Protein AF-A0A7J7LXU6-F1 (afdb_monomer)

Nearest PDB structures (foldseek):
  4f01-assembly3_B  TM=9.410E-01  e=3.277E-19  Escherichia coli K-12
  3dpo-assembly2_A  TM=9.099E-01  e=1.771E-19  Escherichia coli K-12
  1dkx-assembly1_A  TM=9.278E-01  e=4.940E-19  Escherichia coli
  1dky-assembly1_A  TM=9.044E-01  e=1.436E-18  Escherichia coli
  5orm-assembly1_A  TM=6.193E-01  e=2.597E-22  synthetic construct

Radius of gyration: 54.22 Å; Cα contacts (8 Å, |Δi|>4): 1155; chains: 1; bounding box: 132×90×161 Å

Structure (mmCIF, N/CA/C/O backbone):
data_AF-A0A7J7LXU6-F1
#
_entry.id   AF-A0A7J7LXU6-F1
#
loop_
_atom_site.group_PDB
_atom_site.id
_atom_site.type_symbol
_atom_site.label_atom_id
_atom_site.label_alt_id
_atom_site.label_comp_id
_atom_site.label_asym_id
_atom_site.label_entity_id
_atom_site.label_seq_id
_atom_site.pdbx_PDB_ins_code
_atom_site.Cartn_x
_atom_site.Cartn_y
_atom_site.Cartn_z
_atom_site.occupancy
_atom_site.B_iso_or_equiv
_atom_site.auth_seq_id
_atom_site.auth_comp_id
_atom_site.auth_asym_id
_atom_site.auth_atom_id
_atom_site.pdbx_PDB_model_num
ATOM 1 N N . MET A 1 1 ? 2.970 -46.968 -8.555 1.00 32.09 1 MET A N 1
ATOM 2 C CA . MET A 1 1 ? 1.859 -46.379 -9.339 1.00 32.09 1 MET A CA 1
ATOM 3 C C . MET A 1 1 ? 0.738 -47.391 -9.575 1.00 32.09 1 MET A C 1
ATOM 5 O O . MET A 1 1 ? -0.360 -47.138 -9.106 1.00 32.09 1 MET A O 1
ATOM 9 N N . TYR A 1 2 ? 1.026 -48.572 -10.141 1.00 28.30 2 TYR A N 1
ATOM 10 C CA . TYR A 1 2 ? 0.051 -49.660 -10.376 1.00 28.30 2 TYR A CA 1
ATOM 11 C C . TYR A 1 2 ? -0.747 -50.097 -9.125 1.00 28.30 2 TYR A C 1
ATOM 13 O O . TYR A 1 2 ? -1.950 -50.302 -9.187 1.00 28.30 2 TYR A O 1
ATOM 21 N N . ILE A 1 3 ? -0.111 -50.136 -7.947 1.00 34.22 3 ILE A N 1
ATOM 22 C CA . ILE A 1 3 ? -0.777 -50.470 -6.668 1.00 34.22 3 ILE A CA 1
ATOM 23 C C . ILE A 1 3 ? -1.703 -49.338 -6.174 1.00 34.22 3 ILE A C 1
ATOM 25 O O . ILE A 1 3 ? -2.716 -49.593 -5.526 1.00 34.22 3 ILE A O 1
ATOM 29 N N . ARG A 1 4 ? -1.379 -48.075 -6.489 1.00 34.53 4 ARG A N 1
ATOM 30 C CA . ARG A 1 4 ? -2.215 -46.906 -6.153 1.00 34.53 4 ARG A CA 1
ATOM 31 C C . ARG A 1 4 ? -3.429 -46.832 -7.088 1.00 34.53 4 ARG A C 1
ATOM 33 O O . ARG A 1 4 ? -4.524 -46.546 -6.623 1.00 34.53 4 ARG A O 1
ATOM 40 N N . PHE A 1 5 ? -3.223 -47.186 -8.359 1.00 37.28 5 PHE A N 1
ATOM 41 C CA . PHE A 1 5 ? -4.259 -47.365 -9.376 1.00 37.28 5 PHE A CA 1
ATOM 42 C C . PHE A 1 5 ? -5.233 -48.488 -8.989 1.00 37.28 5 PHE A C 1
ATOM 44 O O . PHE A 1 5 ? -6.421 -48.218 -8.863 1.00 37.28 5 PHE A O 1
ATOM 51 N N . ALA A 1 6 ? -4.726 -49.678 -8.636 1.00 37.06 6 ALA A N 1
ATOM 52 C CA . ALA A 1 6 ? -5.546 -50.816 -8.209 1.00 37.06 6 ALA A CA 1
ATOM 53 C C . ALA A 1 6 ? -6.444 -50.494 -6.999 1.00 37.06 6 ALA A C 1
ATOM 55 O O . ALA A 1 6 ? -7.610 -50.876 -6.983 1.00 37.06 6 ALA A O 1
ATOM 56 N N . LYS A 1 7 ? -5.944 -49.734 -6.011 1.00 39.19 7 LYS A N 1
ATOM 57 C CA . LYS A 1 7 ? -6.740 -49.304 -4.846 1.00 39.19 7 LYS A CA 1
ATOM 58 C C . LYS A 1 7 ? -7.819 -48.274 -5.201 1.00 39.19 7 LYS A C 1
ATOM 60 O O . LYS A 1 7 ? -8.897 -48.306 -4.614 1.00 39.19 7 LYS A O 1
ATOM 65 N N . SER A 1 8 ? -7.552 -47.388 -6.162 1.00 36.56 8 SER A N 1
ATOM 66 C CA . SER A 1 8 ? -8.514 -46.370 -6.602 1.00 36.56 8 SER A CA 1
ATOM 67 C C . SER A 1 8 ? -9.639 -46.972 -7.451 1.00 36.56 8 SER A C 1
ATOM 69 O O . SER A 1 8 ? -10.804 -46.642 -7.245 1.00 36.56 8 SER A O 1
ATOM 71 N N . THR A 1 9 ? -9.324 -47.921 -8.338 1.00 38.28 9 THR A N 1
ATOM 72 C CA . THR A 1 9 ? -10.324 -48.668 -9.120 1.00 38.28 9 THR A CA 1
ATOM 73 C C . THR A 1 9 ? -11.173 -49.592 -8.249 1.00 38.28 9 THR A C 1
ATOM 75 O O . THR A 1 9 ? -12.376 -49.693 -8.464 1.00 38.28 9 THR A O 1
ATOM 78 N N . GLN A 1 10 ? -10.595 -50.208 -7.212 1.00 39.53 10 GLN A N 1
ATOM 79 C CA . GLN A 1 10 ? -11.343 -51.052 -6.271 1.00 39.53 10 GLN A CA 1
ATOM 80 C C . GLN A 1 10 ? -12.296 -50.232 -5.380 1.00 39.53 10 GLN A C 1
ATOM 82 O O . GLN A 1 10 ? -13.368 -50.711 -5.019 1.00 39.53 10 GLN A O 1
ATOM 87 N N . SER A 1 11 ? -11.936 -48.980 -5.068 1.00 40.53 11 SER A N 1
ATOM 88 C CA . SER A 1 11 ? -12.820 -48.020 -4.390 1.00 40.53 11 SER A CA 1
ATOM 89 C C . SER A 1 11 ? -13.983 -47.568 -5.276 1.00 40.53 11 SER A C 1
ATOM 91 O O . SER A 1 11 ? -15.083 -47.376 -4.770 1.00 40.53 11 SER A O 1
ATOM 93 N N . LEU A 1 12 ? -13.746 -47.382 -6.577 1.00 40.09 12 LEU A N 1
ATOM 94 C CA . LEU A 1 12 ? -14.776 -46.965 -7.532 1.00 40.09 12 LEU A CA 1
ATOM 95 C C . LEU A 1 12 ? -15.762 -48.098 -7.849 1.00 40.09 12 LEU A C 1
ATOM 97 O O . LEU A 1 12 ? -16.959 -47.843 -7.914 1.00 40.09 12 LEU A O 1
ATOM 101 N N . LEU A 1 13 ? -15.278 -49.340 -7.963 1.00 39.75 13 LEU A N 1
ATOM 102 C CA . LEU A 1 13 ? -16.121 -50.531 -8.137 1.00 39.75 13 LEU A CA 1
ATOM 103 C C . LEU A 1 13 ? -16.996 -50.811 -6.906 1.00 39.75 13 LEU A C 1
ATOM 105 O O . LEU A 1 13 ? -18.181 -51.078 -7.061 1.00 39.75 13 LEU A O 1
ATOM 109 N N . ARG A 1 14 ? -16.467 -50.637 -5.685 1.00 41.03 14 ARG A N 1
ATOM 110 C CA . ARG A 1 14 ? -17.272 -50.746 -4.450 1.00 41.03 14 ARG A CA 1
ATOM 111 C C . ARG A 1 14 ? -18.436 -49.756 -4.403 1.00 41.03 14 ARG A C 1
ATOM 113 O O . ARG A 1 14 ? -19.531 -50.128 -4.007 1.00 41.03 14 ARG A O 1
ATOM 120 N N . ASN A 1 15 ? -18.207 -48.519 -4.840 1.00 42.84 15 ASN A N 1
ATOM 121 C CA . ASN A 1 15 ? -19.256 -47.498 -4.879 1.00 42.84 15 ASN A CA 1
ATOM 122 C C . ASN A 1 15 ? -20.318 -47.779 -5.959 1.00 42.84 15 ASN A C 1
ATOM 124 O O . ASN A 1 15 ? -21.425 -47.256 -5.862 1.00 42.84 15 ASN A O 1
ATOM 128 N N . TYR A 1 16 ? -19.983 -48.574 -6.980 1.00 40.91 16 TYR A N 1
ATOM 129 C CA . TYR A 1 16 ? -20.907 -48.998 -8.032 1.00 40.91 16 TYR A CA 1
ATOM 130 C C . TYR A 1 16 ? -21.788 -50.172 -7.563 1.00 40.91 16 TYR A C 1
ATOM 132 O O . TYR A 1 16 ? -23.004 -50.127 -7.734 1.00 40.91 16 TYR A O 1
ATOM 140 N N . ASP A 1 17 ? -21.208 -51.156 -6.869 1.00 40.38 17 ASP A N 1
ATOM 141 C CA . ASP A 1 17 ? -21.950 -52.289 -6.284 1.00 40.38 17 ASP A CA 1
ATOM 142 C C . ASP A 1 17 ? -22.902 -51.851 -5.144 1.00 40.38 17 ASP A C 1
ATOM 144 O O . ASP A 1 17 ? -23.981 -52.424 -4.963 1.00 40.38 17 ASP A O 1
ATOM 148 N N . ASP A 1 18 ? -22.550 -50.792 -4.401 1.00 46.44 18 ASP A N 1
ATOM 149 C CA . ASP A 1 18 ? -23.425 -50.166 -3.392 1.00 46.44 18 ASP A CA 1
ATOM 150 C C . ASP A 1 18 ? -24.612 -49.398 -4.018 1.00 46.44 18 ASP A C 1
ATOM 152 O O . ASP A 1 18 ? -25.612 -49.134 -3.340 1.00 46.44 18 ASP A O 1
ATOM 156 N N . PHE A 1 19 ? -24.524 -49.040 -5.305 1.00 44.34 19 PHE A N 1
ATOM 157 C CA . PHE A 1 19 ? -25.573 -48.334 -6.046 1.00 44.34 19 PHE A CA 1
ATOM 158 C C . PHE A 1 19 ? -26.629 -49.297 -6.617 1.00 44.34 19 PHE A C 1
ATOM 160 O O . PHE A 1 19 ? -27.815 -48.972 -6.597 1.00 44.34 19 PHE A O 1
ATOM 167 N N . GLU A 1 20 ? -26.240 -50.505 -7.047 1.00 40.72 20 GLU A N 1
ATOM 168 C CA . GLU A 1 20 ? -27.173 -51.523 -7.570 1.00 40.72 20 GLU A CA 1
ATOM 169 C C . GLU A 1 20 ? -28.088 -52.142 -6.494 1.00 40.72 20 GLU A C 1
ATOM 171 O O . GLU A 1 20 ? -29.169 -52.634 -6.811 1.00 40.72 20 GLU A O 1
ATOM 176 N N . ASN A 1 21 ? -27.704 -52.076 -5.213 1.00 43.06 21 ASN A N 1
ATOM 177 C CA . ASN A 1 21 ? -28.402 -52.760 -4.116 1.00 43.06 21 ASN A CA 1
ATOM 178 C C . ASN A 1 21 ? -29.402 -51.893 -3.317 1.00 43.06 21 ASN A C 1
ATOM 180 O O . ASN A 1 21 ? -29.882 -52.327 -2.265 1.00 43.06 21 ASN A O 1
ATOM 184 N N . ARG A 1 22 ? -29.749 -50.674 -3.764 1.00 41.72 22 ARG A N 1
ATOM 185 C CA . ARG A 1 22 ? -30.684 -49.794 -3.027 1.00 41.72 22 ARG A CA 1
ATOM 186 C C . ARG A 1 22 ? -32.163 -49.993 -3.423 1.00 41.72 22 ARG A C 1
ATOM 188 O O . ARG A 1 22 ? -32.466 -50.060 -4.613 1.00 41.72 22 ARG A O 1
ATOM 195 N N . PRO A 1 23 ? -33.114 -50.039 -2.460 1.00 36.91 23 PRO A N 1
ATOM 196 C CA . PRO A 1 23 ? -34.535 -50.248 -2.747 1.00 36.91 23 PRO A CA 1
ATOM 197 C C . PRO A 1 23 ? -35.193 -49.092 -3.516 1.00 36.91 23 PRO A C 1
ATOM 199 O O . PRO A 1 23 ? -34.908 -47.913 -3.312 1.00 36.91 23 PRO A O 1
ATOM 202 N N . SER A 1 24 ? -36.140 -49.458 -4.376 1.00 39.94 24 SER A N 1
ATOM 203 C CA . SER A 1 24 ? -36.791 -48.653 -5.413 1.00 39.94 24 SER A CA 1
ATOM 204 C C . SER A 1 24 ? -37.850 -47.649 -4.918 1.00 39.94 24 SER A C 1
ATOM 206 O O . SER A 1 24 ? -38.994 -47.707 -5.373 1.00 39.94 24 SER A O 1
ATOM 208 N N . THR A 1 25 ? -37.508 -46.727 -4.011 1.00 40.31 25 THR A N 1
ATOM 209 C CA . THR A 1 25 ? -38.456 -45.688 -3.535 1.00 40.31 25 THR A CA 1
ATOM 210 C C . THR A 1 25 ? -37.989 -44.236 -3.665 1.00 40.31 25 THR A C 1
ATOM 212 O O . THR A 1 25 ? -38.790 -43.338 -3.437 1.00 40.31 25 THR A O 1
ATOM 215 N N . GLU A 1 26 ? -36.773 -43.964 -4.141 1.00 42.38 26 GLU A N 1
ATOM 216 C CA . GLU A 1 26 ? -36.318 -42.598 -4.459 1.00 42.38 26 GLU A CA 1
ATOM 217 C C . GLU A 1 26 ? -35.992 -42.471 -5.955 1.00 42.38 26 GLU A C 1
ATOM 219 O O . GLU A 1 26 ? -34.843 -42.483 -6.376 1.00 42.38 26 GLU A O 1
ATOM 224 N N . LYS A 1 27 ? -37.032 -42.373 -6.792 1.00 38.94 27 LYS A N 1
ATOM 225 C CA . LYS A 1 27 ? -36.914 -42.065 -8.230 1.00 38.94 27 LYS A CA 1
ATOM 226 C C . LYS A 1 27 ? -37.441 -40.661 -8.535 1.00 38.94 27 LYS A C 1
ATOM 228 O O . LYS A 1 27 ? -38.442 -40.523 -9.227 1.00 38.94 27 LYS A O 1
ATOM 233 N N . ILE A 1 28 ? -36.773 -39.616 -8.037 1.00 41.66 28 ILE A N 1
ATOM 234 C CA . ILE A 1 28 ? -36.951 -38.231 -8.525 1.00 41.66 28 ILE A CA 1
ATOM 235 C C . ILE A 1 28 ? -35.600 -37.488 -8.500 1.00 41.66 28 ILE A C 1
ATOM 237 O O . ILE A 1 28 ? -35.352 -36.670 -7.626 1.00 41.66 28 ILE A O 1
ATOM 241 N N . SER A 1 29 ? -34.707 -37.783 -9.456 1.00 43.03 29 SER A N 1
ATOM 242 C CA . SER A 1 29 ? -33.740 -36.816 -10.036 1.00 43.03 29 SER A CA 1
ATOM 243 C C . SER A 1 29 ? -33.007 -37.396 -11.263 1.00 43.03 29 SER A C 1
ATOM 245 O O . SER A 1 29 ? -31.790 -37.297 -11.407 1.00 43.03 29 SER A O 1
ATOM 247 N N . HIS A 1 30 ? -33.764 -37.999 -12.185 1.00 43.47 30 HIS A N 1
ATOM 248 C CA . HIS A 1 30 ? -33.212 -38.782 -13.299 1.00 43.47 30 HIS A CA 1
ATOM 249 C C . HIS A 1 30 ? -32.289 -37.995 -14.257 1.00 43.47 30 HIS A C 1
ATOM 251 O O . HIS A 1 30 ? -31.482 -38.618 -14.930 1.00 43.47 30 HIS A O 1
ATOM 257 N N . GLU A 1 31 ? -32.338 -36.656 -14.311 1.00 43.75 31 GLU A N 1
ATOM 258 C CA . GLU A 1 31 ? -31.464 -35.859 -15.197 1.00 43.75 31 GLU A CA 1
ATOM 259 C C . GLU A 1 31 ? -30.107 -35.496 -14.571 1.00 43.75 31 GLU A C 1
ATOM 261 O O . GLU A 1 31 ? -29.076 -35.581 -15.239 1.00 43.75 31 GLU A O 1
ATOM 266 N N . ARG A 1 32 ? -30.063 -35.157 -13.273 1.00 44.88 32 ARG A N 1
ATOM 267 C CA . ARG A 1 32 ? -28.808 -34.784 -12.583 1.00 44.88 32 ARG A CA 1
ATOM 268 C C . ARG A 1 32 ? -27.909 -35.987 -12.296 1.00 44.88 32 ARG A C 1
ATOM 270 O O . ARG A 1 32 ? -26.689 -35.835 -12.235 1.00 44.88 32 ARG A O 1
ATOM 277 N N . GLU A 1 33 ? -28.485 -37.174 -12.121 1.00 42.97 33 GLU A N 1
ATOM 278 C CA . GLU A 1 33 ? -27.716 -38.408 -11.924 1.00 42.97 33 GLU A CA 1
ATOM 279 C C . GLU A 1 33 ? -27.211 -38.994 -13.248 1.00 42.97 33 GLU A C 1
ATOM 281 O O . GLU A 1 33 ? -26.066 -39.445 -13.308 1.00 42.97 33 GLU A O 1
ATOM 286 N N . GLN A 1 34 ? -27.980 -38.871 -14.338 1.00 44.94 34 GLN A N 1
ATOM 287 C CA . GLN A 1 34 ? -27.534 -39.259 -15.681 1.00 44.94 34 GLN A CA 1
ATOM 288 C C . GLN A 1 34 ? -26.340 -38.416 -16.150 1.00 44.94 34 GLN A C 1
ATOM 290 O O . GLN A 1 34 ? -25.417 -38.934 -16.774 1.00 44.94 34 GLN A O 1
ATOM 295 N N . GLU A 1 35 ? -26.308 -37.126 -15.802 1.00 46.16 35 GLU A N 1
ATOM 296 C CA . GLU A 1 35 ? -25.183 -36.244 -16.122 1.00 46.16 35 GLU A CA 1
ATOM 297 C C . GLU A 1 35 ? -23.899 -36.632 -15.364 1.00 46.16 35 GLU A C 1
ATOM 299 O O . GLU A 1 35 ? -22.798 -36.567 -15.917 1.00 46.16 35 GLU A O 1
ATOM 304 N N . LYS A 1 36 ? -24.025 -37.102 -14.113 1.00 44.75 36 LYS A N 1
ATOM 305 C CA . LYS A 1 36 ? -22.896 -37.650 -13.342 1.00 44.75 36 LYS A CA 1
ATOM 306 C C . LYS A 1 36 ? -22.411 -38.976 -13.925 1.00 44.75 36 LYS A C 1
ATOM 308 O O . LYS A 1 36 ? -21.202 -39.167 -14.041 1.00 44.75 36 LYS A O 1
ATOM 313 N N . LEU A 1 37 ? -23.328 -39.853 -14.337 1.00 41.94 37 LEU A N 1
ATOM 314 C CA . LEU A 1 37 ? -22.991 -41.128 -14.971 1.00 41.94 37 LEU A CA 1
ATOM 315 C C . LEU A 1 37 ? -22.278 -40.910 -16.315 1.00 41.94 37 LEU A C 1
ATOM 317 O O . LEU A 1 37 ? -21.259 -41.542 -16.572 1.00 41.94 37 LEU A O 1
ATOM 321 N N . ASN A 1 38 ? -22.743 -39.952 -17.124 1.00 47.19 38 ASN A N 1
ATOM 322 C CA . ASN A 1 38 ? -22.107 -39.580 -18.390 1.00 47.19 38 ASN A CA 1
ATOM 323 C C . ASN A 1 38 ? -20.706 -38.988 -18.176 1.00 47.19 38 ASN A C 1
ATOM 325 O O . ASN A 1 38 ? -19.774 -39.378 -18.872 1.00 47.19 38 ASN A O 1
ATOM 329 N N . LYS A 1 39 ? -20.514 -38.135 -17.158 1.00 47.81 39 LYS A N 1
ATOM 330 C CA . LYS A 1 39 ? -19.184 -37.606 -16.795 1.00 47.81 39 LYS A CA 1
ATOM 331 C C . LYS A 1 39 ? -18.216 -38.705 -16.354 1.00 47.81 39 LYS A C 1
ATOM 333 O O . LYS A 1 39 ? -17.051 -38.682 -16.744 1.00 47.81 39 LYS A O 1
ATOM 338 N N . ILE A 1 40 ? -18.688 -39.688 -15.587 1.00 44.41 40 ILE A N 1
ATOM 339 C CA . ILE A 1 40 ? -17.879 -40.853 -15.197 1.00 44.41 40 ILE A CA 1
ATOM 340 C C . ILE A 1 40 ? -17.564 -41.720 -16.425 1.00 44.41 40 ILE A C 1
ATOM 342 O O . ILE A 1 40 ? -16.433 -42.178 -16.579 1.00 44.41 40 ILE A O 1
ATOM 346 N N . HIS A 1 41 ? -18.525 -41.901 -17.331 1.00 44.38 41 HIS A N 1
ATOM 347 C CA . HIS A 1 41 ? -18.345 -42.684 -18.550 1.00 44.38 41 HIS A CA 1
ATOM 348 C C . HIS A 1 41 ? -17.371 -42.022 -19.542 1.00 44.38 41 HIS A C 1
ATOM 350 O O . HIS A 1 41 ? -16.598 -42.730 -20.191 1.00 44.38 41 HIS A O 1
ATOM 356 N N . ASP A 1 42 ? -17.364 -40.690 -19.630 1.00 47.19 42 ASP A N 1
ATOM 357 C CA . ASP A 1 42 ? -16.409 -39.915 -20.431 1.00 47.19 42 ASP A CA 1
ATOM 358 C C . ASP A 1 42 ? -15.009 -39.920 -19.807 1.00 47.19 42 ASP A C 1
ATOM 360 O O . ASP A 1 42 ? -14.014 -40.076 -20.517 1.00 47.19 42 ASP A O 1
ATOM 364 N N . MET A 1 43 ? -14.913 -39.844 -18.476 1.00 42.50 43 MET A N 1
ATOM 365 C CA . MET A 1 43 ? -13.645 -40.018 -17.763 1.00 42.50 43 MET A CA 1
ATOM 366 C C . MET A 1 43 ? -13.055 -41.415 -17.989 1.00 42.50 43 MET A C 1
ATOM 368 O O . MET A 1 43 ? -11.876 -41.531 -18.313 1.00 42.50 43 MET A O 1
ATOM 372 N N . LEU A 1 44 ? -13.873 -42.469 -17.897 1.00 40.66 44 LEU A N 1
ATOM 373 C CA . LEU A 1 44 ? -13.444 -43.845 -18.167 1.00 40.66 44 LEU A CA 1
ATOM 374 C C . LEU A 1 44 ? -13.045 -44.048 -19.633 1.00 40.66 44 LEU A C 1
ATOM 376 O O . LEU A 1 44 ? -12.087 -44.767 -19.906 1.00 40.66 44 LEU A O 1
ATOM 380 N N . ARG A 1 45 ? -13.735 -43.397 -20.578 1.00 43.59 45 ARG A N 1
ATOM 381 C CA . ARG A 1 45 ? -13.407 -43.463 -22.009 1.00 43.59 45 ARG A CA 1
ATOM 382 C C . ARG A 1 45 ? -12.075 -42.774 -22.316 1.00 43.59 45 ARG A C 1
ATOM 384 O O . ARG A 1 45 ? -11.264 -43.343 -23.038 1.00 43.59 45 ARG A O 1
ATOM 391 N N . ASN A 1 46 ? -11.822 -41.608 -21.722 1.00 44.47 46 ASN A N 1
ATOM 392 C CA . ASN A 1 46 ? -10.548 -40.895 -21.858 1.00 44.47 46 ASN A CA 1
ATOM 393 C C . ASN A 1 46 ? -9.380 -41.664 -21.221 1.00 44.47 46 ASN A C 1
ATOM 395 O O . ASN A 1 46 ? -8.276 -41.681 -21.767 1.00 44.47 46 ASN A O 1
ATOM 399 N N . GLU A 1 47 ? -9.618 -42.341 -20.097 1.00 41.09 47 GLU A N 1
ATOM 400 C CA . GLU A 1 47 ? -8.625 -43.211 -19.456 1.00 41.09 47 GLU A CA 1
ATOM 401 C C . GLU A 1 47 ? -8.344 -44.474 -20.295 1.00 41.09 47 GLU A C 1
ATOM 403 O O . GLU A 1 47 ? -7.182 -44.838 -20.475 1.00 41.09 47 GLU A O 1
ATOM 408 N N . LEU A 1 48 ? -9.370 -45.099 -20.889 1.00 42.72 48 LEU A N 1
ATOM 409 C CA . LEU A 1 48 ? -9.225 -46.218 -21.835 1.00 42.72 48 LEU A CA 1
ATOM 410 C C . LEU A 1 48 ? -8.431 -45.823 -23.087 1.00 42.72 48 LEU A C 1
ATOM 412 O O . LEU A 1 48 ? -7.564 -46.579 -23.521 1.00 42.72 48 LEU A O 1
ATOM 416 N N . ASP A 1 49 ? -8.661 -44.624 -23.620 1.00 43.91 49 ASP A N 1
ATOM 417 C CA . ASP A 1 49 ? -7.920 -44.077 -24.763 1.00 43.91 49 ASP A CA 1
ATOM 418 C C . ASP A 1 49 ? -6.439 -43.812 -24.407 1.00 43.91 49 ASP A C 1
ATOM 420 O O . ASP A 1 49 ? -5.526 -43.993 -25.220 1.00 43.91 49 ASP A O 1
ATOM 424 N N . CYS A 1 50 ? -6.173 -43.459 -23.144 1.00 41.16 50 CYS A N 1
ATOM 425 C CA . CYS A 1 50 ? -4.826 -43.318 -22.593 1.00 41.16 50 CYS A CA 1
ATOM 426 C C . CYS A 1 50 ? -4.122 -44.681 -22.430 1.00 41.16 50 CYS A C 1
ATOM 428 O O . CYS A 1 50 ? -2.945 -44.814 -22.776 1.00 41.16 50 CYS A O 1
ATOM 430 N N . ILE A 1 51 ? -4.849 -45.717 -21.993 1.00 40.94 51 ILE A N 1
ATOM 431 C CA . ILE A 1 51 ? -4.359 -47.105 -21.913 1.00 40.94 51 ILE A CA 1
ATOM 432 C C . ILE A 1 51 ? -4.065 -47.658 -23.312 1.00 40.94 51 ILE A C 1
ATOM 434 O O . ILE A 1 51 ? -3.041 -48.309 -23.516 1.00 40.94 51 ILE A O 1
ATOM 438 N N . GLU A 1 52 ? -4.905 -47.367 -24.305 1.00 42.47 52 GLU A N 1
ATOM 439 C CA . GLU A 1 52 ? -4.690 -47.814 -25.683 1.00 42.47 52 GLU A CA 1
ATOM 440 C C . GLU A 1 52 ? -3.450 -47.150 -26.312 1.00 42.47 52 GLU A C 1
ATOM 442 O O . GLU A 1 52 ? -2.652 -47.812 -26.984 1.00 42.47 52 GLU A O 1
ATOM 447 N N . LYS A 1 53 ? -3.213 -45.863 -26.014 1.00 44.06 53 LYS A N 1
ATOM 448 C CA . LYS A 1 53 ? -1.976 -45.149 -26.381 1.00 44.06 53 LYS A CA 1
ATOM 449 C C . LYS A 1 53 ? -0.747 -45.702 -25.657 1.00 44.06 53 LYS A C 1
ATOM 451 O O . LYS A 1 53 ? 0.296 -45.864 -26.289 1.00 44.06 53 LYS A O 1
ATOM 456 N N . GLN A 1 54 ? -0.857 -46.054 -24.374 1.00 41.28 54 GLN A N 1
ATOM 457 C CA . GLN A 1 54 ? 0.237 -46.690 -23.629 1.00 41.28 54 GLN A CA 1
ATOM 458 C C . GLN A 1 54 ? 0.543 -48.108 -24.126 1.00 41.28 54 GLN A C 1
ATOM 460 O O . GLN A 1 54 ? 1.713 -48.468 -24.220 1.00 41.28 54 GLN A O 1
ATOM 465 N N . ASN A 1 55 ? -0.466 -48.884 -24.524 1.00 41.97 55 ASN A N 1
ATOM 466 C CA . ASN A 1 55 ? -0.279 -50.211 -25.113 1.00 41.97 55 ASN A CA 1
ATOM 467 C C . ASN A 1 55 ? 0.358 -50.133 -26.510 1.00 41.97 55 ASN A C 1
ATOM 469 O O . ASN A 1 55 ? 1.241 -50.932 -26.817 1.00 41.97 55 ASN A O 1
ATOM 473 N N . LYS A 1 56 ? -0.001 -49.129 -27.325 1.00 43.38 56 LYS A N 1
ATOM 474 C CA . LYS A 1 56 ? 0.685 -48.827 -28.598 1.00 43.38 56 LYS A CA 1
ATOM 475 C C . LYS A 1 56 ? 2.142 -48.399 -28.372 1.00 43.38 56 LYS A C 1
ATOM 477 O O . LYS A 1 56 ? 3.022 -48.822 -29.117 1.00 43.38 56 LYS A O 1
ATOM 482 N N . MET A 1 57 ? 2.417 -47.629 -27.316 1.00 35.66 57 MET A N 1
ATOM 483 C CA . MET A 1 57 ? 3.778 -47.226 -26.941 1.00 35.66 57 MET A CA 1
ATOM 484 C C . MET A 1 57 ? 4.608 -48.402 -26.407 1.00 35.66 57 MET A C 1
ATOM 486 O O . MET A 1 57 ? 5.768 -48.542 -26.781 1.00 35.66 57 MET A O 1
ATOM 490 N N . MET A 1 58 ? 4.016 -49.290 -25.601 1.00 40.72 58 MET A N 1
ATOM 491 C CA . MET A 1 58 ? 4.671 -50.524 -25.162 1.00 40.72 58 MET A CA 1
ATOM 492 C C . MET A 1 58 ? 4.961 -51.444 -26.346 1.00 40.72 58 MET A C 1
ATOM 494 O O . MET A 1 58 ? 6.092 -51.891 -26.450 1.00 40.72 58 MET A O 1
ATOM 498 N N . ALA A 1 59 ? 4.024 -51.640 -27.282 1.00 43.31 59 ALA A N 1
ATOM 499 C CA . ALA A 1 59 ? 4.256 -52.416 -28.506 1.00 43.31 59 ALA A CA 1
ATOM 500 C C . ALA A 1 59 ? 5.384 -51.830 -29.381 1.00 43.31 59 ALA A C 1
ATOM 502 O O . ALA A 1 59 ? 6.185 -52.575 -29.944 1.00 43.31 59 ALA A O 1
ATOM 503 N N . PHE A 1 60 ? 5.496 -50.499 -29.446 1.00 38.25 60 PHE A N 1
ATOM 504 C CA . PHE A 1 60 ? 6.598 -49.813 -30.125 1.00 38.25 60 PHE A CA 1
ATOM 505 C C . PHE A 1 60 ? 7.944 -50.032 -29.413 1.00 38.25 60 PHE A C 1
ATOM 507 O O . PHE A 1 60 ? 8.964 -50.251 -30.064 1.00 38.25 60 PHE A O 1
ATOM 514 N N . ILE A 1 61 ? 7.952 -50.047 -28.076 1.00 41.00 61 ILE A N 1
ATOM 515 C CA . ILE A 1 61 ? 9.143 -50.338 -27.264 1.00 41.00 61 ILE A CA 1
ATOM 516 C C . ILE A 1 61 ? 9.555 -51.815 -27.390 1.00 41.00 61 ILE A C 1
ATOM 518 O O . ILE A 1 61 ? 10.750 -52.094 -27.497 1.00 41.00 61 ILE A O 1
ATOM 522 N N . THR A 1 62 ? 8.611 -52.763 -27.447 1.00 45.44 62 THR A N 1
ATOM 523 C CA . THR A 1 62 ? 8.925 -54.180 -27.705 1.00 45.44 62 THR A CA 1
ATOM 524 C C . THR A 1 62 ? 9.497 -54.374 -29.108 1.00 45.44 62 THR A C 1
ATOM 526 O O . THR A 1 62 ? 10.508 -55.057 -29.251 1.00 45.44 62 THR A O 1
ATOM 529 N N . GLY A 1 63 ? 8.940 -53.694 -30.119 1.00 42.31 63 GLY A N 1
ATOM 530 C CA . GLY A 1 63 ? 9.482 -53.698 -31.481 1.00 42.31 63 GLY A CA 1
ATOM 531 C C . GLY A 1 63 ? 10.891 -53.101 -31.563 1.00 42.31 63 GLY A C 1
ATOM 532 O O . GLY A 1 63 ? 11.771 -53.663 -32.210 1.00 42.31 63 GLY A O 1
ATOM 533 N N . LEU A 1 64 ? 11.163 -52.010 -30.838 1.00 36.47 64 LEU A N 1
ATOM 534 C CA . LEU A 1 64 ? 12.511 -51.439 -30.741 1.00 36.47 64 LEU A CA 1
ATOM 535 C C . LEU A 1 64 ? 13.491 -52.362 -30.008 1.00 36.47 64 LEU A C 1
ATOM 537 O O . LEU A 1 64 ? 14.655 -52.425 -30.392 1.00 36.47 64 LEU A O 1
ATOM 541 N N . SER A 1 65 ? 13.034 -53.097 -28.991 1.00 36.88 65 SER A N 1
ATOM 542 C CA . SER A 1 65 ? 13.829 -54.108 -28.283 1.00 36.88 65 SER A CA 1
ATOM 543 C C . SER A 1 65 ? 14.193 -55.290 -29.190 1.00 36.88 65 SER A C 1
ATOM 545 O O . SER A 1 65 ? 15.337 -55.745 -29.161 1.00 36.88 65 SER A O 1
ATOM 547 N N . GLU A 1 66 ? 13.267 -55.763 -30.028 1.00 48.47 66 GLU A N 1
ATOM 548 C CA . GLU A 1 66 ? 13.529 -56.818 -31.018 1.00 48.47 66 GLU A CA 1
ATOM 549 C C . GLU A 1 66 ? 14.513 -56.351 -32.100 1.00 48.47 66 GLU A C 1
ATOM 551 O O . GLU A 1 66 ? 15.489 -57.049 -32.376 1.00 48.47 66 GLU A O 1
ATOM 556 N N . ILE A 1 67 ? 14.362 -55.121 -32.608 1.00 42.62 67 ILE A N 1
ATOM 557 C CA . ILE A 1 67 ? 15.318 -54.500 -33.545 1.00 42.62 67 ILE A CA 1
ATOM 558 C C . ILE A 1 67 ? 16.700 -54.334 -32.892 1.00 42.62 67 ILE A C 1
ATOM 560 O O . ILE A 1 67 ? 17.732 -54.559 -33.533 1.00 42.62 67 ILE A O 1
ATOM 564 N N . LEU A 1 68 ? 16.754 -53.984 -31.602 1.00 38.25 68 LEU A N 1
ATOM 565 C CA . LEU A 1 68 ? 18.000 -53.891 -30.836 1.00 38.25 68 LEU A CA 1
ATOM 566 C C . LEU A 1 68 ? 18.658 -55.256 -30.630 1.00 38.25 68 LEU A C 1
ATOM 568 O O . LEU A 1 68 ? 19.880 -55.349 -30.706 1.00 38.25 68 LEU A O 1
ATOM 572 N N . GLN A 1 69 ? 17.893 -56.325 -30.403 1.00 42.72 69 GLN A N 1
ATOM 573 C CA . GLN A 1 69 ? 18.453 -57.675 -30.317 1.00 42.72 69 GLN A CA 1
ATOM 574 C C . GLN A 1 69 ? 18.932 -58.189 -31.676 1.00 42.72 69 GLN A C 1
ATOM 576 O O . GLN A 1 69 ? 20.009 -58.786 -31.752 1.00 42.72 69 GLN A O 1
ATOM 581 N N . GLU A 1 70 ? 18.204 -57.897 -32.754 1.00 42.72 70 GLU A N 1
ATOM 582 C CA . GLU A 1 70 ? 18.580 -58.294 -34.110 1.00 42.72 70 GLU A CA 1
ATOM 583 C C . GLU A 1 70 ? 19.827 -57.536 -34.600 1.00 42.72 70 GLU A C 1
ATOM 585 O O . GLU A 1 70 ? 20.740 -58.134 -35.173 1.00 42.72 70 GLU A O 1
ATOM 590 N N . THR A 1 71 ? 19.951 -56.243 -34.284 1.00 41.91 71 THR A N 1
ATOM 591 C CA . THR A 1 71 ? 21.174 -55.462 -34.549 1.00 41.91 71 THR A CA 1
ATOM 592 C C . THR A 1 71 ? 22.356 -55.934 -33.699 1.00 41.91 71 THR A C 1
ATOM 594 O O . THR A 1 71 ? 23.466 -56.045 -34.223 1.00 41.91 71 THR A O 1
ATOM 597 N N . LYS A 1 72 ? 22.144 -56.324 -32.433 1.00 40.41 72 LYS A N 1
ATOM 598 C CA . LYS A 1 72 ? 23.189 -56.928 -31.579 1.00 40.41 72 LYS A CA 1
ATOM 599 C C . LYS A 1 72 ? 23.646 -58.300 -32.090 1.00 40.41 72 LYS A C 1
ATOM 601 O O . LYS A 1 72 ? 24.829 -58.626 -31.986 1.00 40.41 72 LYS A O 1
ATOM 606 N N . ALA A 1 73 ? 22.737 -59.093 -32.663 1.00 43.41 73 ALA A N 1
ATOM 607 C CA . ALA A 1 73 ? 23.047 -60.376 -33.295 1.00 43.41 73 ALA A CA 1
ATOM 608 C C . ALA A 1 73 ? 23.802 -60.194 -34.627 1.00 43.41 73 ALA A C 1
ATOM 610 O O . ALA A 1 73 ? 24.776 -60.906 -34.881 1.00 43.41 73 ALA A O 1
ATOM 611 N N . ARG A 1 74 ? 23.435 -59.187 -35.434 1.00 41.47 74 ARG A N 1
ATOM 612 C CA . ARG A 1 74 ? 24.155 -58.813 -36.668 1.00 41.47 74 ARG A CA 1
ATOM 613 C C . ARG A 1 74 ? 25.556 -58.249 -36.388 1.00 41.47 74 ARG A C 1
ATOM 615 O O . ARG A 1 74 ? 26.489 -58.588 -37.110 1.00 41.47 74 ARG A O 1
ATOM 622 N N . LEU A 1 75 ? 25.733 -57.487 -35.304 1.00 42.69 75 LEU A N 1
ATOM 623 C CA . LEU A 1 75 ? 27.039 -56.991 -34.837 1.00 42.69 75 LEU A CA 1
ATOM 624 C C . LEU A 1 75 ? 27.950 -58.096 -34.274 1.00 42.69 75 LEU A C 1
ATOM 626 O O . LEU A 1 75 ? 29.167 -57.976 -34.356 1.00 42.69 75 LEU A O 1
ATOM 630 N N . LYS A 1 76 ? 27.392 -59.191 -33.737 1.00 45.31 76 LYS A N 1
ATOM 631 C CA . LYS A 1 76 ? 28.177 -60.362 -33.296 1.00 45.31 76 LYS A CA 1
ATOM 632 C C . LYS A 1 76 ? 28.639 -61.266 -34.445 1.00 45.31 76 LYS A C 1
ATOM 634 O O . LYS A 1 76 ? 29.637 -61.963 -34.282 1.00 45.31 76 LYS A O 1
ATOM 639 N N . ASN A 1 77 ? 27.947 -61.249 -35.588 1.00 41.59 77 ASN A N 1
ATOM 640 C CA . ASN A 1 77 ? 28.242 -62.112 -36.738 1.00 41.59 77 ASN A CA 1
ATOM 641 C C . ASN A 1 77 ? 29.047 -61.433 -37.863 1.00 41.59 77 ASN A C 1
ATOM 643 O O . ASN A 1 77 ? 29.429 -62.111 -38.820 1.00 41.59 77 ASN A O 1
ATOM 647 N N . SER A 1 78 ? 29.377 -60.140 -37.765 1.00 35.22 78 SER A N 1
ATOM 648 C CA . SER A 1 78 ? 30.279 -59.498 -38.727 1.00 35.22 78 SER A CA 1
ATOM 649 C C . SER A 1 78 ? 31.751 -59.781 -38.384 1.00 35.22 78 SER A C 1
ATOM 651 O O . SER A 1 78 ? 32.410 -59.113 -37.587 1.00 35.22 78 SER A O 1
ATOM 653 N N . ARG A 1 79 ? 32.311 -60.803 -39.040 1.00 41.78 79 ARG A N 1
ATOM 654 C CA . ARG A 1 79 ? 33.763 -61.007 -39.164 1.00 41.78 79 ARG A CA 1
ATOM 655 C C . ARG A 1 79 ? 34.370 -59.871 -40.001 1.00 41.78 79 ARG A C 1
ATOM 657 O O . ARG A 1 79 ? 34.593 -60.052 -41.189 1.00 41.78 79 ARG A O 1
ATOM 664 N N . SER A 1 80 ? 34.616 -58.708 -39.400 1.00 35.47 80 SER A N 1
ATOM 665 C CA . SER A 1 80 ? 35.516 -57.692 -39.978 1.00 35.47 80 SER A CA 1
ATOM 666 C C . SER A 1 80 ? 36.043 -56.674 -38.956 1.00 35.47 80 SER A C 1
ATOM 668 O O . SER A 1 80 ? 36.237 -55.503 -39.258 1.00 35.47 80 SER A O 1
ATOM 670 N N . ILE A 1 81 ? 36.313 -57.117 -37.724 1.00 37.09 81 ILE A N 1
ATOM 671 C CA . ILE A 1 81 ? 37.051 -56.321 -36.730 1.00 37.09 81 ILE A CA 1
ATOM 672 C C . ILE A 1 81 ? 38.416 -56.981 -36.521 1.00 37.09 81 ILE A C 1
ATOM 674 O O . ILE A 1 81 ? 38.660 -57.676 -35.538 1.00 37.09 81 ILE A O 1
ATOM 678 N N . LYS A 1 82 ? 39.296 -56.815 -37.513 1.00 31.55 82 LYS A N 1
ATOM 679 C CA . LYS A 1 82 ? 40.744 -57.069 -37.392 1.00 31.55 82 LYS A CA 1
ATOM 680 C C . LYS A 1 82 ? 41.623 -56.035 -38.119 1.00 31.55 82 LYS A C 1
ATOM 682 O O . LYS A 1 82 ? 42.827 -56.235 -38.180 1.00 31.55 82 LYS A O 1
ATOM 687 N N . SER A 1 83 ? 41.071 -54.914 -38.595 1.00 34.06 83 SER A N 1
ATOM 688 C CA . SER A 1 83 ? 41.848 -53.856 -39.273 1.00 34.06 83 SER A CA 1
ATOM 689 C C . SER A 1 83 ? 41.796 -52.472 -38.607 1.00 34.06 83 SER A C 1
ATOM 691 O O . SER A 1 83 ? 42.230 -51.506 -39.213 1.00 34.06 83 SER A O 1
ATOM 693 N N . PHE A 1 84 ? 41.301 -52.354 -37.370 1.00 30.19 84 PHE A N 1
ATOM 694 C CA . PHE A 1 84 ? 41.219 -51.070 -36.643 1.00 30.19 84 PHE A CA 1
ATOM 695 C C . PHE A 1 84 ? 41.877 -51.131 -35.251 1.00 30.19 84 PHE A C 1
ATOM 697 O O . PHE A 1 84 ? 41.411 -50.543 -34.281 1.00 30.19 84 PHE A O 1
ATOM 704 N N . ARG A 1 85 ? 42.970 -51.895 -35.142 1.00 27.81 85 ARG A N 1
ATOM 705 C CA . ARG A 1 85 ? 43.863 -51.918 -33.972 1.00 27.81 85 ARG A CA 1
ATOM 706 C C . ARG A 1 85 ? 45.293 -51.697 -34.463 1.00 27.81 85 ARG A C 1
ATOM 708 O O . ARG A 1 85 ? 46.075 -52.625 -34.616 1.00 27.81 85 ARG A O 1
ATOM 715 N N . GLY A 1 86 ? 45.549 -50.457 -34.831 1.00 30.98 86 GLY A N 1
ATOM 716 C CA . GLY A 1 86 ? 46.787 -49.936 -35.393 1.00 30.98 86 GLY A CA 1
ATOM 717 C C . GLY A 1 86 ? 46.436 -48.541 -35.884 1.00 30.98 86 GLY A C 1
ATOM 718 O O . GLY A 1 86 ? 45.490 -48.433 -36.657 1.00 30.98 86 GLY A O 1
ATOM 719 N N . LEU A 1 87 ? 47.134 -47.519 -35.385 1.00 27.59 87 LEU A N 1
ATOM 720 C CA . LEU A 1 87 ? 46.784 -46.082 -35.390 1.00 27.59 87 LEU A CA 1
ATOM 721 C C . LEU A 1 87 ? 46.042 -45.586 -34.132 1.00 27.59 87 LEU A C 1
ATOM 723 O O . LEU A 1 87 ? 45.055 -44.864 -34.214 1.00 27.59 87 LEU A O 1
ATOM 727 N N . ALA A 1 88 ? 46.535 -45.972 -32.955 1.00 29.25 88 ALA A N 1
ATOM 728 C CA . ALA A 1 88 ? 46.312 -45.234 -31.711 1.00 29.25 88 ALA A CA 1
ATOM 729 C C . ALA A 1 88 ? 47.540 -45.415 -30.807 1.00 29.25 88 ALA A C 1
ATOM 731 O O . ALA A 1 88 ? 47.461 -46.062 -29.772 1.00 29.25 88 ALA A O 1
ATOM 732 N N . GLU A 1 89 ? 48.678 -44.925 -31.288 1.00 29.73 89 GLU A N 1
ATOM 733 C CA . GLU A 1 89 ? 49.922 -44.659 -30.555 1.00 29.73 89 GLU A CA 1
ATOM 734 C C . GLU A 1 89 ? 50.764 -43.803 -31.511 1.00 29.73 89 GLU A C 1
ATOM 736 O O . GLU A 1 89 ? 51.473 -44.343 -32.349 1.00 29.73 89 GLU A O 1
ATOM 741 N N . ASP A 1 90 ? 50.478 -42.496 -31.519 1.00 26.58 90 ASP A N 1
ATOM 742 C CA . ASP A 1 90 ? 51.352 -41.374 -31.913 1.00 26.58 90 ASP A CA 1
ATOM 743 C C . ASP A 1 90 ? 50.475 -40.137 -32.162 1.00 26.58 90 ASP A C 1
ATOM 745 O O . ASP A 1 90 ? 49.911 -39.980 -33.237 1.00 26.58 90 ASP A O 1
ATOM 749 N N . GLU A 1 91 ? 50.309 -39.302 -31.130 1.00 26.62 91 GLU A N 1
ATOM 750 C CA . GLU A 1 91 ? 50.172 -37.835 -31.224 1.00 26.62 91 GLU A CA 1
ATOM 751 C C . GLU A 1 91 ? 50.014 -37.253 -29.805 1.00 26.62 91 GLU A C 1
ATOM 753 O O . GLU A 1 91 ? 48.922 -37.041 -29.282 1.00 26.62 91 GLU A O 1
ATOM 758 N N . ILE A 1 92 ? 51.152 -37.011 -29.146 1.00 26.56 92 ILE A N 1
ATOM 759 C CA . ILE A 1 92 ? 51.275 -36.042 -28.051 1.00 26.56 92 ILE A CA 1
ATOM 760 C C . ILE A 1 92 ? 52.409 -35.103 -28.447 1.00 26.56 92 ILE A C 1
ATOM 762 O O . ILE A 1 92 ? 53.573 -35.447 -28.268 1.00 26.56 92 ILE A O 1
ATOM 766 N N . SER A 1 93 ? 52.063 -33.942 -29.009 1.00 21.72 93 SER A N 1
ATOM 767 C CA . SER A 1 93 ? 52.838 -32.691 -28.981 1.00 21.72 93 SER A CA 1
ATOM 768 C C . SER A 1 93 ? 52.329 -31.741 -30.065 1.00 21.72 93 SER A C 1
ATOM 770 O O . SER A 1 93 ? 52.370 -32.102 -31.234 1.00 21.72 93 SER A O 1
ATOM 772 N N . LEU A 1 94 ? 52.015 -30.510 -29.644 1.00 25.38 94 LEU A N 1
ATOM 773 C CA . LEU A 1 94 ? 51.801 -29.263 -30.401 1.00 25.38 94 LEU A CA 1
ATOM 774 C C . LEU A 1 94 ? 50.350 -28.787 -30.462 1.00 25.38 94 LEU A C 1
ATOM 776 O O . LEU A 1 94 ? 49.667 -28.966 -31.455 1.00 25.38 94 LEU A O 1
ATOM 780 N N . ASP A 1 95 ? 49.951 -28.047 -29.423 1.00 23.91 95 ASP A N 1
ATOM 781 C CA . ASP A 1 95 ? 49.123 -26.862 -29.644 1.00 23.91 95 ASP A CA 1
ATOM 782 C C . ASP A 1 95 ? 49.450 -25.753 -28.629 1.00 23.91 95 ASP A C 1
ATOM 784 O O . ASP A 1 95 ? 49.046 -25.748 -27.465 1.00 23.91 95 ASP A O 1
ATOM 788 N N . LYS A 1 96 ? 50.248 -24.797 -29.105 1.00 22.69 96 LYS A N 1
ATOM 789 C CA . LYS A 1 96 ? 50.262 -23.400 -28.669 1.00 22.69 96 LYS A CA 1
ATOM 790 C C . LYS A 1 96 ? 50.376 -22.575 -29.941 1.00 22.69 96 LYS A C 1
ATOM 792 O O . LYS A 1 96 ? 51.443 -22.573 -30.545 1.00 22.69 96 LYS A O 1
ATOM 797 N N . THR A 1 97 ? 49.323 -21.850 -30.310 1.00 23.09 97 THR A N 1
ATOM 798 C CA . THR A 1 97 ? 49.366 -20.398 -30.576 1.00 23.09 97 THR A CA 1
ATOM 799 C C . THR A 1 97 ? 47.991 -19.857 -31.014 1.00 23.09 97 THR A C 1
ATOM 801 O O . THR A 1 97 ? 47.444 -20.320 -32.000 1.00 23.09 97 THR A O 1
ATOM 804 N N . PHE A 1 98 ? 47.510 -18.841 -30.266 1.00 22.94 98 PHE A N 1
ATOM 805 C CA . PHE A 1 98 ? 46.793 -17.614 -30.695 1.00 22.94 98 PHE A CA 1
ATOM 806 C C . PHE A 1 98 ? 45.472 -17.762 -31.507 1.00 22.94 98 PHE A C 1
ATOM 808 O O . PHE A 1 98 ? 45.422 -18.456 -32.504 1.00 22.94 98 PHE A O 1
ATOM 815 N N . ILE A 1 99 ? 44.333 -17.107 -31.217 1.00 25.70 99 ILE A N 1
ATOM 816 C CA . ILE A 1 99 ? 44.048 -15.744 -30.720 1.00 25.70 99 ILE A CA 1
ATOM 817 C C . ILE A 1 99 ? 42.656 -15.731 -30.042 1.00 25.70 99 ILE A C 1
ATOM 819 O O . ILE A 1 99 ? 41.673 -16.151 -30.648 1.00 25.70 99 ILE A O 1
ATOM 823 N N . SER A 1 100 ? 42.542 -15.141 -28.847 1.00 23.42 100 SER A N 1
ATOM 824 C CA . SER A 1 100 ? 41.299 -14.538 -28.338 1.00 23.42 100 SER A CA 1
ATOM 825 C C . SER A 1 100 ? 41.495 -13.027 -28.216 1.00 23.42 100 SER A C 1
ATOM 827 O O . SER A 1 100 ? 42.564 -12.575 -27.806 1.00 23.42 100 SER A O 1
ATOM 829 N N . GLY A 1 101 ? 40.474 -12.277 -28.629 1.00 24.08 101 GLY A N 1
ATOM 830 C CA . GLY A 1 101 ? 40.494 -10.831 -28.829 1.00 24.08 101 GLY A CA 1
ATOM 831 C C . GLY A 1 101 ? 40.653 -9.954 -27.577 1.00 24.08 101 GLY A C 1
ATOM 832 O O . GLY A 1 101 ? 40.788 -10.449 -26.457 1.00 24.08 101 GLY A O 1
ATOM 833 N N . PRO A 1 102 ? 40.650 -8.626 -27.785 1.00 29.55 102 PRO A N 1
ATOM 834 C CA . PRO A 1 102 ? 40.943 -7.645 -26.759 1.00 29.55 102 PRO A CA 1
ATOM 835 C C . PRO A 1 102 ? 39.677 -7.252 -25.993 1.00 29.55 102 PRO A C 1
ATOM 837 O O . PRO A 1 102 ? 38.606 -7.099 -26.571 1.00 29.55 102 PRO A O 1
ATOM 840 N N . ASN A 1 103 ? 39.834 -6.974 -24.705 1.00 24.83 103 ASN A N 1
ATOM 841 C CA . ASN A 1 103 ? 39.061 -5.940 -24.034 1.00 24.83 103 ASN A CA 1
ATOM 842 C C . ASN A 1 103 ? 40.019 -5.186 -23.120 1.00 24.83 103 ASN A C 1
ATOM 844 O O . ASN A 1 103 ? 40.593 -5.754 -22.193 1.00 24.83 103 ASN A O 1
ATOM 848 N N . GLY A 1 104 ? 40.212 -3.908 -23.432 1.00 23.55 104 GLY A N 1
ATOM 849 C CA . GLY A 1 104 ? 40.893 -2.982 -22.549 1.00 23.55 104 GLY A CA 1
ATOM 850 C C . GLY A 1 104 ? 40.027 -2.660 -21.338 1.00 23.55 104 GLY A C 1
ATOM 851 O O . GLY A 1 104 ? 38.803 -2.600 -21.438 1.00 23.55 104 GLY A O 1
ATOM 852 N N . LYS A 1 105 ? 40.689 -2.394 -20.217 1.00 24.66 105 LYS A N 1
ATOM 853 C CA . LYS A 1 105 ? 40.358 -1.277 -19.340 1.00 24.66 105 LYS A CA 1
ATOM 854 C C . LYS A 1 105 ? 41.641 -0.763 -18.703 1.00 24.66 105 LYS A C 1
ATOM 856 O O . LYS A 1 105 ? 42.551 -1.525 -18.392 1.00 24.66 105 LYS A O 1
ATOM 861 N N . GLU A 1 106 ? 41.669 0.555 -18.630 1.00 22.88 106 GLU A N 1
ATOM 862 C CA . GLU A 1 106 ? 42.662 1.429 -18.028 1.00 22.88 106 GLU A CA 1
ATOM 863 C C . GLU A 1 106 ? 42.977 1.035 -16.581 1.00 22.88 106 GLU A C 1
ATOM 865 O O . GLU A 1 106 ? 42.074 0.629 -15.854 1.00 22.88 106 GLU A O 1
ATOM 870 N N . SER A 1 107 ? 44.228 1.230 -16.160 1.00 23.59 107 SER A N 1
ATOM 871 C CA . SER A 1 107 ? 44.575 2.237 -15.143 1.00 23.59 107 SER A CA 1
ATOM 872 C C . SER A 1 107 ? 46.046 2.117 -14.731 1.00 23.59 107 SER A C 1
ATOM 874 O O . SER A 1 107 ? 46.503 1.047 -14.340 1.00 23.59 107 SER A O 1
ATOM 876 N N . ASP A 1 108 ? 46.719 3.262 -14.791 1.00 24.83 108 ASP A N 1
ATOM 877 C CA . ASP A 1 108 ? 47.734 3.770 -13.869 1.00 24.83 108 ASP A CA 1
ATOM 878 C C . ASP A 1 108 ? 49.089 3.063 -13.699 1.00 24.83 108 ASP A C 1
ATOM 880 O O . ASP A 1 108 ? 49.268 1.998 -13.113 1.00 24.83 108 ASP A O 1
ATOM 884 N N . VAL A 1 109 ? 50.085 3.813 -14.170 1.00 25.34 109 VAL A N 1
ATOM 885 C CA . VAL A 1 109 ? 51.521 3.695 -13.949 1.00 25.34 109 VAL A CA 1
ATOM 886 C C . VAL A 1 109 ? 51.874 4.320 -12.601 1.00 25.34 109 VAL A C 1
ATOM 888 O O . VAL A 1 109 ? 51.525 5.472 -12.359 1.00 25.34 109 VAL A O 1
ATOM 891 N N . CYS A 1 110 ? 52.696 3.633 -11.804 1.00 23.08 110 CYS A N 1
ATOM 892 C CA . CYS A 1 110 ? 53.856 4.271 -11.180 1.00 23.08 110 CYS A CA 1
ATOM 893 C C . CYS A 1 110 ? 54.876 3.246 -10.660 1.00 23.08 110 CYS A C 1
ATOM 895 O O . CYS A 1 110 ? 54.566 2.469 -9.764 1.00 23.08 110 CYS A O 1
ATOM 897 N N . SER A 1 111 ? 56.123 3.389 -11.142 1.00 25.09 111 SER A N 1
ATOM 898 C CA . SER A 1 111 ? 57.400 3.061 -10.468 1.00 25.09 111 SER A CA 1
ATOM 899 C C . SER A 1 111 ? 57.696 1.564 -10.211 1.00 25.09 111 SER A C 1
ATOM 901 O O . SER A 1 111 ? 56.814 0.792 -9.889 1.00 25.09 111 SER A O 1
ATOM 903 N N . SER A 1 112 ? 58.911 1.025 -10.296 1.00 26.23 112 SER A N 1
ATOM 904 C CA . SER A 1 112 ? 60.266 1.571 -10.237 1.00 26.23 112 SER A CA 1
ATOM 905 C C . SER A 1 112 ? 61.273 0.484 -10.675 1.00 26.23 112 SER A C 1
ATOM 907 O O . SER A 1 112 ? 61.022 -0.705 -10.517 1.00 26.23 112 SER A O 1
ATOM 909 N N . SER A 1 113 ? 62.398 0.946 -11.233 1.00 25.88 113 SER A N 1
ATOM 910 C CA . SER A 1 113 ? 63.785 0.445 -11.135 1.00 25.88 113 SER A CA 1
ATOM 911 C C . SER A 1 113 ? 64.123 -1.048 -10.973 1.00 25.88 113 SER A C 1
ATOM 913 O O . SER A 1 113 ? 63.709 -1.694 -10.016 1.00 25.88 113 SER A O 1
ATOM 915 N N . GLY A 1 114 ? 65.138 -1.478 -11.734 1.00 26.33 114 GLY A N 1
ATOM 916 C CA . GLY A 1 114 ? 66.135 -2.427 -11.222 1.00 26.33 114 GLY A CA 1
ATOM 917 C C . GLY A 1 114 ? 66.839 -3.264 -12.287 1.00 26.33 114 GLY A C 1
ATOM 918 O O . GLY A 1 114 ? 66.447 -4.397 -12.528 1.00 26.33 114 GLY A O 1
ATOM 919 N N . SER A 1 115 ? 67.900 -2.723 -12.889 1.00 27.91 115 SER A N 1
ATOM 920 C CA . SER A 1 115 ? 68.841 -3.467 -13.738 1.00 27.91 115 SER A CA 1
ATOM 921 C C . SER A 1 115 ? 69.979 -4.076 -12.912 1.00 27.91 115 SER A C 1
ATOM 923 O O . SER A 1 115 ? 70.481 -3.444 -11.986 1.00 27.91 115 SER A O 1
ATOM 925 N N . GLY A 1 116 ? 70.466 -5.239 -13.344 1.00 25.39 116 GLY A N 1
ATOM 926 C CA . GLY A 1 116 ? 71.764 -5.829 -12.988 1.00 25.39 116 GLY A CA 1
ATOM 927 C C . GLY A 1 116 ? 71.757 -7.320 -13.341 1.00 25.39 116 GLY A C 1
ATOM 928 O O . GLY A 1 116 ? 70.786 -7.996 -13.043 1.00 25.39 116 GLY A O 1
ATOM 929 N N . GLY A 1 117 ? 72.739 -7.927 -14.001 1.00 25.80 117 GLY A N 1
ATOM 930 C CA . GLY A 1 117 ? 74.026 -7.498 -14.539 1.00 25.80 117 GLY A CA 1
ATOM 931 C C . GLY A 1 117 ? 74.815 -8.752 -14.966 1.00 25.80 117 GLY A C 1
ATOM 932 O O . GLY A 1 117 ? 74.539 -9.831 -14.452 1.00 25.80 117 GLY A O 1
ATOM 933 N N . GLY A 1 118 ? 75.798 -8.575 -15.863 1.00 25.52 118 GLY A N 1
ATOM 934 C CA . GLY A 1 118 ? 76.949 -9.473 -16.118 1.00 25.52 118 GLY A CA 1
ATOM 935 C C . GLY A 1 118 ? 76.669 -10.804 -16.844 1.00 25.52 118 GLY A C 1
ATOM 936 O O . GLY A 1 118 ? 75.688 -11.470 -16.565 1.00 25.52 118 GLY A O 1
ATOM 937 N N . GLY A 1 119 ? 77.492 -11.303 -17.770 1.00 25.80 119 GLY A N 1
ATOM 938 C CA . GLY A 1 119 ? 78.804 -10.889 -18.274 1.00 25.80 119 GLY A CA 1
ATOM 939 C C . GLY A 1 119 ? 79.486 -12.060 -19.016 1.00 25.80 119 GLY A C 1
ATOM 940 O O . GLY A 1 119 ? 79.228 -13.208 -18.674 1.00 25.80 119 GLY A O 1
ATOM 941 N N . GLY A 1 120 ? 80.364 -11.736 -19.985 1.00 26.09 120 GLY A N 1
ATOM 942 C CA . GLY A 1 120 ? 81.385 -12.602 -20.631 1.00 26.09 120 GLY A CA 1
ATOM 943 C C . GLY A 1 120 ? 80.856 -13.616 -21.663 1.00 26.09 120 GLY A C 1
ATOM 944 O O . GLY A 1 120 ? 79.944 -14.365 -21.360 1.00 26.09 120 GLY A O 1
ATOM 945 N N . GLY A 1 121 ? 81.314 -13.727 -22.915 1.00 26.94 121 GLY A N 1
ATOM 946 C CA . GLY A 1 121 ? 82.600 -13.403 -23.547 1.00 26.94 121 GLY A CA 1
ATOM 947 C C . GLY A 1 121 ? 83.353 -14.708 -23.855 1.00 26.94 121 GLY A C 1
ATOM 948 O O . GLY A 1 121 ? 83.814 -15.326 -22.908 1.00 26.94 121 GLY A O 1
ATOM 949 N N . ASP A 1 122 ? 83.425 -15.172 -25.116 1.00 27.67 122 ASP A N 1
ATOM 950 C CA . ASP A 1 122 ? 84.667 -15.118 -25.915 1.00 27.67 122 ASP A CA 1
ATOM 951 C C . ASP A 1 122 ? 84.581 -15.719 -27.347 1.00 27.67 122 ASP A C 1
ATOM 953 O O . ASP A 1 122 ? 83.893 -16.698 -27.623 1.00 27.67 122 ASP A O 1
ATOM 957 N N . LEU A 1 123 ? 85.339 -15.040 -28.210 1.00 27.84 123 LEU A N 1
ATOM 958 C CA . LEU A 1 123 ? 85.868 -15.201 -29.578 1.00 27.84 123 LEU A CA 1
ATOM 959 C C . LEU A 1 123 ? 85.851 -16.547 -30.354 1.00 27.84 123 LEU A C 1
ATOM 961 O O . LEU A 1 123 ? 86.284 -17.593 -29.881 1.00 27.84 123 LEU A O 1
ATOM 965 N N . GLY A 1 124 ? 85.583 -16.429 -31.669 1.00 27.64 124 GLY A N 1
ATOM 966 C CA . GLY A 1 124 ? 85.975 -17.381 -32.725 1.00 27.64 124 GLY A CA 1
ATOM 967 C C . GLY A 1 124 ? 85.542 -16.930 -34.134 1.00 27.64 124 GLY A C 1
ATOM 968 O O . GLY A 1 124 ? 84.384 -17.063 -34.501 1.00 27.64 124 GLY A O 1
ATOM 969 N N . ASN A 1 125 ? 86.470 -16.358 -34.907 1.00 27.03 125 ASN A N 1
ATOM 970 C CA . ASN A 1 125 ? 86.274 -15.611 -36.162 1.00 27.03 125 ASN A CA 1
ATOM 971 C C . ASN A 1 125 ? 86.373 -16.506 -37.426 1.00 27.03 125 ASN A C 1
ATOM 973 O O . ASN A 1 125 ? 87.218 -17.398 -37.461 1.00 27.03 125 ASN A O 1
ATOM 977 N N . GLY A 1 126 ? 85.605 -16.221 -38.493 1.00 26.62 126 GLY A N 1
ATOM 978 C CA . GLY A 1 126 ? 85.740 -16.894 -39.803 1.00 26.62 126 GLY A CA 1
ATOM 979 C C . GLY A 1 126 ? 84.589 -16.661 -40.800 1.00 26.62 126 GLY A C 1
ATOM 980 O O . GLY A 1 126 ? 83.684 -17.478 -40.907 1.00 26.62 126 GLY A O 1
ATOM 981 N N . ARG A 1 127 ? 84.640 -15.535 -41.526 1.00 27.81 127 ARG A N 1
ATOM 982 C CA . ARG A 1 127 ? 83.677 -15.009 -42.526 1.00 27.81 127 ARG A CA 1
ATOM 983 C C . ARG A 1 127 ? 83.317 -15.962 -43.688 1.00 27.81 127 ARG A C 1
ATOM 985 O O . ARG A 1 127 ? 84.221 -16.532 -44.288 1.00 27.81 127 ARG A O 1
ATOM 992 N N . LEU A 1 128 ? 82.044 -15.953 -44.123 1.00 26.00 128 LEU A N 1
ATOM 993 C CA . LEU A 1 128 ? 81.564 -15.320 -45.381 1.00 26.00 128 LEU A CA 1
ATOM 994 C C . LEU A 1 128 ? 80.111 -15.735 -45.729 1.00 26.00 128 LEU A C 1
ATOM 996 O O . LEU A 1 128 ? 79.882 -16.768 -46.352 1.00 26.00 128 LEU A O 1
ATOM 1000 N N . ARG A 1 129 ? 79.139 -14.867 -45.428 1.00 25.27 129 ARG A N 1
ATOM 1001 C CA . ARG A 1 129 ? 78.211 -14.299 -46.425 1.00 25.27 129 ARG A CA 1
ATOM 1002 C C . ARG A 1 129 ? 77.520 -13.085 -45.812 1.00 25.27 129 ARG A C 1
ATOM 1004 O O . ARG A 1 129 ? 76.998 -13.152 -44.708 1.00 25.27 129 ARG A O 1
ATOM 1011 N N . GLU A 1 130 ? 77.653 -11.979 -46.523 1.00 29.70 130 GLU A N 1
ATOM 1012 C CA . GLU A 1 130 ? 77.242 -10.632 -46.154 1.00 29.70 130 GLU A CA 1
ATOM 1013 C C . GLU A 1 130 ? 75.721 -10.554 -45.961 1.00 29.70 130 GLU A C 1
ATOM 1015 O O . GLU A 1 130 ? 74.949 -10.954 -46.833 1.00 29.70 130 GLU A O 1
ATOM 1020 N N . GLU A 1 131 ? 75.307 -10.048 -44.799 1.00 29.56 131 GLU A N 1
ATOM 1021 C CA . GLU A 1 131 ? 73.964 -9.525 -44.558 1.00 29.56 131 GLU A CA 1
ATOM 1022 C C . GLU A 1 131 ? 73.742 -8.327 -45.489 1.00 29.56 131 GLU A C 1
ATOM 1024 O O . GLU A 1 131 ? 74.511 -7.363 -45.473 1.00 29.56 131 GLU A O 1
ATOM 1029 N N . ASN A 1 132 ? 72.702 -8.397 -46.321 1.00 28.70 132 ASN A N 1
ATOM 1030 C CA . ASN A 1 132 ? 72.325 -7.298 -47.200 1.00 28.70 132 ASN A CA 1
ATOM 1031 C C . ASN A 1 132 ? 71.858 -6.092 -46.372 1.00 28.70 132 ASN A C 1
ATOM 1033 O O . ASN A 1 132 ? 70.984 -6.194 -45.515 1.00 28.70 132 ASN A O 1
ATOM 1037 N N . GLU A 1 133 ? 72.422 -4.940 -46.717 1.00 34.88 133 GLU A N 1
ATOM 1038 C CA . GLU A 1 133 ? 72.373 -3.622 -46.075 1.00 34.88 133 GLU A CA 1
ATOM 1039 C C . GLU A 1 133 ? 70.989 -3.001 -45.778 1.00 34.88 133 GLU A C 1
ATOM 1041 O O . GLU A 1 133 ? 70.918 -1.892 -45.249 1.00 34.88 133 GLU A O 1
ATOM 1046 N N . TRP A 1 134 ? 69.875 -3.683 -46.047 1.00 38.16 134 TRP A N 1
ATOM 1047 C CA . TRP A 1 134 ? 68.531 -3.159 -45.776 1.00 38.16 134 TRP A CA 1
ATOM 1048 C C . TRP A 1 134 ? 68.207 -3.093 -44.278 1.00 38.16 134 TRP A C 1
ATOM 1050 O O . TRP A 1 134 ? 67.509 -2.184 -43.832 1.00 38.16 134 TRP A O 1
ATOM 1060 N N . GLU A 1 135 ? 68.776 -3.997 -43.478 1.00 37.44 135 GLU A N 1
ATOM 1061 C CA . GLU A 1 135 ? 68.481 -4.115 -42.042 1.00 37.44 135 GLU A CA 1
ATOM 1062 C C . GLU A 1 135 ? 69.222 -3.090 -41.159 1.00 37.44 135 GLU A C 1
ATOM 1064 O O . GLU A 1 135 ? 68.923 -2.962 -39.970 1.00 37.44 135 GLU A O 1
ATOM 1069 N N . LYS A 1 136 ? 70.129 -2.279 -41.729 1.00 37.47 136 LYS A N 1
ATOM 1070 C CA . LYS A 1 136 ? 70.748 -1.128 -41.037 1.00 37.47 136 LYS A CA 1
ATOM 1071 C C . LYS A 1 136 ? 70.093 0.221 -41.346 1.00 37.47 136 LYS A C 1
ATOM 1073 O O . LYS A 1 136 ? 70.249 1.145 -40.555 1.00 37.47 136 LYS A O 1
ATOM 1078 N N . LEU A 1 137 ? 69.337 0.344 -42.438 1.00 37.00 137 LEU A N 1
ATOM 1079 C CA . LEU A 1 137 ? 68.844 1.633 -42.949 1.00 37.00 137 LEU A CA 1
ATOM 1080 C C . LEU A 1 137 ? 67.597 2.201 -42.241 1.00 37.00 137 LEU A C 1
ATOM 1082 O O . LEU A 1 137 ? 67.151 3.290 -42.592 1.00 37.00 137 LEU A O 1
ATOM 1086 N N . LEU A 1 138 ? 67.032 1.523 -41.234 1.00 41.22 138 LEU A N 1
ATOM 1087 C CA . LEU A 1 138 ? 65.803 1.972 -40.549 1.00 41.22 138 LEU A CA 1
ATOM 1088 C C . LEU A 1 138 ? 65.968 2.278 -39.051 1.00 41.22 138 LEU A C 1
ATOM 1090 O O . LEU A 1 138 ? 64.991 2.321 -38.303 1.00 41.22 138 LEU A O 1
ATOM 1094 N N . LYS A 1 139 ? 67.192 2.570 -38.603 1.00 35.22 139 LYS A N 1
ATOM 1095 C CA . LYS A 1 139 ? 67.451 3.196 -37.296 1.00 35.22 139 LYS A CA 1
ATOM 1096 C C . LYS A 1 139 ? 68.361 4.415 -37.483 1.00 35.22 139 LYS A C 1
ATOM 1098 O O . LYS A 1 139 ? 69.491 4.210 -37.906 1.00 35.22 139 LYS A O 1
ATOM 1103 N N . PRO A 1 140 ? 68.026 5.625 -37.013 1.00 42.94 140 PRO A N 1
ATOM 1104 C CA . PRO A 1 140 ? 66.759 6.354 -36.953 1.00 42.94 140 PRO A CA 1
ATOM 1105 C C . PRO A 1 140 ? 66.833 7.625 -37.847 1.00 42.94 140 PRO A C 1
ATOM 1107 O O . PRO A 1 140 ? 67.804 8.365 -37.790 1.00 42.94 140 PRO A O 1
ATOM 1110 N N . PHE A 1 141 ? 65.819 7.863 -38.682 1.00 47.56 141 PHE A N 1
ATOM 1111 C CA . PHE A 1 141 ? 65.617 9.009 -39.594 1.00 47.56 141 PHE A CA 1
ATOM 1112 C C . PHE A 1 141 ? 66.600 10.200 -39.532 1.00 47.56 141 PHE A C 1
ATOM 1114 O O . PHE A 1 141 ? 66.343 11.186 -38.842 1.00 47.56 141 PHE A O 1
ATOM 1121 N N . ASP A 1 142 ? 67.631 10.173 -40.382 1.00 44.59 142 ASP A N 1
ATOM 1122 C CA . ASP A 1 142 ? 68.322 11.388 -40.820 1.00 44.59 142 ASP A CA 1
ATOM 1123 C C . ASP A 1 142 ? 67.692 11.875 -42.140 1.00 44.59 142 ASP A C 1
ATOM 1125 O O . ASP A 1 142 ? 67.966 11.383 -43.241 1.00 44.59 142 ASP A O 1
ATOM 1129 N N . LEU A 1 143 ? 66.743 12.810 -42.019 1.00 46.41 143 LEU A N 1
ATOM 1130 C CA . LEU A 1 143 ? 65.943 13.353 -43.126 1.00 46.41 143 LEU A CA 1
ATOM 1131 C C . LEU A 1 143 ? 66.794 14.059 -44.202 1.00 46.41 143 LEU A C 1
ATOM 1133 O O . LEU A 1 143 ? 66.283 14.322 -45.293 1.00 46.41 143 LEU A O 1
ATOM 1137 N N . GLU A 1 144 ? 68.067 14.373 -43.934 1.00 46.00 144 GLU A N 1
ATOM 1138 C CA . GLU A 1 144 ? 68.966 15.033 -44.888 1.00 46.00 144 GLU A CA 1
ATOM 1139 C C . GLU A 1 144 ? 69.613 14.086 -45.913 1.00 46.00 144 GLU A C 1
ATOM 1141 O O . GLU A 1 144 ? 69.793 14.483 -47.069 1.00 46.00 144 GLU A O 1
ATOM 1146 N N . GLU A 1 145 ? 69.909 12.834 -45.549 1.00 43.41 145 GLU A N 1
ATOM 1147 C CA . GLU A 1 145 ? 70.499 11.849 -46.473 1.00 43.41 145 GLU A CA 1
ATOM 1148 C C . GLU A 1 145 ? 69.445 11.257 -47.420 1.00 43.41 145 GLU A C 1
ATOM 1150 O O . GLU A 1 145 ? 69.668 11.163 -48.631 1.00 43.41 145 GLU A O 1
ATOM 1155 N N . LEU A 1 146 ? 68.237 10.992 -46.906 1.00 49.03 146 LEU A N 1
ATOM 1156 C CA . LEU A 1 146 ? 67.076 10.592 -47.712 1.00 49.03 146 LEU A CA 1
ATOM 1157 C C . LEU A 1 146 ? 66.666 11.701 -48.707 1.00 49.03 146 LEU A C 1
ATOM 1159 O O . LEU A 1 146 ? 66.244 11.433 -49.832 1.00 49.03 146 LEU A O 1
ATOM 1163 N N . ARG A 1 147 ? 66.848 12.975 -48.315 1.00 46.38 147 ARG A N 1
ATOM 1164 C CA . ARG A 1 147 ? 66.625 14.159 -49.167 1.00 46.38 147 ARG A CA 1
ATOM 1165 C C . ARG A 1 147 ? 67.597 14.261 -50.346 1.00 46.38 147 ARG A C 1
ATOM 1167 O O . ARG A 1 147 ? 67.232 14.902 -51.331 1.00 46.38 147 ARG A O 1
ATOM 1174 N N . LYS A 1 148 ? 68.799 13.678 -50.254 1.00 46.44 148 LYS A N 1
ATOM 1175 C CA . LYS A 1 148 ? 69.829 13.704 -51.312 1.00 46.44 148 LYS A CA 1
ATOM 1176 C C . LYS A 1 148 ? 69.761 12.498 -52.258 1.00 46.44 148 LYS A C 1
ATOM 1178 O O . LYS A 1 148 ? 70.155 12.635 -53.414 1.00 46.44 148 LYS A O 1
ATOM 1183 N N . SER A 1 149 ? 69.262 11.345 -51.802 1.00 47.81 149 SER A N 1
ATOM 1184 C CA . SER A 1 149 ? 69.262 10.085 -52.568 1.00 47.81 149 SER A CA 1
ATOM 1185 C C . SER A 1 149 ? 68.001 9.836 -53.414 1.00 47.81 149 SER A C 1
ATOM 1187 O O . SER A 1 149 ? 68.051 9.083 -54.386 1.00 47.81 149 SER A O 1
ATOM 1189 N N . LEU A 1 150 ? 66.878 10.499 -53.119 1.00 47.72 150 LEU A N 1
ATOM 1190 C CA . LEU A 1 150 ? 65.571 10.240 -53.743 1.00 47.72 150 LEU A CA 1
ATOM 1191 C C . LEU A 1 150 ? 65.226 11.189 -54.909 1.00 47.72 150 LEU A C 1
ATOM 1193 O O . LEU A 1 150 ? 64.163 11.810 -54.935 1.00 47.72 150 LEU A O 1
ATOM 1197 N N . ASN A 1 151 ? 66.102 11.309 -55.910 1.00 53.31 151 ASN A N 1
ATOM 1198 C CA . ASN A 1 151 ? 65.816 12.160 -57.079 1.00 53.31 151 ASN A CA 1
ATOM 1199 C C . ASN A 1 151 ? 64.785 11.554 -58.056 1.00 53.31 151 ASN A C 1
ATOM 1201 O O . ASN A 1 151 ? 64.196 12.290 -58.847 1.00 53.31 151 ASN A O 1
ATOM 1205 N N . ARG A 1 152 ? 64.530 10.237 -58.001 1.00 53.81 152 ARG A N 1
ATOM 1206 C CA . ARG A 1 152 ? 63.438 9.553 -58.721 1.00 53.81 152 ARG A CA 1
ATOM 1207 C C . ARG A 1 152 ? 62.906 8.407 -57.865 1.00 53.81 152 ARG A C 1
ATOM 1209 O O . ARG A 1 152 ? 63.632 7.444 -57.645 1.00 53.81 152 ARG A O 1
ATOM 1216 N N . ILE A 1 153 ? 61.668 8.512 -57.384 1.00 64.44 153 ILE A N 1
ATOM 1217 C CA . ILE A 1 153 ? 61.024 7.452 -56.591 1.00 64.44 153 ILE A CA 1
ATOM 1218 C C . ILE A 1 153 ? 59.995 6.763 -57.480 1.00 64.44 153 ILE A C 1
ATOM 1220 O O . ILE A 1 153 ? 59.176 7.427 -58.109 1.00 64.44 153 ILE A O 1
ATOM 1224 N N . THR A 1 154 ? 60.021 5.434 -57.546 1.00 63.59 154 THR A N 1
ATOM 1225 C CA . THR A 1 154 ? 58.954 4.686 -58.230 1.00 63.59 154 THR A CA 1
ATOM 1226 C C . THR A 1 154 ? 57.714 4.568 -57.329 1.00 63.59 154 THR A C 1
ATOM 1228 O O . THR A 1 154 ? 57.862 4.518 -56.107 1.00 63.59 154 THR A O 1
ATOM 1231 N N . PRO A 1 155 ? 56.483 4.481 -57.874 1.00 60.47 155 PRO A N 1
ATOM 1232 C CA . PRO A 1 155 ? 55.272 4.351 -57.054 1.00 60.47 155 PRO A CA 1
ATOM 1233 C C . PRO A 1 155 ? 55.330 3.185 -56.051 1.00 60.47 155 PRO A C 1
ATOM 1235 O O . PRO A 1 155 ? 54.890 3.330 -54.918 1.00 60.47 155 PRO A O 1
ATOM 1238 N N . HIS A 1 156 ? 55.965 2.068 -56.424 1.00 59.75 156 HIS A N 1
ATOM 1239 C CA . HIS A 1 156 ? 56.138 0.900 -55.554 1.00 59.75 156 HIS A CA 1
ATOM 1240 C C . HIS A 1 156 ? 57.053 1.171 -54.347 1.00 59.75 156 HIS A C 1
ATOM 1242 O O . HIS A 1 156 ? 56.727 0.792 -53.225 1.00 59.75 156 HIS A O 1
ATOM 1248 N N . GLN A 1 157 ? 58.168 1.880 -54.556 1.00 63.91 157 GLN A N 1
ATOM 1249 C CA . GLN A 1 157 ? 59.075 2.279 -53.474 1.00 63.91 157 GLN A CA 1
ATOM 1250 C C . GLN A 1 157 ? 58.419 3.294 -52.531 1.00 63.91 157 GLN A C 1
ATOM 1252 O O . GLN A 1 157 ? 58.660 3.262 -51.329 1.00 63.91 157 GLN A O 1
ATOM 1257 N N . LEU A 1 158 ? 57.557 4.174 -53.055 1.00 69.50 158 LEU A N 1
ATOM 1258 C CA . LEU A 1 158 ? 56.808 5.117 -52.228 1.00 69.50 158 LEU A CA 1
ATOM 1259 C C . LEU A 1 158 ? 55.759 4.413 -51.355 1.00 69.50 158 LEU A C 1
ATOM 1261 O O . LEU A 1 158 ? 55.641 4.768 -50.187 1.00 69.50 158 LEU A O 1
ATOM 1265 N N . CYS A 1 159 ? 55.050 3.399 -51.869 1.00 67.75 159 CYS A N 1
ATOM 1266 C CA . CYS A 1 159 ? 54.143 2.579 -51.052 1.00 67.75 159 CYS A CA 1
ATOM 1267 C C . CYS A 1 159 ? 54.871 1.928 -49.870 1.00 67.75 159 CYS A C 1
ATOM 1269 O O . CYS A 1 159 ? 54.426 2.071 -48.737 1.00 67.75 159 CYS A O 1
ATOM 1271 N N . GLN A 1 160 ? 56.024 1.294 -50.113 1.00 63.88 160 GLN A N 1
ATOM 1272 C CA . GLN A 1 160 ? 56.818 0.642 -49.060 1.00 63.88 160 GLN A CA 1
ATOM 1273 C C . GLN A 1 160 ? 57.294 1.631 -47.986 1.00 63.88 160 GLN A C 1
ATOM 1275 O O . GLN A 1 160 ? 57.290 1.321 -46.798 1.00 63.88 160 GLN A O 1
ATOM 1280 N N . VAL A 1 161 ? 57.667 2.852 -48.383 1.00 68.12 161 VAL A N 1
ATOM 1281 C CA . VAL A 1 161 ? 58.029 3.916 -47.434 1.00 68.12 161 VAL A CA 1
ATOM 1282 C C . VAL A 1 161 ? 56.800 4.408 -46.661 1.00 68.12 161 VAL A C 1
ATOM 1284 O O . VAL A 1 161 ? 56.894 4.691 -45.468 1.00 68.12 161 VAL A O 1
ATOM 1287 N N . LEU A 1 162 ? 55.633 4.483 -47.303 1.00 68.62 162 LEU A N 1
ATOM 1288 C CA . LEU A 1 162 ? 54.376 4.858 -46.658 1.00 68.62 162 LEU A CA 1
ATOM 1289 C C . LEU A 1 162 ? 53.804 3.765 -45.743 1.00 68.62 162 LEU A C 1
ATOM 1291 O O . LEU A 1 162 ? 52.975 4.104 -44.910 1.00 68.62 162 LEU A O 1
ATOM 1295 N N . GLU A 1 163 ? 54.257 2.516 -45.803 1.00 64.62 163 GLU A N 1
ATOM 1296 C CA . GLU A 1 163 ? 53.890 1.471 -44.829 1.00 64.62 163 GLU A CA 1
ATOM 1297 C C . GLU A 1 163 ? 54.652 1.600 -43.492 1.00 64.62 163 GLU A C 1
ATOM 1299 O O . GLU A 1 163 ? 54.220 1.066 -42.471 1.00 64.62 163 GLU A O 1
ATOM 1304 N N . LEU A 1 164 ? 55.757 2.356 -43.453 1.00 69.69 164 LEU A N 1
ATOM 1305 C CA . LEU A 1 164 ? 56.522 2.618 -42.226 1.00 69.69 164 LEU A CA 1
ATOM 1306 C C . LEU A 1 164 ? 55.767 3.577 -41.278 1.00 69.69 164 LEU A C 1
ATOM 1308 O O . LEU A 1 164 ? 55.018 4.436 -41.759 1.00 69.69 164 LEU A O 1
ATOM 1312 N N . PRO A 1 165 ? 55.983 3.514 -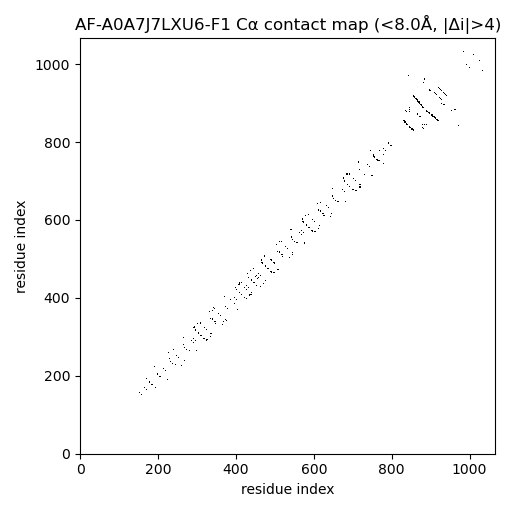39.945 1.00 61.34 165 PRO A N 1
ATOM 1313 C CA . PRO A 1 165 ? 55.337 4.385 -38.953 1.00 61.34 165 PRO A CA 1
ATOM 1314 C C . PRO A 1 165 ? 55.906 5.818 -38.989 1.00 61.34 165 PRO A C 1
ATOM 1316 O O . PRO A 1 165 ? 56.584 6.269 -38.072 1.00 61.34 165 PRO A O 1
ATOM 1319 N N . LEU A 1 166 ? 55.667 6.519 -40.096 1.00 67.88 166 LEU A N 1
ATOM 1320 C CA . LEU A 1 166 ? 56.029 7.916 -40.328 1.00 67.88 166 LEU A CA 1
ATOM 1321 C C . LEU A 1 166 ? 54.919 8.848 -39.843 1.00 67.88 166 LEU A C 1
ATOM 1323 O O . LEU A 1 166 ? 53.737 8.562 -40.054 1.00 67.88 166 LEU A O 1
ATOM 1327 N N . ASP A 1 167 ? 55.304 10.010 -39.316 1.00 70.44 167 ASP A N 1
ATOM 1328 C CA . ASP A 1 167 ? 54.364 11.070 -38.955 1.00 70.44 167 ASP A CA 1
ATOM 1329 C C . ASP A 1 167 ? 53.553 11.547 -40.176 1.00 70.44 167 ASP A C 1
ATOM 1331 O O . ASP A 1 167 ? 54.035 11.568 -41.318 1.00 70.44 167 ASP A O 1
ATOM 1335 N N . VAL A 1 168 ? 52.309 11.966 -39.932 1.00 73.94 168 VAL A N 1
ATOM 1336 C CA . VAL A 1 168 ? 51.357 12.419 -40.963 1.00 73.94 168 VAL A CA 1
ATOM 1337 C C . VAL A 1 168 ? 51.892 13.593 -41.804 1.00 73.94 168 VAL A C 1
ATOM 1339 O O . VAL A 1 168 ? 51.830 13.498 -43.033 1.00 73.94 168 VAL A O 1
ATOM 1342 N N . PRO A 1 169 ? 52.502 14.652 -41.226 1.00 72.56 169 PRO A N 1
ATOM 1343 C CA . PRO A 1 169 ? 53.033 15.773 -42.009 1.00 72.56 169 PRO A CA 1
ATOM 1344 C C . PRO A 1 169 ? 54.209 15.359 -42.899 1.00 72.56 169 PRO A C 1
ATOM 1346 O O . PRO A 1 169 ? 54.312 15.785 -44.048 1.00 72.56 169 PRO A O 1
ATOM 1349 N N . THR A 1 170 ? 55.074 14.479 -42.388 1.00 72.19 170 THR A N 1
ATOM 1350 C CA . THR A 1 170 ? 56.231 13.940 -43.114 1.00 72.19 170 THR A CA 1
ATOM 1351 C C . THR A 1 170 ? 55.780 13.063 -44.283 1.00 72.19 170 THR A C 1
ATOM 1353 O O . THR A 1 170 ? 56.330 13.156 -45.380 1.00 72.19 170 THR A O 1
ATOM 1356 N N . SER A 1 171 ? 54.730 12.262 -44.081 1.00 72.88 171 SER A N 1
ATOM 1357 C CA . SER A 1 171 ? 54.124 11.426 -45.124 1.00 72.88 171 SER A CA 1
ATOM 1358 C C . SER A 1 171 ? 53.460 12.267 -46.229 1.00 72.88 171 SER A C 1
ATOM 1360 O O . SER A 1 171 ? 53.632 11.966 -47.410 1.00 72.88 171 SER A O 1
ATOM 1362 N N . LEU A 1 172 ? 52.767 13.358 -45.872 1.00 75.56 172 LEU A N 1
ATOM 1363 C CA . LEU A 1 172 ? 52.161 14.301 -46.826 1.00 75.56 172 LEU A CA 1
ATOM 1364 C C . LEU A 1 172 ? 53.202 15.098 -47.627 1.00 75.56 172 LEU A C 1
ATOM 1366 O O . LEU A 1 172 ? 53.025 15.318 -48.825 1.00 75.56 172 LEU A O 1
ATOM 1370 N N . GLU A 1 173 ? 54.302 15.513 -46.998 1.00 72.75 173 GLU A N 1
ATOM 1371 C CA . GLU A 1 173 ? 55.392 16.216 -47.686 1.00 72.75 173 GLU A CA 1
ATOM 1372 C C . GLU A 1 173 ? 56.102 15.298 -48.695 1.00 72.75 173 GLU A C 1
ATOM 1374 O O . GLU A 1 173 ? 56.393 15.709 -49.820 1.00 72.75 173 GLU A O 1
ATOM 1379 N N . LEU A 1 174 ? 56.330 14.029 -48.337 1.00 71.75 174 LEU A N 1
ATOM 1380 C CA . LEU A 1 174 ? 56.876 13.020 -49.252 1.00 71.75 174 LEU A CA 1
ATOM 1381 C C . LEU A 1 174 ? 55.928 12.742 -50.429 1.00 71.75 174 LEU A C 1
ATOM 1383 O O . LEU A 1 174 ? 56.376 12.654 -51.576 1.00 71.75 174 LEU A O 1
ATOM 1387 N N . PHE A 1 175 ? 54.623 12.674 -50.166 1.00 77.19 175 PHE A N 1
ATOM 1388 C CA . PHE A 1 175 ? 53.594 12.537 -51.194 1.00 77.19 175 PHE A CA 1
ATOM 1389 C C . PHE A 1 175 ? 53.595 13.735 -52.166 1.00 77.19 175 PHE A C 1
ATOM 1391 O O . PHE A 1 175 ? 53.753 13.565 -53.372 1.00 77.19 175 PHE A O 1
ATOM 1398 N N . ASN A 1 176 ? 53.558 14.970 -51.660 1.00 76.69 176 ASN A N 1
ATOM 1399 C CA . ASN A 1 176 ? 53.536 16.174 -52.500 1.00 76.69 176 ASN A CA 1
ATOM 1400 C C . ASN A 1 176 ? 54.829 16.384 -53.304 1.00 76.69 176 ASN A C 1
ATOM 1402 O O . ASN A 1 176 ? 54.797 16.896 -54.425 1.00 76.69 176 ASN A O 1
ATOM 1406 N N . ARG A 1 177 ? 55.988 16.009 -52.750 1.00 69.00 177 ARG A N 1
ATOM 1407 C CA . ARG A 1 177 ? 57.278 16.123 -53.448 1.00 69.00 177 ARG A CA 1
ATOM 1408 C C . ARG A 1 177 ? 57.439 15.100 -54.565 1.00 69.00 177 ARG A C 1
ATOM 1410 O O . ARG A 1 177 ? 58.042 15.430 -55.585 1.00 69.00 177 ARG A O 1
ATOM 1417 N N . THR A 1 178 ? 56.918 13.889 -54.386 1.00 68.25 178 THR A N 1
ATOM 1418 C CA . THR A 1 178 ? 56.959 12.848 -55.424 1.00 68.25 178 THR A CA 1
ATOM 1419 C C . THR A 1 178 ? 56.017 13.167 -56.578 1.00 68.25 178 THR A C 1
ATOM 1421 O O . THR A 1 178 ? 56.428 13.034 -57.727 1.00 68.25 178 THR A O 1
ATOM 1424 N N . GLY A 1 179 ? 54.840 13.738 -56.303 1.00 68.19 179 GLY A N 1
ATOM 1425 C CA . GLY A 1 179 ? 53.913 14.218 -57.337 1.00 68.19 179 GLY A CA 1
ATOM 1426 C C . GLY A 1 179 ? 54.456 15.351 -58.222 1.00 68.19 179 GLY A C 1
ATOM 1427 O O . GLY A 1 179 ? 53.990 15.546 -59.338 1.00 68.19 179 GLY A O 1
ATOM 1428 N N . ARG A 1 180 ? 55.487 16.087 -57.776 1.00 72.75 180 ARG A N 1
ATOM 1429 C CA . ARG A 1 180 ? 56.152 17.144 -58.572 1.00 72.75 180 ARG A CA 1
ATOM 1430 C C . ARG A 1 180 ? 57.218 16.615 -59.542 1.00 72.75 180 ARG A C 1
ATOM 1432 O O . ARG A 1 180 ? 57.827 17.411 -60.259 1.00 72.75 180 ARG A O 1
ATOM 1439 N N . GLN A 1 181 ? 57.491 15.308 -59.557 1.00 71.56 181 GLN A N 1
ATOM 1440 C CA . GLN A 1 181 ? 58.479 14.719 -60.462 1.00 71.56 181 GLN A CA 1
ATOM 1441 C C . GLN A 1 181 ? 57.938 14.667 -61.901 1.00 71.56 181 GLN A C 1
ATOM 1443 O O . GLN A 1 181 ? 56.846 14.170 -62.164 1.00 71.56 181 GLN A O 1
ATOM 1448 N N . VAL A 1 182 ? 58.717 15.175 -62.861 1.00 59.59 182 VAL A N 1
ATOM 1449 C CA . VAL A 1 182 ? 58.320 15.210 -64.279 1.00 59.59 182 VAL A CA 1
ATOM 1450 C C . VAL A 1 182 ? 58.203 13.782 -64.827 1.00 59.59 182 VAL A C 1
ATOM 1452 O O . VAL A 1 182 ? 59.196 13.055 -64.867 1.00 59.59 182 VAL A O 1
ATOM 1455 N N . GLY A 1 183 ? 56.999 13.398 -65.268 1.00 60.94 183 GLY A N 1
ATOM 1456 C CA . GLY A 1 183 ? 56.696 12.065 -65.812 1.00 60.94 183 GLY A CA 1
ATOM 1457 C C . GLY A 1 183 ? 56.250 11.025 -64.776 1.00 60.94 183 GLY A C 1
ATOM 1458 O O . GLY A 1 183 ? 56.153 9.848 -65.116 1.00 60.94 183 GLY A O 1
ATOM 1459 N N . TYR A 1 184 ? 55.993 11.439 -63.533 1.00 67.38 184 TYR A N 1
ATOM 1460 C CA . TYR A 1 184 ? 55.478 10.589 -62.461 1.00 67.38 184 TYR A CA 1
ATOM 1461 C C . TYR A 1 184 ? 53.989 10.873 -62.212 1.00 67.38 184 TYR A C 1
ATOM 1463 O O . TYR A 1 184 ? 53.584 12.028 -62.128 1.00 67.38 184 TYR A O 1
ATOM 1471 N N . SER A 1 185 ? 53.192 9.817 -62.056 1.00 65.12 185 SER A N 1
ATOM 1472 C CA . SER A 1 185 ? 51.807 9.875 -61.575 1.00 65.12 185 SER A CA 1
ATOM 1473 C C . SER A 1 185 ? 51.656 8.911 -60.404 1.00 65.12 185 SER A C 1
ATOM 1475 O O . SER A 1 185 ? 52.192 7.796 -60.447 1.00 65.12 185 SER A O 1
ATOM 1477 N N . HIS A 1 186 ? 50.930 9.313 -59.365 1.00 77.69 186 HIS A N 1
ATOM 1478 C CA . HIS A 1 186 ? 50.686 8.443 -58.220 1.00 77.69 186 HIS A CA 1
ATOM 1479 C C . HIS A 1 186 ? 49.888 7.200 -58.650 1.00 77.69 186 HIS A C 1
ATOM 1481 O O . HIS A 1 186 ? 48.988 7.274 -59.486 1.00 77.69 186 HIS A O 1
ATOM 1487 N N . SER A 1 187 ? 50.224 6.030 -58.096 1.00 79.56 187 SER A N 1
ATOM 1488 C CA . SER A 1 187 ? 49.415 4.823 -58.286 1.00 79.56 187 SER A CA 1
ATOM 1489 C C . SER A 1 187 ? 48.276 4.766 -57.264 1.00 79.56 187 SER A C 1
ATOM 1491 O O . SER A 1 187 ? 48.324 5.419 -56.219 1.00 79.56 187 SER A O 1
ATOM 1493 N N . PHE A 1 188 ? 47.265 3.938 -57.542 1.00 80.06 188 PHE A N 1
ATOM 1494 C CA . PHE A 1 188 ? 46.169 3.661 -56.608 1.00 80.06 188 PHE A CA 1
ATOM 1495 C C . PHE A 1 188 ? 46.681 3.245 -55.218 1.00 80.06 188 PHE A C 1
ATOM 1497 O O . PHE A 1 188 ? 46.184 3.742 -54.213 1.00 80.06 188 PHE A O 1
ATOM 1504 N N . ASP A 1 189 ? 47.705 2.391 -55.158 1.00 76.88 189 ASP A N 1
ATOM 1505 C CA . ASP A 1 189 ? 48.238 1.864 -53.896 1.00 76.88 189 ASP A CA 1
ATOM 1506 C C . ASP A 1 189 ? 48.913 2.957 -53.044 1.00 76.88 189 ASP A C 1
ATOM 1508 O O . ASP A 1 189 ? 48.810 2.937 -51.819 1.00 76.88 189 ASP A O 1
ATOM 1512 N N . VAL A 1 190 ? 49.540 3.960 -53.682 1.00 79.19 190 VAL A N 1
ATOM 1513 C CA . VAL A 1 190 ? 50.122 5.121 -52.981 1.00 79.19 190 VAL A CA 1
ATOM 1514 C C . VAL A 1 190 ? 49.011 5.965 -52.352 1.00 79.19 190 VAL A C 1
ATOM 1516 O O . VAL A 1 190 ? 49.116 6.354 -51.187 1.00 79.19 190 VAL A O 1
ATOM 1519 N N . TYR A 1 191 ? 47.934 6.223 -53.102 1.00 82.25 191 TYR A N 1
ATOM 1520 C CA . TYR A 1 191 ? 46.750 6.918 -52.587 1.00 82.25 191 TYR A CA 1
ATOM 1521 C C . TYR A 1 191 ? 46.072 6.134 -51.459 1.00 82.25 191 TYR A C 1
ATOM 1523 O O . TYR A 1 191 ? 45.692 6.717 -50.447 1.00 82.25 191 TYR A O 1
ATOM 1531 N N . TYR A 1 192 ? 45.955 4.815 -51.597 1.00 83.69 192 TYR A N 1
ATOM 1532 C CA . TYR A 1 192 ? 45.393 3.946 -50.569 1.00 83.69 192 TYR A CA 1
ATOM 1533 C C . TYR A 1 192 ? 46.210 4.024 -49.266 1.00 83.69 192 TYR A C 1
ATOM 1535 O O . TYR A 1 192 ? 45.646 4.293 -48.207 1.00 83.69 192 TYR A O 1
ATOM 1543 N N . GLY A 1 193 ? 47.540 3.903 -49.342 1.00 79.44 193 GLY A N 1
ATOM 1544 C CA . GLY A 1 193 ? 48.419 3.968 -48.168 1.00 79.44 193 GLY A CA 1
ATOM 1545 C C . GLY A 1 193 ? 48.412 5.323 -47.447 1.00 79.44 193 GLY A C 1
ATOM 1546 O O . GLY A 1 193 ? 48.379 5.370 -46.216 1.00 79.44 193 GLY A O 1
ATOM 1547 N N . ILE A 1 194 ? 48.396 6.445 -48.182 1.00 82.38 194 ILE A N 1
ATOM 1548 C CA . ILE A 1 194 ? 48.338 7.776 -47.550 1.00 82.38 194 ILE A CA 1
ATOM 1549 C C . ILE A 1 194 ? 46.954 8.066 -46.949 1.00 82.38 194 ILE A C 1
ATOM 1551 O O . ILE A 1 194 ? 46.867 8.640 -45.863 1.00 82.38 194 ILE A O 1
ATOM 1555 N N . ILE A 1 195 ? 45.871 7.638 -47.609 1.00 84.50 195 ILE A N 1
ATOM 1556 C CA . ILE A 1 195 ? 44.503 7.814 -47.104 1.00 84.50 195 ILE A CA 1
ATOM 1557 C C . ILE A 1 195 ? 44.274 6.970 -45.845 1.00 84.50 195 ILE A C 1
ATOM 1559 O O . ILE A 1 195 ? 43.630 7.458 -44.918 1.00 84.50 195 ILE A O 1
ATOM 1563 N N . ASP A 1 196 ? 44.836 5.762 -45.750 1.00 82.62 196 ASP A N 1
ATOM 1564 C CA . ASP A 1 196 ? 44.750 4.937 -44.535 1.00 82.62 196 ASP A CA 1
ATOM 1565 C C . ASP A 1 196 ? 45.417 5.612 -43.322 1.00 82.62 196 ASP A C 1
ATOM 1567 O O . ASP A 1 196 ? 44.850 5.695 -42.224 1.00 82.62 196 ASP A O 1
ATOM 1571 N N . LYS A 1 197 ? 46.600 6.201 -43.542 1.00 80.62 197 LYS A N 1
ATOM 1572 C CA . LYS A 1 197 ? 47.318 6.984 -42.526 1.00 80.62 197 LYS A CA 1
ATOM 1573 C C . LYS A 1 197 ? 46.549 8.228 -42.090 1.00 80.62 197 LYS A C 1
ATOM 1575 O O . LYS A 1 197 ? 46.439 8.499 -40.894 1.00 80.62 197 LYS A O 1
ATOM 1580 N N . LEU A 1 198 ? 45.987 8.974 -43.038 1.00 81.62 198 LEU A N 1
ATOM 1581 C CA . LEU A 1 198 ? 45.176 10.158 -42.738 1.00 81.62 198 LEU A CA 1
ATOM 1582 C C . LEU A 1 198 ? 43.859 9.795 -42.044 1.00 81.62 198 LEU A C 1
ATOM 1584 O O . LEU A 1 198 ? 43.408 10.528 -41.163 1.00 81.62 198 LEU A O 1
ATOM 1588 N N . GLY A 1 199 ? 43.263 8.655 -42.402 1.00 80.81 199 GLY A N 1
ATOM 1589 C CA . GLY A 1 199 ? 42.075 8.103 -41.753 1.00 80.81 199 GLY A CA 1
ATOM 1590 C C . GLY A 1 199 ? 42.344 7.754 -40.291 1.00 80.81 199 GLY A C 1
ATOM 1591 O O . GLY A 1 199 ? 41.572 8.145 -39.413 1.00 80.81 199 GLY A O 1
ATOM 1592 N N . SER A 1 200 ? 43.495 7.130 -40.016 1.00 81.81 200 SER A N 1
ATOM 1593 C CA . SER A 1 200 ? 43.987 6.872 -38.654 1.00 81.81 200 SER A CA 1
ATOM 1594 C C . SER A 1 200 ? 44.158 8.158 -37.840 1.00 81.81 200 SER A C 1
ATOM 1596 O O . SER A 1 200 ? 43.794 8.204 -36.664 1.00 81.81 200 SER A O 1
ATOM 1598 N N . ALA A 1 201 ? 44.658 9.220 -38.477 1.00 79.56 201 ALA A N 1
ATOM 1599 C CA . ALA A 1 201 ? 44.866 10.535 -37.872 1.00 79.56 201 ALA A CA 1
ATOM 1600 C C . ALA A 1 201 ? 43.605 11.422 -37.814 1.00 79.56 201 ALA A C 1
ATOM 1602 O O . ALA A 1 201 ? 43.649 12.512 -37.247 1.00 79.56 201 ALA A O 1
ATOM 1603 N N . ARG A 1 202 ? 42.471 10.954 -38.358 1.00 80.06 202 ARG A N 1
ATOM 1604 C CA . ARG A 1 202 ? 41.175 11.659 -38.412 1.00 80.06 202 ARG A CA 1
ATOM 1605 C C . ARG A 1 202 ? 41.190 12.973 -39.216 1.00 80.06 202 ARG A C 1
ATOM 1607 O O . ARG A 1 202 ? 40.351 13.848 -38.992 1.00 80.06 202 ARG A O 1
ATOM 1614 N N . GLU A 1 203 ? 42.078 13.107 -40.202 1.00 83.12 203 GLU A N 1
ATOM 1615 C CA . GLU A 1 203 ? 42.177 14.294 -41.072 1.00 83.12 203 GLU A CA 1
ATOM 1616 C C . GLU A 1 203 ? 41.272 14.212 -42.320 1.00 83.12 203 GLU A C 1
ATOM 1618 O O . GLU A 1 203 ? 41.712 14.295 -43.467 1.00 83.12 203 GLU A O 1
ATOM 1623 N N . PHE A 1 204 ? 39.959 14.084 -42.113 1.00 81.00 204 PHE A N 1
ATOM 1624 C CA . PHE A 1 204 ? 38.995 13.806 -43.192 1.00 81.00 204 PHE A CA 1
ATOM 1625 C C . PHE A 1 204 ? 38.912 14.880 -44.295 1.00 81.00 204 PHE A C 1
ATOM 1627 O O . PHE A 1 204 ? 38.657 14.555 -45.450 1.00 81.00 204 PHE A O 1
ATOM 1634 N N . LYS A 1 205 ? 39.197 16.153 -43.986 1.00 79.69 205 LYS A N 1
ATOM 1635 C CA . LYS A 1 205 ? 39.202 17.241 -44.989 1.00 79.69 205 LYS A CA 1
ATOM 1636 C C . LYS A 1 205 ? 40.331 17.101 -46.013 1.00 79.69 205 LYS A C 1
ATOM 1638 O O . LYS A 1 205 ? 40.169 17.495 -47.165 1.00 79.69 205 LYS A O 1
ATOM 1643 N N . VAL A 1 206 ? 41.480 16.583 -45.577 1.00 81.19 206 VAL A N 1
ATOM 1644 C CA . VAL A 1 206 ? 42.636 16.348 -46.453 1.00 81.19 206 VAL A CA 1
ATOM 1645 C C . VAL A 1 206 ? 42.353 15.141 -47.344 1.00 81.19 206 VAL A C 1
ATOM 1647 O O . VAL A 1 206 ? 42.645 15.186 -48.535 1.00 81.19 206 VAL A O 1
ATOM 1650 N N . ILE A 1 207 ? 41.686 14.117 -46.798 1.00 83.25 207 ILE A N 1
ATOM 1651 C CA . ILE A 1 207 ? 41.214 12.948 -47.553 1.00 83.25 207 ILE A CA 1
ATOM 1652 C C . ILE A 1 207 ? 40.270 13.370 -48.690 1.00 83.25 207 ILE A C 1
ATOM 1654 O O . ILE A 1 207 ? 40.498 12.973 -49.830 1.00 83.25 207 ILE A O 1
ATOM 1658 N N . ASP A 1 208 ? 39.282 14.234 -48.432 1.00 79.88 208 ASP A N 1
ATOM 1659 C CA . ASP A 1 208 ? 38.377 14.747 -49.478 1.00 79.88 208 ASP A CA 1
ATOM 1660 C C . ASP A 1 208 ? 39.138 15.478 -50.604 1.00 79.88 208 ASP A C 1
ATOM 1662 O O . ASP A 1 208 ? 38.809 15.351 -51.788 1.00 79.88 208 ASP A O 1
ATOM 1666 N N . GLY A 1 209 ? 40.189 16.227 -50.245 1.00 80.69 209 GLY A N 1
ATOM 1667 C CA . GLY A 1 209 ? 41.080 16.892 -51.198 1.00 80.69 209 GLY A CA 1
ATOM 1668 C C . GLY A 1 209 ? 41.877 15.909 -52.060 1.00 80.69 209 GLY A C 1
ATOM 1669 O O . GLY A 1 209 ? 41.954 16.091 -53.275 1.00 80.69 209 GLY A O 1
ATOM 1670 N N . LEU A 1 210 ? 42.409 14.844 -51.453 1.00 82.38 210 LEU A N 1
ATOM 1671 C CA . LEU A 1 210 ? 43.167 13.799 -52.148 1.00 82.38 210 LEU A CA 1
ATOM 1672 C C . LEU A 1 210 ? 42.286 12.951 -53.072 1.00 82.38 210 LEU A C 1
ATOM 1674 O O . LEU A 1 210 ? 42.714 12.621 -54.173 1.00 82.38 210 LEU A O 1
ATOM 1678 N N . ILE A 1 211 ? 41.043 12.651 -52.682 1.00 82.06 211 ILE A N 1
ATOM 1679 C CA . ILE A 1 211 ? 40.077 11.953 -53.547 1.00 82.06 211 ILE A CA 1
ATOM 1680 C C . ILE A 1 211 ? 39.747 12.808 -54.780 1.00 82.06 211 ILE A C 1
ATOM 1682 O O . ILE A 1 211 ? 39.635 12.284 -55.890 1.00 82.06 211 ILE A O 1
ATOM 1686 N N . ARG A 1 212 ? 39.631 14.134 -54.619 1.00 80.69 212 ARG A N 1
ATOM 1687 C CA . ARG A 1 212 ? 39.437 15.047 -55.756 1.00 80.69 212 ARG A CA 1
ATOM 1688 C C . ARG A 1 212 ? 40.662 15.080 -56.672 1.00 80.69 212 ARG A C 1
ATOM 1690 O O . ARG A 1 212 ? 40.491 14.990 -57.883 1.00 80.69 212 ARG A O 1
ATOM 1697 N N . GLN A 1 213 ? 41.869 15.135 -56.106 1.00 81.00 213 GLN A N 1
ATOM 1698 C CA . GLN A 1 213 ? 43.116 15.073 -56.875 1.00 81.00 213 GLN A CA 1
ATOM 1699 C C . GLN A 1 213 ? 43.229 13.755 -57.662 1.00 81.00 213 GLN A C 1
ATOM 1701 O O . GLN A 1 213 ? 43.502 13.772 -58.857 1.00 81.00 213 GLN A O 1
ATOM 1706 N N . MET A 1 214 ? 42.908 12.622 -57.034 1.00 83.19 214 MET A N 1
ATOM 1707 C CA . MET A 1 214 ? 42.897 11.302 -57.675 1.00 83.19 214 MET A CA 1
ATOM 1708 C C . MET A 1 214 ? 41.934 11.239 -58.879 1.00 83.19 214 MET A C 1
ATOM 1710 O O . MET A 1 214 ? 42.214 10.567 -59.873 1.00 83.19 214 MET A O 1
ATOM 1714 N N . ARG A 1 215 ? 40.816 11.980 -58.819 1.00 78.75 215 ARG A N 1
ATOM 1715 C CA . ARG A 1 215 ? 39.858 12.127 -59.928 1.00 78.75 215 ARG A CA 1
ATOM 1716 C C . ARG A 1 215 ? 40.410 12.986 -61.065 1.00 78.75 215 ARG A C 1
ATOM 1718 O O . ARG A 1 215 ? 40.221 12.636 -62.225 1.00 78.75 215 ARG A O 1
ATOM 1725 N N . GLU A 1 216 ? 41.057 14.105 -60.741 1.00 78.19 216 GLU A N 1
ATOM 1726 C CA . GLU A 1 216 ? 41.685 15.010 -61.717 1.00 78.19 216 GLU A CA 1
ATOM 1727 C C . GLU A 1 216 ? 42.842 14.323 -62.464 1.00 78.19 216 GLU A C 1
ATOM 1729 O O . GLU A 1 216 ? 43.014 14.538 -63.661 1.00 78.19 216 GLU A O 1
ATOM 1734 N N . GLU A 1 217 ? 43.568 13.428 -61.786 1.00 77.56 217 GLU A N 1
ATOM 1735 C CA . GLU A 1 217 ? 44.628 12.588 -62.364 1.00 77.56 217 GLU A CA 1
ATOM 1736 C C . GLU A 1 217 ? 44.093 11.376 -63.161 1.00 77.56 217 GLU A C 1
ATOM 1738 O O . GLU A 1 217 ? 44.865 10.667 -63.805 1.00 77.56 217 GLU A O 1
ATOM 1743 N N . GLY A 1 218 ? 42.773 11.141 -63.165 1.00 70.75 218 GLY A N 1
ATOM 1744 C CA . GLY A 1 218 ? 42.126 10.095 -63.965 1.00 70.75 218 GLY A CA 1
ATOM 1745 C C . GLY A 1 218 ? 42.339 8.663 -63.458 1.00 70.75 218 GLY A C 1
ATOM 1746 O O . GLY A 1 218 ? 42.214 7.714 -64.235 1.00 70.75 218 GLY A O 1
ATOM 1747 N N . ILE A 1 219 ? 42.662 8.477 -62.175 1.00 78.88 219 ILE A N 1
ATOM 1748 C CA . ILE A 1 219 ? 42.907 7.152 -61.592 1.00 78.88 219 ILE A CA 1
ATOM 1749 C C . ILE A 1 219 ? 41.571 6.442 -61.336 1.00 78.88 219 ILE A C 1
ATOM 1751 O O . ILE A 1 219 ? 40.649 7.004 -60.746 1.00 78.88 219 ILE A O 1
ATOM 1755 N N . VAL A 1 220 ? 41.468 5.176 -61.752 1.00 75.56 220 VAL A N 1
ATOM 1756 C CA . VAL A 1 220 ? 40.265 4.360 -61.534 1.00 75.56 220 VAL A CA 1
ATOM 1757 C C . VAL A 1 220 ? 40.103 4.055 -60.045 1.00 75.56 220 VAL A C 1
ATOM 1759 O O . VAL A 1 220 ? 40.955 3.410 -59.428 1.00 75.56 220 VAL A O 1
ATOM 1762 N N . PHE A 1 221 ? 38.985 4.493 -59.476 1.00 81.31 221 PHE A N 1
ATOM 1763 C CA . PHE A 1 221 ? 38.618 4.186 -58.102 1.00 81.31 221 PHE A CA 1
ATOM 1764 C C . PHE A 1 221 ? 38.232 2.706 -57.945 1.00 81.31 221 PHE A C 1
ATOM 1766 O O . PHE A 1 221 ? 37.555 2.125 -58.795 1.00 81.31 221 PHE A O 1
ATOM 1773 N N . ARG A 1 222 ? 38.643 2.096 -56.827 1.00 82.62 222 ARG A N 1
ATOM 1774 C CA . ARG A 1 222 ? 38.245 0.738 -56.424 1.00 82.62 222 ARG A CA 1
ATOM 1775 C C . ARG A 1 222 ? 37.386 0.802 -55.167 1.00 82.62 222 ARG A C 1
ATOM 1777 O O . ARG A 1 222 ? 37.615 1.646 -54.304 1.00 82.62 222 ARG A O 1
ATOM 1784 N N . GLU A 1 223 ? 36.445 -0.131 -55.041 1.00 83.31 223 GLU A N 1
ATOM 1785 C CA . GLU A 1 223 ? 35.525 -0.224 -53.895 1.00 83.31 223 GLU A CA 1
ATOM 1786 C C . GLU A 1 223 ? 36.260 -0.278 -52.539 1.00 83.31 223 GLU A C 1
ATOM 1788 O O . GLU A 1 223 ? 35.818 0.316 -51.557 1.00 83.31 223 GLU A O 1
ATOM 1793 N N . GLU A 1 224 ? 37.422 -0.935 -52.495 1.00 82.19 224 GLU A N 1
ATOM 1794 C CA . GLU A 1 224 ? 38.248 -1.117 -51.293 1.00 82.19 224 GLU A CA 1
ATOM 1795 C C . GLU A 1 224 ? 38.651 0.207 -50.630 1.00 82.19 224 GLU A C 1
ATOM 1797 O O . GLU A 1 224 ? 38.651 0.304 -49.401 1.00 82.19 224 GLU A O 1
ATOM 1802 N N . LEU A 1 225 ? 38.924 1.243 -51.431 1.00 84.69 225 LEU A N 1
ATOM 1803 C CA . LEU A 1 225 ? 39.272 2.574 -50.934 1.00 84.69 225 LEU A CA 1
ATOM 1804 C C . LEU A 1 225 ? 38.113 3.186 -50.136 1.00 84.69 225 LEU A C 1
ATOM 1806 O O . LEU A 1 225 ? 38.309 3.703 -49.037 1.00 84.69 225 LEU A O 1
ATOM 1810 N N . PHE A 1 226 ? 36.891 3.092 -50.665 1.00 84.81 226 PHE A N 1
ATOM 1811 C CA . PHE A 1 226 ? 35.701 3.634 -50.011 1.00 84.81 226 PHE A CA 1
ATOM 1812 C C . PHE A 1 226 ? 35.330 2.841 -48.758 1.00 84.81 226 PHE A C 1
ATOM 1814 O O . PHE A 1 226 ? 35.007 3.446 -47.738 1.00 84.81 226 PHE A O 1
ATOM 1821 N N . ILE A 1 227 ? 35.455 1.509 -48.788 1.00 85.50 227 ILE A N 1
ATOM 1822 C CA . ILE A 1 227 ? 35.252 0.658 -47.604 1.00 85.50 227 ILE A CA 1
ATOM 1823 C C . ILE A 1 227 ? 36.217 1.053 -46.478 1.00 85.50 227 ILE A C 1
ATOM 1825 O O . ILE A 1 227 ? 35.807 1.151 -45.320 1.00 85.50 227 ILE A O 1
ATOM 1829 N N . MET A 1 228 ? 37.489 1.296 -46.801 1.00 85.88 228 MET A N 1
ATOM 1830 C CA . MET A 1 228 ? 38.488 1.735 -45.827 1.00 85.88 228 MET A CA 1
ATOM 1831 C C . MET A 1 228 ? 38.119 3.089 -45.206 1.00 85.88 228 MET A C 1
ATOM 1833 O O . MET A 1 228 ? 38.108 3.218 -43.983 1.00 85.88 228 MET A O 1
ATOM 1837 N N . ILE A 1 229 ? 37.742 4.076 -46.025 1.00 84.75 229 ILE A N 1
ATOM 1838 C CA . ILE A 1 229 ? 37.313 5.396 -45.537 1.00 84.75 229 ILE A CA 1
ATOM 1839 C C . ILE A 1 229 ? 36.065 5.274 -44.645 1.00 84.75 229 ILE A C 1
ATOM 1841 O O . ILE A 1 229 ? 36.014 5.869 -43.569 1.00 84.75 229 ILE A O 1
ATOM 1845 N N . MET A 1 230 ? 35.080 4.458 -45.036 1.00 86.00 230 MET A N 1
ATOM 1846 C CA . MET A 1 230 ? 33.870 4.215 -44.239 1.00 86.00 230 MET A CA 1
ATOM 1847 C C . MET A 1 230 ? 34.180 3.586 -42.873 1.00 86.00 230 MET A C 1
ATOM 1849 O O . MET A 1 230 ? 33.595 4.003 -41.875 1.00 86.00 230 MET A O 1
ATOM 1853 N N . LYS A 1 231 ? 35.139 2.653 -42.790 1.00 84.62 231 LYS A N 1
ATOM 1854 C CA . LYS A 1 231 ? 35.609 2.089 -41.508 1.00 84.62 231 LYS A CA 1
ATOM 1855 C C . LYS A 1 231 ? 36.305 3.127 -40.626 1.00 84.62 231 LYS A C 1
ATOM 1857 O O . LYS A 1 231 ? 36.183 3.091 -39.403 1.00 84.62 231 LYS A O 1
ATOM 1862 N N . TRP A 1 232 ? 37.030 4.077 -41.215 1.00 84.12 232 TRP A N 1
ATOM 1863 C CA . TRP A 1 232 ? 37.599 5.191 -40.452 1.00 84.12 232 TRP A CA 1
ATOM 1864 C C . TRP A 1 232 ? 36.519 6.163 -39.957 1.00 84.12 232 TRP A C 1
ATOM 1866 O O . TRP A 1 232 ? 36.607 6.629 -38.820 1.00 84.12 232 TRP A O 1
ATOM 1876 N N . TYR A 1 233 ? 35.453 6.393 -40.734 1.00 83.50 233 TYR A N 1
ATOM 1877 C CA . TYR A 1 233 ? 34.270 7.119 -40.254 1.00 83.50 233 TYR A CA 1
ATOM 1878 C C . TYR A 1 233 ? 33.532 6.388 -39.127 1.00 83.50 233 TYR A C 1
ATOM 1880 O O . TYR A 1 233 ? 33.035 7.053 -38.217 1.00 83.50 233 TYR A O 1
ATOM 1888 N N . GLU A 1 234 ? 33.500 5.051 -39.144 1.00 78.56 234 GLU A N 1
ATOM 1889 C CA . GLU A 1 234 ? 32.990 4.223 -38.042 1.00 78.56 234 GLU A CA 1
ATOM 1890 C C . GLU A 1 234 ? 33.740 4.516 -36.738 1.00 78.56 234 GLU A C 1
ATOM 1892 O O . GLU A 1 234 ? 33.143 4.923 -35.744 1.00 78.56 234 GLU A O 1
ATOM 1897 N N . LYS A 1 235 ? 35.076 4.399 -36.766 1.00 81.38 235 LYS A N 1
ATOM 1898 C CA . LYS A 1 235 ? 35.955 4.638 -35.608 1.00 81.38 235 LYS A CA 1
ATOM 1899 C C . LYS A 1 235 ? 35.944 6.090 -35.123 1.00 81.38 235 LYS A C 1
ATOM 1901 O O . LYS A 1 235 ? 36.351 6.367 -33.993 1.00 81.38 235 LYS A O 1
ATOM 1906 N N . ALA A 1 236 ? 35.541 7.024 -35.982 1.00 81.56 236 ALA A N 1
ATOM 1907 C CA . ALA A 1 236 ? 35.357 8.432 -35.648 1.00 81.56 236 ALA A CA 1
ATOM 1908 C C . ALA A 1 236 ? 33.915 8.779 -35.232 1.00 81.56 236 ALA A C 1
ATOM 1910 O O . ALA A 1 236 ? 33.653 9.936 -34.910 1.00 81.56 236 ALA A O 1
ATOM 1911 N N . SER A 1 237 ? 32.994 7.807 -35.220 1.00 79.56 237 SER A N 1
ATOM 1912 C CA . SER A 1 237 ? 31.574 7.980 -34.885 1.00 79.56 237 SER A CA 1
ATOM 1913 C C . SER A 1 237 ? 30.854 9.031 -35.747 1.00 79.56 237 SER A C 1
ATOM 1915 O O . SER A 1 237 ? 30.045 9.810 -35.242 1.00 79.56 237 SER A O 1
ATOM 1917 N N . LEU A 1 238 ? 31.126 9.060 -37.061 1.00 81.62 238 LEU A N 1
ATOM 1918 C CA . LEU A 1 238 ? 30.535 10.005 -38.027 1.00 81.62 238 LEU A CA 1
ATOM 1919 C C . LEU A 1 238 ? 29.606 9.309 -39.052 1.00 81.62 238 LEU A C 1
ATOM 1921 O O . LEU A 1 238 ? 29.901 9.287 -40.252 1.00 81.62 238 LEU A O 1
ATOM 1925 N N . PRO A 1 239 ? 28.436 8.788 -38.634 1.00 78.69 239 PRO A N 1
ATOM 1926 C CA . PRO A 1 239 ? 27.576 7.956 -39.484 1.00 78.69 239 PRO A CA 1
ATOM 1927 C C . PRO A 1 239 ? 26.996 8.684 -40.708 1.00 78.69 239 PRO A C 1
ATOM 1929 O O . PRO A 1 239 ? 26.860 8.104 -41.785 1.00 78.69 239 PRO A O 1
ATOM 1932 N N . GLY A 1 240 ? 26.702 9.982 -40.585 1.00 79.50 240 GLY A N 1
ATOM 1933 C CA . GLY A 1 240 ? 26.162 10.783 -41.689 1.00 79.50 240 GLY A CA 1
ATOM 1934 C C . GLY A 1 240 ? 27.170 11.103 -42.800 1.00 79.50 240 GLY A C 1
ATOM 1935 O O . GLY A 1 240 ? 26.762 11.508 -43.887 1.00 79.50 240 GLY A O 1
ATOM 1936 N N . GLN A 1 241 ? 28.480 10.965 -42.555 1.00 80.12 241 GLN A N 1
ATOM 1937 C CA . GLN A 1 241 ? 29.498 11.101 -43.608 1.00 80.12 241 GLN A CA 1
ATOM 1938 C C . GLN A 1 241 ? 29.656 9.795 -44.391 1.00 80.12 241 GLN A C 1
ATOM 1940 O O . GLN A 1 241 ? 29.717 9.834 -45.616 1.00 80.12 241 GLN A O 1
ATOM 1945 N N . ALA A 1 242 ? 29.594 8.647 -43.709 1.00 82.75 242 ALA A N 1
ATOM 1946 C CA . ALA A 1 242 ? 29.624 7.333 -44.350 1.00 82.75 242 ALA A CA 1
ATOM 1947 C C . ALA A 1 242 ? 28.431 7.108 -45.300 1.00 82.75 242 ALA A C 1
ATOM 1949 O O . ALA A 1 242 ? 28.625 6.650 -46.423 1.00 82.75 242 ALA A O 1
ATOM 1950 N N . HIS A 1 243 ? 27.213 7.497 -44.898 1.00 81.75 243 HIS A N 1
ATOM 1951 C CA . HIS A 1 243 ? 26.037 7.407 -45.774 1.00 81.75 243 HIS A CA 1
ATOM 1952 C C . HIS A 1 243 ? 26.152 8.316 -47.008 1.00 81.75 243 HIS A C 1
ATOM 1954 O O . HIS A 1 243 ? 25.912 7.861 -48.121 1.00 81.75 243 HIS A O 1
ATOM 1960 N N . ARG A 1 244 ? 26.601 9.568 -46.837 1.00 82.31 244 ARG A N 1
ATOM 1961 C CA . ARG A 1 244 ? 26.824 10.489 -47.967 1.00 82.31 244 ARG A CA 1
ATOM 1962 C C . ARG A 1 244 ? 27.891 9.986 -48.932 1.00 82.31 244 ARG A C 1
ATOM 1964 O O . ARG A 1 244 ? 27.756 10.179 -50.136 1.00 82.31 244 ARG A O 1
ATOM 1971 N N . LEU A 1 245 ? 28.943 9.352 -48.412 1.00 82.69 245 LEU A N 1
ATOM 1972 C CA . LEU A 1 245 ? 29.975 8.750 -49.246 1.00 82.69 245 LEU A CA 1
ATOM 1973 C C . LEU A 1 245 ? 29.396 7.610 -50.095 1.00 82.69 245 LEU A C 1
ATOM 1975 O O . LEU A 1 245 ? 29.722 7.530 -51.272 1.00 82.69 245 LEU A O 1
ATOM 1979 N N . LEU A 1 246 ? 28.498 6.789 -49.539 1.00 83.12 246 LEU A N 1
ATOM 1980 C CA . LEU A 1 246 ? 27.818 5.714 -50.270 1.00 83.12 246 LEU A CA 1
ATOM 1981 C C . LEU A 1 246 ? 26.952 6.238 -51.427 1.00 83.12 246 LEU A C 1
ATOM 1983 O O . LEU A 1 246 ? 27.010 5.681 -52.522 1.00 83.12 246 LEU A O 1
ATOM 1987 N N . ASP A 1 247 ? 26.205 7.323 -51.215 1.00 81.19 247 ASP A N 1
ATOM 1988 C CA . ASP A 1 247 ? 25.408 7.953 -52.279 1.00 81.19 247 ASP A CA 1
ATOM 1989 C C . ASP A 1 247 ? 26.322 8.535 -53.369 1.00 81.19 247 ASP A C 1
ATOM 1991 O O . ASP A 1 247 ? 26.124 8.318 -54.568 1.00 81.19 247 ASP A O 1
ATOM 1995 N N . ALA A 1 248 ? 27.406 9.197 -52.950 1.00 80.25 248 ALA A N 1
ATOM 1996 C CA . ALA A 1 248 ? 28.383 9.794 -53.851 1.00 80.25 248 ALA A CA 1
ATOM 1997 C C . ALA A 1 248 ? 29.200 8.761 -54.653 1.00 80.25 248 ALA A C 1
ATOM 1999 O O . ALA A 1 248 ? 29.680 9.094 -55.738 1.00 80.25 248 ALA A O 1
ATOM 2000 N N . MET A 1 249 ? 29.356 7.516 -54.179 1.00 81.81 249 MET A N 1
ATOM 2001 C CA . MET A 1 249 ? 30.119 6.470 -54.886 1.00 81.81 249 MET A CA 1
ATOM 2002 C C . MET A 1 249 ? 29.621 6.254 -56.317 1.00 81.81 249 MET A C 1
ATOM 2004 O O . MET A 1 249 ? 30.434 6.201 -57.239 1.00 81.81 249 MET A O 1
ATOM 2008 N N . LYS A 1 250 ? 28.298 6.203 -56.514 1.00 73.94 250 LYS A N 1
ATOM 2009 C CA . LYS A 1 250 ? 27.701 6.027 -57.843 1.00 73.94 250 LYS A CA 1
ATOM 2010 C C . LYS A 1 250 ? 27.605 7.350 -58.600 1.00 73.94 250 LYS A C 1
ATOM 2012 O O . LYS A 1 250 ? 28.063 7.432 -59.737 1.00 73.94 250 LYS A O 1
ATOM 2017 N N . ASP A 1 251 ? 27.038 8.373 -57.962 1.00 72.56 251 ASP A N 1
ATOM 2018 C CA . ASP A 1 251 ? 26.649 9.614 -58.643 1.00 72.56 251 ASP A CA 1
ATOM 2019 C C . ASP A 1 251 ? 27.847 10.527 -58.949 1.00 72.56 251 ASP A C 1
ATOM 2021 O O . ASP A 1 251 ? 27.852 11.246 -59.948 1.00 72.56 251 ASP A O 1
ATOM 2025 N N . VAL A 1 252 ? 28.883 10.492 -58.104 1.00 70.25 252 VAL A N 1
ATOM 2026 C CA . VAL A 1 252 ? 30.056 11.376 -58.195 1.00 70.25 252 VAL A CA 1
ATOM 2027 C C . VAL A 1 252 ? 31.306 10.613 -58.638 1.00 70.25 252 VAL A C 1
ATOM 2029 O O . VAL A 1 252 ? 32.068 11.122 -59.466 1.00 70.25 252 VAL A O 1
ATOM 2032 N N . PHE A 1 253 ? 31.528 9.400 -58.127 1.00 72.75 253 PHE A N 1
ATOM 2033 C CA . PHE A 1 253 ? 32.772 8.649 -58.357 1.00 72.75 253 PHE A CA 1
ATOM 2034 C C . PHE A 1 253 ? 32.666 7.534 -59.409 1.00 72.75 253 PHE A C 1
ATOM 2036 O O . PHE A 1 253 ? 33.698 7.012 -59.825 1.00 72.75 253 PHE A O 1
ATOM 2043 N N . GLY A 1 254 ? 31.460 7.204 -59.891 1.00 66.88 254 GLY A N 1
ATOM 2044 C CA . GLY A 1 254 ? 31.244 6.203 -60.944 1.00 66.88 254 GLY A CA 1
ATOM 2045 C C . GLY A 1 254 ? 31.569 4.759 -60.535 1.00 66.88 254 GLY A C 1
ATOM 2046 O O . GLY A 1 254 ? 31.682 3.896 -61.402 1.00 66.88 254 GLY A O 1
ATOM 2047 N N . CYS A 1 255 ? 31.723 4.486 -59.236 1.00 76.69 255 CYS A N 1
ATOM 2048 C CA . CYS A 1 255 ? 31.927 3.144 -58.697 1.00 76.69 255 CYS A CA 1
ATOM 2049 C C . CYS A 1 255 ? 30.594 2.544 -58.262 1.00 76.69 255 CYS A C 1
ATOM 2051 O O . CYS A 1 255 ? 29.893 3.123 -57.431 1.00 76.69 255 CYS A O 1
ATOM 2053 N N . GLU A 1 256 ? 30.260 1.359 -58.771 1.00 74.81 256 GLU A N 1
ATOM 2054 C CA . GLU A 1 256 ? 29.061 0.657 -58.320 1.00 74.81 256 GLU A CA 1
ATOM 2055 C C . GLU A 1 256 ? 29.270 0.087 -56.906 1.00 74.81 256 GLU A C 1
ATOM 2057 O O . GLU A 1 256 ? 30.179 -0.723 -56.702 1.00 74.81 256 GLU A O 1
ATOM 2062 N N . PRO A 1 257 ? 28.463 0.498 -55.908 1.00 82.81 257 PRO A N 1
ATOM 2063 C CA . PRO A 1 257 ? 28.562 -0.053 -54.563 1.00 82.81 257 PRO A CA 1
ATOM 2064 C C . PRO A 1 257 ? 28.091 -1.511 -54.550 1.00 82.81 257 PRO A C 1
ATOM 2066 O O . PRO A 1 257 ? 26.998 -1.824 -55.025 1.00 82.81 257 PRO A O 1
ATOM 2069 N N . SER A 1 258 ? 28.893 -2.404 -53.963 1.00 83.69 258 SER A N 1
ATOM 2070 C CA . SER A 1 258 ? 28.511 -3.803 -53.755 1.00 83.69 258 SER A CA 1
ATOM 2071 C C . SER A 1 258 ? 27.862 -4.009 -52.380 1.00 83.69 258 SER A C 1
ATOM 2073 O O . SER A 1 258 ? 27.831 -3.107 -51.536 1.00 83.69 258 SER A O 1
ATOM 2075 N N . PHE A 1 259 ? 27.402 -5.234 -52.101 1.00 78.06 259 PHE A N 1
ATOM 2076 C CA . PHE A 1 259 ? 26.903 -5.624 -50.776 1.00 78.06 259 PHE A CA 1
ATOM 2077 C C . PHE A 1 259 ? 27.913 -5.351 -49.642 1.00 78.06 259 PHE A C 1
ATOM 2079 O O . PHE A 1 259 ? 27.509 -5.180 -48.492 1.00 78.06 259 PHE A O 1
ATOM 2086 N N . ARG A 1 260 ? 29.224 -5.293 -49.936 1.00 82.38 260 ARG A N 1
ATOM 2087 C CA . ARG A 1 260 ? 30.271 -4.998 -48.943 1.00 82.38 260 ARG A CA 1
ATOM 2088 C C . ARG A 1 260 ? 30.220 -3.547 -48.475 1.00 82.38 260 ARG A C 1
ATOM 2090 O O . ARG A 1 260 ? 30.235 -3.320 -47.269 1.00 82.38 260 ARG A O 1
ATOM 2097 N N . SER A 1 261 ? 30.094 -2.591 -49.396 1.00 84.81 261 SER A N 1
ATOM 2098 C CA . SER A 1 261 ? 29.965 -1.167 -49.055 1.00 84.81 261 SER A CA 1
ATOM 2099 C C . SER A 1 261 ? 28.688 -0.894 -48.258 1.00 84.81 261 SER A C 1
ATOM 2101 O O . SER A 1 261 ? 28.734 -0.248 -47.212 1.00 84.81 261 SER A O 1
ATOM 2103 N N . TYR A 1 262 ? 27.560 -1.471 -48.690 1.00 86.12 262 TYR A N 1
ATOM 2104 C CA . TYR A 1 262 ? 26.288 -1.344 -47.971 1.00 86.12 262 TYR A CA 1
ATOM 2105 C C . TYR A 1 262 ? 26.356 -1.919 -46.551 1.00 86.12 262 TYR A C 1
ATOM 2107 O O . TYR A 1 262 ? 25.912 -1.266 -45.612 1.00 86.12 262 TYR A O 1
ATOM 2115 N N . ASN A 1 263 ? 26.943 -3.105 -46.362 1.00 86.38 263 ASN A N 1
ATOM 2116 C CA . ASN A 1 263 ? 27.036 -3.731 -45.040 1.00 86.38 263 ASN A CA 1
ATOM 2117 C C . ASN A 1 263 ? 27.880 -2.925 -44.047 1.00 86.38 263 ASN A C 1
ATOM 2119 O O . ASN A 1 263 ? 27.505 -2.838 -42.882 1.00 86.38 263 ASN A O 1
ATOM 2123 N N . VAL A 1 264 ? 28.979 -2.315 -44.501 1.00 86.88 264 VAL A N 1
ATOM 2124 C CA . VAL A 1 264 ? 29.810 -1.446 -43.652 1.00 86.88 264 VAL A CA 1
ATOM 2125 C C . VAL A 1 264 ? 29.019 -0.213 -43.222 1.00 86.88 264 VAL A C 1
ATOM 2127 O O . VAL A 1 264 ? 29.010 0.130 -42.046 1.00 86.88 264 VAL A O 1
ATOM 2130 N N . VAL A 1 265 ? 28.287 0.421 -44.142 1.00 86.06 265 VAL A N 1
ATOM 2131 C CA . VAL A 1 265 ? 27.460 1.593 -43.813 1.00 86.06 265 VAL A CA 1
ATOM 2132 C C . VAL A 1 265 ? 26.305 1.230 -42.882 1.00 86.06 265 VAL A C 1
ATOM 2134 O O . VAL A 1 265 ? 26.024 1.979 -41.950 1.00 86.06 265 VAL A O 1
ATOM 2137 N N . LEU A 1 266 ? 25.652 0.083 -43.087 1.00 85.81 266 LEU A N 1
ATOM 2138 C CA . LEU A 1 266 ? 24.608 -0.401 -42.182 1.00 85.81 266 LEU A CA 1
ATOM 2139 C C . LEU A 1 266 ? 25.148 -0.599 -40.759 1.00 85.81 266 LEU A C 1
ATOM 2141 O O . LEU A 1 266 ? 24.496 -0.167 -39.810 1.00 85.81 266 LEU A O 1
ATOM 2145 N N . ASP A 1 267 ? 26.336 -1.186 -40.606 1.00 84.62 267 ASP A N 1
ATOM 2146 C CA . ASP A 1 267 ? 26.960 -1.389 -39.294 1.00 84.62 267 ASP A CA 1
ATOM 2147 C C . ASP A 1 267 ? 27.354 -0.054 -38.639 1.00 84.62 267 ASP A C 1
ATOM 2149 O O . ASP A 1 267 ? 26.975 0.213 -37.497 1.00 84.62 267 ASP A O 1
ATOM 2153 N N . VAL A 1 268 ? 27.972 0.859 -39.404 1.00 85.25 268 VAL A N 1
ATOM 2154 C CA . VAL A 1 268 ? 28.292 2.235 -38.973 1.00 85.25 268 VAL A CA 1
ATOM 2155 C C . VAL A 1 268 ? 27.044 2.980 -38.489 1.00 85.25 268 VAL A C 1
ATOM 2157 O O . VAL A 1 268 ? 27.082 3.669 -37.469 1.00 85.25 268 VAL A O 1
ATOM 2160 N N . LEU A 1 269 ? 25.923 2.866 -39.207 1.00 83.06 269 LEU A N 1
ATOM 2161 C CA . LEU A 1 269 ? 24.669 3.536 -38.855 1.00 83.06 269 LEU A CA 1
ATOM 2162 C C . LEU A 1 269 ? 24.045 2.956 -37.582 1.00 83.06 269 LEU A C 1
ATOM 2164 O O . LEU A 1 269 ? 23.501 3.713 -36.774 1.00 83.06 269 LEU A O 1
ATOM 2168 N N . VAL A 1 270 ? 24.128 1.639 -37.380 1.00 82.19 270 VAL A N 1
ATOM 2169 C CA . VAL A 1 270 ? 23.634 0.986 -36.160 1.00 82.19 270 VAL A CA 1
ATOM 2170 C C . VAL A 1 270 ? 24.526 1.312 -34.961 1.00 82.19 270 VAL A C 1
ATOM 2172 O O . VAL A 1 270 ? 24.000 1.663 -33.905 1.00 82.19 270 VAL A O 1
ATOM 2175 N N . ALA A 1 271 ? 25.851 1.281 -35.124 1.00 80.00 271 ALA A N 1
ATOM 2176 C CA . ALA A 1 271 ? 26.811 1.694 -34.098 1.00 80.00 271 ALA A CA 1
ATOM 2177 C C . ALA A 1 271 ? 26.670 3.187 -33.742 1.00 80.00 271 ALA A C 1
ATOM 2179 O O . ALA A 1 271 ? 26.729 3.560 -32.572 1.00 80.00 271 ALA A O 1
ATOM 2180 N N . GLY A 1 272 ? 26.391 4.034 -34.737 1.00 76.06 272 GLY A N 1
ATOM 2181 C CA . GLY A 1 272 ? 26.114 5.465 -34.588 1.00 76.06 272 GLY A CA 1
ATOM 2182 C C . GLY A 1 272 ? 24.702 5.812 -34.092 1.00 76.06 272 GLY A C 1
ATOM 2183 O O . GLY A 1 272 ? 24.301 6.971 -34.193 1.00 76.06 272 GLY A O 1
ATOM 2184 N N . ASN A 1 273 ? 23.931 4.834 -33.597 1.00 78.31 273 ASN A N 1
ATOM 2185 C CA . ASN A 1 273 ? 22.567 4.990 -33.072 1.00 78.31 273 ASN A CA 1
ATOM 2186 C C . ASN A 1 273 ? 21.582 5.690 -34.040 1.00 78.31 273 ASN A C 1
ATOM 2188 O O . ASN A 1 273 ? 20.715 6.459 -33.626 1.00 78.31 273 ASN A O 1
ATOM 2192 N N . CYS A 1 274 ? 21.697 5.411 -35.345 1.00 79.81 274 CYS A N 1
ATOM 2193 C CA . CYS A 1 274 ? 20.840 5.946 -36.412 1.00 79.81 274 CYS A CA 1
ATOM 2194 C C . CYS A 1 274 ? 20.005 4.844 -37.117 1.00 79.81 274 CYS A C 1
ATOM 2196 O O . CYS A 1 274 ? 20.081 4.685 -38.340 1.00 79.81 274 CYS A O 1
ATOM 2198 N N . PRO A 1 275 ? 19.164 4.079 -36.393 1.00 76.56 275 PRO A N 1
ATOM 2199 C CA . PRO A 1 275 ? 18.501 2.879 -36.921 1.00 76.56 275 PRO A CA 1
ATOM 2200 C C . PRO A 1 275 ? 17.460 3.151 -38.024 1.00 76.56 275 PRO A C 1
ATOM 2202 O O . PRO A 1 275 ? 17.281 2.322 -38.914 1.00 76.56 275 PRO A O 1
ATOM 2205 N N . LYS A 1 276 ? 16.805 4.322 -38.027 1.00 79.38 276 LYS A N 1
ATOM 2206 C CA . LYS A 1 276 ? 15.846 4.703 -39.087 1.00 79.38 276 LYS A CA 1
ATOM 2207 C C . LYS A 1 276 ? 16.521 4.879 -40.449 1.00 79.38 276 LYS A C 1
ATOM 2209 O O . LYS A 1 276 ? 15.968 4.493 -41.471 1.00 79.38 276 LYS A O 1
ATOM 2214 N N . ILE A 1 277 ? 17.727 5.446 -40.454 1.00 81.50 277 ILE A N 1
ATOM 2215 C CA . ILE A 1 277 ? 18.503 5.658 -41.681 1.00 81.50 277 ILE A CA 1
ATOM 2216 C C . ILE A 1 277 ? 19.030 4.312 -42.189 1.00 81.50 277 ILE A C 1
ATOM 2218 O O . ILE A 1 277 ? 18.954 4.047 -43.384 1.00 81.50 277 ILE A O 1
ATOM 2222 N N . ALA A 1 278 ? 19.460 3.419 -41.289 1.00 83.12 278 ALA A N 1
ATOM 2223 C CA . ALA A 1 278 ? 19.879 2.064 -41.655 1.00 83.12 278 ALA A CA 1
ATOM 2224 C C . ALA A 1 278 ? 18.771 1.283 -42.392 1.00 83.12 278 ALA A C 1
ATOM 2226 O O . ALA A 1 278 ? 19.042 0.604 -43.379 1.00 83.12 278 ALA A O 1
ATOM 2227 N N . LEU A 1 279 ? 17.509 1.425 -41.971 1.00 82.94 279 LEU A N 1
ATOM 2228 C CA . LEU A 1 279 ? 16.370 0.812 -42.664 1.00 82.94 279 LEU A CA 1
ATOM 2229 C C . LEU A 1 279 ? 16.173 1.353 -44.081 1.00 82.94 279 LEU A C 1
ATOM 2231 O O . LEU A 1 279 ? 15.952 0.571 -45.006 1.00 82.94 279 LEU A O 1
ATOM 2235 N N . ASN A 1 280 ? 16.286 2.669 -44.263 1.00 84.62 280 ASN A N 1
ATOM 2236 C CA . ASN A 1 280 ? 16.170 3.291 -45.581 1.00 84.62 280 ASN A CA 1
ATOM 2237 C C . ASN A 1 280 ? 17.274 2.800 -46.524 1.00 84.62 280 ASN A C 1
ATOM 2239 O O . ASN A 1 280 ? 16.975 2.388 -47.642 1.00 84.62 280 ASN A O 1
ATOM 2243 N N . VAL A 1 281 ? 18.520 2.756 -46.042 1.00 84.81 281 VAL A N 1
ATOM 2244 C CA . VAL A 1 281 ? 19.679 2.258 -46.802 1.00 84.81 281 VAL A CA 1
ATOM 2245 C C . VAL A 1 281 ? 19.509 0.781 -47.180 1.00 84.81 281 VAL A C 1
ATOM 2247 O O . VAL A 1 281 ? 19.867 0.371 -48.283 1.00 84.81 281 VAL A O 1
ATOM 2250 N N . PHE A 1 282 ? 18.907 -0.033 -46.309 1.00 85.38 282 PHE A N 1
ATOM 2251 C CA . PHE A 1 282 ? 18.613 -1.432 -46.621 1.00 85.38 282 PHE A CA 1
ATOM 2252 C C . PHE A 1 282 ? 17.549 -1.589 -47.719 1.00 85.38 282 PHE A C 1
ATOM 2254 O O . PHE A 1 282 ? 17.727 -2.383 -48.644 1.00 85.38 282 PHE A O 1
ATOM 2261 N N . TYR A 1 283 ? 16.453 -0.827 -47.663 1.00 84.12 283 TYR A N 1
ATOM 2262 C CA . TYR A 1 283 ? 15.453 -0.848 -48.736 1.00 84.12 283 TYR A CA 1
ATOM 2263 C C . TYR A 1 283 ? 15.993 -0.267 -50.043 1.00 84.12 283 TYR A C 1
ATOM 2265 O O . TYR A 1 283 ? 15.637 -0.745 -51.117 1.00 84.12 283 TYR A O 1
ATOM 2273 N N . GLU A 1 284 ? 16.891 0.711 -49.970 1.00 82.25 284 GLU A N 1
ATOM 2274 C CA . GLU A 1 284 ? 17.600 1.222 -51.135 1.00 82.25 284 GLU A CA 1
ATOM 2275 C C . GLU A 1 284 ? 18.476 0.144 -51.790 1.00 82.25 284 GLU A C 1
ATOM 2277 O O . GLU A 1 284 ? 18.428 -0.024 -53.010 1.00 82.25 284 GLU A O 1
ATOM 2282 N N . MET A 1 285 ? 19.209 -0.638 -50.992 1.00 85.19 285 MET A N 1
ATOM 2283 C CA . MET A 1 285 ? 19.984 -1.786 -51.474 1.00 85.19 285 MET A CA 1
ATOM 2284 C C . MET A 1 285 ? 19.092 -2.792 -52.226 1.00 85.19 285 MET A C 1
ATOM 2286 O O . MET A 1 285 ? 19.452 -3.245 -53.314 1.00 85.19 285 MET A O 1
ATOM 2290 N N . LEU A 1 286 ? 17.899 -3.086 -51.690 1.00 84.00 286 LEU A N 1
ATOM 2291 C CA . LEU A 1 286 ? 16.916 -3.970 -52.328 1.00 84.00 286 LEU A CA 1
ATOM 2292 C C . LEU A 1 286 ? 16.346 -3.385 -53.628 1.00 84.00 286 LEU A C 1
ATOM 2294 O O . LEU A 1 286 ? 16.256 -4.098 -54.626 1.00 84.00 286 LEU A O 1
ATOM 2298 N N . ASN A 1 287 ? 15.996 -2.095 -53.642 1.00 83.12 287 ASN A N 1
ATOM 2299 C CA . ASN A 1 287 ? 15.466 -1.409 -54.827 1.00 83.12 287 ASN A CA 1
ATOM 2300 C C . ASN A 1 287 ? 16.486 -1.351 -55.972 1.00 83.12 287 ASN A C 1
ATOM 2302 O O . ASN A 1 287 ? 16.105 -1.348 -57.141 1.00 83.12 287 ASN A O 1
ATOM 2306 N N . ARG A 1 288 ? 17.781 -1.333 -55.641 1.00 80.25 288 ARG A N 1
ATOM 2307 C CA . ARG A 1 288 ? 18.887 -1.391 -56.606 1.00 80.25 288 ARG A CA 1
ATOM 2308 C C . ARG A 1 288 ? 19.209 -2.816 -57.082 1.00 80.25 288 ARG A C 1
ATOM 2310 O O . ARG A 1 288 ? 20.091 -2.978 -57.918 1.00 80.25 288 ARG A O 1
ATOM 2317 N N . GLY A 1 289 ? 18.507 -3.840 -56.586 1.00 76.44 289 GLY A N 1
ATOM 2318 C CA . GLY A 1 289 ? 18.681 -5.234 -57.006 1.00 76.44 289 GLY A CA 1
ATOM 2319 C C . GLY A 1 289 ? 19.911 -5.936 -56.417 1.00 76.44 289 GLY A C 1
ATOM 2320 O O . GLY A 1 289 ? 20.276 -7.011 -56.887 1.00 76.44 289 GLY A O 1
ATOM 2321 N N . ILE A 1 290 ? 20.550 -5.362 -55.393 1.00 81.12 290 ILE A N 1
ATOM 2322 C CA . ILE A 1 290 ? 21.700 -5.973 -54.715 1.00 81.12 290 ILE A CA 1
ATOM 2323 C C . ILE A 1 290 ? 21.174 -7.010 -53.716 1.00 81.12 290 ILE A C 1
ATOM 2325 O O . ILE A 1 290 ? 20.388 -6.687 -52.823 1.00 81.12 290 ILE A O 1
ATOM 2329 N N . SER A 1 291 ? 21.599 -8.270 -53.856 1.00 75.69 291 SER A N 1
ATOM 2330 C CA . SER A 1 291 ? 21.137 -9.351 -52.983 1.00 75.69 291 SER A CA 1
ATOM 2331 C C . SER A 1 291 ? 21.697 -9.189 -51.558 1.00 75.69 291 SER A C 1
ATOM 2333 O O . SER A 1 291 ? 22.922 -9.218 -51.394 1.00 75.69 291 SER A O 1
ATOM 2335 N N . PRO A 1 292 ? 20.844 -9.052 -50.525 1.00 83.00 292 PRO A N 1
ATOM 2336 C CA . PRO A 1 292 ? 21.286 -9.038 -49.133 1.00 83.00 292 PRO A CA 1
ATOM 2337 C C . PRO A 1 292 ? 21.907 -10.380 -48.743 1.00 83.00 292 PRO A C 1
ATOM 2339 O O . PRO A 1 292 ? 21.568 -11.418 -49.308 1.00 83.00 292 PRO A O 1
ATOM 2342 N N . ASN A 1 293 ? 22.768 -10.367 -47.727 1.00 84.00 293 ASN A N 1
ATOM 2343 C CA . ASN A 1 293 ? 23.258 -11.583 -47.083 1.00 84.00 293 ASN A CA 1
ATOM 2344 C C . ASN A 1 293 ? 22.733 -11.689 -45.639 1.00 84.00 293 ASN A C 1
ATOM 2346 O O . ASN A 1 293 ? 22.079 -10.779 -45.123 1.00 84.00 293 ASN A O 1
ATOM 2350 N N . VAL A 1 294 ? 23.026 -12.806 -44.966 1.00 83.38 294 VAL A N 1
ATOM 2351 C CA . VAL A 1 294 ? 22.607 -13.049 -43.571 1.00 83.38 294 VAL A CA 1
ATOM 2352 C C . VAL A 1 294 ? 23.071 -11.926 -42.630 1.00 83.38 294 VAL A C 1
ATOM 2354 O O . VAL A 1 294 ? 22.329 -11.531 -41.733 1.00 83.38 294 VAL A O 1
ATOM 2357 N N . PHE A 1 295 ? 24.260 -11.361 -42.870 1.00 82.44 295 PHE A N 1
ATOM 2358 C CA . PHE A 1 295 ? 24.795 -10.240 -42.094 1.00 82.44 295 PHE A CA 1
ATOM 2359 C C . PHE A 1 295 ? 23.970 -8.957 -42.288 1.00 82.44 295 PHE A C 1
ATOM 2361 O O . PHE A 1 295 ? 23.591 -8.337 -41.296 1.00 82.44 295 PHE A O 1
ATOM 2368 N N . SER A 1 296 ? 23.601 -8.605 -43.529 1.00 82.31 296 SER A N 1
ATOM 2369 C CA . SER A 1 296 ? 22.727 -7.460 -43.832 1.00 82.31 296 SER A CA 1
ATOM 2370 C C . SER A 1 296 ? 21.411 -7.544 -43.053 1.00 82.31 296 SER A C 1
ATOM 2372 O O . SER A 1 296 ? 20.992 -6.576 -42.420 1.00 82.31 296 SER A O 1
ATOM 2374 N N . PHE A 1 297 ? 20.778 -8.723 -43.054 1.00 84.50 297 PHE A N 1
ATOM 2375 C CA . PHE A 1 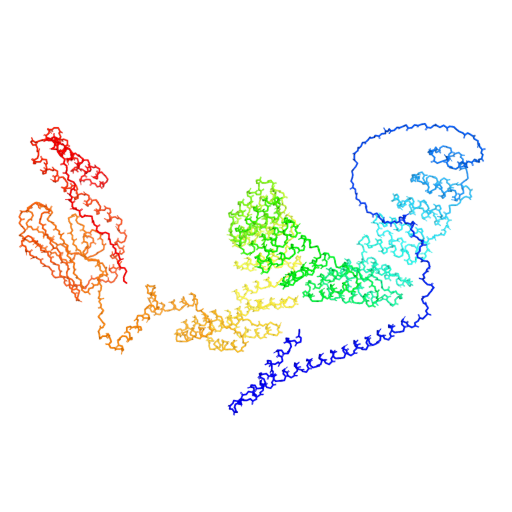297 ? 19.545 -8.962 -42.304 1.00 84.50 297 PHE A CA 1
ATOM 2376 C C . PHE A 1 297 ? 19.759 -8.864 -40.789 1.00 84.50 297 PHE A C 1
ATOM 2378 O O . PHE A 1 297 ? 18.966 -8.212 -40.114 1.00 84.50 297 PHE A O 1
ATOM 2385 N N . SER A 1 298 ? 20.838 -9.444 -40.254 1.00 83.81 298 SER A N 1
ATOM 2386 C CA . SER A 1 298 ? 21.148 -9.404 -38.818 1.00 83.81 298 SER A CA 1
ATOM 2387 C C . SER A 1 298 ? 21.329 -7.976 -38.293 1.00 83.81 298 SER A C 1
ATOM 2389 O O . SER A 1 298 ? 20.807 -7.645 -37.227 1.00 83.81 298 SER A O 1
ATOM 2391 N N . VAL A 1 299 ? 22.045 -7.118 -39.029 1.00 84.62 299 VAL A N 1
ATOM 2392 C CA . VAL A 1 299 ? 22.292 -5.719 -38.636 1.00 84.62 299 VAL A CA 1
ATOM 2393 C C . VAL A 1 299 ? 20.990 -4.916 -38.639 1.00 84.62 299 VAL A C 1
ATOM 2395 O O . VAL A 1 299 ? 20.694 -4.199 -37.683 1.00 84.62 299 VAL A O 1
ATOM 2398 N N . VAL A 1 300 ? 20.159 -5.088 -39.668 1.00 85.50 300 VAL A N 1
ATOM 2399 C CA . VAL A 1 300 ? 18.869 -4.390 -39.782 1.00 85.50 300 VAL A CA 1
ATOM 2400 C C . VAL A 1 300 ? 17.863 -4.877 -38.741 1.00 85.50 300 VAL A C 1
ATOM 2402 O O . VAL A 1 300 ? 17.148 -4.068 -38.153 1.00 85.50 300 VAL A O 1
ATOM 2405 N N . MET A 1 301 ? 17.830 -6.178 -38.447 1.00 86.25 301 MET A N 1
ATOM 2406 C CA . MET A 1 301 ? 17.008 -6.715 -37.360 1.00 86.25 301 MET A CA 1
ATOM 2407 C C . MET A 1 301 ? 17.446 -6.156 -36.008 1.00 86.25 301 MET A C 1
ATOM 2409 O O . MET A 1 301 ? 16.598 -5.723 -35.236 1.00 86.25 301 MET A O 1
ATOM 2413 N N . LYS A 1 302 ? 18.756 -6.063 -35.744 1.00 82.94 302 LYS A N 1
ATOM 2414 C CA . LYS A 1 302 ? 19.279 -5.399 -34.542 1.00 82.94 302 LYS A CA 1
ATOM 2415 C C . LYS A 1 302 ? 18.843 -3.929 -34.474 1.00 82.94 302 LYS A C 1
ATOM 2417 O O . LYS A 1 302 ? 18.443 -3.467 -33.408 1.00 82.94 302 LYS A O 1
ATOM 2422 N N . ALA A 1 303 ? 18.856 -3.214 -35.601 1.00 82.31 303 ALA A N 1
ATOM 2423 C CA . ALA A 1 303 ? 18.381 -1.832 -35.692 1.00 82.31 303 ALA A CA 1
ATOM 2424 C C . ALA A 1 303 ? 16.882 -1.701 -35.352 1.00 82.31 303 ALA A C 1
ATOM 2426 O O . ALA A 1 303 ? 16.504 -0.841 -34.557 1.00 82.31 303 ALA A O 1
ATOM 2427 N N . LEU A 1 304 ? 16.040 -2.578 -35.909 1.00 82.94 304 LEU A N 1
ATOM 2428 C CA . LEU A 1 304 ? 14.595 -2.630 -35.642 1.00 82.94 304 LEU A CA 1
ATOM 2429 C C . LEU A 1 304 ? 14.288 -2.985 -34.186 1.00 82.94 304 LEU A C 1
ATOM 2431 O O . LEU A 1 304 ? 13.434 -2.358 -33.558 1.00 82.94 304 LEU A O 1
ATOM 2435 N N . CYS A 1 305 ? 15.021 -3.945 -33.624 1.00 83.06 305 CYS A N 1
ATOM 2436 C CA . CYS A 1 305 ? 14.897 -4.335 -32.226 1.00 83.06 305 CYS A CA 1
ATOM 2437 C C . CYS A 1 305 ? 15.257 -3.180 -31.277 1.00 83.06 305 CYS A C 1
ATOM 2439 O O . CYS A 1 305 ? 14.549 -2.958 -30.297 1.00 83.06 305 CYS A O 1
ATOM 2441 N N . SER A 1 306 ? 16.294 -2.393 -31.589 1.00 79.25 306 SER A N 1
ATOM 2442 C CA . SER A 1 306 ? 16.640 -1.175 -30.834 1.00 79.25 306 SER A CA 1
ATOM 2443 C C . SER A 1 306 ? 15.563 -0.086 -30.922 1.00 79.25 306 SER A C 1
ATOM 2445 O O . SER A 1 306 ? 15.407 0.694 -29.987 1.00 79.25 306 SER A O 1
ATOM 2447 N N . MET A 1 307 ? 14.796 -0.056 -32.014 1.00 77.31 307 MET A N 1
ATOM 2448 C CA . MET A 1 307 ? 13.653 0.845 -32.222 1.00 77.31 307 MET A CA 1
ATOM 2449 C C . MET A 1 307 ? 12.340 0.340 -31.608 1.00 77.31 307 MET A C 1
ATOM 2451 O O . MET A 1 307 ? 11.318 1.006 -31.740 1.00 77.31 307 MET A O 1
ATOM 2455 N N . ASN A 1 308 ? 12.356 -0.816 -30.934 1.00 77.38 308 ASN A N 1
ATOM 2456 C CA . ASN A 1 308 ? 11.170 -1.489 -30.401 1.00 77.38 308 ASN A CA 1
ATOM 2457 C C . ASN A 1 308 ? 10.149 -1.941 -31.478 1.00 77.38 308 ASN A C 1
ATOM 2459 O O . ASN A 1 308 ? 9.006 -2.257 -31.157 1.00 77.38 308 ASN A O 1
ATOM 2463 N N . GLU A 1 309 ? 10.553 -2.029 -32.752 1.00 82.88 309 GL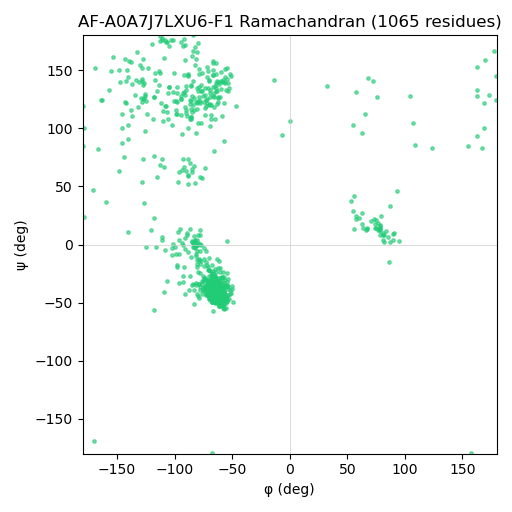U A N 1
ATOM 2464 C CA . GLU A 1 309 ? 9.712 -2.470 -33.879 1.00 82.88 309 GLU A CA 1
ATOM 2465 C C . GLU A 1 309 ? 9.918 -3.962 -34.194 1.00 82.88 309 GLU A C 1
ATOM 2467 O O . GLU A 1 309 ? 10.389 -4.357 -35.266 1.00 82.88 309 GLU A O 1
ATOM 2472 N N . VAL A 1 310 ? 9.587 -4.830 -33.238 1.00 80.62 310 VAL A N 1
ATOM 2473 C CA . VAL A 1 310 ? 9.925 -6.260 -33.349 1.00 80.62 310 VAL A CA 1
ATOM 2474 C C . VAL A 1 310 ? 9.055 -7.013 -34.362 1.00 80.62 310 VAL A C 1
ATOM 2476 O O . VAL A 1 310 ? 9.542 -7.937 -35.007 1.00 80.62 310 VAL A O 1
ATOM 2479 N N . ASP A 1 311 ? 7.807 -6.593 -34.597 1.00 81.81 311 ASP A N 1
ATOM 2480 C CA . ASP A 1 311 ? 6.947 -7.208 -35.625 1.00 81.81 311 ASP A CA 1
ATOM 2481 C C . ASP A 1 311 ? 7.516 -7.035 -37.036 1.00 81.81 311 ASP A C 1
ATOM 2483 O O . ASP A 1 311 ? 7.511 -7.975 -37.836 1.00 81.81 311 ASP A O 1
ATOM 2487 N N . SER A 1 312 ? 8.074 -5.857 -37.321 1.00 83.31 312 SER A N 1
ATOM 2488 C CA . SER A 1 312 ? 8.784 -5.573 -38.569 1.00 83.31 312 SER A CA 1
ATOM 2489 C C . SER A 1 312 ? 10.006 -6.486 -38.723 1.00 83.31 312 SER A C 1
ATOM 2491 O O . SER A 1 312 ? 10.239 -7.024 -39.808 1.00 83.31 312 SER A O 1
ATOM 2493 N N . ALA A 1 313 ? 10.748 -6.726 -37.635 1.00 83.88 313 ALA A N 1
ATOM 2494 C CA . ALA A 1 313 ? 11.918 -7.604 -37.625 1.00 83.88 313 ALA A CA 1
ATOM 2495 C C . ALA A 1 313 ? 11.543 -9.085 -37.846 1.00 83.88 313 ALA A C 1
ATOM 2497 O O . ALA A 1 313 ? 12.124 -9.751 -38.705 1.00 83.88 313 ALA A O 1
ATOM 2498 N N . CYS A 1 314 ? 10.505 -9.587 -37.169 1.00 82.88 314 CYS A N 1
ATOM 2499 C CA . CYS A 1 314 ? 9.963 -10.934 -37.390 1.00 82.88 314 CYS A CA 1
ATOM 2500 C C . CYS A 1 314 ? 9.351 -11.095 -38.796 1.00 82.88 314 CYS A C 1
ATOM 2502 O O . CYS A 1 314 ? 9.411 -12.168 -39.402 1.00 82.88 314 CYS A O 1
ATOM 2504 N N . GLY A 1 315 ? 8.766 -10.029 -39.349 1.00 83.81 315 GLY A N 1
ATOM 2505 C CA . GLY A 1 315 ? 8.319 -9.985 -40.740 1.00 83.81 315 GLY A CA 1
ATOM 2506 C C . GLY A 1 315 ? 9.484 -10.085 -41.728 1.00 83.81 315 GLY A C 1
ATOM 2507 O O . GLY A 1 315 ? 9.361 -10.746 -42.763 1.00 83.81 315 GLY A O 1
ATOM 2508 N N . LEU A 1 316 ? 10.626 -9.476 -41.402 1.00 83.88 316 LEU A N 1
ATOM 2509 C CA . LEU A 1 316 ? 11.843 -9.544 -42.206 1.00 83.88 316 LEU A CA 1
ATOM 2510 C C . LEU A 1 316 ? 12.464 -10.952 -42.193 1.00 83.88 316 LEU A C 1
ATOM 2512 O O . LEU A 1 316 ? 12.895 -11.421 -43.244 1.00 83.88 316 LEU A O 1
ATOM 2516 N N . LEU A 1 317 ? 12.406 -11.667 -41.061 1.00 84.88 317 LEU A N 1
ATOM 2517 C CA . LEU A 1 317 ? 12.853 -13.064 -40.949 1.00 84.88 317 LEU A CA 1
ATOM 2518 C C . LEU A 1 317 ? 12.108 -13.973 -41.934 1.00 84.88 317 LEU A C 1
ATOM 2520 O O . LEU A 1 317 ? 12.722 -14.706 -42.704 1.00 84.88 317 LEU A O 1
ATOM 2524 N N . ARG A 1 318 ? 10.778 -13.843 -42.006 1.00 83.25 318 ARG A N 1
ATOM 2525 C CA . ARG A 1 318 ? 9.948 -14.606 -42.957 1.00 83.25 318 ARG A CA 1
ATOM 2526 C C . ARG A 1 318 ? 10.229 -14.253 -44.421 1.00 83.25 318 ARG A C 1
ATOM 2528 O O . ARG A 1 318 ? 10.031 -15.080 -45.310 1.00 83.25 318 ARG A O 1
ATOM 2535 N N . LYS A 1 319 ? 10.679 -13.025 -44.696 1.00 82.06 319 LYS A N 1
ATOM 2536 C CA . LYS A 1 319 ? 11.073 -12.580 -46.044 1.00 82.06 319 LYS A CA 1
ATOM 2537 C C . LYS A 1 319 ? 12.482 -13.041 -46.429 1.00 82.06 319 LYS A C 1
ATOM 2539 O O . LYS A 1 319 ? 12.770 -13.105 -47.619 1.00 82.06 319 LYS A O 1
ATOM 2544 N N . MET A 1 320 ? 13.326 -13.413 -45.469 1.00 84.00 320 MET A N 1
ATOM 2545 C CA . MET A 1 320 ? 14.722 -13.802 -45.692 1.00 84.00 320 MET A CA 1
ATOM 2546 C C . MET A 1 320 ? 14.857 -15.009 -46.638 1.00 84.00 320 MET A C 1
ATOM 2548 O O . MET A 1 320 ? 15.663 -14.974 -47.570 1.00 84.00 320 MET A O 1
ATOM 2552 N N . ALA A 1 321 ? 13.969 -16.002 -46.503 1.00 77.81 321 ALA A N 1
ATOM 2553 C CA . ALA A 1 321 ? 13.905 -17.160 -47.398 1.00 77.81 321 ALA A CA 1
ATOM 2554 C C . ALA A 1 321 ? 13.582 -16.782 -48.858 1.00 77.81 321 ALA A C 1
ATOM 2556 O O . ALA A 1 321 ? 14.097 -17.402 -49.786 1.00 77.81 321 ALA A O 1
ATOM 2557 N N . LYS A 1 322 ? 12.783 -15.725 -49.088 1.00 79.31 322 LYS A N 1
ATOM 2558 C CA . LYS A 1 322 ? 12.459 -15.240 -50.446 1.00 79.31 322 LYS A CA 1
ATOM 2559 C C . LYS A 1 322 ? 13.669 -14.643 -51.162 1.00 79.31 322 LYS A C 1
ATOM 2561 O O . LYS A 1 322 ? 13.704 -14.641 -52.386 1.00 79.31 322 LYS A O 1
ATOM 2566 N N . HIS A 1 323 ? 14.648 -14.154 -50.405 1.00 77.62 323 HIS A N 1
ATOM 2567 C CA . HIS A 1 323 ? 15.902 -13.612 -50.927 1.00 77.62 323 HIS A CA 1
ATOM 2568 C C . HIS A 1 323 ? 17.034 -14.655 -50.943 1.00 77.62 323 HIS A C 1
ATOM 2570 O O . HIS A 1 323 ? 18.194 -14.290 -51.109 1.00 77.62 323 HIS A O 1
ATOM 2576 N N . GLY A 1 324 ? 16.719 -15.947 -50.762 1.00 72.50 324 GLY A N 1
ATOM 2577 C CA . GLY A 1 324 ? 17.697 -17.039 -50.824 1.00 72.50 324 GLY A CA 1
ATOM 2578 C C . GLY A 1 324 ? 18.632 -17.134 -49.614 1.00 72.50 324 GLY A C 1
ATOM 2579 O O . GLY A 1 324 ? 19.641 -17.830 -49.680 1.00 72.50 324 GLY A O 1
ATOM 2580 N N . CYS A 1 325 ? 18.317 -16.449 -48.510 1.00 80.38 325 CYS A N 1
ATOM 2581 C CA . CYS A 1 325 ? 19.103 -16.486 -47.280 1.00 80.38 325 CYS A CA 1
ATOM 2582 C C . CYS A 1 325 ? 18.446 -17.411 -46.247 1.00 80.38 325 CYS A C 1
ATOM 2584 O O . CYS A 1 325 ? 17.259 -17.271 -45.953 1.00 80.38 325 CYS A O 1
ATOM 2586 N N . VAL A 1 326 ? 19.227 -18.319 -45.655 1.00 79.81 326 VAL A N 1
ATOM 2587 C CA . VAL A 1 326 ? 18.779 -19.171 -44.543 1.00 79.81 326 VAL A CA 1
ATOM 2588 C C . VAL A 1 326 ? 19.168 -18.504 -43.218 1.00 79.81 326 VAL A C 1
ATOM 2590 O O . VAL A 1 326 ? 20.333 -18.120 -43.066 1.00 79.81 326 VAL A O 1
ATOM 2593 N N . PRO A 1 327 ? 18.227 -18.315 -42.273 1.00 83.50 327 PRO A N 1
ATOM 2594 C CA . PRO A 1 327 ? 18.543 -17.795 -40.946 1.00 83.50 327 PRO A CA 1
ATOM 2595 C C . PRO A 1 327 ? 19.559 -18.679 -40.213 1.00 83.50 327 PRO A C 1
ATOM 2597 O O . PRO A 1 327 ? 19.489 -19.903 -40.285 1.00 83.50 327 PRO A O 1
ATOM 2600 N N . ASN A 1 328 ? 20.501 -18.058 -39.502 1.00 83.69 328 ASN A N 1
ATOM 2601 C CA . ASN A 1 328 ? 21.477 -18.746 -38.654 1.00 83.69 328 ASN A CA 1
ATOM 2602 C C . ASN A 1 328 ? 21.169 -18.508 -37.165 1.00 83.69 328 ASN A C 1
ATOM 2604 O O . ASN A 1 328 ? 20.278 -17.722 -36.831 1.00 83.69 328 ASN A O 1
ATOM 2608 N N . SER A 1 329 ? 21.933 -19.139 -36.263 1.00 84.38 329 SER A N 1
ATOM 2609 C CA . SER A 1 329 ? 21.737 -18.964 -34.818 1.00 84.38 329 SER A CA 1
ATOM 2610 C C . SER A 1 329 ? 21.745 -17.493 -34.390 1.00 84.38 329 SER A C 1
ATOM 2612 O O . SER A 1 329 ? 20.846 -17.079 -33.672 1.00 84.38 329 SER A O 1
ATOM 2614 N N . ILE A 1 330 ? 22.674 -16.678 -34.902 1.00 84.31 330 ILE A N 1
ATOM 2615 C CA . ILE A 1 330 ? 22.823 -15.261 -34.518 1.00 84.31 330 ILE A CA 1
ATOM 2616 C C . ILE A 1 330 ? 21.540 -14.462 -34.792 1.00 84.31 330 ILE A C 1
ATOM 2618 O O . ILE A 1 330 ? 21.120 -13.649 -33.965 1.00 84.31 330 ILE A O 1
ATOM 2622 N N . VAL A 1 331 ? 20.900 -14.700 -35.940 1.00 85.38 331 VAL A N 1
ATOM 2623 C CA . VAL A 1 331 ? 19.654 -14.026 -36.321 1.00 85.38 331 VAL A CA 1
ATOM 2624 C C . VAL A 1 331 ? 18.511 -14.407 -35.376 1.00 85.38 331 VAL A C 1
ATOM 2626 O O . VAL A 1 331 ? 17.835 -13.516 -34.857 1.00 85.38 331 VAL A O 1
ATOM 2629 N N . TYR A 1 332 ? 18.323 -15.703 -35.100 1.00 87.81 332 TYR A N 1
ATOM 2630 C CA . TYR A 1 332 ? 17.294 -16.164 -34.161 1.00 87.81 332 TYR A CA 1
ATOM 2631 C C . TYR A 1 332 ? 17.542 -15.637 -32.744 1.00 87.81 332 TYR A C 1
ATOM 2633 O O . TYR A 1 332 ? 16.631 -15.076 -32.139 1.00 87.81 332 TYR A O 1
ATOM 2641 N N . GLN A 1 333 ? 18.775 -15.727 -32.242 1.00 88.38 333 GLN A N 1
ATOM 2642 C CA . GLN A 1 333 ? 19.155 -15.239 -30.913 1.00 88.38 333 GLN A CA 1
ATOM 2643 C C . GLN A 1 333 ? 18.886 -13.736 -30.771 1.00 88.38 333 GLN A C 1
ATOM 2645 O O . GLN A 1 333 ? 18.239 -13.309 -29.818 1.00 88.38 333 GLN A O 1
ATOM 2650 N N . THR A 1 334 ? 19.286 -12.925 -31.758 1.00 87.25 334 THR A N 1
ATOM 2651 C CA . THR A 1 334 ? 19.057 -11.468 -31.748 1.00 87.25 334 THR A CA 1
ATOM 2652 C C . THR A 1 334 ? 17.570 -11.123 -31.622 1.00 87.25 334 THR A C 1
ATOM 2654 O O . THR A 1 334 ? 17.201 -10.213 -30.874 1.00 87.25 334 THR A O 1
ATOM 2657 N N . LEU A 1 335 ? 16.704 -11.856 -32.328 1.00 87.38 335 LEU A N 1
ATOM 2658 C CA . LEU A 1 335 ? 15.256 -11.666 -32.254 1.00 87.38 335 LEU A CA 1
ATOM 2659 C C . LEU A 1 335 ? 14.676 -12.171 -30.928 1.00 87.38 335 LEU A C 1
ATOM 2661 O O . LEU A 1 335 ? 13.864 -11.474 -30.324 1.00 87.38 335 LEU A O 1
ATOM 2665 N N . ILE A 1 336 ? 15.111 -13.337 -30.445 1.00 88.56 336 ILE A N 1
ATOM 2666 C CA . ILE A 1 336 ? 14.639 -13.926 -29.184 1.00 88.56 336 ILE A CA 1
ATOM 2667 C C . ILE A 1 336 ? 15.000 -13.034 -27.987 1.00 88.56 336 ILE A C 1
ATOM 2669 O O . ILE A 1 336 ? 14.134 -12.768 -27.148 1.00 88.56 336 ILE A O 1
ATOM 2673 N N . HIS A 1 337 ? 16.226 -12.503 -27.925 1.00 87.56 337 HIS A N 1
ATOM 2674 C CA . HIS A 1 337 ? 16.640 -11.556 -26.883 1.00 87.56 337 HIS A CA 1
ATOM 2675 C C . HIS A 1 337 ? 15.790 -10.277 -26.916 1.00 87.56 337 HIS A C 1
ATOM 2677 O O . HIS A 1 337 ? 15.328 -9.791 -25.879 1.00 87.56 337 HIS A O 1
ATOM 2683 N N . ALA A 1 338 ? 15.518 -9.744 -28.111 1.00 84.31 338 ALA A N 1
ATOM 2684 C CA . ALA A 1 338 ? 14.686 -8.555 -28.273 1.00 84.31 338 ALA A CA 1
ATOM 2685 C C . ALA A 1 338 ? 13.220 -8.794 -27.868 1.00 84.31 338 ALA A C 1
ATOM 2687 O O . ALA A 1 338 ? 12.642 -7.992 -27.133 1.00 84.31 338 ALA A O 1
ATOM 2688 N N . LEU A 1 339 ? 12.627 -9.917 -28.283 1.00 85.31 339 LEU A N 1
ATOM 2689 C CA . LEU A 1 339 ? 11.268 -10.310 -27.894 1.00 85.31 339 LEU A CA 1
ATOM 2690 C C . LEU A 1 339 ? 11.145 -10.520 -26.383 1.00 85.31 339 LEU A C 1
ATOM 2692 O O . LEU A 1 339 ? 10.191 -10.039 -25.766 1.00 85.31 339 LEU A O 1
ATOM 2696 N N . SER A 1 340 ? 12.135 -11.177 -25.776 1.00 85.56 340 SER A N 1
ATOM 2697 C CA . SER A 1 340 ? 12.182 -11.421 -24.331 1.00 85.56 340 SER A CA 1
ATOM 2698 C C . SER A 1 340 ? 12.294 -10.114 -23.540 1.00 85.56 340 SER A C 1
ATOM 2700 O O . SER A 1 340 ? 11.614 -9.943 -22.521 1.00 85.56 340 SER A O 1
ATOM 2702 N N . LYS A 1 341 ? 13.079 -9.144 -24.036 1.00 83.88 341 LYS A N 1
ATOM 2703 C CA . LYS A 1 341 ? 13.176 -7.793 -23.458 1.00 83.88 341 LYS A CA 1
ATOM 2704 C C . LYS A 1 341 ? 11.846 -7.036 -23.529 1.00 83.88 341 LYS A C 1
ATOM 2706 O O . LYS A 1 341 ? 11.490 -6.348 -22.574 1.00 83.88 341 LYS A O 1
ATOM 2711 N N . ASN A 1 342 ? 11.084 -7.238 -24.600 1.00 80.56 342 ASN A N 1
ATOM 2712 C CA . ASN A 1 342 ? 9.779 -6.614 -24.823 1.00 80.56 342 ASN A CA 1
ATOM 2713 C C . ASN A 1 342 ? 8.601 -7.376 -24.192 1.00 80.56 342 ASN A C 1
ATOM 2715 O O . ASN A 1 342 ? 7.447 -7.086 -24.496 1.00 80.56 342 ASN A O 1
ATOM 2719 N N . ASN A 1 343 ? 8.876 -8.338 -23.301 1.00 79.69 343 ASN A N 1
ATOM 2720 C CA . ASN A 1 343 ? 7.887 -9.179 -22.613 1.00 79.69 343 ASN A CA 1
ATOM 2721 C C . ASN A 1 343 ? 6.957 -9.981 -23.552 1.00 79.69 343 ASN A C 1
ATOM 2723 O O . ASN A 1 343 ? 5.891 -10.427 -23.128 1.00 79.69 343 ASN A O 1
ATOM 2727 N N . ARG A 1 344 ? 7.360 -10.230 -24.805 1.00 81.94 344 ARG A N 1
ATOM 2728 C CA . ARG A 1 344 ? 6.626 -11.075 -25.767 1.00 81.94 344 ARG A CA 1
ATOM 2729 C C . ARG A 1 344 ? 7.127 -12.518 -25.721 1.00 81.94 344 ARG A C 1
ATOM 2731 O O . ARG A 1 344 ? 7.702 -13.028 -26.678 1.00 81.94 344 ARG A O 1
ATOM 2738 N N . GLY A 1 345 ? 6.929 -13.167 -24.574 1.00 81.88 345 GLY A N 1
ATOM 2739 C CA . GLY A 1 345 ? 7.507 -14.488 -24.301 1.00 81.88 345 GLY A CA 1
ATOM 2740 C C . GLY A 1 345 ? 6.974 -15.630 -25.172 1.00 81.88 345 GLY A C 1
ATOM 2741 O O . GLY A 1 345 ? 7.749 -16.495 -25.561 1.00 81.88 345 GLY A O 1
ATOM 2742 N N . ASN A 1 346 ? 5.690 -15.610 -25.547 1.00 85.56 346 ASN A N 1
ATOM 2743 C CA . ASN A 1 346 ? 5.102 -16.650 -26.408 1.00 85.56 346 ASN A CA 1
ATOM 2744 C C . ASN A 1 346 ? 5.724 -16.654 -27.814 1.00 85.56 346 ASN A C 1
ATOM 2746 O O . ASN A 1 346 ? 6.051 -17.711 -28.345 1.00 85.56 346 ASN A O 1
ATOM 2750 N N . ASP A 1 347 ? 5.942 -15.469 -28.389 1.00 85.88 347 ASP A N 1
ATOM 2751 C CA . ASP A 1 347 ? 6.562 -15.335 -29.710 1.00 85.88 347 ASP A CA 1
ATOM 2752 C C . ASP A 1 347 ? 8.043 -15.740 -29.663 1.00 85.88 347 ASP A C 1
ATOM 2754 O O . ASP A 1 347 ? 8.549 -16.383 -30.582 1.00 85.88 347 ASP A O 1
ATOM 2758 N N . ALA A 1 348 ? 8.736 -15.404 -28.567 1.00 87.75 348 ALA A N 1
ATOM 2759 C CA . ALA A 1 348 ? 10.116 -15.825 -28.330 1.00 87.75 348 ALA A CA 1
ATOM 2760 C C . ALA A 1 348 ? 10.232 -17.355 -28.204 1.00 87.75 348 ALA A C 1
ATOM 2762 O O . ALA A 1 348 ? 11.149 -17.952 -28.764 1.00 87.75 348 ALA A O 1
ATOM 2763 N N . TYR A 1 349 ? 9.280 -17.990 -27.514 1.00 88.06 349 TYR A N 1
ATOM 2764 C CA . TYR A 1 349 ? 9.189 -19.444 -27.401 1.00 88.06 349 TYR A CA 1
ATOM 2765 C C . TYR A 1 349 ? 8.959 -20.110 -28.761 1.00 88.06 349 TYR A C 1
ATOM 2767 O O . TYR A 1 349 ? 9.671 -21.046 -29.114 1.00 88.06 349 TYR A O 1
ATOM 2775 N N . GLN A 1 350 ? 8.034 -19.579 -29.564 1.00 88.56 350 GLN A N 1
ATOM 2776 C CA . GLN A 1 350 ? 7.761 -20.099 -30.902 1.00 88.56 350 GLN A CA 1
ATOM 2777 C C . GLN A 1 350 ? 8.984 -19.988 -31.828 1.00 88.56 350 GLN A C 1
ATOM 2779 O O . GLN A 1 350 ? 9.289 -20.927 -32.562 1.00 88.56 350 GLN A O 1
ATOM 2784 N N . LEU A 1 351 ? 9.722 -18.872 -31.775 1.00 87.81 351 LEU A N 1
ATOM 2785 C CA . LEU A 1 351 ? 10.963 -18.724 -32.544 1.00 87.81 351 LEU A CA 1
ATOM 2786 C C . LEU A 1 351 ? 12.076 -19.661 -32.064 1.00 87.81 351 LEU A C 1
ATOM 2788 O O . LEU A 1 351 ? 12.875 -20.108 -32.882 1.00 87.81 351 LEU A O 1
ATOM 2792 N N . LEU A 1 352 ? 12.136 -19.983 -30.769 1.00 88.50 352 LEU A N 1
ATOM 2793 C CA . LEU A 1 352 ? 13.074 -20.979 -30.248 1.00 88.50 352 LEU A CA 1
ATOM 2794 C C . LEU A 1 352 ? 12.739 -22.389 -30.765 1.00 88.50 352 LEU A C 1
ATOM 2796 O O . LEU A 1 352 ? 13.646 -23.138 -31.128 1.00 88.50 352 LEU A O 1
ATOM 2800 N N . GLU A 1 353 ? 11.455 -22.749 -30.844 1.00 86.75 353 GLU A N 1
ATOM 2801 C CA . GLU A 1 353 ? 11.031 -24.011 -31.465 1.00 86.75 353 GLU A CA 1
ATOM 2802 C C . GLU A 1 353 ? 11.391 -24.054 -32.955 1.00 86.75 353 GLU A C 1
ATOM 2804 O O . GLU A 1 353 ? 11.947 -25.049 -33.420 1.00 86.75 353 GLU A O 1
ATOM 2809 N N . GLU A 1 354 ? 11.154 -22.963 -33.690 1.00 86.75 354 GLU A N 1
ATOM 2810 C CA . GLU A 1 354 ? 11.551 -22.841 -35.097 1.00 86.75 354 GLU A CA 1
ATOM 2811 C C . GLU A 1 354 ? 13.073 -22.989 -35.265 1.00 86.75 354 GLU A C 1
ATOM 2813 O O . GLU A 1 354 ? 13.535 -23.754 -36.111 1.00 86.75 354 GLU A O 1
ATOM 2818 N N . MET A 1 355 ? 13.860 -22.333 -34.408 1.00 88.38 355 MET A N 1
ATOM 2819 C CA . MET A 1 355 ? 15.321 -22.415 -34.400 1.00 88.38 355 MET A CA 1
ATOM 2820 C C . MET A 1 355 ? 15.820 -23.859 -34.217 1.00 88.38 355 MET A C 1
ATOM 2822 O O . MET A 1 355 ? 16.720 -24.299 -34.938 1.00 88.38 355 MET A O 1
ATOM 2826 N N . LEU A 1 356 ? 15.213 -24.613 -33.293 1.00 85.19 356 LEU A N 1
ATOM 2827 C CA . LEU A 1 356 ? 15.544 -26.020 -33.049 1.00 85.19 356 LEU A CA 1
ATOM 2828 C C . LEU A 1 356 ? 15.141 -26.925 -34.223 1.00 85.19 356 LEU A C 1
ATOM 2830 O O . LEU A 1 356 ? 15.892 -27.837 -34.570 1.00 85.19 356 LEU A O 1
ATOM 2834 N N . LEU A 1 357 ? 13.991 -26.671 -34.858 1.00 86.12 357 LEU A N 1
ATOM 2835 C CA . LEU A 1 357 ? 13.543 -27.405 -36.052 1.00 86.12 357 LEU A CA 1
ATOM 2836 C C . LEU A 1 357 ? 14.473 -27.180 -37.249 1.00 86.12 357 LEU A C 1
ATOM 2838 O O . LEU A 1 357 ? 14.719 -28.106 -38.019 1.00 86.12 357 LEU A O 1
ATOM 2842 N N . MET A 1 358 ? 15.027 -25.973 -37.376 1.00 81.69 358 MET A N 1
ATOM 2843 C CA . MET A 1 358 ? 16.009 -25.625 -38.405 1.00 81.69 358 MET A CA 1
ATOM 2844 C C . MET A 1 358 ? 17.423 -26.155 -38.103 1.00 81.69 358 MET A C 1
ATOM 2846 O O . MET A 1 358 ? 18.338 -25.937 -38.896 1.00 81.69 358 MET A O 1
ATOM 2850 N N . GLY A 1 359 ? 17.625 -26.848 -36.975 1.00 79.88 359 GLY A N 1
ATOM 2851 C CA . GLY A 1 359 ? 18.915 -27.423 -36.582 1.00 79.88 359 GLY A CA 1
ATOM 2852 C C . GLY A 1 359 ? 19.939 -26.399 -36.080 1.00 79.88 359 GLY A C 1
ATOM 2853 O O . GLY A 1 359 ? 21.124 -26.718 -35.983 1.00 79.88 359 GLY A O 1
ATOM 2854 N N . CYS A 1 360 ? 19.512 -25.175 -35.762 1.00 83.50 360 CYS A N 1
ATOM 2855 C CA . CYS A 1 360 ? 20.380 -24.164 -35.165 1.00 83.50 360 CYS A CA 1
ATOM 2856 C C . CYS A 1 360 ? 20.551 -24.447 -33.665 1.00 83.50 360 CYS A C 1
ATOM 2858 O O . CYS A 1 360 ? 19.576 -24.730 -32.970 1.00 83.50 360 CYS A O 1
ATOM 2860 N N . VAL A 1 361 ? 21.782 -24.352 -33.151 1.00 79.88 361 VAL A N 1
ATOM 2861 C CA . VAL A 1 361 ? 22.072 -24.585 -31.725 1.00 79.88 361 VAL A CA 1
ATOM 2862 C C . VAL A 1 361 ? 21.857 -23.285 -30.942 1.00 79.88 361 VAL A C 1
ATOM 2864 O O . VAL A 1 361 ? 22.555 -22.306 -31.231 1.00 79.88 361 VAL A O 1
ATOM 2867 N N . PRO A 1 362 ? 20.896 -23.234 -30.000 1.00 83.75 362 PRO A N 1
ATOM 2868 C CA . PRO A 1 362 ? 20.735 -22.111 -29.080 1.00 83.75 362 PRO A CA 1
ATOM 2869 C C . PRO A 1 362 ? 21.794 -22.139 -27.979 1.00 83.75 362 PRO A C 1
ATOM 2871 O O . PRO A 1 362 ? 22.218 -23.204 -27.529 1.00 83.75 362 PRO A O 1
ATOM 2874 N N . ASP A 1 363 ? 22.197 -20.958 -27.518 1.00 84.50 363 ASP A N 1
ATOM 2875 C CA . ASP A 1 363 ? 23.017 -20.819 -26.318 1.00 84.50 363 ASP A CA 1
ATOM 2876 C C . ASP A 1 363 ? 22.158 -20.824 -25.042 1.00 84.50 363 ASP A C 1
ATOM 2878 O O . ASP A 1 363 ? 20.927 -20.715 -25.061 1.00 84.50 363 ASP A O 1
ATOM 2882 N N . ILE A 1 364 ? 22.829 -20.979 -23.900 1.00 83.75 364 ILE A N 1
ATOM 2883 C CA . ILE A 1 364 ? 22.177 -21.040 -22.586 1.00 83.75 364 ILE A CA 1
ATOM 2884 C C . ILE A 1 364 ? 21.468 -19.712 -22.268 1.00 83.75 364 ILE A C 1
ATOM 2886 O O . ILE A 1 364 ? 20.420 -19.717 -21.625 1.00 83.75 364 ILE A O 1
ATOM 2890 N N . ASP A 1 365 ? 21.996 -18.583 -22.747 1.00 83.69 365 ASP A N 1
ATOM 2891 C CA . ASP A 1 365 ? 21.409 -17.261 -22.522 1.00 83.69 365 ASP A CA 1
ATOM 2892 C C . ASP A 1 365 ? 20.093 -17.073 -23.289 1.00 83.69 365 ASP A C 1
ATOM 2894 O O . ASP A 1 365 ? 19.134 -16.548 -22.724 1.00 83.69 365 ASP A O 1
ATOM 2898 N N . THR A 1 366 ? 19.982 -17.600 -24.513 1.00 86.81 366 THR A N 1
ATOM 2899 C CA . THR A 1 366 ? 18.716 -17.635 -25.266 1.00 86.81 366 THR A CA 1
ATOM 2900 C C . THR A 1 366 ? 17.655 -18.434 -24.516 1.00 86.81 366 THR A C 1
ATOM 2902 O O . THR A 1 366 ? 16.520 -17.974 -24.373 1.00 86.81 366 THR A O 1
ATOM 2905 N N . PHE A 1 367 ? 18.010 -19.604 -23.971 1.00 86.94 367 PHE A N 1
ATOM 2906 C CA . PHE A 1 367 ? 17.086 -20.365 -23.128 1.00 86.94 367 PHE A CA 1
ATOM 2907 C C . PHE A 1 367 ? 16.694 -19.594 -21.864 1.00 86.94 367 PHE A C 1
ATOM 2909 O O . PHE A 1 367 ? 15.511 -19.538 -21.531 1.00 86.94 367 PHE A O 1
ATOM 2916 N N . ASN A 1 368 ? 17.659 -18.979 -21.173 1.00 87.38 368 ASN A N 1
ATOM 2917 C CA . ASN A 1 368 ? 17.411 -18.216 -19.950 1.00 87.38 368 ASN A CA 1
ATOM 2918 C C . ASN A 1 368 ? 16.463 -17.032 -20.187 1.00 87.38 368 ASN A C 1
ATOM 2920 O O . ASN A 1 368 ? 15.573 -16.801 -19.367 1.00 87.38 368 ASN A O 1
ATOM 2924 N N . ASP A 1 369 ? 16.612 -16.317 -21.301 1.00 86.31 369 ASP A N 1
ATOM 2925 C CA . ASP A 1 369 ? 15.759 -15.184 -21.667 1.00 86.31 369 ASP A CA 1
ATOM 2926 C C . ASP A 1 369 ? 14.329 -15.616 -21.997 1.00 86.31 369 ASP A C 1
ATOM 2928 O O . ASP A 1 369 ? 13.371 -15.028 -21.478 1.00 86.31 369 ASP A O 1
ATOM 2932 N N . VAL A 1 370 ? 14.168 -16.698 -22.769 1.00 88.06 370 VAL A N 1
ATOM 2933 C CA . VAL A 1 370 ? 12.845 -17.277 -23.046 1.00 88.06 370 VAL A CA 1
ATOM 2934 C C . VAL A 1 370 ? 12.204 -17.755 -21.747 1.00 88.06 370 VAL A C 1
ATOM 2936 O O . VAL A 1 370 ? 11.071 -17.382 -21.452 1.00 88.06 370 VAL A O 1
ATOM 2939 N N . MET A 1 371 ? 12.930 -18.493 -20.908 1.00 86.19 371 MET A N 1
ATOM 2940 C CA . MET A 1 371 ? 12.431 -18.949 -19.608 1.00 86.19 371 MET A CA 1
ATOM 2941 C C . MET A 1 371 ? 12.043 -17.777 -18.699 1.00 86.19 371 MET A C 1
ATOM 2943 O O . MET A 1 371 ? 10.999 -17.826 -18.053 1.00 86.19 371 MET A O 1
ATOM 2947 N N . LEU A 1 372 ? 12.827 -16.694 -18.672 1.00 84.94 372 LEU A N 1
ATOM 2948 C CA . LEU A 1 372 ? 12.505 -15.490 -17.907 1.00 84.94 372 LEU A CA 1
ATOM 2949 C C . LEU A 1 372 ? 11.228 -14.826 -18.428 1.00 84.94 372 LEU A C 1
ATOM 2951 O O . LEU A 1 372 ? 10.391 -14.398 -17.630 1.00 84.94 372 LEU A O 1
ATOM 2955 N N . SER A 1 373 ? 11.069 -14.748 -19.749 1.00 83.81 373 SER A N 1
ATOM 2956 C CA . SER A 1 373 ? 9.874 -14.191 -20.381 1.00 83.81 373 SER A CA 1
ATOM 2957 C C . SER A 1 373 ? 8.621 -15.030 -20.078 1.00 83.81 373 SER A C 1
ATOM 2959 O O . SER A 1 373 ? 7.603 -14.469 -19.678 1.00 83.81 373 SER A O 1
ATOM 2961 N N . LEU A 1 374 ? 8.716 -16.364 -20.123 1.00 85.50 374 LEU A N 1
ATOM 2962 C CA . LEU A 1 374 ? 7.637 -17.287 -19.750 1.00 85.50 374 LEU A CA 1
ATOM 2963 C C . LEU A 1 374 ? 7.295 -17.197 -18.257 1.00 85.50 374 LEU A C 1
ATOM 2965 O O . LEU A 1 374 ? 6.122 -17.151 -17.888 1.00 85.50 374 LEU A O 1
ATOM 2969 N N . CYS A 1 375 ? 8.303 -17.084 -17.387 1.00 84.81 375 CYS A N 1
ATOM 2970 C CA . CYS A 1 375 ? 8.105 -16.855 -15.955 1.00 84.81 375 CYS A CA 1
ATOM 2971 C C . CYS A 1 375 ? 7.395 -15.519 -15.669 1.00 84.81 375 CYS A C 1
ATOM 2973 O O . CYS A 1 375 ? 6.616 -15.437 -14.719 1.00 84.81 375 CYS A O 1
ATOM 2975 N N . LYS A 1 376 ? 7.637 -14.464 -16.465 1.00 82.06 376 LYS A N 1
ATOM 2976 C CA . LYS A 1 376 ? 6.900 -13.189 -16.358 1.00 82.06 376 LYS A CA 1
ATOM 2977 C C . LYS A 1 376 ? 5.441 -13.314 -16.810 1.00 82.06 376 LYS A C 1
ATOM 2979 O O . LYS A 1 376 ? 4.608 -12.614 -16.246 1.00 82.06 376 LYS A O 1
ATOM 2984 N N . LEU A 1 377 ? 5.159 -14.186 -17.780 1.00 81.88 377 LEU A N 1
ATOM 2985 C CA . LEU A 1 377 ? 3.812 -14.530 -18.256 1.00 81.88 377 LEU A CA 1
ATOM 2986 C C . LEU A 1 377 ? 3.114 -15.600 -17.389 1.00 81.88 377 LEU A C 1
ATOM 2988 O O . LEU A 1 377 ? 2.054 -16.089 -17.761 1.00 81.88 377 LEU A O 1
ATOM 2992 N N . GLU A 1 378 ? 3.708 -15.983 -16.252 1.00 79.44 378 GLU A N 1
ATOM 2993 C CA . GLU A 1 378 ? 3.198 -16.991 -15.304 1.00 79.44 378 GLU A CA 1
ATOM 2994 C C . GLU A 1 378 ? 3.079 -18.428 -15.867 1.00 79.44 378 GLU A C 1
ATOM 2996 O O . GLU A 1 378 ? 2.526 -19.325 -15.225 1.00 79.44 378 GLU A O 1
ATOM 3001 N N . GLN A 1 379 ? 3.700 -18.703 -17.018 1.00 84.50 379 GLN A N 1
ATOM 3002 C CA . GLN A 1 379 ? 3.726 -20.012 -17.684 1.00 84.50 379 GLN A CA 1
ATOM 3003 C C . GLN A 1 379 ? 4.918 -20.873 -17.235 1.00 84.50 379 GLN A C 1
ATOM 3005 O O . GLN A 1 379 ? 5.806 -21.240 -18.004 1.00 84.50 379 GLN A O 1
ATOM 3010 N N . ILE A 1 380 ? 4.949 -21.214 -15.949 1.00 82.44 380 ILE A N 1
ATOM 3011 C CA . ILE A 1 380 ? 6.124 -21.857 -15.334 1.00 82.44 380 ILE A CA 1
ATOM 3012 C C . ILE A 1 380 ? 6.328 -23.307 -15.793 1.00 82.44 380 ILE A C 1
ATOM 3014 O O . ILE A 1 380 ? 7.464 -23.763 -15.897 1.00 82.44 380 ILE A O 1
ATOM 3018 N N . HIS A 1 381 ? 5.252 -24.033 -16.106 1.00 83.00 381 HIS A N 1
ATOM 3019 C CA . HIS A 1 381 ? 5.360 -25.421 -16.568 1.00 83.00 381 HIS A CA 1
ATOM 3020 C C . HIS A 1 381 ? 6.131 -25.531 -17.888 1.00 83.00 381 HIS A C 1
ATOM 3022 O O . HIS A 1 381 ? 6.952 -26.433 -18.032 1.00 83.00 381 HIS A O 1
ATOM 3028 N N . GLU A 1 382 ? 5.924 -24.597 -18.818 1.00 83.94 382 GLU A N 1
ATOM 3029 C CA . GLU A 1 382 ? 6.666 -24.577 -20.084 1.00 83.94 382 GLU A CA 1
ATOM 3030 C C . GLU A 1 382 ? 8.134 -24.192 -19.866 1.00 83.94 382 GLU A C 1
ATOM 3032 O O . GLU A 1 382 ? 9.029 -24.820 -20.432 1.00 83.94 382 GLU A O 1
ATOM 3037 N N . ALA A 1 383 ? 8.409 -23.249 -18.957 1.00 84.75 383 ALA A N 1
ATOM 3038 C CA . ALA A 1 383 ? 9.779 -22.921 -18.563 1.00 84.75 383 ALA A CA 1
ATOM 3039 C C . ALA A 1 383 ? 10.509 -24.121 -17.922 1.00 84.75 383 ALA A C 1
ATOM 3041 O O . ALA A 1 383 ? 11.688 -24.342 -18.193 1.00 84.75 383 ALA A O 1
ATOM 3042 N N . ALA A 1 384 ? 9.821 -24.932 -17.110 1.00 82.06 384 ALA A N 1
ATOM 3043 C CA . ALA A 1 384 ? 10.393 -26.141 -16.516 1.00 82.06 384 ALA A CA 1
ATOM 3044 C C . ALA A 1 384 ? 10.697 -27.220 -17.573 1.00 82.06 384 ALA A C 1
ATOM 3046 O O . ALA A 1 384 ? 11.780 -27.803 -17.551 1.00 82.06 384 ALA A O 1
ATOM 3047 N N . LYS A 1 385 ? 9.801 -27.427 -18.551 1.00 85.06 385 LYS A N 1
ATOM 3048 C CA . LYS A 1 385 ? 10.058 -28.333 -19.687 1.00 85.06 385 LYS A CA 1
ATOM 3049 C C . LYS A 1 385 ? 11.268 -27.896 -20.509 1.00 85.06 385 LYS A C 1
ATOM 3051 O O . LYS A 1 385 ? 12.045 -28.745 -20.939 1.00 85.06 385 LYS A O 1
ATOM 3056 N N . LEU A 1 386 ? 11.444 -26.588 -20.724 1.00 85.00 386 LEU A N 1
ATOM 3057 C CA . LEU A 1 386 ? 12.637 -26.063 -21.391 1.00 85.00 386 LEU A CA 1
ATOM 3058 C C . LEU A 1 386 ? 13.909 -26.408 -20.615 1.00 85.00 386 LEU A C 1
ATOM 3060 O O . LEU A 1 386 ? 14.888 -26.820 -21.224 1.00 85.00 386 LEU A O 1
ATOM 3064 N N . ALA A 1 387 ? 13.888 -26.318 -19.287 1.00 81.94 387 ALA A N 1
ATOM 3065 C CA . ALA A 1 387 ? 15.035 -26.678 -18.460 1.00 81.94 387 ALA A CA 1
ATOM 3066 C C . ALA A 1 387 ? 15.411 -28.165 -18.573 1.00 81.94 387 ALA A C 1
ATOM 3068 O O . ALA A 1 387 ? 16.587 -28.493 -18.729 1.00 81.94 387 ALA A O 1
ATOM 3069 N N . ASP A 1 388 ? 14.419 -29.060 -18.574 1.00 81.06 388 ASP A N 1
ATOM 3070 C CA . ASP A 1 388 ? 14.647 -30.489 -18.821 1.00 81.06 388 ASP A CA 1
ATOM 3071 C C . ASP A 1 388 ? 15.167 -30.726 -20.250 1.00 81.06 388 ASP A C 1
ATOM 3073 O O . ASP A 1 388 ? 16.034 -31.571 -20.489 1.00 81.06 388 ASP A O 1
ATOM 3077 N N . ARG A 1 389 ? 14.693 -29.934 -21.220 1.00 81.50 389 ARG A N 1
ATOM 3078 C CA . ARG A 1 389 ? 15.156 -29.999 -22.609 1.00 81.50 389 ARG A CA 1
ATOM 3079 C C . ARG A 1 389 ? 16.618 -29.577 -22.764 1.00 81.50 389 ARG A C 1
ATOM 3081 O O . ARG A 1 389 ? 17.319 -30.221 -23.539 1.00 81.50 389 ARG A O 1
ATOM 3088 N N . ILE A 1 390 ? 17.087 -28.572 -22.017 1.00 83.31 390 ILE A N 1
ATOM 3089 C CA . ILE A 1 390 ? 18.506 -28.163 -21.978 1.00 83.31 390 ILE A CA 1
ATOM 3090 C C . ILE A 1 390 ? 19.384 -29.363 -21.595 1.00 83.31 390 ILE A C 1
ATOM 3092 O O . ILE A 1 390 ? 20.365 -29.649 -22.280 1.00 83.31 390 ILE A O 1
ATOM 3096 N N . ILE A 1 391 ? 18.978 -30.123 -20.571 1.00 80.25 391 ILE A N 1
ATOM 3097 C CA . ILE A 1 391 ? 19.693 -31.324 -20.111 1.00 80.25 391 ILE A CA 1
ATOM 3098 C C . ILE A 1 391 ? 19.690 -32.411 -21.197 1.00 80.25 391 ILE A C 1
ATOM 3100 O O . ILE A 1 391 ? 20.727 -33.012 -21.478 1.00 80.25 391 ILE A O 1
ATOM 3104 N N . HIS A 1 392 ? 18.546 -32.647 -21.849 1.00 78.19 392 HIS A N 1
ATOM 3105 C CA . HIS A 1 392 ? 18.434 -33.628 -22.936 1.00 78.19 392 HIS A CA 1
ATOM 3106 C C . HIS A 1 392 ? 19.251 -33.273 -24.186 1.00 78.19 392 HIS A C 1
ATOM 3108 O O . HIS A 1 392 ? 19.656 -34.177 -24.914 1.00 78.19 392 HIS A O 1
ATOM 3114 N N . LEU A 1 393 ? 19.498 -31.986 -24.435 1.00 78.50 393 LEU A N 1
ATOM 3115 C CA . LEU A 1 393 ? 20.351 -31.507 -25.526 1.00 78.50 393 LEU A CA 1
ATOM 3116 C C . LEU A 1 393 ? 21.853 -31.587 -25.190 1.00 78.50 393 LEU A C 1
ATOM 3118 O O . LEU A 1 393 ? 22.679 -31.246 -26.031 1.00 78.50 393 LEU A O 1
ATOM 3122 N N . GLY A 1 394 ? 22.218 -32.060 -23.992 1.00 69.69 394 GLY A N 1
ATOM 3123 C CA . GLY A 1 394 ? 23.609 -32.182 -23.550 1.00 69.69 394 GLY A CA 1
ATOM 3124 C C . GLY A 1 394 ? 24.219 -30.875 -23.034 1.00 69.69 394 GLY A C 1
ATOM 3125 O O . GLY A 1 394 ? 25.415 -30.833 -22.753 1.00 69.69 394 GLY A O 1
ATOM 3126 N N . CYS A 1 395 ? 23.418 -29.818 -22.879 1.00 72.38 395 CYS A N 1
ATOM 3127 C CA . CYS A 1 395 ? 23.840 -28.570 -22.253 1.00 72.38 395 CYS A CA 1
ATOM 3128 C C . CYS A 1 395 ? 23.666 -28.671 -20.730 1.00 72.38 395 CYS A C 1
ATOM 3130 O O . CYS A 1 395 ? 22.651 -29.167 -20.240 1.00 72.38 395 CYS A O 1
ATOM 3132 N N . THR A 1 396 ? 24.634 -28.184 -19.953 1.00 70.19 396 THR A N 1
ATOM 3133 C CA . THR A 1 396 ? 24.517 -28.137 -18.490 1.00 70.19 396 THR A CA 1
ATOM 3134 C C . THR A 1 396 ? 23.815 -26.843 -18.061 1.00 70.19 396 THR A C 1
ATOM 3136 O O . THR A 1 396 ? 24.308 -25.754 -18.363 1.00 70.19 396 THR A O 1
ATOM 3139 N N . PRO A 1 397 ? 22.666 -26.912 -17.357 1.00 77.88 397 PRO A N 1
ATOM 3140 C CA . PRO A 1 397 ? 22.031 -25.717 -16.812 1.00 77.88 397 PRO A CA 1
ATOM 3141 C C . PRO A 1 397 ? 22.978 -24.999 -15.848 1.00 77.88 397 PRO A C 1
ATOM 3143 O O . PRO A 1 397 ? 23.580 -25.627 -14.974 1.00 77.88 397 PRO A O 1
ATOM 3146 N N . ASN A 1 398 ? 23.098 -23.680 -15.988 1.00 76.75 398 ASN A N 1
ATOM 3147 C CA . ASN A 1 398 ? 23.945 -22.875 -15.113 1.00 76.75 398 ASN A CA 1
ATOM 3148 C C . ASN A 1 398 ? 23.150 -22.361 -13.893 1.00 76.75 398 ASN A C 1
ATOM 3150 O O . ASN A 1 398 ? 21.926 -22.496 -13.806 1.00 76.75 398 ASN A O 1
ATOM 3154 N N . ALA A 1 399 ? 23.837 -21.747 -12.924 1.00 76.12 399 ALA A N 1
ATOM 3155 C CA . ALA A 1 399 ? 23.181 -21.177 -11.740 1.00 76.12 399 ALA A CA 1
ATOM 3156 C C . ALA A 1 399 ? 22.128 -20.106 -12.100 1.00 76.12 399 ALA A C 1
ATOM 3158 O O . ALA A 1 399 ? 21.155 -19.923 -11.367 1.00 76.12 399 ALA A O 1
ATOM 3159 N N . VAL A 1 400 ? 22.290 -19.417 -13.238 1.00 80.56 400 VAL A N 1
ATOM 3160 C CA . VAL A 1 400 ? 21.329 -18.423 -13.737 1.00 80.56 400 VAL A CA 1
ATOM 3161 C C . VAL A 1 400 ? 20.034 -19.096 -14.201 1.00 80.56 400 VAL A C 1
ATOM 3163 O O . VAL A 1 400 ? 18.964 -18.609 -13.840 1.00 80.56 400 VAL A O 1
ATOM 3166 N N . THR A 1 401 ? 20.106 -20.240 -14.888 1.00 81.94 401 THR A N 1
ATOM 3167 C CA . THR A 1 401 ? 18.942 -21.034 -15.319 1.00 81.94 401 THR A CA 1
ATOM 3168 C C . THR A 1 401 ? 18.080 -21.451 -14.128 1.00 81.94 401 THR A C 1
ATOM 3170 O O . THR A 1 401 ? 16.875 -21.186 -14.098 1.00 81.94 401 THR A O 1
ATOM 3173 N N . TYR A 1 402 ? 18.699 -22.021 -13.087 1.00 83.19 402 TYR A N 1
ATOM 3174 C CA . TYR A 1 402 ? 17.983 -22.390 -11.862 1.00 83.19 402 TYR A CA 1
ATOM 3175 C C . TYR A 1 402 ? 17.418 -21.169 -11.133 1.00 83.19 402 TYR A C 1
ATOM 3177 O O . TYR A 1 402 ? 16.285 -21.214 -10.657 1.00 83.19 402 TYR A O 1
ATOM 3185 N N . ARG A 1 403 ? 18.150 -20.048 -11.099 1.00 83.62 403 ARG A N 1
ATOM 3186 C CA . ARG A 1 403 ? 17.667 -18.798 -10.496 1.00 83.62 403 ARG A CA 1
ATOM 3187 C C . ARG A 1 403 ? 16.421 -18.268 -11.202 1.00 83.62 403 ARG A C 1
ATOM 3189 O O . ARG A 1 403 ? 15.493 -17.846 -10.520 1.00 83.62 403 ARG A O 1
ATOM 3196 N N . VAL A 1 404 ? 16.383 -18.282 -12.536 1.00 85.62 404 VAL A N 1
ATOM 3197 C CA . VAL A 1 404 ? 15.226 -17.818 -13.324 1.00 85.62 404 VAL A CA 1
ATOM 3198 C C . VAL A 1 404 ? 13.986 -18.667 -13.028 1.00 85.62 404 VAL A C 1
ATOM 3200 O O . VAL A 1 404 ? 12.914 -18.110 -12.781 1.00 85.62 404 VAL A O 1
ATOM 3203 N N . LEU A 1 405 ? 14.135 -19.994 -12.971 1.00 84.62 405 LEU A N 1
ATOM 3204 C CA . LEU A 1 405 ? 13.048 -20.911 -12.607 1.00 84.62 405 LEU A CA 1
ATOM 3205 C C . LEU A 1 405 ? 12.576 -20.719 -11.171 1.00 84.62 405 LEU A C 1
ATOM 3207 O O . LEU A 1 405 ? 11.382 -20.557 -10.934 1.00 84.62 405 LEU A O 1
ATOM 3211 N N . MET A 1 406 ? 13.506 -20.712 -10.214 1.00 85.56 406 MET A N 1
ATOM 3212 C CA . MET A 1 406 ? 13.187 -20.524 -8.801 1.00 85.56 406 MET A CA 1
ATOM 3213 C C . MET A 1 406 ? 12.512 -19.173 -8.575 1.00 85.56 406 MET A C 1
ATOM 3215 O O . MET A 1 406 ? 11.498 -19.108 -7.892 1.00 85.56 406 MET A O 1
ATOM 3219 N N . HIS A 1 407 ? 13.007 -18.099 -9.195 1.00 83.44 407 HIS A N 1
ATOM 3220 C CA . HIS A 1 407 ? 12.385 -16.781 -9.113 1.00 83.44 407 HIS A CA 1
ATOM 3221 C C . HIS A 1 407 ? 10.963 -16.779 -9.697 1.00 83.44 407 HIS A C 1
ATOM 3223 O O . HIS A 1 407 ? 10.059 -16.193 -9.098 1.00 83.44 407 HIS A O 1
ATOM 3229 N N . GLY A 1 408 ? 10.746 -17.456 -10.831 1.00 81.69 408 GLY A N 1
ATOM 3230 C CA . GLY A 1 408 ? 9.415 -17.666 -11.403 1.00 81.69 408 GLY A CA 1
ATOM 3231 C C . GLY A 1 408 ? 8.480 -18.401 -10.441 1.00 81.69 408 GLY A C 1
ATOM 3232 O O . GLY A 1 408 ? 7.399 -17.900 -10.131 1.00 81.69 408 GLY A O 1
ATOM 3233 N N . LEU A 1 409 ? 8.913 -19.549 -9.910 1.00 84.50 409 LEU A N 1
ATOM 3234 C CA . LEU A 1 409 ? 8.145 -20.367 -8.960 1.00 84.50 409 LEU A CA 1
ATOM 3235 C C . LEU A 1 409 ? 7.797 -19.594 -7.685 1.00 84.50 409 LEU A C 1
ATOM 3237 O O . LEU A 1 409 ? 6.642 -19.589 -7.256 1.00 84.50 409 LEU A O 1
ATOM 3241 N N . CYS A 1 410 ? 8.767 -18.867 -7.127 1.00 85.50 410 CYS A N 1
ATOM 3242 C CA . CYS A 1 410 ? 8.572 -17.992 -5.974 1.00 85.50 410 CYS A CA 1
ATOM 3243 C C . CYS A 1 410 ? 7.547 -16.880 -6.255 1.00 85.50 410 CYS A C 1
ATOM 3245 O O . CYS A 1 410 ? 6.790 -16.517 -5.359 1.00 85.50 410 CYS A O 1
ATOM 3247 N N . ARG A 1 411 ? 7.489 -16.342 -7.483 1.00 81.56 411 ARG A N 1
ATOM 3248 C CA . ARG A 1 411 ? 6.515 -15.306 -7.866 1.00 81.56 411 ARG A CA 1
ATOM 3249 C C . ARG A 1 411 ? 5.084 -15.844 -7.936 1.00 81.56 411 ARG A C 1
ATOM 3251 O O . ARG A 1 411 ? 4.174 -15.134 -7.523 1.00 81.56 411 ARG A O 1
ATOM 3258 N N . LYS A 1 412 ? 4.894 -17.080 -8.408 1.00 81.50 412 LYS A N 1
ATOM 3259 C CA . LYS A 1 412 ? 3.581 -17.754 -8.448 1.00 81.50 412 LYS A CA 1
ATOM 3260 C C . LYS A 1 412 ? 3.146 -18.321 -7.089 1.00 81.50 412 LYS A C 1
ATOM 3262 O O . LYS A 1 412 ? 1.995 -18.702 -6.921 1.00 81.50 412 LYS A O 1
ATOM 3267 N N . GLY A 1 413 ? 4.052 -18.377 -6.114 1.00 80.81 413 GLY A N 1
ATOM 3268 C CA . GLY A 1 413 ? 3.772 -18.899 -4.776 1.00 80.81 413 GLY A CA 1
ATOM 3269 C C . GLY A 1 413 ? 4.134 -20.379 -4.574 1.00 80.81 413 GLY A C 1
ATOM 3270 O O . GLY A 1 413 ? 3.915 -20.919 -3.495 1.00 80.81 413 GLY A O 1
ATOM 3271 N N . GLN A 1 414 ? 4.720 -21.049 -5.573 1.00 85.06 414 GLN A N 1
ATOM 3272 C CA . GLN A 1 414 ? 5.106 -22.468 -5.514 1.00 85.06 414 GLN A CA 1
ATOM 3273 C C . GLN A 1 414 ? 6.528 -22.646 -4.942 1.00 85.06 414 GLN A C 1
ATOM 3275 O O . GLN A 1 414 ? 7.427 -23.178 -5.593 1.00 85.06 414 GLN A O 1
ATOM 3280 N N . VAL A 1 415 ? 6.760 -22.177 -3.713 1.00 84.00 415 VAL A N 1
ATOM 3281 C CA . VAL A 1 415 ? 8.094 -22.202 -3.069 1.00 84.00 415 VAL A CA 1
ATOM 3282 C C . VAL A 1 415 ? 8.607 -23.600 -2.729 1.00 84.00 415 VAL A C 1
ATOM 3284 O O . VAL A 1 415 ? 9.815 -23.821 -2.743 1.00 84.00 415 VAL A O 1
ATOM 3287 N N . ASP A 1 416 ? 7.722 -24.565 -2.479 1.00 84.81 416 ASP A N 1
ATOM 3288 C CA . ASP A 1 416 ? 8.134 -25.934 -2.146 1.00 84.81 416 ASP A CA 1
ATOM 3289 C C . ASP A 1 416 ? 8.733 -26.663 -3.363 1.00 84.81 416 ASP A C 1
ATOM 3291 O O . ASP A 1 416 ? 9.715 -27.398 -3.236 1.00 84.81 416 ASP A O 1
ATOM 3295 N N . GLU A 1 417 ? 8.225 -26.383 -4.568 1.00 83.00 417 GLU A N 1
ATOM 3296 C CA . GLU A 1 417 ? 8.839 -26.840 -5.821 1.00 83.00 417 GLU A CA 1
ATOM 3297 C C . GLU A 1 417 ? 10.193 -26.157 -6.058 1.00 83.00 417 GLU A C 1
ATOM 3299 O O . GLU A 1 417 ? 11.156 -26.816 -6.453 1.00 83.00 417 GLU A O 1
ATOM 3304 N N . ALA A 1 418 ? 10.313 -24.860 -5.741 1.00 84.94 418 ALA A N 1
ATOM 3305 C CA . ALA A 1 418 ? 11.590 -24.146 -5.819 1.00 84.94 418 ALA A CA 1
ATOM 3306 C C . ALA A 1 418 ? 12.639 -24.734 -4.855 1.00 84.94 418 ALA A C 1
ATOM 3308 O O . ALA A 1 418 ? 13.806 -24.876 -5.221 1.00 84.94 418 ALA A O 1
ATOM 3309 N N . ARG A 1 419 ? 12.228 -25.154 -3.651 1.00 85.31 419 ARG A N 1
ATOM 3310 C CA . ARG A 1 419 ? 13.091 -25.879 -2.705 1.00 85.31 419 ARG A CA 1
ATOM 3311 C C . ARG A 1 419 ? 13.519 -27.243 -3.251 1.00 85.31 419 ARG A C 1
ATOM 3313 O O . ARG A 1 419 ? 14.679 -27.619 -3.105 1.00 85.31 419 ARG A O 1
ATOM 3320 N N . ALA A 1 420 ? 12.617 -27.977 -3.902 1.00 84.81 420 ALA A N 1
ATOM 3321 C CA . ALA A 1 420 ? 12.959 -29.250 -4.535 1.00 84.81 420 ALA A CA 1
ATOM 3322 C C . ALA A 1 420 ? 13.977 -29.078 -5.677 1.00 84.81 420 ALA A C 1
ATOM 3324 O O . ALA A 1 420 ? 14.847 -29.932 -5.847 1.00 84.81 420 ALA A O 1
ATOM 3325 N N . LEU A 1 421 ? 13.907 -27.972 -6.429 1.00 82.44 421 LEU A N 1
ATOM 3326 C CA . LEU A 1 421 ? 14.904 -27.636 -7.450 1.00 82.44 421 LEU A CA 1
ATOM 3327 C C . LEU A 1 421 ? 16.275 -27.324 -6.850 1.00 82.44 421 LEU A C 1
ATOM 3329 O O . LEU A 1 421 ? 17.276 -27.758 -7.411 1.00 82.44 421 LEU A O 1
ATOM 3333 N N . LEU A 1 422 ? 16.335 -26.643 -5.702 1.00 82.25 422 LEU A N 1
ATOM 3334 C CA . LEU A 1 422 ? 17.600 -26.336 -5.028 1.00 82.25 422 LEU A CA 1
ATOM 3335 C C . LEU A 1 422 ? 18.391 -27.607 -4.677 1.00 82.25 422 LEU A C 1
ATOM 3337 O O . LEU A 1 422 ? 19.601 -27.648 -4.873 1.00 82.25 422 LEU A O 1
ATOM 3341 N N . ASN A 1 423 ? 17.701 -28.672 -4.256 1.00 79.06 423 ASN A N 1
ATOM 3342 C CA . ASN A 1 423 ? 18.320 -29.968 -3.951 1.00 79.06 423 ASN A CA 1
ATOM 3343 C C . ASN A 1 423 ? 18.896 -30.684 -5.186 1.00 79.06 423 ASN A C 1
ATOM 3345 O O . ASN A 1 423 ? 19.681 -31.616 -5.037 1.00 79.06 423 ASN A O 1
ATOM 3349 N N . LYS A 1 424 ? 18.492 -30.289 -6.401 1.00 76.25 424 LYS A N 1
ATOM 3350 C CA . LYS A 1 424 ? 19.040 -30.830 -7.655 1.00 76.25 424 LYS A CA 1
ATOM 3351 C C . LYS A 1 424 ? 20.308 -30.097 -8.108 1.00 76.25 424 LYS A C 1
ATOM 3353 O O . LYS A 1 424 ? 20.963 -30.563 -9.037 1.00 76.25 424 LYS A O 1
ATOM 3358 N N . VAL A 1 425 ? 20.649 -28.962 -7.490 1.00 77.25 425 VAL A N 1
ATOM 3359 C CA . VAL A 1 425 ? 21.824 -28.163 -7.857 1.00 77.25 425 VAL A CA 1
ATOM 3360 C C . VAL A 1 425 ? 23.064 -28.709 -7.130 1.00 77.25 425 VAL A C 1
ATOM 3362 O O . VAL A 1 425 ? 23.059 -28.748 -5.902 1.00 77.25 425 VAL A O 1
ATOM 3365 N N . PRO A 1 426 ? 24.143 -29.098 -7.843 1.00 67.06 426 PRO A N 1
ATOM 3366 C CA . PRO A 1 426 ? 25.346 -29.678 -7.228 1.00 67.06 426 PRO A CA 1
ATOM 3367 C C . PRO A 1 426 ? 26.086 -28.728 -6.275 1.00 67.06 426 PRO A C 1
ATOM 3369 O O . PRO A 1 426 ? 26.678 -29.175 -5.298 1.00 67.06 426 PRO A O 1
ATOM 3372 N N . SER A 1 427 ? 26.055 -27.422 -6.560 1.00 69.81 427 SER A N 1
ATOM 3373 C CA . SER A 1 427 ? 26.648 -26.369 -5.729 1.00 69.81 427 SER A CA 1
ATOM 3374 C C . SER A 1 427 ? 25.740 -25.130 -5.692 1.00 69.81 427 SER A C 1
ATOM 3376 O O . SER A 1 427 ? 25.816 -24.252 -6.558 1.00 69.81 427 SER A O 1
ATOM 3378 N N . PRO A 1 428 ? 24.823 -25.049 -4.715 1.00 77.94 428 PRO A N 1
ATOM 3379 C CA . PRO A 1 428 ? 23.973 -23.880 -4.545 1.00 77.94 428 PRO A CA 1
ATOM 3380 C C . PRO A 1 428 ? 24.801 -22.640 -4.184 1.00 77.94 428 PRO A C 1
ATOM 3382 O O . PRO A 1 428 ? 25.634 -22.677 -3.285 1.00 77.94 428 PRO A O 1
ATOM 3385 N N . THR A 1 429 ? 24.564 -21.521 -4.868 1.00 80.69 429 THR A N 1
ATOM 3386 C CA . THR A 1 429 ? 25.190 -20.231 -4.540 1.00 80.69 429 THR A CA 1
ATOM 3387 C C . THR A 1 429 ? 24.328 -19.437 -3.558 1.00 80.69 429 THR A C 1
ATOM 3389 O O . THR A 1 429 ? 23.108 -19.614 -3.511 1.00 80.69 429 THR A O 1
ATOM 3392 N N . VAL A 1 430 ? 24.931 -18.484 -2.836 1.00 83.25 430 VAL A N 1
ATOM 3393 C CA . VAL A 1 430 ? 24.221 -17.539 -1.941 1.00 83.25 430 VAL A CA 1
ATOM 3394 C C . VAL A 1 430 ? 23.038 -16.859 -2.652 1.00 83.25 430 VAL A C 1
ATOM 3396 O O . VAL A 1 430 ? 21.965 -16.692 -2.082 1.00 83.25 430 VAL A O 1
ATOM 3399 N N . VAL A 1 431 ? 23.176 -16.560 -3.950 1.00 84.06 431 VAL A N 1
ATOM 3400 C CA . VAL A 1 431 ? 22.118 -15.946 -4.773 1.00 84.06 431 VAL A CA 1
ATOM 3401 C C . VAL A 1 431 ? 20.881 -16.848 -4.916 1.00 84.06 431 VAL A C 1
ATOM 3403 O O . VAL A 1 431 ? 19.752 -16.346 -4.918 1.00 84.06 431 VAL A O 1
ATOM 3406 N N . LEU A 1 432 ? 21.059 -18.169 -5.029 1.00 83.50 432 LEU A N 1
ATOM 3407 C CA . LEU A 1 432 ? 19.947 -19.124 -5.109 1.00 83.50 432 LEU A CA 1
ATOM 3408 C C . LEU A 1 432 ? 19.214 -19.232 -3.766 1.00 83.50 432 LEU A C 1
ATOM 3410 O O . LEU A 1 432 ? 17.981 -19.187 -3.747 1.00 83.50 432 LEU A O 1
ATOM 3414 N N . PHE A 1 433 ? 19.954 -19.273 -2.652 1.00 86.19 433 PHE A N 1
ATOM 3415 C CA . PHE A 1 433 ? 19.369 -19.224 -1.307 1.00 86.19 433 PHE A CA 1
ATOM 3416 C C . PHE A 1 433 ? 18.591 -17.926 -1.078 1.00 86.19 433 PHE A C 1
ATOM 3418 O O . PHE A 1 433 ? 17.425 -17.983 -0.693 1.00 86.19 433 PHE A O 1
ATOM 3425 N N . ASN A 1 434 ? 19.163 -16.770 -1.426 1.00 87.75 434 ASN A N 1
ATOM 3426 C CA . ASN A 1 434 ? 18.494 -15.469 -1.321 1.00 87.75 434 ASN A CA 1
ATOM 3427 C C . ASN A 1 434 ? 17.206 -15.404 -2.153 1.00 87.75 434 ASN A C 1
ATOM 3429 O O . ASN A 1 434 ? 16.202 -14.844 -1.712 1.00 87.75 434 ASN A O 1
ATOM 3433 N N . THR A 1 435 ? 17.195 -16.024 -3.336 1.00 86.38 435 THR A N 1
ATOM 3434 C CA . THR A 1 435 ? 15.996 -16.104 -4.186 1.00 86.38 435 THR A CA 1
ATOM 3435 C C . THR A 1 435 ? 14.891 -16.940 -3.532 1.00 86.38 435 THR A C 1
ATOM 3437 O O . THR A 1 435 ? 13.719 -16.555 -3.577 1.00 86.38 435 THR A O 1
ATOM 3440 N N . LEU A 1 436 ? 15.250 -18.058 -2.893 1.00 87.31 436 LEU A N 1
ATOM 3441 C CA . LEU A 1 436 ? 14.308 -18.922 -2.180 1.00 87.31 436 LEU A CA 1
ATOM 3442 C C . LEU A 1 436 ? 13.781 -18.261 -0.899 1.00 87.31 436 LEU A C 1
ATOM 3444 O O . LEU A 1 436 ? 12.570 -18.228 -0.685 1.00 87.31 436 LEU A O 1
ATOM 3448 N N . ILE A 1 437 ? 14.673 -17.684 -0.089 1.00 88.06 437 ILE A N 1
ATOM 3449 C CA . ILE A 1 437 ? 14.337 -16.945 1.136 1.00 88.06 437 ILE A CA 1
ATOM 3450 C C . ILE A 1 437 ? 13.380 -15.792 0.806 1.00 88.06 437 ILE A C 1
ATOM 3452 O O . ILE A 1 437 ? 12.340 -15.657 1.445 1.00 88.06 437 ILE A O 1
ATOM 3456 N N . ASN A 1 438 ? 13.655 -15.016 -0.250 1.00 86.69 438 ASN A N 1
ATOM 3457 C CA . ASN A 1 438 ? 12.753 -13.958 -0.718 1.00 86.69 438 ASN A CA 1
ATOM 3458 C C . ASN A 1 438 ? 11.379 -14.504 -1.143 1.00 86.69 438 ASN A C 1
ATOM 3460 O O . ASN A 1 438 ? 10.354 -13.871 -0.898 1.00 86.69 438 ASN A O 1
ATOM 3464 N N . GLY A 1 439 ? 11.342 -15.684 -1.767 1.00 84.44 439 GLY A N 1
ATOM 3465 C CA . GLY A 1 439 ? 10.096 -16.371 -2.102 1.00 84.44 439 GLY A CA 1
ATOM 3466 C C . GLY A 1 439 ? 9.263 -16.718 -0.872 1.00 84.44 439 GLY A C 1
ATOM 3467 O O . GLY A 1 439 ? 8.097 -16.331 -0.795 1.00 84.44 439 GLY A O 1
ATOM 3468 N N . TYR A 1 440 ? 9.868 -17.390 0.111 1.00 85.44 440 TYR A N 1
ATOM 3469 C CA . TYR A 1 440 ? 9.208 -17.744 1.372 1.00 85.44 440 TYR A CA 1
ATOM 3470 C C . TYR A 1 440 ? 8.698 -16.501 2.117 1.00 85.44 440 TYR A C 1
ATOM 3472 O O . TYR A 1 440 ? 7.536 -16.451 2.531 1.00 85.44 440 TYR A O 1
ATOM 3480 N N . VAL A 1 441 ? 9.519 -15.449 2.180 1.00 85.81 441 VAL A N 1
ATOM 3481 C CA . VAL A 1 441 ? 9.158 -14.151 2.762 1.00 85.81 441 VAL A CA 1
ATOM 3482 C C . VAL A 1 441 ? 7.958 -13.510 2.053 1.00 85.81 441 VAL A C 1
ATOM 3484 O O . VAL A 1 441 ? 7.053 -13.005 2.716 1.00 85.81 441 VAL A O 1
ATOM 3487 N N . LYS A 1 442 ? 7.904 -13.530 0.714 1.00 82.44 442 LYS A N 1
ATOM 3488 C CA . LYS A 1 442 ? 6.794 -12.927 -0.048 1.00 82.44 442 LYS A CA 1
ATOM 3489 C C . LYS A 1 442 ? 5.445 -13.587 0.229 1.00 82.44 442 LYS A C 1
ATOM 3491 O O . LYS A 1 442 ? 4.439 -12.878 0.227 1.00 82.44 442 LYS A O 1
ATOM 3496 N N . ILE A 1 443 ? 5.442 -14.898 0.465 1.00 82.50 443 ILE A N 1
ATOM 3497 C CA . ILE A 1 443 ? 4.245 -15.694 0.783 1.00 82.50 443 ILE A CA 1
ATOM 3498 C C . ILE A 1 443 ? 3.854 -15.556 2.264 1.00 82.50 443 ILE A C 1
ATOM 3500 O O . ILE A 1 443 ? 2.720 -15.847 2.627 1.00 82.50 443 ILE A O 1
ATOM 3504 N N . GLY A 1 444 ? 4.765 -15.075 3.117 1.00 79.88 444 GLY A N 1
ATOM 3505 C CA . GLY A 1 444 ? 4.552 -14.939 4.561 1.00 79.88 444 GLY A CA 1
ATOM 3506 C C . GLY A 1 444 ? 4.964 -16.170 5.377 1.00 79.88 444 GLY A C 1
ATOM 3507 O O . GLY A 1 444 ? 4.681 -16.227 6.568 1.00 79.88 444 GLY A O 1
ATOM 3508 N N . ARG A 1 445 ? 5.655 -17.140 4.765 1.00 84.12 445 ARG A N 1
ATOM 3509 C CA . ARG A 1 445 ? 6.182 -18.357 5.413 1.00 84.12 445 ARG A CA 1
ATOM 3510 C C . ARG A 1 445 ? 7.579 -18.098 5.980 1.00 84.12 445 ARG A C 1
ATOM 3512 O O . ARG A 1 445 ? 8.592 -18.446 5.377 1.00 84.12 445 ARG A O 1
ATOM 3519 N N . PHE A 1 446 ? 7.634 -17.358 7.084 1.00 81.06 446 PHE A N 1
ATOM 3520 C CA . PHE A 1 446 ? 8.890 -16.821 7.611 1.00 81.06 446 PHE A CA 1
ATOM 3521 C C . PHE A 1 446 ? 9.733 -17.851 8.380 1.00 81.06 446 PHE A C 1
ATOM 3523 O O . PHE A 1 446 ? 10.962 -17.820 8.297 1.00 81.06 446 PHE A O 1
ATOM 3530 N N . ASP A 1 447 ? 9.096 -18.788 9.080 1.00 81.19 447 ASP A N 1
ATOM 3531 C CA . ASP A 1 447 ? 9.801 -19.830 9.834 1.00 81.19 447 ASP A CA 1
ATOM 3532 C C . ASP A 1 447 ? 10.576 -20.759 8.897 1.00 81.19 447 ASP A C 1
ATOM 3534 O O . ASP A 1 447 ? 11.743 -21.066 9.138 1.00 81.19 447 ASP A O 1
ATOM 3538 N N . GLU A 1 448 ? 9.988 -21.114 7.753 1.00 84.06 448 GLU A N 1
ATOM 3539 C CA . GLU A 1 448 ? 10.680 -21.879 6.720 1.00 84.06 448 GLU A CA 1
ATOM 3540 C C . GLU A 1 448 ? 11.825 -21.084 6.079 1.00 84.06 448 GLU A C 1
ATOM 3542 O O . GLU A 1 448 ? 12.856 -21.665 5.739 1.00 84.06 448 GLU A O 1
ATOM 3547 N N . ALA A 1 449 ? 11.695 -19.758 5.956 1.00 85.19 449 ALA A N 1
ATOM 3548 C CA . ALA A 1 449 ? 12.779 -18.899 5.477 1.00 85.19 449 ALA A CA 1
ATOM 3549 C C . ALA A 1 449 ? 13.980 -18.904 6.445 1.00 85.19 449 ALA A C 1
ATOM 3551 O O . ALA A 1 449 ? 15.127 -19.011 6.005 1.00 85.19 449 ALA A O 1
ATOM 3552 N N . LYS A 1 450 ? 13.722 -18.852 7.760 1.00 82.94 450 LYS A N 1
ATOM 3553 C CA . LYS A 1 450 ? 14.748 -19.010 8.805 1.00 82.94 450 LYS A CA 1
ATOM 3554 C C . LYS A 1 450 ? 15.359 -20.410 8.798 1.00 82.94 450 LYS A C 1
ATOM 3556 O O . LYS A 1 450 ? 16.575 -20.540 8.920 1.00 82.94 450 LYS A O 1
ATOM 3561 N N . ASP A 1 451 ? 14.551 -21.447 8.606 1.00 85.94 451 ASP A N 1
ATOM 3562 C CA . ASP A 1 451 ? 15.040 -22.822 8.502 1.00 85.94 451 ASP A CA 1
ATOM 3563 C C . ASP A 1 451 ? 15.991 -23.000 7.313 1.00 85.94 451 ASP A C 1
ATOM 3565 O O . ASP A 1 451 ? 17.026 -23.652 7.450 1.00 85.94 451 ASP A O 1
ATOM 3569 N N . VAL A 1 452 ? 15.701 -22.384 6.162 1.00 84.75 452 VAL A N 1
ATOM 3570 C CA . VAL A 1 452 ? 16.623 -22.389 5.015 1.00 84.75 452 VAL A CA 1
ATOM 3571 C C . VAL A 1 452 ? 17.956 -21.727 5.378 1.00 84.75 452 VAL A C 1
ATOM 3573 O O . VAL A 1 452 ? 19.005 -22.264 5.028 1.00 84.75 452 VAL A O 1
ATOM 3576 N N . LEU A 1 453 ? 17.943 -20.621 6.125 1.00 83.69 453 LEU A N 1
ATOM 3577 C CA . LEU A 1 453 ? 19.163 -19.944 6.568 1.00 83.69 453 LEU A CA 1
ATOM 3578 C C . LEU A 1 453 ? 19.977 -20.792 7.566 1.00 83.69 453 LEU A C 1
ATOM 3580 O O . LEU A 1 453 ? 21.143 -21.097 7.320 1.00 83.69 453 LEU A O 1
ATOM 3584 N N . TYR A 1 454 ? 19.377 -21.195 8.690 1.00 83.19 454 TYR A N 1
ATOM 3585 C CA . TYR A 1 454 ? 20.127 -21.825 9.784 1.00 83.19 454 TYR A CA 1
ATOM 3586 C C . TYR A 1 454 ? 20.350 -23.329 9.602 1.00 83.19 454 TYR A C 1
ATOM 3588 O O . TYR A 1 454 ? 21.388 -23.836 10.022 1.00 83.19 454 TYR A O 1
ATOM 3596 N N . LYS A 1 455 ? 19.403 -24.060 8.996 1.00 81.88 455 LYS A N 1
ATOM 3597 C CA . LYS A 1 455 ? 19.470 -25.530 8.874 1.00 81.88 455 LYS A CA 1
ATOM 3598 C C . LYS A 1 455 ? 20.003 -26.013 7.527 1.00 81.88 455 LYS A C 1
ATOM 3600 O O . LYS A 1 455 ? 20.376 -27.178 7.434 1.00 81.88 455 LYS A O 1
ATOM 3605 N N . ILE A 1 456 ? 20.016 -25.172 6.488 1.00 81.69 456 ILE A N 1
ATOM 3606 C CA . ILE A 1 456 ? 20.461 -25.573 5.140 1.00 81.69 456 ILE A CA 1
ATOM 3607 C C . ILE A 1 456 ? 21.687 -24.769 4.699 1.00 81.69 456 ILE A C 1
ATOM 3609 O O . ILE A 1 456 ? 22.720 -25.363 4.410 1.00 81.69 456 ILE A O 1
ATOM 3613 N N . MET A 1 457 ? 21.603 -23.438 4.685 1.00 83.69 457 MET A N 1
ATOM 3614 C CA . MET A 1 457 ? 22.650 -22.573 4.134 1.00 83.69 457 MET A CA 1
ATOM 3615 C C . MET A 1 457 ? 23.949 -22.606 4.961 1.00 83.69 457 MET A C 1
ATOM 3617 O O . MET A 1 457 ? 25.011 -22.875 4.399 1.00 83.69 457 MET A O 1
ATOM 3621 N N . LEU A 1 458 ? 23.869 -22.431 6.289 1.00 82.75 458 LEU A N 1
ATOM 3622 C CA . LEU A 1 458 ? 25.050 -22.494 7.166 1.00 82.75 458 LEU A CA 1
ATOM 3623 C C . LEU A 1 458 ? 25.723 -23.886 7.174 1.00 82.75 458 LEU A C 1
ATOM 3625 O O . LEU A 1 458 ? 26.941 -23.944 7.011 1.00 82.75 458 LEU A O 1
ATOM 3629 N N . PRO A 1 459 ? 24.996 -25.022 7.283 1.00 82.12 459 PRO A N 1
ATOM 3630 C CA . PRO A 1 459 ? 25.620 -26.350 7.221 1.00 82.12 459 PRO A CA 1
ATOM 3631 C C . PRO A 1 459 ? 26.226 -26.708 5.858 1.00 82.12 459 PRO A C 1
ATOM 3633 O O . PRO A 1 459 ? 27.117 -27.549 5.796 1.00 82.12 459 PRO A O 1
ATOM 3636 N N . MET A 1 460 ? 25.768 -26.076 4.771 1.00 76.12 460 MET A N 1
ATOM 3637 C CA . MET A 1 460 ? 26.372 -26.208 3.439 1.00 76.12 460 MET A CA 1
ATOM 3638 C C . MET A 1 460 ? 27.630 -25.338 3.252 1.00 76.12 460 MET A C 1
ATOM 3640 O O . MET A 1 460 ? 28.215 -25.352 2.171 1.00 76.12 460 MET A O 1
ATOM 3644 N N . GLY A 1 461 ? 28.058 -24.592 4.280 1.00 74.31 461 GLY A N 1
ATOM 3645 C CA . GLY A 1 461 ? 29.253 -23.744 4.235 1.00 74.31 461 GLY A CA 1
ATOM 3646 C C . GLY A 1 461 ? 29.073 -22.450 3.436 1.00 74.31 461 GLY A C 1
ATOM 3647 O O . GLY A 1 461 ? 30.056 -21.883 2.968 1.00 74.31 461 GLY A O 1
ATOM 3648 N N . CYS A 1 462 ? 27.830 -21.999 3.234 1.00 78.88 462 CYS A N 1
ATOM 3649 C CA . CYS A 1 462 ? 27.527 -20.722 2.589 1.00 78.88 462 CYS A CA 1
ATOM 3650 C C . CYS A 1 462 ? 27.232 -19.661 3.655 1.00 78.88 462 CYS A C 1
ATOM 3652 O O . CYS A 1 462 ? 26.202 -19.735 4.326 1.00 78.88 462 CYS A O 1
ATOM 3654 N N . ASP A 1 463 ? 28.098 -18.657 3.789 1.00 78.94 463 ASP A N 1
ATOM 3655 C CA . ASP A 1 463 ? 27.881 -17.574 4.750 1.00 78.94 463 ASP A CA 1
ATOM 3656 C C . ASP A 1 463 ? 26.834 -16.564 4.246 1.00 78.94 463 ASP A C 1
ATOM 3658 O O . ASP A 1 463 ? 26.832 -16.205 3.061 1.00 78.94 463 ASP A O 1
ATOM 3662 N N . PRO A 1 464 ? 25.915 -16.105 5.118 1.00 83.44 464 PRO A N 1
ATOM 3663 C CA . PRO A 1 464 ? 24.919 -15.109 4.757 1.00 83.44 464 PRO A CA 1
ATOM 3664 C C . PRO A 1 464 ? 25.558 -13.758 4.456 1.00 83.44 464 PRO A C 1
ATOM 3666 O O . PRO A 1 464 ? 26.401 -13.266 5.202 1.00 83.44 464 PRO A O 1
ATOM 3669 N N . ASP A 1 465 ? 25.102 -13.138 3.372 1.00 84.12 465 ASP A N 1
ATOM 3670 C CA . ASP A 1 465 ? 25.508 -11.796 2.970 1.00 84.12 465 ASP A CA 1
ATOM 3671 C C . ASP A 1 465 ? 24.529 -10.724 3.482 1.00 84.12 465 ASP A C 1
ATOM 3673 O O . ASP A 1 465 ? 23.452 -11.008 4.016 1.00 84.12 465 ASP A O 1
ATOM 3677 N N . ILE A 1 466 ? 24.880 -9.451 3.271 1.00 85.12 466 ILE A N 1
ATOM 3678 C CA . ILE A 1 466 ? 24.025 -8.304 3.620 1.00 85.12 466 ILE A CA 1
ATOM 3679 C C . ILE A 1 466 ? 22.635 -8.424 2.965 1.00 85.12 466 ILE A C 1
ATOM 3681 O O . ILE A 1 466 ? 21.623 -8.047 3.559 1.00 85.12 466 ILE A O 1
ATOM 3685 N N . CYS A 1 467 ? 22.561 -8.975 1.748 1.00 83.62 467 CYS A N 1
ATOM 3686 C CA . CYS A 1 467 ? 21.298 -9.171 1.037 1.00 83.62 467 CYS A CA 1
ATOM 3687 C C . CYS A 1 467 ? 20.395 -10.192 1.741 1.00 83.62 467 CYS A C 1
ATOM 3689 O O . CYS A 1 467 ? 19.191 -9.962 1.828 1.00 83.62 467 CYS A O 1
ATOM 3691 N N . THR A 1 468 ? 20.964 -11.274 2.275 1.00 85.25 468 THR A N 1
ATOM 3692 C CA . THR A 1 468 ? 20.249 -12.324 3.016 1.00 85.25 468 THR A CA 1
ATOM 3693 C C . THR A 1 468 ? 19.498 -11.718 4.201 1.00 85.25 468 THR A C 1
ATOM 3695 O O . THR A 1 468 ? 18.283 -11.889 4.339 1.00 85.25 468 THR A O 1
ATOM 3698 N N . TYR A 1 469 ? 20.215 -10.934 5.013 1.00 86.19 469 TYR A N 1
ATOM 3699 C CA . TYR A 1 469 ? 19.657 -10.243 6.172 1.00 86.19 469 TYR A CA 1
ATOM 3700 C C . TYR A 1 469 ? 18.627 -9.184 5.764 1.00 86.19 469 TYR A C 1
ATOM 3702 O O . TYR A 1 469 ? 17.523 -9.175 6.301 1.00 86.19 469 TYR A O 1
ATOM 3710 N N . ASN A 1 470 ? 18.909 -8.363 4.747 1.00 86.75 470 ASN A N 1
ATOM 3711 C CA . ASN A 1 470 ? 17.966 -7.342 4.277 1.00 86.75 470 ASN A CA 1
ATOM 3712 C C . ASN A 1 470 ? 16.647 -7.936 3.749 1.00 86.75 470 ASN A C 1
ATOM 3714 O O . ASN A 1 470 ? 15.586 -7.361 3.987 1.00 86.75 470 ASN A O 1
ATOM 3718 N N . ILE A 1 471 ? 16.679 -9.086 3.061 1.00 86.44 471 ILE A N 1
ATOM 3719 C CA . ILE A 1 471 ? 15.470 -9.773 2.571 1.00 86.44 471 ILE A CA 1
ATOM 3720 C C . ILE A 1 471 ? 14.599 -10.235 3.743 1.00 86.44 471 ILE A C 1
ATOM 3722 O O . ILE A 1 471 ? 13.384 -10.015 3.739 1.00 86.44 471 ILE A O 1
ATOM 3726 N N . LEU A 1 472 ? 15.212 -10.861 4.748 1.00 86.00 472 LEU A N 1
ATOM 3727 C CA . LEU A 1 472 ? 14.506 -11.332 5.935 1.00 86.00 472 LEU A CA 1
ATOM 3728 C C . LEU A 1 472 ? 13.976 -10.162 6.776 1.00 86.00 472 LEU A C 1
ATOM 3730 O O . LEU A 1 472 ? 12.815 -10.192 7.180 1.00 86.00 472 LEU A O 1
ATOM 3734 N N . MET A 1 473 ? 14.771 -9.105 6.969 1.00 85.88 473 MET A N 1
ATOM 3735 C CA . MET A 1 473 ? 14.354 -7.880 7.659 1.00 85.88 473 MET A CA 1
ATOM 3736 C C . MET A 1 473 ? 13.185 -7.202 6.944 1.00 85.88 473 MET A C 1
ATOM 3738 O O . MET A 1 473 ? 12.178 -6.906 7.578 1.00 85.88 473 MET A O 1
ATOM 3742 N N . HIS A 1 474 ? 13.252 -7.032 5.619 1.00 83.31 474 HIS A N 1
ATOM 3743 C CA . HIS A 1 474 ? 12.142 -6.490 4.830 1.00 83.31 474 HIS A CA 1
ATOM 3744 C C . HIS A 1 474 ? 10.872 -7.346 4.978 1.00 83.31 474 HIS A C 1
ATOM 3746 O O . HIS A 1 474 ? 9.762 -6.821 5.098 1.00 83.31 474 HIS A O 1
ATOM 3752 N N . GLY A 1 475 ? 11.029 -8.672 5.010 1.00 81.19 475 GLY A N 1
ATOM 3753 C CA . GLY A 1 475 ? 9.949 -9.612 5.296 1.00 81.19 475 GLY A CA 1
ATOM 3754 C C . GLY A 1 475 ? 9.302 -9.414 6.659 1.00 81.19 475 GLY A C 1
ATOM 3755 O O . GLY A 1 475 ? 8.081 -9.284 6.749 1.00 81.19 475 GLY A O 1
ATOM 3756 N N . LEU A 1 476 ? 10.122 -9.339 7.705 1.00 83.50 476 LEU A N 1
ATOM 3757 C CA . LEU A 1 476 ? 9.688 -9.085 9.078 1.00 83.50 476 LEU A CA 1
ATOM 3758 C C . LEU A 1 476 ? 8.974 -7.741 9.211 1.00 83.50 476 LEU A C 1
ATOM 3760 O O . LEU A 1 476 ? 7.908 -7.677 9.822 1.00 83.50 476 LEU A O 1
ATOM 3764 N N . CYS A 1 477 ? 9.506 -6.691 8.582 1.00 83.12 477 CYS A N 1
ATOM 3765 C CA . CYS A 1 477 ? 8.878 -5.374 8.531 1.00 83.12 477 CYS A CA 1
ATOM 3766 C C . CYS A 1 477 ? 7.501 -5.430 7.854 1.00 83.12 477 CYS A C 1
ATOM 3768 O O . CYS A 1 477 ? 6.551 -4.830 8.348 1.00 83.12 477 CYS A O 1
ATOM 3770 N N . LYS A 1 478 ? 7.347 -6.201 6.768 1.00 79.44 478 LYS A N 1
ATOM 3771 C CA . LYS A 1 478 ? 6.050 -6.388 6.095 1.00 79.44 478 LYS A CA 1
ATOM 3772 C C . LYS A 1 478 ? 5.040 -7.158 6.959 1.00 79.44 478 LYS A C 1
ATOM 3774 O O . LYS A 1 478 ? 3.848 -6.864 6.894 1.00 79.44 478 LYS A O 1
ATOM 3779 N N . LEU A 1 479 ? 5.508 -8.120 7.755 1.00 76.69 479 LEU A N 1
ATOM 3780 C CA . LEU A 1 479 ? 4.698 -8.907 8.695 1.00 76.69 479 LEU A CA 1
ATOM 3781 C C . LEU A 1 479 ? 4.494 -8.219 10.058 1.00 76.69 479 LEU A C 1
ATOM 3783 O O . LEU A 1 479 ? 3.857 -8.796 10.932 1.00 76.69 479 LEU A O 1
ATOM 3787 N N . ARG A 1 480 ? 4.996 -6.986 10.230 1.00 77.75 480 ARG A N 1
ATOM 3788 C CA . ARG A 1 480 ? 4.898 -6.161 11.452 1.00 77.75 480 ARG A CA 1
ATOM 3789 C C . ARG A 1 480 ? 5.669 -6.694 12.669 1.00 77.75 480 ARG A C 1
ATOM 3791 O O . ARG A 1 480 ? 5.533 -6.165 13.770 1.00 77.75 480 ARG A O 1
ATOM 3798 N N . TYR A 1 481 ? 6.559 -7.667 12.484 1.00 82.62 481 TYR A N 1
ATOM 3799 C CA . TYR A 1 481 ? 7.439 -8.194 13.534 1.00 82.62 481 TYR A CA 1
ATOM 3800 C C . TYR A 1 481 ? 8.717 -7.352 13.678 1.00 82.62 481 TYR A C 1
ATOM 3802 O O . TYR A 1 481 ? 9.836 -7.820 13.460 1.00 82.62 481 TYR A O 1
ATOM 3810 N N . LEU A 1 482 ? 8.551 -6.078 14.043 1.00 81.31 482 LEU A N 1
ATOM 3811 C CA . LEU A 1 482 ? 9.640 -5.093 14.091 1.00 81.31 482 LEU A CA 1
ATOM 3812 C C . LEU A 1 482 ? 10.701 -5.403 15.165 1.00 81.31 482 LEU A C 1
ATOM 3814 O O . LEU A 1 482 ? 11.876 -5.115 14.956 1.00 81.31 482 LEU A O 1
ATOM 3818 N N . GLY A 1 483 ? 10.318 -6.050 16.274 1.00 82.12 483 GLY A N 1
ATOM 3819 C CA . GLY A 1 483 ? 11.266 -6.498 17.306 1.00 82.12 483 GLY A CA 1
ATOM 3820 C C . GLY A 1 483 ? 12.274 -7.513 16.760 1.00 82.12 483 GLY A C 1
ATOM 3821 O O . GLY A 1 483 ? 13.481 -7.306 16.850 1.00 82.12 483 GLY A O 1
ATOM 3822 N N . SER A 1 484 ? 11.787 -8.545 16.068 1.00 83.19 484 SER A N 1
ATOM 3823 C CA . SER A 1 484 ? 12.653 -9.532 15.413 1.00 83.19 484 SER A CA 1
ATOM 3824 C C . SER A 1 484 ? 13.484 -8.935 14.272 1.00 83.19 484 SER A C 1
ATOM 3826 O O . SER A 1 484 ? 14.581 -9.417 13.999 1.00 83.19 484 SER A O 1
ATOM 3828 N N . ALA A 1 485 ? 13.000 -7.882 13.599 1.00 85.50 485 ALA A N 1
ATOM 3829 C CA . ALA A 1 485 ? 13.791 -7.177 12.586 1.00 85.50 485 ALA A CA 1
ATOM 3830 C C . ALA A 1 485 ? 14.995 -6.448 13.213 1.00 85.50 485 ALA A C 1
ATOM 3832 O O . ALA A 1 485 ? 16.084 -6.450 12.638 1.00 85.50 485 ALA A O 1
ATOM 3833 N N . ARG A 1 486 ? 14.828 -5.879 14.416 1.00 84.56 486 ARG A N 1
ATOM 3834 C CA . ARG A 1 486 ? 15.915 -5.261 15.191 1.00 84.56 486 ARG A CA 1
ATOM 3835 C C . ARG A 1 486 ? 16.913 -6.296 15.714 1.00 84.56 486 ARG A C 1
ATOM 3837 O O . ARG A 1 486 ? 18.116 -6.066 15.643 1.00 84.56 486 ARG A O 1
ATOM 3844 N N . GLU A 1 487 ? 16.438 -7.447 16.184 1.00 86.06 487 GLU A N 1
ATOM 3845 C CA . GLU A 1 487 ? 17.307 -8.569 16.574 1.00 86.06 487 GLU A CA 1
ATOM 3846 C C . GLU A 1 487 ? 18.189 -9.024 15.406 1.00 86.06 487 GLU A C 1
ATOM 3848 O O . GLU A 1 487 ? 19.385 -9.251 15.575 1.00 86.06 487 GLU A O 1
ATOM 3853 N N . MET A 1 488 ? 17.617 -9.080 14.202 1.00 84.81 488 MET A N 1
ATOM 3854 C CA . MET A 1 488 ? 18.333 -9.470 12.993 1.00 84.81 488 MET A CA 1
ATOM 3855 C C . MET A 1 488 ? 19.423 -8.467 12.584 1.00 84.81 488 MET A C 1
ATOM 3857 O O . MET A 1 488 ? 20.488 -8.885 12.133 1.00 84.81 488 MET A O 1
ATOM 3861 N N . LEU A 1 489 ? 19.203 -7.163 12.795 1.00 85.50 489 LEU A N 1
ATOM 3862 C CA . LEU A 1 489 ? 20.241 -6.135 12.628 1.00 85.50 489 LEU A CA 1
ATOM 3863 C C . LEU A 1 489 ? 21.417 -6.366 13.592 1.00 85.50 489 LEU A C 1
ATOM 3865 O O . LEU A 1 489 ? 22.579 -6.266 13.196 1.00 85.50 489 LEU A O 1
ATOM 3869 N N . ASN A 1 490 ? 21.120 -6.694 14.851 1.00 85.50 490 ASN A N 1
ATOM 3870 C CA . ASN A 1 490 ? 22.147 -6.965 15.855 1.00 85.50 490 ASN A CA 1
ATOM 3871 C C . ASN A 1 490 ? 22.926 -8.245 15.519 1.00 85.50 490 ASN A C 1
ATOM 3873 O O . ASN A 1 490 ? 24.151 -8.257 15.605 1.00 85.50 490 ASN A O 1
ATOM 3877 N N . GLU A 1 491 ? 22.240 -9.305 15.081 1.00 83.88 491 GLU A N 1
ATOM 3878 C CA . GLU A 1 491 ? 22.887 -10.542 14.630 1.00 83.88 491 GLU A CA 1
ATOM 3879 C C . GLU A 1 491 ? 23.807 -10.293 13.429 1.00 83.88 491 GLU A C 1
ATOM 3881 O O . GLU A 1 491 ? 24.931 -10.797 13.399 1.00 83.88 491 GLU A O 1
ATOM 3886 N N . MET A 1 492 ? 23.356 -9.486 12.464 1.00 86.94 492 MET A N 1
ATOM 3887 C CA . MET A 1 492 ? 24.146 -9.093 11.299 1.00 86.94 492 MET A CA 1
ATOM 3888 C C . MET A 1 492 ? 25.467 -8.429 11.728 1.00 86.94 492 MET A C 1
ATOM 3890 O O . MET A 1 492 ? 26.533 -8.819 11.249 1.00 86.94 492 MET A O 1
ATOM 3894 N N . ALA A 1 493 ? 25.414 -7.506 12.697 1.00 82.69 493 ALA A N 1
ATOM 3895 C CA . ALA A 1 493 ? 26.603 -6.859 13.249 1.00 82.69 493 ALA A CA 1
ATOM 3896 C C . ALA A 1 493 ? 27.527 -7.843 13.996 1.00 82.69 493 ALA A C 1
ATOM 3898 O O . ALA A 1 493 ? 28.745 -7.781 13.831 1.00 82.69 493 ALA A O 1
ATOM 3899 N N . ILE A 1 494 ? 26.967 -8.783 14.770 1.00 83.12 494 ILE A N 1
ATOM 3900 C CA . ILE A 1 494 ? 27.738 -9.797 15.516 1.00 83.12 494 ILE A CA 1
ATOM 3901 C C . ILE A 1 494 ? 28.477 -10.751 14.568 1.00 83.12 494 ILE A C 1
ATOM 3903 O O . ILE A 1 494 ? 29.618 -11.120 14.838 1.00 83.12 494 ILE A O 1
ATOM 3907 N N . LYS A 1 495 ? 27.865 -11.130 13.439 1.00 77.94 495 LYS A N 1
ATOM 3908 C CA . LYS A 1 495 ? 28.500 -11.996 12.430 1.00 77.94 495 LYS A CA 1
ATOM 3909 C C . LYS A 1 495 ? 29.476 -11.263 11.501 1.00 77.94 495 LYS A C 1
ATOM 3911 O O . LYS A 1 495 ? 29.943 -11.849 10.530 1.00 77.94 495 LYS A O 1
ATOM 3916 N N . GLY A 1 496 ? 29.788 -9.994 11.777 1.00 73.94 496 GLY A N 1
ATOM 3917 C CA . GLY A 1 496 ? 30.745 -9.207 10.995 1.00 73.94 496 GLY A CA 1
ATOM 3918 C C . GLY A 1 496 ? 30.203 -8.690 9.658 1.00 73.94 496 GLY A C 1
ATOM 3919 O O . GLY A 1 496 ? 30.973 -8.197 8.836 1.00 73.94 496 GLY A O 1
ATOM 3920 N N . CYS A 1 497 ? 28.889 -8.767 9.426 1.00 77.88 497 CYS A N 1
ATOM 3921 C CA . CYS A 1 497 ? 28.247 -8.122 8.286 1.00 77.88 497 CYS A CA 1
ATOM 3922 C C . CYS A 1 497 ? 27.907 -6.676 8.670 1.00 77.88 497 CYS A C 1
ATOM 3924 O O . CYS A 1 497 ? 27.008 -6.434 9.469 1.00 77.88 497 CYS A O 1
ATOM 3926 N N . ASN A 1 498 ? 28.602 -5.689 8.107 1.00 76.62 498 ASN A N 1
ATOM 3927 C CA . ASN A 1 498 ? 28.322 -4.288 8.428 1.00 76.62 498 ASN A CA 1
ATOM 3928 C C . ASN A 1 498 ? 26.991 -3.836 7.796 1.00 76.62 498 ASN A C 1
ATOM 3930 O O . ASN A 1 498 ? 26.861 -3.903 6.567 1.00 76.62 498 ASN A O 1
ATOM 3934 N N . PRO A 1 499 ? 26.008 -3.364 8.595 1.00 81.12 499 PRO A N 1
ATOM 3935 C CA . PRO A 1 499 ? 24.765 -2.807 8.072 1.00 81.12 499 PRO A CA 1
ATOM 3936 C C . PRO A 1 499 ? 25.041 -1.669 7.094 1.00 81.12 499 PRO A C 1
ATOM 3938 O O . PRO A 1 499 ? 25.845 -0.778 7.373 1.00 81.12 499 PRO A O 1
ATOM 3941 N N . ASN A 1 500 ? 24.373 -1.697 5.943 1.00 77.75 500 ASN A N 1
ATOM 3942 C CA . ASN A 1 500 ? 24.494 -0.647 4.938 1.00 77.75 500 ASN A CA 1
ATOM 3943 C C . ASN A 1 500 ? 23.269 0.280 4.968 1.00 77.75 500 ASN A C 1
ATOM 3945 O O . ASN A 1 500 ? 22.301 0.052 5.696 1.00 77.75 500 ASN A O 1
ATOM 3949 N N . MET A 1 501 ? 23.288 1.331 4.145 1.00 77.06 501 MET A N 1
ATOM 3950 C CA . MET A 1 501 ? 22.171 2.279 4.051 1.00 77.06 501 MET A CA 1
ATOM 3951 C C . MET A 1 501 ? 20.832 1.586 3.744 1.00 77.06 501 MET A C 1
ATOM 3953 O O . MET A 1 501 ? 19.798 1.982 4.274 1.00 77.06 501 MET A O 1
ATOM 3957 N N . ILE A 1 502 ? 20.836 0.522 2.932 1.00 78.06 502 ILE A N 1
ATOM 3958 C CA . ILE A 1 502 ? 19.621 -0.228 2.573 1.00 78.06 502 ILE A CA 1
ATOM 3959 C C . ILE A 1 502 ? 19.054 -0.948 3.803 1.00 78.06 502 ILE A C 1
ATOM 3961 O O . ILE A 1 502 ? 17.839 -0.943 3.993 1.00 78.06 502 ILE A O 1
ATOM 3965 N N . THR A 1 503 ? 19.909 -1.513 4.659 1.00 81.56 503 THR A N 1
ATOM 3966 C CA . THR A 1 503 ? 19.511 -2.167 5.914 1.00 81.56 503 THR A CA 1
ATOM 3967 C C . THR A 1 503 ? 18.751 -1.200 6.822 1.00 81.56 503 THR A C 1
ATOM 3969 O O . THR A 1 503 ? 17.626 -1.481 7.240 1.00 81.56 503 THR A O 1
ATOM 3972 N N . TYR A 1 504 ? 19.321 -0.019 7.058 1.00 81.50 504 TYR A N 1
ATOM 3973 C CA . TYR A 1 504 ? 18.697 1.010 7.885 1.00 81.50 504 TYR A CA 1
ATOM 3974 C C . TYR A 1 504 ? 17.442 1.614 7.244 1.00 81.50 504 TYR A C 1
ATOM 3976 O O . TYR A 1 504 ? 16.427 1.770 7.918 1.00 81.50 504 TYR A O 1
ATOM 3984 N N . THR A 1 505 ? 17.462 1.869 5.932 1.00 81.62 505 THR A N 1
ATOM 3985 C CA . THR A 1 505 ? 16.283 2.364 5.198 1.00 81.62 505 THR A CA 1
ATOM 3986 C C . THR A 1 505 ? 15.123 1.365 5.260 1.00 81.62 505 THR A C 1
ATOM 3988 O O . THR A 1 505 ? 13.973 1.768 5.394 1.00 81.62 505 THR A O 1
ATOM 3991 N N . THR A 1 506 ? 15.413 0.059 5.220 1.00 83.25 506 THR A N 1
ATOM 3992 C CA . THR A 1 506 ? 14.405 -1.009 5.340 1.00 83.25 506 THR A CA 1
ATOM 3993 C C . THR A 1 506 ? 13.750 -1.010 6.721 1.00 83.25 506 THR A C 1
ATOM 3995 O O . THR A 1 506 ? 12.532 -1.151 6.822 1.00 83.25 506 THR A O 1
ATOM 3998 N N . LEU A 1 507 ? 14.539 -0.815 7.783 1.00 84.19 507 LEU A N 1
ATOM 3999 C CA . LEU A 1 507 ? 14.010 -0.677 9.142 1.00 84.19 507 LEU A CA 1
ATOM 4000 C C . LEU A 1 507 ? 13.168 0.583 9.294 1.00 84.19 507 LEU A C 1
ATOM 4002 O O . LEU A 1 507 ? 12.051 0.492 9.795 1.00 84.19 507 LEU A O 1
ATOM 4006 N N . ILE A 1 508 ? 13.675 1.729 8.827 1.00 82.69 508 ILE A N 1
ATOM 4007 C CA . ILE A 1 508 ? 12.941 2.998 8.844 1.00 82.69 508 ILE A CA 1
ATOM 4008 C C . ILE A 1 508 ? 11.602 2.831 8.125 1.00 82.69 508 ILE A C 1
ATOM 4010 O O . ILE A 1 508 ? 10.572 3.125 8.717 1.00 82.69 508 ILE A O 1
ATOM 4014 N N . ASP A 1 509 ? 11.582 2.286 6.905 1.00 80.56 509 ASP A N 1
ATOM 4015 C CA . ASP A 1 509 ? 10.345 2.022 6.159 1.00 80.56 509 ASP A CA 1
ATOM 4016 C C . ASP A 1 509 ? 9.379 1.104 6.932 1.00 80.56 509 ASP A C 1
ATOM 4018 O O . ASP A 1 509 ? 8.174 1.365 6.975 1.00 80.56 509 ASP A O 1
ATOM 4022 N N . GLY A 1 510 ? 9.900 0.071 7.600 1.00 81.00 510 GLY A N 1
ATOM 4023 C CA . GLY A 1 510 ? 9.127 -0.809 8.476 1.00 81.00 510 GLY A CA 1
ATOM 4024 C C . GLY A 1 510 ? 8.477 -0.080 9.655 1.00 81.00 510 GLY A C 1
ATOM 4025 O O . GLY A 1 510 ? 7.261 -0.168 9.834 1.00 81.00 510 GLY A O 1
ATOM 4026 N N . TYR A 1 511 ? 9.261 0.669 10.435 1.00 82.69 511 TYR A N 1
ATOM 4027 C CA . TYR A 1 511 ? 8.766 1.457 11.571 1.00 82.69 511 TYR A CA 1
ATOM 4028 C C . TYR A 1 511 ? 7.773 2.540 11.124 1.00 82.69 511 TYR A C 1
ATOM 4030 O O . TYR A 1 511 ? 6.714 2.718 11.729 1.00 82.69 511 TYR A O 1
ATOM 4038 N N . CYS A 1 512 ? 8.068 3.206 10.007 1.00 80.06 512 CYS A N 1
ATOM 4039 C CA . CYS A 1 512 ? 7.232 4.220 9.379 1.00 80.06 512 CYS A CA 1
ATOM 4040 C C . CYS A 1 512 ? 5.863 3.690 8.935 1.00 80.06 512 CYS A C 1
ATOM 4042 O O . CYS A 1 512 ? 4.857 4.380 9.105 1.00 80.06 512 CYS A O 1
ATOM 4044 N N . LYS A 1 513 ? 5.796 2.479 8.369 1.00 77.44 513 LYS A N 1
ATOM 4045 C CA . LYS A 1 513 ? 4.532 1.857 7.934 1.00 77.44 513 LYS A CA 1
ATOM 4046 C C . LYS A 1 513 ? 3.609 1.497 9.095 1.00 77.44 513 LYS A C 1
ATOM 4048 O O . LYS A 1 513 ? 2.395 1.576 8.922 1.00 77.44 513 LYS A O 1
ATOM 4053 N N . GLU A 1 514 ? 4.171 1.141 10.248 1.00 76.50 514 GLU A N 1
ATOM 4054 C CA . GLU A 1 514 ? 3.404 0.803 11.455 1.00 76.50 514 GLU A CA 1
ATOM 4055 C C . GLU A 1 514 ? 3.084 2.034 12.325 1.00 76.50 514 GLU A C 1
ATOM 4057 O O . GLU A 1 514 ? 2.344 1.929 13.297 1.00 76.50 514 GLU A O 1
ATOM 4062 N N . GLY A 1 515 ? 3.618 3.214 11.984 1.00 75.50 515 GLY A N 1
ATOM 4063 C CA . GLY A 1 515 ? 3.403 4.457 12.735 1.00 75.50 515 GLY A CA 1
ATOM 4064 C C . GLY A 1 515 ? 4.291 4.617 13.977 1.00 75.50 515 GLY A C 1
ATOM 4065 O O . GLY A 1 515 ? 4.100 5.551 14.753 1.00 75.50 515 GLY A O 1
ATOM 4066 N N . ARG A 1 516 ? 5.299 3.753 14.164 1.00 81.19 516 ARG A N 1
ATOM 4067 C CA . ARG A 1 516 ? 6.252 3.805 15.290 1.00 81.19 516 ARG A CA 1
ATOM 4068 C C . ARG A 1 516 ? 7.385 4.792 14.996 1.00 81.19 516 ARG A C 1
ATOM 4070 O O . ARG A 1 516 ? 8.530 4.415 14.774 1.00 81.19 516 ARG A O 1
ATOM 4077 N N . LEU A 1 517 ? 7.040 6.076 14.935 1.00 76.81 517 LEU A N 1
ATOM 4078 C CA . LEU A 1 517 ? 7.951 7.136 14.483 1.00 76.81 517 LEU A CA 1
ATOM 4079 C C . LEU A 1 517 ? 9.097 7.453 15.457 1.00 76.81 517 LEU A C 1
ATOM 4081 O O . LEU A 1 517 ? 10.100 8.003 15.020 1.00 76.81 517 LEU A O 1
ATOM 4085 N N . GLU A 1 518 ? 8.956 7.129 16.743 1.00 78.56 518 GLU A N 1
ATOM 4086 C CA . GLU A 1 518 ? 10.018 7.322 17.746 1.00 78.56 518 GLU A CA 1
ATOM 4087 C C . GLU A 1 518 ? 11.196 6.385 17.473 1.00 78.56 518 GLU A C 1
ATOM 4089 O O . GLU A 1 518 ? 12.314 6.839 17.278 1.00 78.56 518 GLU A O 1
ATOM 4094 N N . GLU A 1 519 ? 10.931 5.095 17.279 1.00 81.06 519 GLU A N 1
ATOM 4095 C CA . GLU A 1 519 ? 11.977 4.115 16.955 1.00 81.06 519 GLU A CA 1
ATOM 4096 C C . GLU A 1 519 ? 12.593 4.354 15.574 1.00 81.06 519 GLU A C 1
ATOM 4098 O O . GLU A 1 519 ? 13.777 4.095 15.358 1.00 81.06 519 GLU A O 1
ATOM 4103 N N . ALA A 1 520 ? 11.809 4.881 14.625 1.00 81.69 520 ALA A N 1
ATOM 4104 C CA . ALA A 1 520 ? 12.351 5.350 13.354 1.00 81.69 520 ALA A CA 1
ATOM 4105 C C . ALA A 1 520 ? 13.342 6.511 13.561 1.00 81.69 520 ALA A C 1
ATOM 4107 O O . ALA A 1 520 ? 14.339 6.581 12.848 1.00 81.69 520 ALA A O 1
ATOM 4108 N N . HIS A 1 521 ? 13.093 7.393 14.535 1.00 76.56 521 HIS A N 1
ATOM 4109 C CA . HIS A 1 521 ? 13.999 8.479 14.906 1.00 76.56 521 HIS A CA 1
ATOM 4110 C C . HIS A 1 521 ? 15.260 7.967 15.611 1.00 76.56 521 HIS A C 1
ATOM 4112 O O . HIS A 1 521 ? 16.354 8.399 15.263 1.00 76.56 521 HIS A O 1
ATOM 4118 N N . ASP A 1 522 ? 15.139 6.988 16.506 1.00 82.44 522 ASP A N 1
ATOM 4119 C CA . ASP A 1 522 ? 16.296 6.357 17.158 1.00 82.44 522 ASP A CA 1
ATOM 4120 C C . ASP A 1 522 ? 17.237 5.719 16.124 1.00 82.44 522 ASP A C 1
ATOM 4122 O O . ASP A 1 522 ? 18.461 5.840 16.197 1.00 82.44 522 ASP A O 1
ATOM 4126 N N . VAL A 1 523 ? 16.663 5.075 15.100 1.00 82.19 523 VAL A N 1
ATOM 4127 C CA . VAL A 1 523 ? 17.428 4.537 13.968 1.00 82.19 523 VAL A CA 1
ATOM 4128 C C . VAL A 1 523 ? 18.113 5.658 13.176 1.00 82.19 523 VAL A C 1
ATOM 4130 O O . VAL A 1 523 ? 19.232 5.461 12.709 1.00 82.19 523 VAL A O 1
ATOM 4133 N N . LEU A 1 524 ? 17.495 6.834 13.030 1.00 77.88 524 LEU A N 1
ATOM 4134 C CA . LEU A 1 524 ? 18.124 7.978 12.359 1.00 77.88 524 LEU A CA 1
ATOM 4135 C C . LEU A 1 524 ? 19.307 8.539 13.138 1.00 77.88 524 LEU A C 1
ATOM 4137 O O . LEU A 1 524 ? 20.341 8.825 12.538 1.00 77.88 524 LEU A O 1
ATOM 4141 N N . GLU A 1 525 ? 19.187 8.657 14.457 1.00 78.50 525 GLU A N 1
ATOM 4142 C CA . GLU A 1 525 ? 20.304 9.073 15.307 1.00 78.50 525 GLU A CA 1
ATOM 4143 C C . GLU A 1 525 ? 21.457 8.058 15.236 1.00 78.50 525 GLU A C 1
ATOM 4145 O O . GLU A 1 525 ? 22.629 8.437 15.141 1.00 78.50 525 GLU A O 1
ATOM 4150 N N . GLU A 1 526 ? 21.146 6.759 15.168 1.00 79.75 526 GLU A N 1
ATOM 4151 C CA . GLU A 1 526 ? 22.145 5.708 14.946 1.00 79.75 526 GLU A CA 1
ATOM 4152 C C . GLU A 1 526 ? 22.855 5.849 13.581 1.00 79.75 526 GLU A C 1
ATOM 4154 O O . GLU A 1 526 ? 24.062 5.628 13.476 1.00 79.75 526 GLU A O 1
ATOM 4159 N N . ILE A 1 527 ? 22.144 6.266 12.530 1.00 78.81 527 ILE A N 1
ATOM 4160 C CA . ILE A 1 527 ? 22.737 6.542 11.209 1.00 78.81 527 ILE A CA 1
ATOM 4161 C C . ILE A 1 527 ? 23.670 7.760 11.279 1.00 78.81 527 ILE A C 1
ATOM 4163 O O . ILE A 1 527 ? 24.793 7.703 10.767 1.00 78.81 527 ILE A O 1
ATOM 4167 N N . SER A 1 528 ? 23.245 8.832 11.957 1.00 72.69 528 SER A N 1
ATOM 4168 C CA . SER A 1 528 ? 24.041 10.054 12.128 1.00 72.69 528 SER A CA 1
ATOM 4169 C C . SER A 1 528 ? 25.325 9.809 12.928 1.00 72.69 528 SER A C 1
ATOM 4171 O O . SER A 1 528 ? 26.384 10.315 12.559 1.00 72.69 528 SER A O 1
ATOM 4173 N N . THR A 1 529 ? 25.272 8.987 13.981 1.00 76.38 529 THR A N 1
ATOM 4174 C CA . THR A 1 529 ? 26.459 8.630 14.786 1.00 76.38 529 THR A CA 1
ATOM 4175 C C . THR A 1 529 ? 27.472 7.773 14.024 1.00 76.38 529 THR A C 1
ATOM 4177 O O . THR A 1 529 ? 28.665 7.828 14.318 1.00 76.38 529 THR A O 1
ATOM 4180 N N . ARG A 1 530 ? 27.033 7.025 13.003 1.00 70.69 530 ARG A N 1
ATOM 4181 C CA . ARG A 1 530 ? 27.898 6.211 12.131 1.00 70.69 530 ARG A CA 1
ATOM 4182 C C . ARG A 1 530 ? 28.436 6.964 10.905 1.00 70.69 530 ARG A C 1
ATOM 4184 O O . ARG A 1 530 ? 29.050 6.335 10.046 1.00 70.69 530 ARG A O 1
ATOM 4191 N N . ALA A 1 531 ? 28.225 8.283 10.823 1.00 63.06 531 ALA A N 1
ATOM 4192 C CA . ALA A 1 531 ? 28.632 9.143 9.704 1.00 63.06 531 ALA A CA 1
ATOM 4193 C C . ALA A 1 531 ? 28.106 8.681 8.326 1.00 63.06 531 ALA A C 1
ATOM 4195 O O . ALA A 1 531 ? 28.731 8.920 7.292 1.00 63.06 531 ALA A O 1
ATOM 4196 N N . LEU A 1 532 ? 26.951 8.013 8.304 1.00 65.50 532 LEU A N 1
ATOM 4197 C CA . LEU A 1 532 ? 26.260 7.620 7.080 1.00 65.50 532 LEU A CA 1
ATOM 4198 C C . LEU A 1 532 ? 25.240 8.714 6.717 1.00 65.50 532 LEU A C 1
ATOM 4200 O O . LEU A 1 532 ? 24.451 9.115 7.566 1.00 65.50 532 LEU A O 1
ATOM 4204 N N . SER A 1 533 ? 25.225 9.197 5.472 1.00 65.75 533 SER A N 1
ATOM 4205 C CA . SER A 1 533 ? 24.204 10.146 4.998 1.00 65.75 533 SER A CA 1
ATOM 4206 C C . SER A 1 533 ? 23.023 9.406 4.380 1.00 65.75 533 SER A C 1
ATOM 4208 O O . SER A 1 533 ? 23.204 8.541 3.519 1.00 65.75 533 SER A O 1
ATOM 4210 N N . LEU A 1 534 ? 21.802 9.728 4.816 1.00 69.75 534 LEU A N 1
ATOM 4211 C CA . LEU A 1 534 ? 20.588 9.158 4.233 1.00 69.75 534 LEU A CA 1
ATOM 4212 C C . LEU A 1 534 ? 20.538 9.439 2.730 1.00 69.75 534 LEU A C 1
ATOM 4214 O O . LEU A 1 534 ? 20.855 10.530 2.266 1.00 69.75 534 LEU A O 1
ATOM 4218 N N . ASN A 1 535 ? 20.095 8.447 1.965 1.00 73.44 535 ASN A N 1
ATOM 4219 C CA . ASN A 1 535 ? 19.803 8.641 0.552 1.00 73.44 535 ASN A CA 1
ATOM 4220 C C . ASN A 1 535 ? 18.397 9.246 0.360 1.00 73.44 535 ASN A C 1
ATOM 4222 O O . ASN A 1 535 ? 17.577 9.281 1.281 1.00 73.44 535 ASN A O 1
ATOM 4226 N N . THR A 1 536 ? 18.088 9.667 -0.870 1.00 77.81 536 THR A N 1
ATOM 4227 C CA . THR A 1 536 ? 16.767 10.191 -1.265 1.00 77.81 536 THR A CA 1
ATOM 4228 C C . THR A 1 536 ? 15.616 9.270 -0.833 1.00 77.81 536 THR A C 1
ATOM 4230 O O . THR A 1 536 ? 14.589 9.748 -0.363 1.00 77.81 536 THR A O 1
ATOM 4233 N N . LEU A 1 537 ? 15.797 7.944 -0.917 1.00 77.94 537 LEU A N 1
ATOM 4234 C CA . LEU A 1 537 ? 14.783 6.956 -0.530 1.00 77.94 537 LEU A CA 1
ATOM 4235 C C . LEU A 1 537 ? 14.479 6.982 0.979 1.00 77.94 537 LEU A C 1
ATOM 4237 O O . LEU A 1 537 ? 13.312 6.942 1.363 1.00 77.94 537 LEU A O 1
ATOM 4241 N N . GLY A 1 538 ? 15.504 7.074 1.828 1.00 74.81 538 GLY A N 1
ATOM 4242 C CA . GLY A 1 538 ? 15.347 7.144 3.281 1.00 74.81 538 GLY A CA 1
ATOM 4243 C C . GLY A 1 538 ? 14.591 8.396 3.722 1.00 74.81 538 GLY A C 1
ATOM 4244 O O . GLY A 1 538 ? 13.618 8.296 4.472 1.00 74.81 538 GLY A O 1
ATOM 4245 N N . TYR A 1 539 ? 14.962 9.557 3.173 1.00 82.19 539 TYR A N 1
ATOM 4246 C CA . TYR A 1 539 ? 14.224 10.805 3.392 1.00 82.19 539 TYR A CA 1
ATOM 4247 C C . TYR A 1 539 ? 12.774 10.712 2.906 1.00 82.19 539 TYR A C 1
ATOM 4249 O O . TYR A 1 539 ? 11.852 11.093 3.628 1.00 82.19 539 TYR A O 1
ATOM 4257 N N . ASN A 1 540 ? 12.549 10.128 1.729 1.00 85.00 540 ASN A N 1
ATOM 4258 C CA . ASN A 1 540 ? 11.217 9.915 1.171 1.00 85.00 540 ASN A CA 1
ATOM 4259 C C . ASN A 1 540 ? 10.322 9.041 2.059 1.00 85.00 540 ASN A C 1
ATOM 4261 O O . ASN A 1 540 ? 9.148 9.368 2.251 1.00 85.00 540 ASN A O 1
ATOM 4265 N N . CYS A 1 541 ? 10.858 7.956 2.626 1.00 80.94 541 CYS A N 1
ATOM 4266 C CA . CYS A 1 541 ? 10.129 7.101 3.564 1.00 80.94 541 CYS A CA 1
ATOM 4267 C C . CYS A 1 541 ? 9.698 7.879 4.813 1.00 80.94 541 CYS A C 1
ATOM 4269 O O . CYS A 1 541 ? 8.524 7.822 5.184 1.00 80.94 541 CYS A O 1
ATOM 4271 N N . LEU A 1 542 ? 10.606 8.653 5.414 1.00 82.00 542 LEU A N 1
ATOM 4272 C CA . LEU A 1 542 ? 10.318 9.470 6.596 1.00 82.00 542 LEU A CA 1
ATOM 4273 C C . LEU A 1 542 ? 9.277 10.548 6.317 1.00 82.00 542 LEU A C 1
ATOM 4275 O O . LEU A 1 542 ? 8.291 10.651 7.043 1.00 82.00 542 LEU A O 1
ATOM 4279 N N . ILE A 1 543 ? 9.467 11.322 5.246 1.00 86.50 543 ILE A N 1
ATOM 4280 C CA . ILE A 1 543 ? 8.543 12.382 4.836 1.00 86.50 543 ILE A CA 1
ATOM 4281 C C . ILE A 1 543 ? 7.152 11.783 4.597 1.00 86.50 543 ILE A C 1
ATOM 4283 O O . ILE A 1 543 ? 6.170 12.266 5.157 1.00 86.50 543 ILE A O 1
ATOM 4287 N N . CYS A 1 544 ? 7.055 10.675 3.853 1.00 83.88 544 CYS A N 1
ATOM 4288 C CA . CYS A 1 544 ? 5.786 9.985 3.617 1.00 83.88 544 CYS A CA 1
ATOM 4289 C C . CYS A 1 544 ? 5.130 9.501 4.923 1.00 83.88 544 CYS A C 1
ATOM 4291 O O . CYS A 1 544 ? 3.911 9.609 5.081 1.00 83.88 544 CYS A O 1
ATOM 4293 N N . ALA A 1 545 ? 5.917 8.986 5.868 1.00 81.50 545 ALA A N 1
ATOM 4294 C CA . ALA A 1 545 ? 5.428 8.505 7.156 1.00 81.50 545 ALA A CA 1
ATOM 4295 C C . ALA A 1 545 ? 4.896 9.636 8.039 1.00 81.50 545 ALA A C 1
ATOM 4297 O O . ALA A 1 545 ? 3.761 9.559 8.510 1.00 81.50 545 ALA A O 1
ATOM 4298 N N . PHE A 1 546 ? 5.665 10.717 8.192 1.00 83.81 546 PHE A N 1
ATOM 4299 C CA . PHE A 1 546 ? 5.242 11.906 8.930 1.00 83.81 546 PHE A CA 1
ATOM 4300 C C . PHE A 1 546 ? 3.989 12.537 8.304 1.00 83.81 546 PHE A C 1
ATOM 4302 O O . PHE A 1 546 ? 3.051 12.889 9.022 1.00 83.81 546 PHE A O 1
ATOM 4309 N N . CYS A 1 547 ? 3.906 12.586 6.969 1.00 85.75 547 CYS A N 1
ATOM 4310 C CA . CYS A 1 547 ? 2.714 13.035 6.249 1.00 85.75 547 CYS A CA 1
ATOM 4311 C C . CYS A 1 547 ? 1.489 12.133 6.483 1.00 85.75 547 CYS A C 1
ATOM 4313 O O . CYS A 1 547 ? 0.365 12.629 6.593 1.00 85.75 547 CYS A O 1
ATOM 4315 N N . LYS A 1 548 ? 1.668 10.808 6.582 1.00 80.38 548 LYS A N 1
ATOM 4316 C CA . LYS A 1 548 ? 0.574 9.868 6.880 1.00 80.38 548 LYS A CA 1
ATOM 4317 C C . LYS A 1 548 ? 0.077 9.986 8.319 1.00 80.38 548 LYS A C 1
ATOM 4319 O O . LYS A 1 548 ? -1.142 9.939 8.506 1.00 80.38 548 LYS A O 1
ATOM 4324 N N . ASP A 1 549 ? 0.981 10.178 9.276 1.00 78.06 549 ASP A N 1
ATOM 4325 C CA . ASP A 1 549 ? 0.680 10.359 10.705 1.00 78.06 549 ASP A CA 1
ATOM 4326 C C . ASP A 1 549 ? 0.097 11.751 11.027 1.00 78.06 549 ASP A C 1
ATOM 4328 O O . ASP A 1 549 ? -0.445 11.977 12.101 1.00 78.06 549 ASP A O 1
ATOM 4332 N N . GLY A 1 550 ? 0.165 12.694 10.079 1.00 80.12 550 GLY A N 1
ATOM 4333 C CA . GLY A 1 550 ? -0.354 14.057 10.240 1.00 80.12 550 GLY A CA 1
ATOM 4334 C C . GLY A 1 550 ? 0.625 15.033 10.903 1.00 80.12 550 GLY A C 1
ATOM 4335 O O . GLY A 1 550 ? 0.269 16.183 11.141 1.00 80.12 550 GLY A O 1
ATOM 4336 N N . LYS A 1 551 ? 1.874 14.619 11.149 1.00 83.81 551 LYS A N 1
ATOM 4337 C CA . LYS A 1 551 ? 2.955 15.457 11.698 1.00 83.81 551 LYS A CA 1
ATOM 4338 C C . LYS A 1 551 ? 3.657 16.244 10.585 1.00 83.81 551 LYS A C 1
ATOM 4340 O O . LYS A 1 551 ? 4.828 16.018 10.287 1.00 83.81 551 LYS A O 1
ATOM 4345 N N . ILE A 1 552 ? 2.921 17.156 9.950 1.00 87.25 552 ILE A N 1
ATOM 4346 C CA . ILE A 1 552 ? 3.377 17.890 8.756 1.00 87.25 552 ILE A CA 1
ATOM 4347 C C . ILE A 1 552 ? 4.612 18.761 9.029 1.00 87.25 552 ILE A C 1
ATOM 4349 O O . ILE A 1 552 ? 5.516 18.799 8.200 1.00 87.25 552 ILE A O 1
ATOM 4353 N N . GLU A 1 553 ? 4.706 19.392 10.200 1.00 84.69 553 GLU A N 1
ATOM 4354 C CA . GLU A 1 553 ? 5.853 20.240 10.568 1.00 84.69 553 GLU A CA 1
ATOM 4355 C C . GLU A 1 553 ? 7.178 19.467 10.534 1.00 84.69 553 GLU A C 1
ATOM 4357 O O . GLU A 1 553 ? 8.144 19.908 9.911 1.00 84.69 553 GLU A O 1
ATOM 4362 N N . LYS A 1 554 ? 7.199 18.257 11.112 1.00 83.31 554 LYS A N 1
ATOM 4363 C CA . LYS A 1 554 ? 8.372 17.370 11.065 1.00 83.31 554 LYS A CA 1
ATOM 4364 C C . LYS A 1 554 ? 8.687 16.917 9.638 1.00 83.31 554 LYS A C 1
ATOM 4366 O O . LYS A 1 554 ? 9.854 16.788 9.287 1.00 83.31 554 LYS A O 1
ATOM 4371 N N . ALA A 1 555 ? 7.673 16.702 8.794 1.00 87.38 555 ALA A N 1
ATOM 4372 C CA . ALA A 1 555 ? 7.887 16.348 7.389 1.00 87.38 555 ALA A CA 1
ATOM 4373 C C . ALA A 1 555 ? 8.589 17.479 6.611 1.00 87.38 555 ALA A C 1
ATOM 4375 O O . ALA A 1 555 ? 9.513 17.211 5.844 1.00 87.38 555 ALA A O 1
ATOM 4376 N N . ILE A 1 556 ? 8.199 18.736 6.850 1.00 86.38 556 ILE A N 1
ATOM 4377 C CA . ILE A 1 556 ? 8.840 19.924 6.260 1.00 86.38 556 ILE A CA 1
ATOM 4378 C C . ILE A 1 556 ? 10.266 20.099 6.803 1.00 86.38 556 ILE A C 1
ATOM 4380 O O . ILE A 1 556 ? 11.178 20.422 6.043 1.00 86.38 556 ILE A O 1
ATOM 4384 N N . GLU A 1 557 ? 10.496 19.832 8.093 1.00 87.62 557 GLU A N 1
ATOM 4385 C CA . GLU A 1 557 ? 11.842 19.842 8.678 1.00 87.62 557 GLU A CA 1
ATOM 4386 C C . GLU A 1 557 ? 12.765 18.819 7.993 1.00 87.62 557 GLU A C 1
ATOM 4388 O O . GLU A 1 557 ? 13.886 19.158 7.606 1.00 87.62 557 GLU A O 1
ATOM 4393 N N . MET A 1 558 ? 12.286 17.585 7.793 1.00 85.44 558 MET A N 1
ATOM 4394 C CA . MET A 1 558 ? 13.043 16.538 7.096 1.00 85.44 558 MET A CA 1
ATOM 4395 C C . MET A 1 558 ? 13.300 16.891 5.628 1.00 85.44 558 MET A C 1
ATOM 4397 O O . MET A 1 558 ? 14.398 16.649 5.133 1.00 85.44 558 MET A O 1
ATOM 4401 N N . PHE A 1 559 ? 12.339 17.521 4.946 1.00 86.56 559 PHE A N 1
ATOM 4402 C CA . PHE A 1 559 ? 12.538 18.051 3.594 1.00 86.56 559 PHE A CA 1
ATOM 4403 C C . PHE A 1 559 ? 13.631 19.130 3.556 1.00 86.56 559 PHE A C 1
ATOM 4405 O O . PHE A 1 559 ? 14.517 19.096 2.706 1.00 86.56 559 PHE A O 1
ATOM 4412 N N . GLY A 1 560 ? 13.644 20.041 4.533 1.00 85.12 560 GLY A N 1
ATOM 4413 C CA . GLY A 1 560 ? 14.702 21.043 4.661 1.00 85.12 560 GLY A CA 1
ATOM 4414 C C . GLY A 1 560 ? 16.079 20.435 4.958 1.00 85.12 560 GLY A C 1
ATOM 4415 O O . GLY A 1 560 ? 17.083 20.905 4.420 1.00 85.12 560 GLY A O 1
ATOM 4416 N N . LYS A 1 561 ? 16.149 19.385 5.791 1.00 84.25 561 LYS A N 1
ATOM 4417 C CA . LYS A 1 561 ? 17.389 18.626 6.053 1.00 84.25 561 LYS A CA 1
ATOM 4418 C C . LYS A 1 561 ? 17.907 17.945 4.787 1.00 84.25 561 LYS A C 1
ATOM 4420 O O . LYS A 1 561 ? 19.086 18.085 4.475 1.00 84.25 561 LYS A O 1
ATOM 4425 N N . MET A 1 562 ? 17.018 17.326 4.013 1.00 86.06 562 MET A N 1
ATOM 4426 C CA . MET A 1 562 ? 17.342 16.700 2.731 1.00 86.06 562 MET A CA 1
ATOM 4427 C C . MET A 1 562 ? 18.023 17.685 1.765 1.00 86.06 562 MET A C 1
ATOM 4429 O O . MET A 1 562 ? 19.083 17.375 1.220 1.00 86.06 562 MET A O 1
ATOM 4433 N N . SER A 1 563 ? 17.483 18.902 1.619 1.00 82.19 563 SER A N 1
ATOM 4434 C CA . SER A 1 563 ? 18.094 19.946 0.784 1.00 82.19 563 SER A CA 1
ATOM 4435 C C . SER A 1 563 ? 19.443 20.436 1.328 1.00 82.19 563 SER A C 1
ATOM 4437 O O . SER A 1 563 ? 20.366 20.669 0.549 1.00 82.19 563 SER A O 1
ATOM 4439 N N . LYS A 1 564 ? 19.587 20.575 2.655 1.00 83.19 564 LYS A N 1
ATOM 4440 C CA . LYS A 1 564 ? 20.839 21.020 3.303 1.00 83.19 564 LYS A CA 1
ATOM 4441 C C . LYS A 1 564 ? 21.975 20.007 3.168 1.00 83.19 564 LYS A C 1
ATOM 4443 O O . LYS A 1 564 ? 23.123 20.408 3.012 1.00 83.19 564 LYS A O 1
ATOM 4448 N N . GLU A 1 565 ? 21.659 18.717 3.204 1.00 78.81 565 GLU A N 1
ATOM 4449 C CA . GLU A 1 565 ? 22.627 17.626 3.031 1.00 78.81 565 GLU A CA 1
ATOM 4450 C C . GLU A 1 565 ? 22.966 17.345 1.555 1.00 78.81 565 GLU A C 1
ATOM 4452 O O . GLU A 1 565 ? 23.722 16.424 1.252 1.00 78.81 565 GLU A O 1
ATOM 4457 N N . GLY A 1 566 ? 22.434 18.141 0.619 1.00 73.38 566 GLY A N 1
ATOM 4458 C CA . GLY A 1 566 ? 22.720 18.020 -0.812 1.00 73.38 566 GLY A CA 1
ATOM 4459 C C . GLY A 1 566 ? 21.967 16.885 -1.516 1.00 73.38 566 GLY A C 1
ATOM 4460 O O . GLY A 1 566 ? 22.274 16.573 -2.669 1.00 73.38 566 GLY A O 1
ATOM 4461 N N . CYS A 1 567 ? 20.970 16.277 -0.865 1.00 79.62 567 CYS A N 1
ATOM 4462 C CA . CYS A 1 567 ? 20.094 15.291 -1.491 1.00 79.62 567 CYS A CA 1
ATOM 4463 C C . CYS A 1 567 ? 19.019 16.008 -2.316 1.00 79.62 567 CYS A C 1
ATOM 4465 O O . CYS A 1 567 ? 18.188 16.734 -1.775 1.00 79.62 567 CYS A O 1
ATOM 4467 N N . LYS A 1 568 ? 19.011 15.796 -3.637 1.00 79.88 568 LYS A N 1
ATOM 4468 C CA . LYS A 1 568 ? 17.995 16.396 -4.513 1.00 79.88 568 LYS A CA 1
ATOM 4469 C C . LYS A 1 568 ? 16.636 15.721 -4.299 1.00 79.88 568 LYS A C 1
ATOM 4471 O O . LYS A 1 568 ? 16.574 14.491 -4.423 1.00 79.88 568 LYS A O 1
ATOM 4476 N N . PRO A 1 569 ? 15.570 16.487 -3.998 1.00 85.00 569 PRO A N 1
ATOM 4477 C CA . PRO A 1 569 ? 14.210 15.969 -3.971 1.00 85.00 569 PRO A CA 1
ATOM 4478 C C . PRO A 1 569 ? 13.834 15.327 -5.301 1.00 85.00 569 PRO A C 1
ATOM 4480 O O . PRO A 1 569 ? 14.234 15.799 -6.365 1.00 85.00 569 PRO A O 1
ATOM 4483 N N . ASP A 1 570 ? 13.054 14.257 -5.239 1.00 84.94 570 ASP A N 1
ATOM 4484 C CA . ASP A 1 570 ? 12.462 13.641 -6.417 1.00 84.94 570 ASP A CA 1
ATOM 4485 C C . ASP A 1 570 ? 10.943 13.861 -6.431 1.00 84.94 570 ASP A C 1
ATOM 4487 O O . ASP A 1 570 ? 10.342 14.451 -5.527 1.00 84.94 570 ASP A O 1
ATOM 4491 N N . ILE A 1 571 ? 10.294 13.378 -7.488 1.00 86.88 571 ILE A N 1
ATOM 4492 C CA . ILE A 1 571 ? 8.842 13.486 -7.638 1.00 86.88 571 ILE A CA 1
ATOM 4493 C C . ILE A 1 571 ? 8.072 12.821 -6.487 1.00 86.88 571 ILE A C 1
ATOM 4495 O O . ILE A 1 571 ? 6.965 13.242 -6.151 1.00 86.88 571 ILE A O 1
ATOM 4499 N N . PHE A 1 572 ? 8.646 11.792 -5.856 1.00 85.94 572 PHE A N 1
ATOM 4500 C CA . PHE A 1 572 ? 8.020 11.102 -4.737 1.00 85.94 572 PHE A CA 1
ATOM 4501 C C . PHE A 1 572 ? 8.087 11.942 -3.458 1.00 85.94 572 PHE A C 1
ATOM 4503 O O . PHE A 1 572 ? 7.110 11.958 -2.702 1.00 85.94 572 PHE A O 1
ATOM 4510 N N . THR A 1 573 ? 9.184 12.675 -3.238 1.00 85.81 573 THR A N 1
ATOM 4511 C CA . THR A 1 573 ? 9.321 13.640 -2.139 1.00 85.81 573 THR A CA 1
ATOM 4512 C C . THR A 1 573 ? 8.192 14.671 -2.187 1.00 85.81 573 THR A C 1
ATOM 4514 O O . THR A 1 573 ? 7.426 14.810 -1.229 1.00 85.81 573 THR A O 1
ATOM 4517 N N . PHE A 1 574 ? 8.035 15.335 -3.337 1.00 88.50 574 PHE A N 1
ATOM 4518 C CA . PHE A 1 574 ? 7.009 16.357 -3.544 1.00 88.50 574 PHE A CA 1
ATOM 4519 C C . PHE A 1 574 ? 5.596 15.779 -3.442 1.00 88.50 574 PHE A C 1
ATOM 4521 O O . PHE A 1 574 ? 4.763 16.325 -2.721 1.00 88.50 574 PHE A O 1
ATOM 4528 N N . ASN A 1 575 ? 5.327 14.630 -4.071 1.00 89.56 575 ASN A N 1
ATOM 4529 C CA . ASN A 1 575 ? 4.016 13.981 -3.986 1.00 89.56 575 ASN A CA 1
ATOM 4530 C C . ASN A 1 575 ? 3.647 13.585 -2.550 1.00 89.56 575 ASN A C 1
ATOM 4532 O O . ASN A 1 575 ? 2.485 13.710 -2.162 1.00 89.56 575 ASN A O 1
ATOM 4536 N N . SER A 1 576 ? 4.618 13.142 -1.746 1.00 88.81 576 SER A N 1
ATOM 4537 C CA . SER A 1 576 ? 4.397 12.794 -0.338 1.00 88.81 576 SER A CA 1
ATOM 4538 C C . SER A 1 576 ? 4.031 14.019 0.502 1.00 88.81 576 SER A C 1
ATOM 4540 O O . SER A 1 576 ? 3.073 13.954 1.277 1.00 88.81 576 SER A O 1
ATOM 4542 N N . LEU A 1 577 ? 4.735 15.140 0.305 1.00 89.50 577 LEU A N 1
ATOM 4543 C CA . LEU A 1 577 ? 4.435 16.411 0.971 1.00 89.50 577 LEU A CA 1
ATOM 4544 C C . LEU A 1 577 ? 3.077 16.968 0.552 1.00 89.50 577 LEU A C 1
ATOM 4546 O O . LEU A 1 577 ? 2.261 17.279 1.417 1.00 89.50 577 LEU A O 1
ATOM 4550 N N . ILE A 1 578 ? 2.804 17.028 -0.755 1.00 89.88 578 ILE A N 1
ATOM 4551 C CA . ILE A 1 578 ? 1.516 17.470 -1.302 1.00 89.88 578 ILE A CA 1
ATOM 4552 C C . ILE A 1 578 ? 0.388 16.616 -0.717 1.00 89.88 578 ILE A C 1
ATOM 4554 O O . ILE A 1 578 ? -0.584 17.158 -0.197 1.00 89.88 578 ILE A O 1
ATOM 4558 N N . TYR A 1 579 ? 0.533 15.286 -0.707 1.00 87.69 579 TYR A N 1
ATOM 4559 C CA . TYR A 1 579 ? -0.454 14.386 -0.108 1.00 87.69 579 TYR A CA 1
ATOM 4560 C C . TYR A 1 579 ? -0.681 14.670 1.384 1.00 87.69 579 TYR A C 1
ATOM 4562 O O . TYR A 1 579 ? -1.831 14.750 1.826 1.00 87.69 579 TYR A O 1
ATOM 4570 N N . GLY A 1 580 ? 0.394 14.839 2.161 1.00 86.06 580 GLY A N 1
ATOM 4571 C CA . GLY A 1 580 ? 0.318 15.162 3.587 1.00 86.06 580 GLY A CA 1
ATOM 4572 C C . GLY A 1 580 ? -0.393 16.486 3.858 1.00 86.06 580 GLY A C 1
ATOM 4573 O O . GLY A 1 580 ? -1.336 16.528 4.648 1.00 86.06 580 GLY A O 1
ATOM 4574 N N . LEU A 1 581 ? 0.005 17.546 3.152 1.00 88.06 581 LEU A N 1
ATOM 4575 C CA . LEU A 1 581 ? -0.579 18.886 3.254 1.00 88.06 581 LEU A CA 1
ATOM 4576 C C . LEU A 1 581 ? -2.060 18.884 2.861 1.00 88.06 581 LEU A C 1
ATOM 4578 O O . LEU A 1 581 ? -2.910 19.406 3.587 1.00 88.06 581 LEU A O 1
ATOM 4582 N N . CYS A 1 582 ? -2.403 18.205 1.765 1.00 87.75 582 CYS A N 1
ATOM 4583 C CA . CYS A 1 582 ? -3.783 18.005 1.340 1.00 87.75 582 CYS A CA 1
ATOM 4584 C C . CYS A 1 582 ? -4.616 17.255 2.392 1.00 87.75 582 CYS A C 1
ATOM 4586 O O . CYS A 1 582 ? -5.767 17.621 2.640 1.00 87.75 582 CYS A O 1
ATOM 4588 N N . LYS A 1 583 ? -4.050 16.224 3.038 1.00 83.88 583 LYS A N 1
ATOM 4589 C CA . LYS A 1 583 ? -4.718 15.466 4.108 1.00 83.88 583 LYS A CA 1
ATOM 4590 C C . LYS A 1 583 ? -4.938 16.316 5.362 1.00 83.88 583 LYS A C 1
ATOM 4592 O O . LYS A 1 583 ? -6.006 16.211 5.961 1.00 83.88 583 LYS A O 1
ATOM 4597 N N . ALA A 1 584 ? -3.976 17.165 5.719 1.00 83.00 584 ALA A N 1
ATOM 4598 C CA . ALA A 1 584 ? -4.078 18.121 6.823 1.00 83.00 584 ALA A CA 1
ATOM 4599 C C . ALA A 1 584 ? -5.005 19.314 6.515 1.00 83.00 584 ALA A C 1
ATOM 4601 O O . ALA A 1 584 ? -5.267 20.143 7.381 1.00 83.00 584 ALA A O 1
ATOM 4602 N N . GLY A 1 585 ? -5.518 19.416 5.285 1.00 82.50 585 GLY A N 1
ATOM 4603 C CA . GLY A 1 585 ? -6.386 20.509 4.865 1.00 82.50 585 GLY A CA 1
ATOM 4604 C C . GLY A 1 585 ? -5.641 21.811 4.552 1.00 82.50 585 GLY A C 1
ATOM 4605 O O . GLY A 1 585 ? -6.293 22.837 4.373 1.00 82.50 585 GLY A O 1
ATOM 4606 N N . GLN A 1 586 ? -4.318 21.798 4.415 1.00 86.75 586 GLN A N 1
ATOM 4607 C CA . GLN A 1 586 ? -3.501 22.963 4.060 1.00 86.75 586 GLN A CA 1
ATOM 4608 C C . GLN A 1 586 ? -3.295 23.028 2.537 1.00 86.75 586 GLN A C 1
ATOM 4610 O O . GLN A 1 586 ? -2.238 22.695 2.011 1.00 86.75 586 GLN A O 1
ATOM 4615 N N . MET A 1 587 ? -4.347 23.412 1.805 1.00 84.19 587 MET A N 1
ATOM 4616 C CA . MET A 1 587 ? -4.347 23.379 0.331 1.00 84.19 587 MET A CA 1
ATOM 4617 C C . MET A 1 587 ? -3.441 24.447 -0.301 1.00 84.19 587 MET A C 1
ATOM 4619 O O . MET A 1 587 ? -2.820 24.187 -1.324 1.00 84.19 587 MET A O 1
ATOM 4623 N N . GLU A 1 588 ? -3.351 25.634 0.301 1.00 85.44 588 GLU A N 1
ATOM 4624 C CA . GLU A 1 588 ? -2.513 26.730 -0.209 1.00 85.44 588 GLU A CA 1
ATOM 4625 C C . GLU A 1 588 ? -1.029 26.354 -0.185 1.00 85.44 588 GLU A C 1
ATOM 4627 O O . GLU A 1 588 ? -0.342 26.471 -1.197 1.00 85.44 588 GLU A O 1
ATOM 4632 N N . GLU A 1 589 ? -0.560 25.788 0.929 1.00 86.75 589 GLU A N 1
ATOM 4633 C CA . GLU A 1 589 ? 0.805 25.271 1.048 1.00 86.75 589 GLU A CA 1
ATOM 4634 C C . GLU A 1 589 ? 1.056 24.091 0.097 1.00 86.75 589 GLU A C 1
ATOM 4636 O O . GLU A 1 589 ? 2.120 24.009 -0.509 1.00 86.75 589 GLU A O 1
ATOM 4641 N N . ALA A 1 590 ? 0.069 23.214 -0.125 1.00 88.75 590 ALA A N 1
ATOM 4642 C CA . ALA A 1 590 ? 0.193 22.140 -1.115 1.00 88.75 590 ALA A CA 1
ATOM 4643 C C . ALA A 1 590 ? 0.378 22.680 -2.547 1.00 88.75 590 ALA A C 1
ATOM 4645 O O . ALA A 1 590 ? 1.172 22.135 -3.315 1.00 88.75 590 ALA A O 1
ATOM 4646 N N . LEU A 1 591 ? -0.319 23.764 -2.908 1.00 86.44 591 LEU A N 1
ATOM 4647 C CA . LEU A 1 591 ? -0.159 24.430 -4.204 1.00 86.44 591 LEU A CA 1
ATOM 4648 C C . LEU A 1 591 ? 1.176 25.176 -4.317 1.00 86.44 591 LEU A C 1
ATOM 4650 O O . LEU A 1 591 ? 1.751 25.199 -5.404 1.00 86.44 591 LEU A O 1
ATOM 4654 N N . ARG A 1 592 ? 1.701 25.727 -3.216 1.00 88.00 592 ARG A N 1
ATOM 4655 C CA . ARG A 1 592 ? 3.062 26.285 -3.173 1.00 88.00 592 ARG A CA 1
ATOM 4656 C C . ARG A 1 592 ? 4.116 25.210 -3.415 1.00 88.00 592 ARG A C 1
ATOM 4658 O O . ARG A 1 592 ? 4.927 25.366 -4.315 1.00 88.00 592 ARG A O 1
ATOM 4665 N N . VAL A 1 593 ? 4.031 24.077 -2.717 1.00 88.69 593 VAL A N 1
ATOM 4666 C CA . VAL A 1 593 ? 4.940 22.934 -2.922 1.00 88.69 593 VAL A CA 1
ATOM 4667 C C . VAL A 1 593 ? 4.842 22.388 -4.357 1.00 88.69 593 VAL A C 1
ATOM 4669 O O . VAL A 1 593 ? 5.847 21.994 -4.945 1.00 88.69 593 VAL A O 1
ATOM 4672 N N . TYR A 1 594 ? 3.651 22.411 -4.964 1.00 87.69 594 TYR A N 1
ATOM 4673 C CA . TYR A 1 594 ? 3.464 22.090 -6.384 1.00 87.69 594 TYR A CA 1
ATOM 4674 C C . TYR A 1 594 ? 4.141 23.101 -7.327 1.00 87.69 594 TYR A C 1
ATOM 4676 O O . TYR A 1 594 ? 4.672 22.700 -8.360 1.00 87.69 594 TYR A O 1
ATOM 4684 N N . GLN A 1 595 ? 4.161 24.393 -6.988 1.00 85.88 595 GLN A N 1
ATOM 4685 C CA . GLN A 1 595 ? 4.906 25.406 -7.744 1.00 85.88 595 GLN A CA 1
ATOM 4686 C C . GLN A 1 595 ? 6.422 25.248 -7.570 1.00 85.88 595 GLN A C 1
ATOM 4688 O O . GLN A 1 595 ? 7.151 25.296 -8.562 1.00 85.88 595 GLN A O 1
ATOM 4693 N N . ASP A 1 596 ? 6.882 24.982 -6.347 1.00 86.12 596 ASP A N 1
ATOM 4694 C CA . ASP A 1 596 ? 8.294 24.751 -6.021 1.00 86.12 596 ASP A CA 1
ATOM 4695 C C . ASP A 1 596 ? 8.864 23.555 -6.799 1.00 86.12 596 ASP A C 1
ATOM 4697 O O . ASP A 1 596 ? 9.987 23.611 -7.297 1.00 86.12 596 ASP A O 1
ATOM 4701 N N . MET A 1 597 ? 8.058 22.509 -7.013 1.00 86.19 597 MET A N 1
ATOM 4702 C CA . MET A 1 597 ? 8.427 21.359 -7.844 1.00 86.19 597 MET A CA 1
ATOM 4703 C C . MET A 1 597 ? 8.849 21.769 -9.269 1.00 86.19 597 MET A C 1
ATOM 4705 O O . MET A 1 597 ? 9.785 21.188 -9.821 1.00 86.19 597 MET A O 1
ATOM 4709 N N . PHE A 1 598 ? 8.209 22.784 -9.864 1.00 79.56 598 PHE A N 1
ATOM 4710 C CA . PHE A 1 598 ? 8.598 23.288 -11.187 1.00 79.56 598 PHE A CA 1
ATOM 4711 C C . PHE A 1 598 ? 9.850 24.158 -11.149 1.00 79.56 598 PHE A C 1
ATOM 4713 O O . PHE A 1 598 ? 10.629 24.121 -12.101 1.00 79.56 598 PHE A O 1
ATOM 4720 N N . LEU A 1 599 ? 10.054 24.919 -10.070 1.00 83.81 599 LEU A N 1
ATOM 4721 C CA . LEU A 1 599 ? 11.265 25.723 -9.881 1.00 83.81 599 LEU A CA 1
ATOM 4722 C C . LEU A 1 599 ? 12.511 24.832 -9.762 1.00 83.81 599 LEU A C 1
ATOM 4724 O O . LEU A 1 599 ? 13.553 25.164 -10.320 1.00 83.81 599 LEU A O 1
ATOM 4728 N N . GLU A 1 600 ? 12.371 23.662 -9.137 1.00 79.00 600 GLU A N 1
ATOM 4729 C CA . GLU A 1 600 ? 13.415 22.630 -9.048 1.00 79.00 600 GLU A CA 1
ATOM 4730 C C . GLU A 1 600 ? 13.574 21.795 -10.341 1.00 79.00 600 GLU A C 1
ATOM 4732 O O . GLU A 1 600 ? 14.411 20.894 -10.415 1.00 79.00 600 GLU A O 1
ATOM 4737 N N . GLY A 1 601 ? 12.789 22.081 -11.389 1.00 76.12 601 GLY A N 1
ATOM 4738 C CA . GLY A 1 601 ? 12.875 21.411 -12.691 1.00 76.12 601 GLY A CA 1
ATOM 4739 C C . GLY A 1 601 ? 12.262 20.005 -12.741 1.00 76.12 601 GLY A C 1
ATOM 4740 O O . GLY A 1 601 ? 12.568 19.239 -13.657 1.00 76.12 601 GLY A O 1
ATOM 4741 N N . ILE A 1 602 ? 11.401 19.646 -11.784 1.00 82.38 602 ILE A N 1
ATOM 4742 C CA . ILE A 1 602 ? 10.735 18.339 -11.723 1.00 82.38 602 ILE A CA 1
ATOM 4743 C C . ILE A 1 602 ? 9.384 18.408 -12.447 1.00 82.38 602 ILE A C 1
ATOM 4745 O O . ILE A 1 602 ? 8.571 19.308 -12.235 1.00 82.38 602 ILE A O 1
ATOM 4749 N N . ILE A 1 603 ? 9.130 17.435 -13.324 1.00 80.25 603 ILE A N 1
ATOM 4750 C CA . ILE A 1 603 ? 7.895 17.356 -14.112 1.00 80.25 603 ILE A CA 1
ATOM 4751 C C . ILE A 1 603 ? 6.825 16.618 -13.301 1.00 80.25 603 ILE A C 1
ATOM 4753 O O . ILE A 1 603 ? 7.039 15.480 -12.893 1.00 80.25 603 ILE A O 1
ATOM 4757 N N . ALA A 1 604 ? 5.667 17.252 -13.107 1.00 81.62 604 ALA A N 1
ATOM 4758 C CA . ALA A 1 604 ? 4.491 16.640 -12.489 1.00 81.62 604 ALA A CA 1
ATOM 4759 C C . ALA A 1 604 ? 4.066 15.360 -13.228 1.00 81.62 604 ALA A C 1
ATOM 4761 O O . ALA A 1 604 ? 4.037 15.339 -14.458 1.00 81.62 604 ALA A O 1
ATOM 4762 N N . ASN A 1 605 ? 3.680 14.320 -12.488 1.00 81.81 605 ASN A N 1
ATOM 4763 C CA . ASN A 1 605 ? 3.131 13.091 -13.060 1.00 81.81 605 ASN A CA 1
ATOM 4764 C C . ASN A 1 605 ? 1.653 12.914 -12.691 1.00 81.81 605 ASN A C 1
ATOM 4766 O O . ASN A 1 605 ? 1.070 13.717 -11.961 1.00 81.81 605 ASN A O 1
ATOM 4770 N N . GLU A 1 606 ? 1.053 11.830 -13.181 1.00 82.12 606 GLU A N 1
ATOM 4771 C CA . GLU A 1 606 ? -0.341 11.462 -12.903 1.00 82.12 606 GLU A CA 1
ATOM 4772 C C . GLU A 1 606 ? -0.647 11.459 -11.395 1.00 82.12 606 GLU A C 1
ATOM 4774 O O . GLU A 1 606 ? -1.655 12.006 -10.960 1.00 82.12 606 GLU A O 1
ATOM 4779 N N . VAL A 1 607 ? 0.265 10.945 -10.560 1.00 83.88 607 VAL A N 1
ATOM 4780 C CA . VAL A 1 607 ? 0.081 10.890 -9.099 1.00 83.88 607 VAL A CA 1
ATOM 4781 C C . VAL A 1 607 ? -0.005 12.289 -8.480 1.00 83.88 607 VAL A C 1
ATOM 4783 O O . VAL A 1 607 ? -0.826 12.499 -7.582 1.00 83.88 607 VAL A O 1
ATOM 4786 N N . THR A 1 608 ? 0.791 13.254 -8.953 1.00 84.69 608 THR A N 1
ATOM 4787 C CA . THR A 1 608 ? 0.752 14.644 -8.471 1.00 84.69 608 THR A CA 1
ATOM 4788 C C . THR A 1 608 ? -0.614 15.274 -8.734 1.00 84.69 608 THR A C 1
ATOM 4790 O O . THR A 1 608 ? -1.264 15.768 -7.807 1.00 84.69 608 THR A O 1
ATOM 4793 N N . TYR A 1 609 ? -1.079 15.205 -9.986 1.00 85.94 609 TYR A N 1
ATOM 4794 C CA . TYR A 1 609 ? -2.370 15.760 -10.388 1.00 85.94 609 TYR A CA 1
ATOM 4795 C C . TYR A 1 609 ? -3.523 15.062 -9.674 1.00 85.94 609 TYR A C 1
ATOM 4797 O O . TYR A 1 609 ? -4.373 15.740 -9.102 1.00 85.94 609 TYR A O 1
ATOM 4805 N N . ASN A 1 610 ? -3.516 13.731 -9.604 1.00 84.88 610 ASN A N 1
ATOM 4806 C CA . ASN A 1 610 ? -4.566 12.965 -8.934 1.00 84.88 610 ASN A CA 1
ATOM 4807 C C . ASN A 1 610 ? -4.661 13.318 -7.450 1.00 84.88 610 ASN A C 1
ATOM 4809 O O . ASN A 1 610 ? -5.762 13.442 -6.914 1.00 84.88 610 ASN A O 1
ATOM 4813 N N . THR A 1 611 ? -3.520 13.519 -6.784 1.00 86.19 611 THR A N 1
ATOM 4814 C CA . THR A 1 611 ? -3.476 13.914 -5.370 1.00 86.19 611 THR A CA 1
ATOM 4815 C C . THR A 1 611 ? -4.120 15.284 -5.160 1.00 86.19 611 THR A C 1
ATOM 4817 O O . THR A 1 611 ? -4.998 15.418 -4.304 1.00 86.19 611 THR A O 1
ATOM 4820 N N . LEU A 1 612 ? -3.749 16.281 -5.971 1.00 87.06 612 LEU A N 1
ATOM 4821 C CA . LEU A 1 612 ? -4.312 17.632 -5.898 1.00 87.06 612 LEU A CA 1
ATOM 4822 C C . LEU A 1 612 ? -5.794 17.666 -6.296 1.00 87.06 612 LEU A C 1
ATOM 4824 O O . LEU A 1 612 ? -6.597 18.293 -5.611 1.00 87.06 612 LEU A O 1
ATOM 4828 N N . ILE A 1 613 ? -6.183 16.955 -7.358 1.00 86.38 613 ILE A N 1
ATOM 4829 C CA . ILE A 1 613 ? -7.574 16.847 -7.814 1.00 86.38 613 ILE A CA 1
ATOM 4830 C C . ILE A 1 613 ? -8.427 16.202 -6.718 1.00 86.38 613 ILE A C 1
ATOM 4832 O O . ILE A 1 613 ? -9.433 16.779 -6.312 1.00 86.38 613 ILE A O 1
ATOM 4836 N N . HIS A 1 614 ? -8.022 15.058 -6.157 1.00 82.69 614 HIS A N 1
ATOM 4837 C CA . HIS A 1 614 ? -8.771 14.420 -5.070 1.00 82.69 614 HIS A CA 1
ATOM 4838 C C . HIS A 1 614 ? -8.876 15.293 -3.818 1.00 82.69 614 HIS A C 1
ATOM 4840 O O . HIS A 1 614 ? -9.921 15.287 -3.160 1.00 82.69 614 HIS A O 1
ATOM 4846 N N . ALA A 1 615 ? -7.822 16.035 -3.483 1.00 83.81 615 ALA A N 1
ATOM 4847 C CA . ALA A 1 615 ? -7.832 16.966 -2.364 1.00 83.81 615 ALA A CA 1
ATOM 4848 C C . ALA A 1 615 ? -8.809 18.129 -2.589 1.00 83.81 615 ALA A C 1
ATOM 4850 O O . ALA A 1 615 ? -9.635 18.406 -1.716 1.00 83.81 615 ALA A O 1
ATOM 4851 N N . SER A 1 616 ? -8.773 18.744 -3.776 1.00 84.69 616 SER A N 1
ATOM 4852 C CA . SER A 1 616 ? -9.709 19.793 -4.199 1.00 84.69 616 SER A CA 1
ATOM 4853 C C . SER A 1 616 ? -11.155 19.307 -4.153 1.00 84.69 616 SER A C 1
ATOM 4855 O O . SER A 1 616 ? -12.016 19.976 -3.582 1.00 84.69 616 SER A O 1
ATOM 4857 N N . LEU A 1 617 ? -11.416 18.103 -4.672 1.00 82.38 617 LEU A N 1
ATOM 4858 C CA . LEU A 1 617 ? -12.749 17.499 -4.666 1.00 82.38 617 LEU A CA 1
ATOM 4859 C C . LEU A 1 617 ? -13.235 17.202 -3.243 1.00 82.38 617 LEU A C 1
ATOM 4861 O O . LEU A 1 617 ? -14.382 17.483 -2.921 1.00 82.38 617 LEU A O 1
ATOM 4865 N N . ARG A 1 618 ? -12.370 16.714 -2.338 1.00 78.81 618 ARG A N 1
ATOM 4866 C CA . ARG A 1 618 ? -12.745 16.487 -0.928 1.00 78.81 618 ARG A CA 1
ATOM 4867 C C . ARG A 1 618 ? -13.156 17.783 -0.218 1.00 78.81 618 ARG A C 1
ATOM 4869 O O . ARG A 1 618 ? -13.998 17.724 0.675 1.00 78.81 618 ARG A O 1
ATOM 4876 N N . LYS A 1 619 ? -12.573 18.921 -0.603 1.00 77.38 619 LYS A N 1
ATOM 4877 C CA . LYS A 1 619 ? -12.925 20.251 -0.088 1.00 77.38 619 LYS A CA 1
ATOM 4878 C C . LYS A 1 619 ? -14.125 20.905 -0.791 1.00 77.38 619 LYS A C 1
ATOM 4880 O O . LYS A 1 619 ? -14.504 22.001 -0.394 1.00 77.38 619 LYS A O 1
ATOM 4885 N N . GLY A 1 620 ? -14.712 20.266 -1.807 1.00 77.25 620 GLY A N 1
ATOM 4886 C CA . GLY A 1 620 ? -15.820 20.826 -2.592 1.00 77.25 620 GLY A CA 1
ATOM 4887 C C . GLY A 1 620 ? -15.402 21.929 -3.575 1.00 77.25 620 GLY A C 1
ATOM 4888 O O . GLY A 1 620 ? -16.236 22.703 -4.029 1.00 77.25 620 GLY A O 1
ATOM 4889 N N . LEU A 1 621 ? -14.111 22.036 -3.911 1.00 81.88 621 LEU A N 1
ATOM 4890 C CA . LEU A 1 621 ? -13.585 23.034 -4.849 1.00 81.88 621 LEU A CA 1
ATOM 4891 C C . LEU A 1 621 ? -13.559 22.472 -6.280 1.00 81.88 621 LEU A C 1
ATOM 4893 O O . LEU A 1 621 ? -12.493 22.257 -6.862 1.00 81.88 621 LEU A O 1
ATOM 4897 N N . LEU A 1 622 ? -14.738 22.216 -6.860 1.00 79.56 622 LEU A N 1
ATOM 4898 C CA . LEU A 1 622 ? -14.859 21.573 -8.176 1.00 79.56 622 LEU A CA 1
ATOM 4899 C C . LEU A 1 622 ? -14.172 22.363 -9.305 1.00 79.56 622 LEU A C 1
ATOM 4901 O O . LEU A 1 622 ? -13.546 21.773 -10.182 1.00 79.56 622 LEU A O 1
ATOM 4905 N N . GLN A 1 623 ? -14.251 23.696 -9.282 1.00 81.56 623 GLN A N 1
ATOM 4906 C CA . GLN A 1 623 ? -13.660 24.539 -10.331 1.00 81.56 623 GLN A CA 1
ATOM 4907 C C . GLN A 1 623 ? -12.133 24.415 -10.393 1.00 81.56 623 GLN A C 1
ATOM 4909 O O . GLN A 1 623 ? -11.569 24.309 -11.479 1.00 81.56 623 GLN A O 1
ATOM 4914 N N . GLU A 1 624 ? -11.464 24.367 -9.241 1.00 82.62 624 GLU A N 1
ATOM 4915 C CA . GLU A 1 624 ? -10.011 24.174 -9.180 1.00 82.62 624 GLU A CA 1
ATOM 4916 C C . GLU A 1 624 ? -9.614 22.762 -9.631 1.00 82.62 624 GLU A C 1
ATOM 4918 O O . GLU A 1 624 ? -8.639 22.593 -10.362 1.00 82.62 624 GLU A O 1
ATOM 4923 N N . ALA A 1 625 ? -10.414 21.745 -9.291 1.00 85.50 625 ALA A N 1
ATOM 4924 C CA . ALA A 1 625 ? -10.202 20.381 -9.774 1.00 85.50 625 ALA A CA 1
ATOM 4925 C C . ALA A 1 625 ? -10.299 20.280 -11.311 1.00 85.50 625 ALA A C 1
ATOM 4927 O O . ALA A 1 625 ? -9.468 19.623 -11.936 1.00 85.50 625 ALA A O 1
ATOM 4928 N N . LEU A 1 626 ? -11.265 20.967 -11.932 1.00 83.06 626 LEU A N 1
ATOM 4929 C CA . LEU A 1 626 ? -11.409 21.010 -13.393 1.00 83.06 626 LEU A CA 1
ATOM 4930 C C . LEU A 1 626 ? -10.269 21.781 -14.077 1.00 83.06 626 LEU A C 1
ATOM 4932 O O . LEU A 1 626 ? -9.820 21.376 -15.150 1.00 83.06 626 LEU A O 1
ATOM 4936 N N . LYS A 1 627 ? -9.755 22.855 -13.462 1.00 87.00 627 LYS A N 1
ATOM 4937 C CA . LYS A 1 627 ? -8.560 23.560 -13.960 1.00 87.00 627 LYS A CA 1
ATOM 4938 C C . LYS A 1 627 ? -7.331 22.649 -13.955 1.00 87.00 627 LYS A C 1
ATOM 4940 O O . LYS A 1 627 ? -6.647 22.558 -14.970 1.00 87.00 627 LYS A O 1
ATOM 4945 N N . LEU A 1 628 ? -7.090 21.940 -12.849 1.00 86.12 628 LEU A N 1
ATOM 4946 C CA . LEU A 1 628 ? -5.984 20.982 -12.730 1.00 86.12 628 LEU A CA 1
ATOM 4947 C C . LEU A 1 628 ? -6.110 19.826 -13.732 1.00 86.12 628 LEU A C 1
ATOM 4949 O O . LEU A 1 628 ? -5.107 19.390 -14.287 1.00 86.12 628 LEU A O 1
ATOM 4953 N N . MET A 1 629 ? -7.332 19.366 -14.008 1.00 83.25 629 MET A N 1
ATOM 4954 C CA . MET A 1 629 ? -7.603 18.356 -15.034 1.00 83.25 629 MET A CA 1
ATOM 4955 C C . MET A 1 629 ? -7.246 18.858 -16.442 1.00 83.25 629 MET A C 1
ATOM 4957 O O . MET A 1 629 ? -6.582 18.153 -17.198 1.00 83.25 629 MET A O 1
ATOM 4961 N N . ASN A 1 630 ? -7.655 20.077 -16.800 1.00 84.19 630 ASN A N 1
ATOM 4962 C CA . ASN A 1 630 ? -7.323 20.656 -18.105 1.00 84.19 630 ASN A CA 1
ATOM 4963 C C . ASN A 1 630 ? -5.811 20.866 -18.266 1.00 84.19 630 ASN A C 1
ATOM 4965 O O . ASN A 1 630 ? -5.270 20.602 -19.338 1.00 84.19 630 ASN A O 1
ATOM 4969 N N . GLU A 1 631 ? -5.126 21.271 -17.195 1.00 83.12 631 GLU A N 1
ATOM 4970 C CA . GLU A 1 631 ? -3.664 21.377 -17.164 1.00 83.12 631 GLU A CA 1
ATOM 4971 C C . GLU A 1 631 ? -2.990 20.007 -17.357 1.00 83.12 631 GLU A C 1
ATOM 4973 O O . GLU A 1 631 ? -2.051 19.884 -18.142 1.00 83.12 631 GLU A O 1
ATOM 4978 N N . MET A 1 632 ? -3.500 18.955 -16.706 1.00 84.75 632 MET A N 1
ATOM 4979 C CA . MET A 1 632 ? -3.008 17.580 -16.861 1.00 84.75 632 MET A CA 1
ATOM 4980 C C . MET A 1 632 ? -3.110 17.101 -18.320 1.00 84.75 632 MET A C 1
ATOM 4982 O O . MET A 1 632 ? -2.148 16.550 -18.859 1.00 84.75 632 MET A O 1
ATOM 4986 N N . ILE A 1 633 ? -4.238 17.381 -18.986 1.00 82.19 633 ILE A N 1
ATOM 4987 C CA . ILE A 1 633 ? -4.443 17.066 -20.409 1.00 82.19 633 ILE A CA 1
ATOM 4988 C C . ILE A 1 633 ? -3.487 17.880 -21.290 1.00 82.19 633 ILE A C 1
ATOM 4990 O O . ILE A 1 633 ? -2.872 17.324 -22.200 1.00 82.19 633 ILE A O 1
ATOM 4994 N N . PHE A 1 634 ? -3.338 19.182 -21.022 1.00 80.38 634 PHE A N 1
ATOM 4995 C CA . PHE A 1 634 ? -2.460 20.070 -21.790 1.00 80.38 634 PHE A CA 1
ATOM 4996 C C . PHE A 1 634 ? -0.995 19.616 -21.751 1.00 80.38 634 PHE A C 1
ATOM 4998 O O . PHE A 1 634 ? -0.291 19.705 -22.755 1.00 80.38 634 PHE A O 1
ATOM 5005 N N . ARG A 1 635 ? -0.545 19.058 -20.621 1.00 76.12 635 ARG A N 1
ATOM 5006 C CA . ARG A 1 635 ? 0.814 18.515 -20.464 1.00 76.12 635 ARG A CA 1
ATOM 5007 C C . ARG A 1 635 ? 1.001 17.096 -21.003 1.00 76.12 635 ARG A C 1
ATOM 5009 O O . ARG A 1 635 ? 2.097 16.552 -20.895 1.00 76.12 635 ARG A O 1
ATOM 5016 N N . GLY A 1 636 ? -0.033 16.506 -21.603 1.00 72.88 636 GLY A N 1
ATOM 5017 C CA . GLY A 1 636 ? 0.034 15.176 -22.206 1.00 72.88 636 GLY A CA 1
ATOM 5018 C C . GLY A 1 636 ? -0.033 14.019 -21.205 1.00 72.88 636 GLY A C 1
ATOM 5019 O O . GLY A 1 636 ? 0.293 12.893 -21.577 1.00 72.88 636 GLY A O 1
ATOM 5020 N N . CYS A 1 637 ? -0.460 14.260 -19.960 1.00 76.00 637 CYS A N 1
ATOM 5021 C CA . CYS A 1 637 ? -0.728 13.193 -18.995 1.00 76.00 637 CYS A CA 1
ATOM 5022 C C . CYS A 1 637 ? -2.150 12.639 -19.220 1.00 76.00 637 CYS A C 1
ATOM 5024 O O . CYS A 1 637 ? -3.120 13.398 -19.121 1.00 76.00 637 CYS A O 1
ATOM 5026 N N . PRO A 1 638 ? -2.316 11.341 -19.535 1.00 74.69 638 PRO A N 1
ATOM 5027 C CA . PRO A 1 638 ? -3.632 10.761 -19.771 1.00 74.69 638 PRO A CA 1
ATOM 5028 C C . PRO A 1 638 ? -4.433 10.660 -18.468 1.00 74.69 638 PRO A C 1
ATOM 5030 O O . PRO A 1 638 ? -3.900 10.316 -17.417 1.00 74.69 638 PRO A O 1
ATOM 5033 N N . LEU A 1 639 ? -5.738 10.927 -18.544 1.00 79.38 639 LEU A N 1
ATOM 5034 C CA . LEU A 1 639 ? -6.645 10.729 -17.413 1.00 79.38 639 LEU A CA 1
ATOM 5035 C C . LEU A 1 639 ? -6.815 9.235 -17.126 1.00 79.38 639 LEU A C 1
ATOM 5037 O O . LEU A 1 639 ? -7.199 8.468 -18.012 1.00 79.38 639 LEU A O 1
ATOM 5041 N N . ASP A 1 640 ? -6.587 8.843 -15.877 1.00 79.06 640 ASP A N 1
ATOM 5042 C CA . ASP A 1 640 ? -6.762 7.472 -15.411 1.00 79.06 640 ASP A CA 1
ATOM 5043 C C . ASP A 1 640 ? -8.167 7.222 -14.828 1.00 79.06 640 ASP A C 1
ATOM 5045 O O . ASP A 1 640 ? -8.974 8.131 -14.602 1.00 79.06 640 ASP A O 1
ATOM 5049 N N . VAL A 1 641 ? -8.470 5.948 -14.557 1.00 82.31 641 VAL A N 1
ATOM 5050 C CA . VAL A 1 641 ? -9.747 5.516 -13.959 1.00 82.31 641 VAL A CA 1
ATOM 5051 C C . VAL A 1 641 ? -10.004 6.214 -12.615 1.00 82.31 641 VAL A C 1
ATOM 5053 O O . VAL A 1 641 ? -11.147 6.516 -12.276 1.00 82.31 641 VAL A O 1
ATOM 5056 N N . ILE A 1 642 ? -8.949 6.475 -11.838 1.00 80.31 642 ILE A N 1
ATOM 5057 C CA . ILE A 1 642 ? -9.035 7.060 -10.496 1.00 80.31 642 ILE A CA 1
ATOM 5058 C C . ILE A 1 642 ? -9.494 8.524 -10.574 1.00 80.31 642 ILE A C 1
ATOM 5060 O O . ILE A 1 642 ? -10.405 8.914 -9.837 1.00 80.31 642 ILE A O 1
ATOM 5064 N N . THR A 1 643 ? -8.948 9.298 -11.514 1.00 81.06 643 THR A N 1
ATOM 5065 C CA . THR A 1 643 ? -9.303 10.706 -11.745 1.00 81.06 643 THR A CA 1
ATOM 5066 C C . THR A 1 643 ? -10.752 10.853 -12.179 1.00 81.06 643 THR A C 1
ATOM 5068 O O . THR A 1 643 ? -11.505 11.615 -11.564 1.00 81.06 643 THR A O 1
ATOM 5071 N N . TYR A 1 644 ? -11.182 10.070 -13.179 1.00 84.38 644 TYR A N 1
ATOM 5072 C CA . TYR A 1 644 ? -12.581 10.058 -13.616 1.00 84.38 644 TYR A CA 1
ATOM 5073 C C . TYR A 1 644 ? -13.515 9.673 -12.467 1.00 84.38 644 TYR A C 1
ATOM 5075 O O . TYR A 1 644 ? -14.496 10.369 -12.213 1.00 84.38 644 TYR A O 1
ATOM 5083 N N . ASN A 1 645 ? -13.189 8.618 -11.714 1.00 86.56 645 ASN A N 1
ATOM 5084 C CA . ASN A 1 645 ? -13.997 8.183 -10.574 1.00 86.56 645 ASN A CA 1
ATOM 5085 C C . ASN A 1 645 ? -14.114 9.266 -9.496 1.00 86.56 645 ASN A C 1
ATOM 5087 O O . ASN A 1 645 ? -15.190 9.450 -8.926 1.00 86.56 645 ASN A O 1
ATOM 5091 N N . GLY A 1 646 ? -13.029 9.994 -9.217 1.00 83.12 646 GLY A N 1
ATOM 5092 C CA . GLY A 1 646 ? -13.033 11.130 -8.300 1.00 83.12 646 GLY A CA 1
ATOM 5093 C C . GLY A 1 646 ? -13.996 12.230 -8.745 1.00 83.12 646 GLY A C 1
ATOM 5094 O O . GLY A 1 646 ? -14.857 12.638 -7.964 1.00 83.12 646 GLY A O 1
ATOM 5095 N N . LEU A 1 647 ? -13.879 12.668 -10.000 1.00 83.38 647 LEU A N 1
ATOM 5096 C CA . LEU A 1 647 ? -14.691 13.745 -10.574 1.00 83.38 647 LEU A CA 1
ATOM 5097 C C . LEU A 1 647 ? -16.174 13.369 -10.665 1.00 83.38 647 LEU A C 1
ATOM 5099 O O . LEU A 1 647 ? -17.029 14.126 -10.209 1.00 83.38 647 LEU A O 1
ATOM 5103 N N . ILE A 1 648 ? -16.478 12.175 -11.182 1.00 87.25 648 ILE A N 1
ATOM 5104 C CA . ILE A 1 648 ? -17.845 11.639 -11.265 1.00 87.25 648 ILE A CA 1
ATOM 5105 C C . ILE A 1 648 ? -18.458 11.584 -9.864 1.00 87.25 648 ILE A C 1
ATOM 5107 O O . ILE A 1 648 ? -19.587 12.025 -9.670 1.00 87.25 648 ILE A O 1
ATOM 5111 N N . LYS A 1 649 ? -17.709 11.113 -8.858 1.00 85.38 649 LYS A N 1
ATOM 5112 C CA . LYS A 1 649 ? -18.197 11.032 -7.476 1.00 85.38 649 LYS A CA 1
ATOM 5113 C C . LYS A 1 649 ? -18.568 12.393 -6.901 1.00 85.38 649 LYS A C 1
ATOM 5115 O O . LYS A 1 649 ? -19.577 12.475 -6.202 1.00 85.38 649 LYS A O 1
ATOM 5120 N N . GLU A 1 650 ? -17.767 13.425 -7.143 1.00 84.00 650 GLU A N 1
ATOM 5121 C CA . GLU A 1 650 ? -18.052 14.761 -6.615 1.00 84.00 650 GLU A CA 1
ATOM 5122 C C . GLU A 1 650 ? -19.227 15.416 -7.345 1.00 84.00 650 GLU A C 1
ATOM 5124 O O . GLU A 1 650 ? -20.158 15.883 -6.695 1.00 84.00 650 GLU A O 1
ATOM 5129 N N . LEU A 1 651 ? -19.282 15.310 -8.675 1.00 83.81 651 LEU A N 1
ATOM 5130 C CA . LEU A 1 651 ? -20.434 15.760 -9.464 1.00 83.81 651 LEU A CA 1
ATOM 5131 C C . LEU A 1 651 ? -21.734 15.063 -9.037 1.00 83.81 651 LEU A C 1
ATOM 5133 O O . LEU A 1 651 ? -22.779 15.702 -8.922 1.00 83.81 651 LEU A O 1
ATOM 5137 N N . CYS A 1 652 ? -21.677 13.763 -8.734 1.00 85.56 652 CYS A N 1
ATOM 5138 C CA . CYS A 1 652 ? -22.812 13.022 -8.188 1.00 85.56 652 CYS A CA 1
ATOM 5139 C C . CYS A 1 652 ? -23.236 13.509 -6.791 1.00 85.56 652 CYS A C 1
ATOM 5141 O O . CYS A 1 652 ? -24.415 13.397 -6.458 1.00 85.56 652 CYS A O 1
ATOM 5143 N N . LYS A 1 653 ? -22.320 14.024 -5.956 1.00 81.62 653 LYS A N 1
ATOM 5144 C CA . LYS A 1 653 ? -22.674 14.616 -4.652 1.00 81.62 653 LYS A CA 1
ATOM 5145 C C . LYS A 1 653 ? -23.295 16.000 -4.795 1.00 81.62 653 LYS A C 1
ATOM 5147 O O . LYS A 1 653 ? -24.236 16.291 -4.068 1.00 81.62 653 LYS A O 1
ATOM 5152 N N . GLU A 1 654 ? -22.786 16.816 -5.714 1.00 79.25 654 GLU A N 1
ATOM 5153 C CA . GLU A 1 654 ? -23.351 18.134 -6.033 1.00 79.25 654 GLU A CA 1
ATOM 5154 C C . GLU A 1 654 ? -24.708 18.036 -6.756 1.00 79.25 654 GLU A C 1
ATOM 5156 O O . GLU A 1 654 ? -25.412 19.030 -6.898 1.00 79.25 654 GLU A O 1
ATOM 5161 N N . GLY A 1 655 ? -25.094 16.837 -7.210 1.00 79.38 655 GLY A N 1
ATOM 5162 C CA . GLY A 1 655 ? -26.352 16.583 -7.914 1.00 79.38 655 GLY A CA 1
ATOM 5163 C C . GLY A 1 655 ? -26.283 16.808 -9.428 1.00 79.38 655 GLY A C 1
ATOM 5164 O O . GLY A 1 655 ? -27.275 16.589 -10.120 1.00 79.38 655 GLY A O 1
ATOM 5165 N N . ALA A 1 656 ? -25.116 17.167 -9.973 1.00 84.81 656 ALA A N 1
ATOM 5166 C CA . ALA A 1 656 ? -24.872 17.377 -11.401 1.00 84.81 656 ALA A CA 1
ATOM 5167 C C . ALA A 1 656 ? -24.708 16.048 -12.173 1.00 84.81 656 ALA A C 1
ATOM 5169 O O . ALA A 1 656 ? -23.684 15.795 -12.814 1.00 84.81 656 ALA A O 1
ATOM 5170 N N . ILE A 1 657 ? -25.728 15.186 -12.111 1.00 86.38 657 ILE A N 1
ATOM 5171 C CA . ILE A 1 657 ? -25.712 13.820 -12.665 1.00 86.38 657 ILE A CA 1
ATOM 5172 C C . ILE A 1 657 ? -25.461 13.797 -14.176 1.00 86.38 657 ILE A C 1
ATOM 5174 O O . ILE A 1 657 ? -24.684 12.970 -14.637 1.00 86.38 657 ILE A O 1
ATOM 5178 N N . GLU A 1 658 ? -26.049 14.712 -14.947 1.00 84.25 658 GLU A N 1
ATOM 5179 C CA . GLU A 1 658 ? -25.882 14.735 -16.411 1.00 84.25 658 GLU A CA 1
ATOM 5180 C C . GLU A 1 658 ? -24.416 14.946 -16.820 1.00 84.25 658 GLU A C 1
ATOM 5182 O O . GLU A 1 658 ? -23.907 14.288 -17.727 1.00 84.25 658 GLU A O 1
ATOM 5187 N N . LYS A 1 659 ? -23.693 15.812 -16.094 1.00 83.62 659 LYS A N 1
ATOM 5188 C CA . LYS A 1 659 ? -22.252 16.019 -16.305 1.00 83.62 659 LYS A CA 1
ATOM 5189 C C . LYS A 1 659 ? -21.445 14.780 -15.911 1.00 83.62 659 LYS A C 1
ATOM 5191 O O . LYS A 1 659 ? -20.469 14.455 -16.582 1.00 83.62 659 LYS A O 1
ATOM 5196 N N . ALA A 1 660 ? -21.859 14.077 -14.856 1.00 87.00 660 ALA A N 1
ATOM 5197 C CA . ALA A 1 660 ? -21.235 12.826 -14.427 1.00 87.00 660 ALA A CA 1
ATOM 5198 C C . ALA A 1 660 ? -21.427 11.694 -15.460 1.00 87.00 660 ALA A C 1
ATOM 5200 O O . ALA A 1 660 ? -20.474 10.977 -15.762 1.00 87.00 660 ALA A O 1
ATOM 5201 N N . GLU A 1 661 ? -22.616 11.570 -16.060 1.00 85.44 661 GLU A N 1
ATOM 5202 C CA . GLU A 1 661 ? -22.889 10.634 -17.165 1.00 85.44 661 GLU A CA 1
ATOM 5203 C C . GLU A 1 661 ? -22.097 10.991 -18.435 1.00 85.44 661 GLU A C 1
ATOM 5205 O O . GLU A 1 661 ? -21.595 10.099 -19.129 1.00 85.44 661 GLU A O 1
ATOM 5210 N N . GLY A 1 662 ? -21.932 12.291 -18.709 1.00 86.25 662 GLY A N 1
ATOM 5211 C CA . GLY A 1 662 ? -21.074 12.802 -19.779 1.00 86.25 662 GLY A CA 1
ATOM 5212 C C . GLY A 1 662 ? -19.614 12.377 -19.609 1.00 86.25 662 GLY A C 1
ATOM 5213 O O . GLY A 1 662 ? -19.049 11.771 -20.519 1.00 86.25 662 GLY A O 1
ATOM 5214 N N . LEU A 1 663 ? -19.030 12.595 -18.423 1.00 85.19 663 LEU A N 1
ATOM 5215 C CA . LEU A 1 663 ? -17.656 12.168 -18.117 1.00 85.19 663 LEU A CA 1
ATOM 5216 C C . LEU A 1 663 ? -17.484 10.645 -18.158 1.00 85.19 663 LEU A C 1
ATOM 5218 O O . LEU A 1 663 ? -16.462 10.157 -18.636 1.00 85.19 663 LEU A O 1
ATOM 5222 N N . PHE A 1 664 ? -18.478 9.875 -17.703 1.00 86.50 664 PHE A N 1
ATOM 5223 C CA . PHE A 1 664 ? -18.441 8.413 -17.808 1.00 86.50 664 PHE A CA 1
ATOM 5224 C C . PHE A 1 664 ? -18.443 7.952 -19.277 1.00 86.50 664 PHE A C 1
ATOM 5226 O O . PHE A 1 664 ? -17.740 7.014 -19.651 1.00 86.50 664 PHE A O 1
ATOM 5233 N N . SER A 1 665 ? -19.208 8.632 -20.132 1.00 86.12 665 SER A N 1
ATOM 5234 C CA . SER A 1 665 ? -19.252 8.337 -21.568 1.00 86.12 665 SER A CA 1
ATOM 5235 C C . SER A 1 665 ? -17.942 8.717 -22.262 1.00 86.12 665 SER A C 1
ATOM 5237 O O . SER A 1 665 ? -17.432 7.941 -23.070 1.00 86.12 665 SER A O 1
ATOM 5239 N N . GLU A 1 666 ? -17.345 9.854 -21.897 1.00 85.12 666 GLU A N 1
ATOM 5240 C CA . GLU A 1 666 ? -16.021 10.272 -22.367 1.00 85.12 666 GLU A CA 1
ATOM 5241 C C . GLU A 1 666 ? -14.929 9.263 -21.982 1.00 85.12 666 GLU A C 1
ATOM 5243 O O . GLU A 1 666 ? -14.122 8.883 -22.833 1.00 85.12 666 GLU A O 1
ATOM 5248 N N . MET A 1 667 ? -14.949 8.766 -20.739 1.00 86.38 667 MET A N 1
ATOM 5249 C CA . MET A 1 667 ? -14.045 7.718 -20.255 1.00 86.38 667 MET A CA 1
ATOM 5250 C C . MET A 1 667 ? -14.109 6.474 -21.155 1.00 86.38 667 MET A C 1
ATOM 5252 O O . MET A 1 667 ? -13.075 5.998 -21.628 1.00 86.38 667 MET A O 1
ATOM 5256 N N . THR A 1 668 ? -15.319 5.997 -21.473 1.00 83.19 668 THR A N 1
ATOM 5257 C CA . THR A 1 668 ? -15.495 4.854 -22.386 1.00 83.19 668 THR A CA 1
ATOM 5258 C C . THR A 1 668 ? -15.083 5.166 -23.828 1.00 83.19 668 THR A C 1
ATOM 5260 O O . THR A 1 668 ? -14.484 4.319 -24.485 1.00 83.19 668 THR A O 1
ATOM 5263 N N . GLY A 1 669 ? -15.352 6.381 -24.320 1.00 81.94 669 GLY A N 1
ATOM 5264 C CA . GLY A 1 669 ? -15.017 6.801 -25.684 1.00 81.94 669 GLY A CA 1
ATOM 5265 C C . GLY A 1 669 ? -13.513 6.951 -25.927 1.00 81.94 669 GLY A C 1
ATOM 5266 O O . GLY A 1 669 ? -13.040 6.681 -27.027 1.00 81.94 669 GLY A O 1
ATOM 5267 N N . LYS A 1 670 ? -12.746 7.316 -24.893 1.00 80.06 670 LYS A N 1
ATOM 5268 C CA . LYS A 1 670 ? -11.276 7.399 -24.929 1.00 80.06 670 LYS A CA 1
ATOM 5269 C C . LYS A 1 670 ? -10.574 6.048 -24.723 1.00 80.06 670 LYS A C 1
ATOM 5271 O O . LYS A 1 670 ? -9.349 6.009 -24.661 1.00 80.06 670 LYS A O 1
ATOM 5276 N N . GLY A 1 671 ? -11.324 4.948 -24.618 1.00 76.56 671 GLY A N 1
ATOM 5277 C CA . GLY A 1 671 ? -10.773 3.601 -24.442 1.00 76.56 671 GLY A CA 1
ATOM 5278 C C . GLY A 1 671 ? -10.307 3.281 -23.017 1.00 76.56 671 GLY A C 1
ATOM 5279 O O . GLY A 1 671 ? -9.610 2.287 -22.820 1.00 76.56 671 GLY A O 1
ATOM 5280 N N . VAL A 1 672 ? -10.684 4.085 -22.015 1.00 81.38 672 VAL A N 1
ATOM 5281 C CA . VAL A 1 672 ? -10.396 3.790 -20.605 1.00 81.38 672 VAL A CA 1
ATOM 5282 C C . VAL A 1 672 ? -11.463 2.828 -20.080 1.00 81.38 672 VAL A C 1
ATOM 5284 O O . VAL A 1 672 ? -12.641 3.174 -20.016 1.00 81.38 672 VAL A O 1
ATOM 5287 N N . ILE A 1 673 ? -11.057 1.611 -19.707 1.00 79.44 673 ILE A N 1
ATOM 5288 C CA . ILE A 1 673 ? -11.974 0.541 -19.282 1.00 79.44 673 ILE A CA 1
ATOM 5289 C C . ILE A 1 673 ? -12.517 0.848 -17.871 1.00 79.44 673 ILE A C 1
ATOM 5291 O O . ILE A 1 673 ? -11.730 0.899 -16.920 1.00 79.44 673 ILE A O 1
ATOM 5295 N N . PRO A 1 674 ? -13.840 1.043 -17.693 1.00 83.00 674 PRO A N 1
ATOM 5296 C CA . PRO A 1 674 ? -14.437 1.231 -16.374 1.00 83.00 674 PRO A CA 1
ATOM 5297 C C . PRO A 1 674 ? -14.340 -0.029 -15.516 1.00 83.00 674 PRO A C 1
ATOM 5299 O O . PRO A 1 674 ? -14.389 -1.146 -16.025 1.00 83.00 674 PRO A O 1
ATOM 5302 N N . ASN A 1 675 ? -14.262 0.149 -14.197 1.00 83.75 675 ASN A N 1
ATOM 5303 C CA . ASN A 1 675 ? -14.322 -0.951 -13.234 1.00 83.75 675 ASN A CA 1
ATOM 5304 C C . ASN A 1 675 ? -15.631 -0.913 -12.420 1.00 83.75 675 ASN A C 1
ATOM 5306 O O . ASN A 1 675 ? -16.436 0.016 -12.544 1.00 83.75 675 ASN A O 1
ATOM 5310 N N . ASN A 1 676 ? -15.843 -1.913 -11.556 1.00 83.56 676 ASN A N 1
ATOM 5311 C CA . ASN A 1 676 ? -17.023 -1.968 -10.682 1.00 83.56 676 ASN A CA 1
ATOM 5312 C C . ASN A 1 676 ? -17.168 -0.711 -9.811 1.00 83.56 676 ASN A C 1
ATOM 5314 O O . ASN A 1 676 ? -18.277 -0.225 -9.609 1.00 83.56 676 ASN A O 1
ATOM 5318 N N . ILE A 1 677 ? -16.055 -0.124 -9.355 1.00 85.12 677 ILE A N 1
ATOM 5319 C CA . ILE A 1 677 ? -16.066 1.097 -8.537 1.00 85.12 677 ILE A CA 1
ATOM 5320 C C . ILE A 1 677 ? -16.621 2.282 -9.341 1.00 85.12 677 ILE A C 1
ATOM 5322 O O . ILE A 1 677 ? -17.474 3.006 -8.828 1.00 85.12 677 ILE A O 1
ATOM 5326 N N . SER A 1 678 ? -16.190 2.460 -10.595 1.00 84.19 678 SER A N 1
ATOM 5327 C CA . SER A 1 678 ? -16.696 3.499 -11.504 1.00 84.19 678 SER A CA 1
ATOM 5328 C C . SER A 1 678 ? -18.214 3.413 -11.664 1.00 84.19 678 SER A C 1
ATOM 5330 O O . SER A 1 678 ? -18.923 4.410 -11.519 1.00 84.19 678 SER A O 1
ATOM 5332 N N . CYS A 1 679 ? -18.718 2.202 -11.909 1.00 85.62 679 CYS A N 1
ATOM 5333 C CA . CYS A 1 679 ? -20.144 1.950 -12.089 1.00 85.62 679 CYS A CA 1
ATOM 5334 C C . CYS A 1 679 ? -20.929 2.182 -10.789 1.00 85.62 679 CYS A C 1
ATOM 5336 O O . CYS A 1 679 ? -21.957 2.859 -10.799 1.00 85.62 679 CYS A O 1
ATOM 5338 N N . ASN A 1 680 ? -20.409 1.703 -9.656 1.00 87.81 680 ASN A N 1
ATOM 5339 C CA . ASN A 1 680 ? -21.029 1.858 -8.340 1.00 87.81 680 ASN A CA 1
ATOM 5340 C C . ASN A 1 680 ? -21.159 3.324 -7.920 1.00 87.81 680 ASN A C 1
ATOM 5342 O O . ASN A 1 680 ? -22.162 3.698 -7.313 1.00 87.81 680 ASN A O 1
ATOM 5346 N N . ILE A 1 681 ? -20.177 4.168 -8.253 1.00 87.12 681 ILE A N 1
ATOM 5347 C CA . ILE A 1 681 ? -20.240 5.612 -7.991 1.00 87.12 681 ILE A CA 1
ATOM 5348 C C . ILE A 1 681 ? -21.432 6.236 -8.722 1.00 87.12 681 ILE A C 1
ATOM 5350 O O . ILE A 1 681 ? -22.202 6.969 -8.098 1.00 87.12 681 ILE A O 1
ATOM 5354 N N . LEU A 1 682 ? -21.611 5.916 -10.006 1.00 87.88 682 LEU A N 1
ATOM 5355 C CA . LEU A 1 682 ? -22.702 6.465 -10.807 1.00 87.88 682 LEU A CA 1
ATOM 5356 C C . LEU A 1 682 ? -24.068 5.924 -10.358 1.00 87.88 682 LEU A C 1
ATOM 5358 O O . LEU A 1 682 ? -24.998 6.707 -10.177 1.00 87.88 682 LEU A O 1
ATOM 5362 N N . VAL A 1 683 ? -24.178 4.617 -10.083 1.00 89.06 683 VAL A N 1
ATOM 5363 C CA . VAL A 1 683 ? -25.394 3.994 -9.521 1.00 89.06 683 VAL A CA 1
ATOM 5364 C C . VAL A 1 683 ? -25.780 4.657 -8.200 1.00 89.06 683 VAL A C 1
ATOM 5366 O O . VAL A 1 683 ? -26.936 5.032 -8.011 1.00 89.06 683 VAL A O 1
ATOM 5369 N N . ASN A 1 684 ? -24.819 4.865 -7.295 1.00 87.06 684 ASN A N 1
ATOM 5370 C CA . ASN A 1 684 ? -25.062 5.541 -6.021 1.00 87.06 684 ASN A CA 1
ATOM 5371 C C . ASN A 1 684 ? -25.490 7.002 -6.231 1.00 87.06 684 ASN A C 1
ATOM 5373 O O . ASN A 1 684 ? -26.427 7.461 -5.581 1.00 87.06 684 ASN A O 1
ATOM 5377 N N . GLY A 1 685 ? -24.853 7.715 -7.164 1.00 85.38 685 GLY A N 1
ATOM 5378 C CA . GLY A 1 685 ? -25.235 9.071 -7.559 1.00 85.38 685 GLY A CA 1
ATOM 5379 C C . GLY A 1 685 ? -26.679 9.163 -8.055 1.00 85.38 685 GLY A C 1
ATOM 5380 O O . GLY A 1 685 ? -27.455 9.967 -7.540 1.00 85.38 685 GLY A O 1
ATOM 5381 N N . LEU A 1 686 ? -27.065 8.297 -8.996 1.00 86.94 686 LEU A N 1
ATOM 5382 C CA . LEU A 1 686 ? -28.430 8.201 -9.530 1.00 86.94 686 LEU A CA 1
ATOM 5383 C C . LEU A 1 686 ? -29.451 7.861 -8.434 1.00 86.94 686 LEU A C 1
ATOM 5385 O O . LEU A 1 686 ? -30.526 8.453 -8.365 1.00 86.94 686 LEU A O 1
ATOM 5389 N N . CYS A 1 687 ? -29.096 6.956 -7.520 1.00 87.81 687 CYS A N 1
ATOM 5390 C CA . CYS A 1 687 ? -29.942 6.593 -6.384 1.00 87.81 687 CYS A CA 1
ATOM 5391 C C . CYS A 1 687 ? -30.111 7.740 -5.375 1.00 87.81 687 CYS A C 1
ATOM 5393 O O . CYS A 1 687 ? -31.182 7.897 -4.794 1.00 87.81 687 CYS A O 1
ATOM 5395 N N . ARG A 1 688 ? -29.078 8.569 -5.158 1.00 82.50 688 ARG A N 1
ATOM 5396 C CA . ARG A 1 688 ? -29.145 9.731 -4.252 1.00 82.50 688 ARG A CA 1
ATOM 5397 C C . ARG A 1 688 ? -30.033 10.850 -4.775 1.00 82.50 688 ARG A C 1
ATOM 5399 O O . ARG A 1 688 ? -30.654 11.526 -3.964 1.00 82.50 688 ARG A O 1
ATOM 5406 N N . THR A 1 689 ? -30.085 11.035 -6.090 1.00 81.75 689 THR A N 1
ATOM 5407 C CA . THR A 1 689 ? -30.935 12.040 -6.742 1.00 81.75 689 THR A CA 1
ATOM 5408 C C . THR A 1 689 ? -32.364 11.550 -6.992 1.00 81.75 689 THR A C 1
ATOM 5410 O O . THR A 1 689 ? -33.170 12.286 -7.551 1.00 81.75 689 THR A O 1
ATOM 5413 N N . GLY A 1 690 ? -32.699 10.322 -6.576 1.00 81.31 690 GLY A N 1
ATOM 5414 C CA . GLY A 1 690 ? -34.030 9.730 -6.742 1.00 81.31 690 GLY A CA 1
ATOM 5415 C C . GLY A 1 690 ? -34.293 9.127 -8.128 1.00 81.31 690 GLY A C 1
ATOM 5416 O O . GLY A 1 690 ? -35.367 8.575 -8.355 1.00 81.31 690 GLY A O 1
ATOM 5417 N N . ARG A 1 691 ? -33.318 9.144 -9.048 1.00 85.31 691 ARG A N 1
ATOM 5418 C CA . ARG A 1 691 ? -33.410 8.551 -10.400 1.00 85.31 691 ARG A CA 1
ATOM 5419 C C . ARG A 1 691 ? -33.134 7.041 -10.387 1.00 85.31 691 ARG A C 1
ATOM 5421 O O . ARG A 1 691 ? -32.301 6.520 -11.127 1.00 85.31 691 ARG A O 1
ATOM 5428 N N . VAL A 1 692 ? -33.847 6.312 -9.532 1.00 85.38 692 VAL A N 1
ATOM 5429 C CA . VAL A 1 692 ? -33.592 4.888 -9.242 1.00 85.38 692 VAL A CA 1
ATOM 5430 C C . VAL A 1 692 ? -33.869 3.968 -10.445 1.00 85.38 692 VAL A C 1
ATOM 5432 O O . VAL A 1 692 ? -33.193 2.957 -10.645 1.00 85.38 692 VAL A O 1
ATOM 5435 N N . GLN A 1 693 ? -34.810 4.352 -11.310 1.00 85.12 693 GLN A N 1
ATOM 5436 C CA . GLN A 1 693 ? -35.105 3.627 -12.552 1.00 85.12 693 GLN A CA 1
ATOM 5437 C C . GLN A 1 693 ? -33.935 3.676 -13.544 1.00 85.12 693 GLN A C 1
ATOM 5439 O O . GLN A 1 693 ? -33.606 2.675 -14.183 1.00 85.12 693 GLN A O 1
ATOM 5444 N N . ASP A 1 694 ? -33.254 4.819 -13.640 1.00 86.12 694 ASP A N 1
ATOM 5445 C CA . ASP A 1 694 ? -32.074 4.960 -14.493 1.00 86.12 694 ASP A CA 1
ATOM 5446 C C . ASP A 1 694 ? -30.873 4.212 -13.902 1.00 86.12 694 ASP A C 1
ATOM 5448 O O . ASP A 1 694 ? -30.130 3.571 -14.645 1.00 86.12 694 ASP A O 1
ATOM 5452 N N . ALA A 1 695 ? -30.747 4.173 -12.569 1.00 88.06 695 ALA A N 1
ATOM 5453 C CA . ALA A 1 695 ? -29.767 3.326 -11.888 1.00 88.06 695 ALA A CA 1
ATOM 5454 C C . ALA A 1 695 ? -29.969 1.835 -12.222 1.00 88.06 695 ALA A C 1
ATOM 5456 O O . ALA A 1 695 ? -29.012 1.135 -12.551 1.00 88.06 695 ALA A O 1
ATOM 5457 N N . SER A 1 696 ? -31.219 1.362 -12.227 1.00 85.50 696 SER A N 1
ATOM 5458 C CA . SER A 1 696 ? -31.563 -0.023 -12.584 1.00 85.50 696 SER A CA 1
ATOM 5459 C C . SER A 1 696 ? -31.238 -0.349 -14.048 1.00 85.50 696 SER A C 1
ATOM 5461 O O . SER A 1 696 ? -30.702 -1.418 -14.349 1.00 85.50 696 SER A O 1
ATOM 5463 N N . LYS A 1 697 ? -31.491 0.585 -14.978 1.00 87.38 697 LYS A N 1
ATOM 5464 C CA . LYS A 1 697 ? -31.064 0.449 -16.384 1.00 87.38 697 LYS A CA 1
ATOM 5465 C C . LYS A 1 697 ? -29.540 0.406 -16.508 1.00 87.38 697 LYS A C 1
ATOM 5467 O O . LYS A 1 697 ? -29.011 -0.373 -17.300 1.00 87.38 697 LYS A O 1
ATOM 5472 N N . PHE A 1 698 ? -28.833 1.219 -15.726 1.00 87.44 698 PHE A N 1
ATOM 5473 C CA . PHE A 1 698 ? -27.377 1.277 -15.754 1.00 87.44 698 PHE A CA 1
ATOM 5474 C C . PHE A 1 698 ? -26.727 -0.018 -15.241 1.00 87.44 698 PHE A C 1
ATOM 5476 O O . PHE A 1 698 ? -25.753 -0.478 -15.830 1.00 87.44 698 PHE A O 1
ATOM 5483 N N . ILE A 1 699 ? -27.302 -0.676 -14.229 1.00 86.06 699 ILE A N 1
ATOM 5484 C CA . ILE A 1 699 ? -26.830 -1.994 -13.762 1.00 86.06 699 ILE A CA 1
ATOM 5485 C C . ILE A 1 699 ? -26.941 -3.049 -14.870 1.00 86.06 699 ILE A C 1
ATOM 5487 O O . ILE A 1 699 ? -26.015 -3.825 -15.075 1.00 86.06 699 ILE A O 1
ATOM 5491 N N . ARG A 1 700 ? -28.009 -3.032 -15.676 1.00 84.31 700 ARG A N 1
ATOM 5492 C CA . ARG A 1 700 ? -28.101 -3.922 -16.850 1.00 84.31 700 ARG A CA 1
ATOM 5493 C C . ARG A 1 700 ? -27.027 -3.610 -17.896 1.00 84.31 700 ARG A C 1
ATOM 5495 O O . ARG A 1 700 ? -26.470 -4.514 -18.512 1.00 84.31 700 ARG A O 1
ATOM 5502 N N . ARG A 1 701 ? -26.704 -2.327 -18.088 1.00 83.44 701 ARG A N 1
ATOM 5503 C CA . ARG A 1 701 ? -25.599 -1.903 -18.963 1.00 83.44 701 ARG A CA 1
ATOM 5504 C C . ARG A 1 701 ? -24.240 -2.384 -18.438 1.00 83.44 701 ARG A C 1
ATOM 5506 O O . ARG A 1 701 ? -23.385 -2.708 -19.253 1.00 83.44 701 ARG A O 1
ATOM 5513 N N . MET A 1 702 ? -24.051 -2.475 -17.121 1.00 84.88 702 MET A N 1
ATOM 5514 C CA . MET A 1 702 ? -22.830 -3.003 -16.499 1.00 84.88 702 MET A CA 1
ATOM 5515 C C . MET A 1 702 ? -22.557 -4.453 -16.926 1.00 84.88 702 MET A C 1
ATOM 5517 O O . MET A 1 702 ? -21.439 -4.761 -17.334 1.00 84.88 702 MET A O 1
ATOM 5521 N N . THR A 1 703 ? -23.591 -5.299 -16.968 1.00 80.25 703 THR A N 1
ATOM 5522 C CA . THR A 1 703 ? -23.491 -6.679 -17.477 1.00 80.25 703 THR A CA 1
ATOM 5523 C C . THR A 1 703 ? -23.064 -6.720 -18.948 1.00 80.25 703 THR A C 1
ATOM 5525 O O . THR A 1 703 ? -22.217 -7.524 -19.328 1.00 80.25 703 THR A O 1
ATOM 5528 N N . ASN A 1 704 ? -23.579 -5.802 -19.773 1.00 80.44 704 ASN A N 1
ATOM 5529 C CA . ASN A 1 704 ? -23.210 -5.702 -21.193 1.00 80.44 704 ASN A CA 1
ATOM 5530 C C . ASN A 1 704 ? -21.764 -5.226 -21.414 1.00 80.44 704 ASN A C 1
ATOM 5532 O O . ASN A 1 704 ? -21.193 -5.484 -22.469 1.00 80.44 704 ASN A O 1
ATOM 5536 N N . LEU A 1 705 ? -21.167 -4.537 -20.436 1.00 77.00 705 LEU A N 1
ATOM 5537 C CA . LEU A 1 705 ? -19.753 -4.148 -20.447 1.00 77.00 705 LEU A CA 1
ATOM 5538 C C . LEU A 1 705 ? -18.822 -5.285 -19.981 1.00 77.00 705 LEU A C 1
ATOM 5540 O O . LEU A 1 705 ? -17.616 -5.077 -19.889 1.00 77.00 705 LEU A O 1
ATOM 5544 N N . GLY A 1 706 ? -19.362 -6.474 -19.681 1.00 76.81 706 GLY A N 1
ATOM 5545 C CA . GLY A 1 706 ? -18.600 -7.614 -19.166 1.00 76.81 706 GLY A CA 1
ATOM 5546 C C . GLY A 1 706 ? -18.248 -7.506 -17.679 1.00 76.81 706 GLY A C 1
ATOM 5547 O O . GLY A 1 706 ? -17.403 -8.259 -17.201 1.00 76.81 706 GLY A O 1
ATOM 5548 N N . LEU A 1 707 ? -18.875 -6.579 -16.944 1.00 82.69 707 LEU A N 1
ATOM 5549 C CA . LEU A 1 707 ? -18.687 -6.402 -15.505 1.00 82.69 707 LEU A CA 1
ATOM 5550 C C . LEU A 1 707 ? -19.814 -7.100 -14.734 1.00 82.69 707 LEU A C 1
ATOM 5552 O O . LEU A 1 707 ? -20.990 -6.957 -15.067 1.00 82.69 707 LEU A O 1
ATOM 5556 N N . THR A 1 708 ? -19.466 -7.824 -13.672 1.00 79.88 708 THR A N 1
ATOM 5557 C CA . THR A 1 708 ? -20.436 -8.450 -12.764 1.00 79.88 708 THR A CA 1
ATOM 5558 C C . THR A 1 708 ? -20.768 -7.491 -11.616 1.00 79.88 708 THR A C 1
ATOM 5560 O O . THR A 1 708 ? -19.845 -7.135 -10.869 1.00 79.88 708 THR A O 1
ATOM 5563 N N . PRO A 1 709 ? -22.038 -7.062 -11.455 1.00 83.25 709 PRO A N 1
ATOM 5564 C CA . PRO A 1 709 ? -22.471 -6.263 -10.310 1.00 83.25 709 PRO A CA 1
ATOM 5565 C C . PRO A 1 709 ? -22.107 -6.940 -8.989 1.00 83.25 709 PRO A C 1
ATOM 5567 O O . PRO A 1 709 ? -22.221 -8.156 -8.856 1.00 83.25 709 PRO A O 1
ATOM 5570 N N . ASP A 1 710 ? -21.653 -6.151 -8.020 1.00 83.94 710 ASP A N 1
ATOM 5571 C CA . ASP A 1 710 ? -21.274 -6.643 -6.699 1.00 83.94 710 ASP A CA 1
ATOM 5572 C C . ASP A 1 710 ? -22.312 -6.248 -5.640 1.00 83.94 710 ASP A C 1
ATOM 5574 O O . ASP A 1 710 ? -23.269 -5.508 -5.896 1.00 83.94 710 ASP A O 1
ATOM 5578 N N . ILE A 1 711 ? -22.129 -6.743 -4.414 1.00 84.00 711 ILE A N 1
ATOM 5579 C CA . ILE A 1 711 ? -23.040 -6.433 -3.307 1.00 84.00 711 ILE A CA 1
ATOM 5580 C C . ILE A 1 711 ? -23.121 -4.922 -3.029 1.00 84.00 711 ILE A C 1
ATOM 5582 O O . ILE A 1 711 ? -24.161 -4.421 -2.608 1.00 84.00 711 ILE A O 1
ATOM 5586 N N . VAL A 1 712 ? -22.065 -4.155 -3.329 1.00 85.62 712 VAL A N 1
ATOM 5587 C CA . VAL A 1 712 ? -22.037 -2.696 -3.145 1.00 85.62 712 VAL A CA 1
ATOM 5588 C C . VAL A 1 712 ? -22.925 -1.992 -4.178 1.00 85.62 712 VAL A C 1
ATOM 5590 O O . VAL A 1 712 ? -23.590 -1.004 -3.833 1.00 85.62 712 VAL A O 1
ATOM 5593 N N . THR A 1 713 ? -22.986 -2.505 -5.413 1.00 85.50 713 THR A N 1
ATOM 5594 C CA . THR A 1 713 ? -23.914 -2.042 -6.456 1.00 85.50 713 THR A CA 1
ATOM 5595 C C . THR A 1 713 ? -25.358 -2.158 -5.973 1.00 85.50 713 THR A C 1
ATOM 5597 O O . THR A 1 713 ? -26.094 -1.167 -5.935 1.00 85.50 713 THR A O 1
ATOM 5600 N N . TYR A 1 714 ? -25.748 -3.355 -5.533 1.00 86.56 714 TYR A N 1
ATOM 5601 C CA . TYR A 1 714 ? -27.113 -3.634 -5.101 1.00 86.56 714 TYR A CA 1
ATOM 5602 C C . TYR A 1 714 ? -27.460 -2.967 -3.767 1.00 86.56 714 TYR A C 1
ATOM 5604 O O . TYR A 1 714 ? -28.562 -2.445 -3.630 1.00 86.56 714 TYR A O 1
ATOM 5612 N N . ASN A 1 715 ? -26.518 -2.851 -2.825 1.00 87.75 715 ASN A N 1
ATOM 5613 C CA . ASN A 1 715 ? -26.707 -2.074 -1.594 1.00 87.75 715 ASN A CA 1
ATOM 5614 C C . ASN A 1 715 ? -26.995 -0.595 -1.890 1.00 87.75 715 ASN A C 1
ATOM 5616 O O . ASN A 1 715 ? -27.836 0.024 -1.234 1.00 87.75 715 ASN A O 1
ATOM 5620 N N . SER A 1 716 ? -26.323 -0.021 -2.894 1.00 87.50 716 SER A N 1
ATOM 5621 C CA . SER A 1 716 ? -26.582 1.357 -3.328 1.00 87.50 716 SER A CA 1
ATOM 5622 C C . SER A 1 716 ? -27.987 1.507 -3.919 1.00 87.50 716 SER A C 1
ATOM 5624 O O . SER A 1 716 ? -28.661 2.494 -3.618 1.00 87.50 716 SER A O 1
ATOM 5626 N N . LEU A 1 717 ? -28.441 0.514 -4.693 1.00 88.25 717 LEU A N 1
ATOM 5627 C CA . LEU A 1 717 ? -29.786 0.469 -5.266 1.00 88.25 717 LEU A CA 1
ATOM 5628 C C . LEU A 1 717 ? -30.873 0.284 -4.198 1.00 88.25 717 LEU A C 1
ATOM 5630 O O . LEU A 1 717 ? -31.816 1.068 -4.161 1.00 88.25 717 LEU A O 1
ATOM 5634 N N . ILE A 1 718 ? -30.708 -0.683 -3.291 1.00 88.12 718 ILE A N 1
ATOM 5635 C CA . ILE A 1 718 ? -31.596 -0.937 -2.145 1.00 88.12 718 ILE A CA 1
ATOM 5636 C C . ILE A 1 718 ? -31.757 0.339 -1.314 1.00 88.12 718 ILE A C 1
ATOM 5638 O O . ILE A 1 718 ? -32.874 0.768 -1.042 1.00 88.12 718 ILE A O 1
ATOM 5642 N N . ASN A 1 719 ? -30.653 1.016 -0.981 1.00 86.81 719 ASN A N 1
ATOM 5643 C CA . ASN A 1 719 ? -30.710 2.281 -0.251 1.00 86.81 719 ASN A CA 1
ATOM 5644 C C . ASN A 1 719 ? -31.448 3.387 -1.034 1.00 86.81 719 ASN A C 1
ATOM 5646 O O . ASN A 1 719 ? -32.153 4.195 -0.434 1.00 86.81 719 ASN A O 1
ATOM 5650 N N . GLY A 1 720 ? -31.283 3.444 -2.360 1.00 85.31 720 GLY A N 1
ATOM 5651 C CA . GLY A 1 720 ? -32.007 4.373 -3.236 1.00 85.31 720 GLY A CA 1
ATOM 5652 C C . GLY A 1 720 ? -33.512 4.105 -3.297 1.00 85.31 720 GLY A C 1
ATOM 5653 O O . GLY A 1 720 ? -34.314 5.034 -3.199 1.00 85.31 720 GLY A O 1
ATOM 5654 N N . LEU A 1 721 ? -33.903 2.835 -3.406 1.00 85.81 721 LEU A N 1
ATOM 5655 C CA . LEU A 1 721 ? -35.301 2.401 -3.393 1.00 85.81 721 LEU A CA 1
ATOM 5656 C C . LEU A 1 721 ? -35.966 2.712 -2.053 1.00 85.81 721 LEU A C 1
ATOM 5658 O O . LEU A 1 721 ? -37.041 3.305 -2.035 1.00 85.81 721 LEU A O 1
ATOM 5662 N N . CYS A 1 722 ? -35.298 2.423 -0.933 1.00 85.12 722 CYS A N 1
ATOM 5663 C CA . CYS A 1 722 ? -35.827 2.770 0.384 1.00 85.12 722 CYS A CA 1
ATOM 5664 C C . CYS A 1 722 ? -36.008 4.285 0.553 1.00 85.12 722 CYS A C 1
ATOM 5666 O O . CYS A 1 7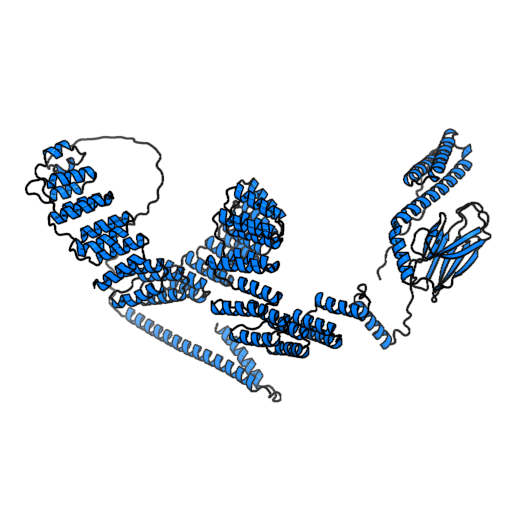22 ? -37.049 4.724 1.027 1.00 85.12 722 CYS A O 1
ATOM 5668 N N . LYS A 1 723 ? -35.050 5.103 0.087 1.00 82.12 723 LYS A N 1
ATOM 5669 C CA . LYS A 1 723 ? -35.159 6.576 0.117 1.00 82.12 723 LYS A CA 1
ATOM 5670 C C . LYS A 1 723 ? -36.339 7.132 -0.671 1.00 82.12 723 LYS A C 1
ATOM 5672 O O . LYS A 1 723 ? -36.845 8.194 -0.329 1.00 82.12 723 LYS A O 1
ATOM 5677 N N . THR A 1 724 ? -36.722 6.463 -1.751 1.00 81.69 724 THR A N 1
ATOM 5678 C CA . THR A 1 724 ? -37.836 6.878 -2.612 1.00 81.69 724 THR A CA 1
ATOM 5679 C C . THR A 1 724 ? -39.168 6.253 -2.186 1.00 81.69 724 THR A C 1
ATOM 5681 O O . THR A 1 724 ? -40.155 6.428 -2.892 1.00 81.69 724 THR A O 1
ATOM 5684 N N . GLY A 1 725 ? -39.208 5.519 -1.065 1.00 80.12 725 GLY A N 1
ATOM 5685 C CA . GLY A 1 725 ? -40.407 4.850 -0.542 1.00 80.12 725 GLY A CA 1
ATOM 5686 C C . GLY A 1 725 ? -40.739 3.501 -1.197 1.00 80.12 725 GLY A C 1
ATOM 5687 O O . GLY A 1 725 ? -41.736 2.874 -0.849 1.00 80.12 725 GLY A O 1
ATOM 5688 N N . HIS A 1 726 ? -39.906 2.998 -2.114 1.00 83.88 726 HIS A N 1
ATOM 5689 C CA . HIS A 1 726 ? -40.131 1.747 -2.854 1.00 83.88 726 HIS A CA 1
ATOM 5690 C C . HIS A 1 726 ? -39.571 0.526 -2.098 1.00 83.88 726 HIS A C 1
ATOM 5692 O O . HIS A 1 726 ? -38.811 -0.281 -2.634 1.00 83.88 726 HIS A O 1
ATOM 5698 N N . ILE A 1 727 ? -39.942 0.374 -0.825 1.00 81.25 727 ILE A N 1
ATOM 5699 C CA . ILE A 1 727 ? -39.360 -0.631 0.087 1.00 81.25 727 ILE A CA 1
ATOM 5700 C C . ILE A 1 727 ? -39.640 -2.071 -0.377 1.00 81.25 727 ILE A C 1
ATOM 5702 O O . ILE A 1 727 ? -38.776 -2.940 -0.279 1.00 81.25 727 ILE A O 1
ATOM 5706 N N . ARG A 1 728 ? -40.815 -2.331 -0.963 1.00 81.44 728 ARG A N 1
ATOM 5707 C CA . ARG A 1 728 ? -41.171 -3.662 -1.493 1.00 81.44 728 ARG A CA 1
ATOM 5708 C C . ARG A 1 728 ? -40.246 -4.113 -2.625 1.00 81.44 728 ARG A C 1
ATOM 5710 O O . ARG A 1 728 ? -39.859 -5.277 -2.672 1.00 81.44 728 ARG A O 1
ATOM 5717 N N . GLU A 1 729 ? -39.867 -3.197 -3.515 1.00 83.19 729 GLU A N 1
ATOM 5718 C CA . GLU A 1 729 ? -38.904 -3.492 -4.581 1.00 83.19 729 GLU A CA 1
ATOM 5719 C C . GLU A 1 729 ? -37.513 -3.775 -4.000 1.00 83.19 729 GLU A C 1
ATOM 5721 O O . GLU A 1 729 ? -36.822 -4.671 -4.478 1.00 83.19 729 GLU A O 1
ATOM 5726 N N . ALA A 1 730 ? -37.131 -3.081 -2.924 1.00 85.62 730 ALA A N 1
ATOM 5727 C CA . ALA A 1 730 ? -35.863 -3.312 -2.236 1.00 85.62 730 ALA A CA 1
ATOM 5728 C C . ALA A 1 730 ? -35.774 -4.719 -1.607 1.00 85.62 730 ALA A C 1
ATOM 5730 O O . ALA A 1 730 ? -34.728 -5.362 -1.702 1.00 85.62 73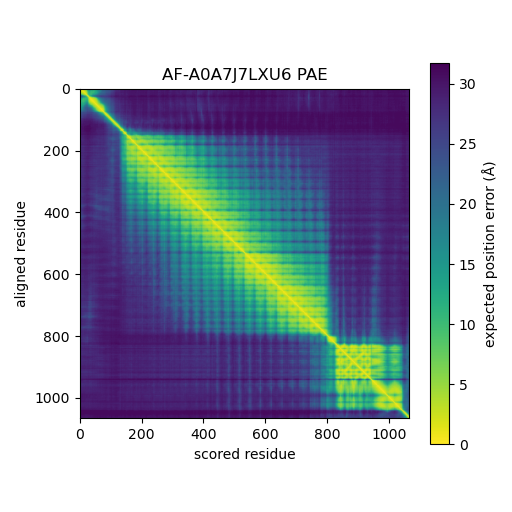0 ALA A O 1
ATOM 5731 N N . ILE A 1 731 ? -36.868 -5.228 -1.026 1.00 83.00 731 ILE A N 1
ATOM 5732 C CA . ILE A 1 731 ? -36.946 -6.605 -0.498 1.00 83.00 731 ILE A CA 1
ATOM 5733 C C . ILE A 1 731 ? -36.885 -7.632 -1.636 1.00 83.00 731 ILE A C 1
ATOM 5735 O O . ILE A 1 731 ? -36.160 -8.616 -1.533 1.00 83.00 731 ILE A O 1
ATOM 5739 N N . ASN A 1 732 ? -37.571 -7.382 -2.754 1.00 85.75 732 ASN A N 1
ATOM 5740 C CA . ASN A 1 732 ? -37.509 -8.276 -3.913 1.00 85.75 732 ASN A CA 1
ATOM 5741 C C . ASN A 1 732 ? -36.078 -8.386 -4.474 1.00 85.75 732 ASN A C 1
ATOM 5743 O O . ASN A 1 732 ? -35.632 -9.458 -4.871 1.00 85.75 732 ASN A O 1
ATOM 5747 N N . ILE A 1 733 ? -35.317 -7.287 -4.465 1.00 84.94 733 ILE A N 1
ATOM 5748 C CA . ILE A 1 733 ? -33.895 -7.315 -4.836 1.00 84.94 733 ILE A CA 1
ATOM 5749 C C . ILE A 1 733 ? -33.073 -8.131 -3.833 1.00 84.94 733 ILE A C 1
ATOM 5751 O O . ILE A 1 733 ? -32.207 -8.886 -4.264 1.00 84.94 733 ILE A O 1
ATOM 5755 N N . LEU A 1 734 ? -33.349 -8.037 -2.526 1.00 84.19 734 LEU A N 1
ATOM 5756 C CA . LEU A 1 734 ? -32.685 -8.869 -1.512 1.00 84.19 734 LEU A CA 1
ATOM 5757 C C . LEU A 1 734 ? -32.881 -10.370 -1.779 1.00 84.19 734 LEU A C 1
ATOM 5759 O O . LEU A 1 734 ? -31.936 -11.143 -1.631 1.00 84.19 734 LEU A O 1
ATOM 5763 N N . ASP A 1 735 ? -34.082 -10.773 -2.186 1.00 82.75 735 ASP A N 1
ATOM 5764 C CA . ASP A 1 735 ? -34.377 -12.171 -2.508 1.00 82.75 735 ASP A CA 1
ATOM 5765 C C . ASP A 1 735 ? -33.714 -12.597 -3.830 1.00 82.75 735 ASP A C 1
ATOM 5767 O O . ASP A 1 735 ? -33.126 -13.676 -3.912 1.00 82.75 735 ASP A O 1
ATOM 5771 N N . ASN A 1 736 ? -33.699 -11.718 -4.839 1.00 82.38 736 ASN A N 1
ATOM 5772 C CA . ASN A 1 736 ? -33.008 -11.971 -6.108 1.00 82.38 736 ASN A CA 1
ATOM 5773 C C . ASN A 1 736 ? -31.484 -12.104 -5.945 1.00 82.38 736 ASN A C 1
ATOM 5775 O O . ASN A 1 736 ? -30.876 -12.919 -6.634 1.00 82.38 736 ASN A O 1
ATOM 5779 N N . LEU A 1 737 ? -30.867 -11.378 -5.003 1.00 81.56 737 LEU A N 1
ATOM 5780 C CA . LEU A 1 737 ? -29.435 -11.502 -4.694 1.00 81.56 737 LEU A CA 1
ATOM 5781 C C . LEU A 1 737 ? -29.050 -12.935 -4.303 1.00 81.56 737 LEU A C 1
ATOM 5783 O O . LEU A 1 737 ? -28.042 -13.460 -4.777 1.00 81.56 737 LEU A O 1
ATOM 5787 N N . GLN A 1 738 ? -29.883 -13.593 -3.490 1.00 70.81 738 GLN A N 1
ATOM 5788 C CA . GLN A 1 738 ? -29.649 -14.978 -3.072 1.00 70.81 738 GLN A CA 1
ATOM 5789 C C . GLN A 1 738 ? -29.749 -15.958 -4.245 1.00 70.81 738 GLN A C 1
ATOM 5791 O O . GLN A 1 738 ? -28.995 -16.928 -4.299 1.00 70.81 738 GLN A O 1
ATOM 5796 N N . ILE A 1 739 ? -30.645 -15.688 -5.198 1.00 75.88 739 ILE A N 1
ATOM 5797 C CA . ILE A 1 739 ? -30.837 -16.508 -6.403 1.00 75.88 739 ILE A CA 1
ATOM 5798 C C . ILE A 1 739 ? -29.656 -16.344 -7.372 1.00 75.88 739 ILE A C 1
ATOM 5800 O O . ILE A 1 739 ? -29.206 -17.327 -7.958 1.00 75.88 739 ILE A O 1
ATOM 5804 N N . GLU A 1 740 ? -29.111 -15.131 -7.504 1.00 73.69 740 GLU A N 1
ATOM 5805 C CA . GLU A 1 740 ? -27.928 -14.839 -8.331 1.00 73.69 740 GLU A CA 1
ATOM 5806 C C . GLU A 1 740 ? -26.603 -15.328 -7.707 1.00 73.69 740 GLU A C 1
ATOM 5808 O O . GLU A 1 740 ? -25.546 -15.219 -8.329 1.00 73.69 740 GLU A O 1
ATOM 5813 N N . GLY A 1 741 ? -26.637 -15.895 -6.494 1.00 72.94 741 GLY A N 1
ATOM 5814 C CA . GLY A 1 741 ? -25.451 -16.388 -5.786 1.00 72.94 741 GLY A CA 1
ATOM 5815 C C . GLY A 1 741 ? -24.610 -15.288 -5.127 1.00 72.94 741 GLY A C 1
ATOM 5816 O O . GLY A 1 741 ? -23.457 -15.533 -4.768 1.00 72.94 741 GLY A O 1
ATOM 5817 N N . ILE A 1 742 ? -25.169 -14.085 -4.953 1.00 79.75 742 ILE A N 1
ATOM 5818 C CA . ILE A 1 742 ? -24.530 -12.955 -4.270 1.00 79.75 742 ILE A CA 1
ATOM 5819 C C . ILE A 1 742 ? -25.054 -12.901 -2.831 1.00 79.75 742 ILE A C 1
ATOM 5821 O O . ILE A 1 742 ? -26.234 -12.660 -2.588 1.00 79.75 742 ILE A O 1
ATOM 5825 N N . PHE A 1 743 ? -24.174 -13.108 -1.851 1.00 78.69 743 PHE A N 1
ATOM 5826 C CA . PHE A 1 743 ? -24.570 -13.143 -0.442 1.00 78.69 743 PHE A CA 1
ATOM 5827 C C . PHE A 1 743 ? -24.744 -11.729 0.140 1.00 78.69 743 PHE A C 1
ATOM 5829 O O . PHE A 1 743 ? -23.788 -10.947 0.112 1.00 78.69 743 PHE A O 1
ATOM 5836 N N . PRO A 1 744 ? -25.927 -11.391 0.693 1.00 82.88 744 PRO A N 1
ATOM 5837 C CA . PRO A 1 744 ? -26.144 -10.121 1.377 1.00 82.88 744 PRO A CA 1
ATOM 5838 C C . PRO A 1 744 ? -25.246 -9.965 2.606 1.00 82.88 744 PRO A C 1
ATOM 5840 O O . PRO A 1 744 ? -25.069 -10.911 3.375 1.00 82.88 744 PRO A O 1
ATOM 5843 N N . ASP A 1 745 ? -24.712 -8.762 2.814 1.00 83.31 745 ASP A N 1
ATOM 5844 C CA . ASP A 1 745 ? -23.800 -8.463 3.917 1.00 83.31 745 ASP A CA 1
ATOM 5845 C C . ASP A 1 745 ? -24.507 -7.727 5.069 1.00 83.31 745 ASP A C 1
ATOM 5847 O O . ASP A 1 745 ? -25.686 -7.360 5.001 1.00 83.31 745 ASP A O 1
ATOM 5851 N N . THR A 1 746 ? -23.785 -7.482 6.167 1.00 82.62 746 THR A N 1
ATOM 5852 C CA . THR A 1 746 ? -24.317 -6.724 7.312 1.00 82.62 746 THR A CA 1
ATOM 5853 C C . THR A 1 746 ? -24.792 -5.325 6.904 1.00 82.62 746 THR A C 1
ATOM 5855 O O . THR A 1 746 ? -25.689 -4.773 7.538 1.00 82.62 746 THR A O 1
ATOM 5858 N N . ILE A 1 747 ? -24.223 -4.730 5.848 1.00 83.88 747 ILE A N 1
ATOM 5859 C CA . ILE A 1 747 ? -24.611 -3.403 5.357 1.00 83.88 747 ILE A CA 1
ATOM 5860 C C . ILE A 1 747 ? -25.974 -3.473 4.660 1.00 83.88 747 ILE A C 1
ATOM 5862 O O . ILE A 1 747 ? -26.797 -2.584 4.893 1.00 83.88 747 ILE A O 1
ATOM 5866 N N . THR A 1 748 ? -26.250 -4.520 3.875 1.00 84.69 748 THR A N 1
ATOM 5867 C CA . THR A 1 748 ? -27.554 -4.751 3.233 1.00 84.69 748 THR A CA 1
ATOM 5868 C C . THR A 1 748 ? -28.672 -4.804 4.272 1.00 84.69 748 THR A C 1
ATOM 5870 O O . THR A 1 748 ? -29.615 -4.011 4.212 1.00 84.69 748 THR A O 1
ATOM 5873 N N . TYR A 1 749 ? -28.533 -5.678 5.275 1.00 84.88 749 TYR A N 1
ATOM 5874 C CA . TYR A 1 749 ? -29.539 -5.840 6.327 1.00 84.88 749 TYR A CA 1
ATOM 5875 C C . TYR A 1 749 ? -29.669 -4.585 7.191 1.00 84.88 749 TYR A C 1
ATOM 5877 O O . TYR A 1 749 ? -30.785 -4.139 7.433 1.00 84.88 749 TYR A O 1
ATOM 5885 N N . ASN A 1 750 ? -28.562 -3.945 7.586 1.00 85.31 750 ASN A N 1
ATOM 5886 C CA . ASN A 1 750 ? -28.615 -2.703 8.367 1.00 85.31 750 ASN A CA 1
ATOM 5887 C C . ASN A 1 750 ? -29.316 -1.564 7.619 1.00 85.31 750 ASN A C 1
ATOM 5889 O O . ASN A 1 750 ? -29.991 -0.748 8.243 1.00 85.31 750 ASN A O 1
ATOM 5893 N N . THR A 1 751 ? -29.146 -1.496 6.295 1.00 85.75 751 THR A N 1
ATOM 5894 C CA . THR A 1 751 ? -29.816 -0.494 5.460 1.00 85.75 751 THR A CA 1
ATOM 5895 C C . THR A 1 751 ? -31.324 -0.716 5.483 1.00 85.75 751 THR A C 1
ATOM 5897 O O . THR A 1 751 ? -32.063 0.223 5.763 1.00 85.75 751 THR A O 1
ATOM 5900 N N . LEU A 1 752 ? -31.786 -1.948 5.252 1.00 86.00 752 LEU A N 1
ATOM 5901 C CA . LEU A 1 752 ? -33.212 -2.278 5.276 1.00 86.00 752 LEU A CA 1
ATOM 5902 C C . LEU A 1 752 ? -33.815 -2.118 6.678 1.00 86.00 752 LEU A C 1
ATOM 5904 O O . LEU A 1 752 ? -34.803 -1.407 6.820 1.00 86.00 752 LEU A O 1
ATOM 5908 N N . ILE A 1 753 ? -33.188 -2.685 7.716 1.00 85.19 753 ILE A N 1
ATOM 5909 C CA . ILE A 1 753 ? -33.623 -2.558 9.119 1.00 85.19 753 ILE A CA 1
ATOM 5910 C C . ILE A 1 753 ? -33.741 -1.082 9.500 1.00 85.19 753 ILE A C 1
ATOM 5912 O O . ILE A 1 753 ? -34.778 -0.662 9.997 1.00 85.19 753 ILE A O 1
ATOM 5916 N N . GLY A 1 754 ? -32.722 -0.267 9.208 1.00 83.25 754 GLY A N 1
ATOM 5917 C CA . GLY A 1 754 ? -32.748 1.158 9.529 1.00 83.25 754 GLY A CA 1
ATOM 5918 C C . GLY A 1 754 ? -33.854 1.936 8.814 1.00 83.25 754 GLY A C 1
ATOM 5919 O O . GLY A 1 754 ? -34.400 2.869 9.396 1.00 83.25 754 GLY A O 1
ATOM 5920 N N . TRP A 1 755 ? -34.209 1.565 7.581 1.00 83.00 755 TRP A N 1
ATOM 5921 C CA . TRP A 1 755 ? -35.332 2.178 6.864 1.00 83.00 755 TRP A CA 1
ATOM 5922 C C . TRP A 1 755 ? -36.695 1.693 7.372 1.00 83.00 755 TRP A C 1
ATOM 5924 O O . TRP A 1 755 ? -37.568 2.524 7.591 1.00 83.00 755 TRP A O 1
ATOM 5934 N N . HIS A 1 756 ? -36.866 0.397 7.643 1.00 82.00 756 HIS A N 1
ATOM 5935 C CA . HIS A 1 756 ? -38.093 -0.132 8.253 1.00 82.00 756 HIS A CA 1
ATOM 5936 C C . HIS A 1 756 ? -38.338 0.449 9.649 1.00 82.00 756 HIS A C 1
ATOM 5938 O O . HIS A 1 756 ? -39.470 0.791 9.980 1.00 82.00 756 HIS A O 1
ATOM 5944 N N . CYS A 1 757 ? -37.276 0.647 10.435 1.00 80.56 757 CYS A N 1
ATOM 5945 C CA . CYS A 1 757 ? -37.346 1.368 11.698 1.00 80.56 757 CYS A CA 1
ATOM 5946 C C . CYS A 1 757 ? -37.859 2.806 11.492 1.00 80.56 757 CYS A C 1
ATOM 5948 O O . CYS A 1 757 ? -38.800 3.193 12.179 1.00 80.56 757 CYS A O 1
ATOM 5950 N N . LYS A 1 758 ? -37.324 3.557 10.514 1.00 79.25 758 LYS A N 1
ATOM 5951 C CA . LYS A 1 758 ? -37.758 4.940 10.211 1.00 79.25 758 LYS A CA 1
ATOM 5952 C C . LYS A 1 758 ? -39.220 5.066 9.802 1.00 79.25 758 LYS A C 1
ATOM 5954 O O . LYS A 1 758 ? -39.842 6.075 10.107 1.00 79.25 758 LYS A O 1
ATOM 5959 N N . GLU A 1 759 ? -39.755 4.056 9.129 1.00 76.81 759 GLU A N 1
ATOM 5960 C CA . GLU A 1 759 ? -41.169 3.991 8.743 1.00 76.81 759 GLU A CA 1
ATOM 5961 C C . GLU A 1 759 ? -42.075 3.463 9.877 1.00 76.81 759 GLU A C 1
ATOM 5963 O O . GLU A 1 759 ? -43.286 3.355 9.701 1.00 76.81 759 GLU A O 1
ATOM 5968 N N . GLY A 1 760 ? -41.515 3.114 11.044 1.00 74.69 760 GLY A N 1
ATOM 5969 C CA . GLY A 1 760 ? -42.257 2.575 12.191 1.00 74.69 760 GLY A CA 1
ATOM 5970 C C . GLY A 1 760 ? -42.625 1.088 12.085 1.00 74.69 760 GLY A C 1
ATOM 5971 O O . GLY A 1 760 ? -43.347 0.570 12.936 1.00 74.69 760 GLY A O 1
ATOM 5972 N N . LEU A 1 761 ? -42.119 0.373 11.077 1.00 80.75 761 LEU A N 1
ATOM 5973 C CA . LEU A 1 761 ? -42.391 -1.046 10.818 1.00 80.75 761 LEU A CA 1
ATOM 5974 C C . LEU A 1 761 ? -41.428 -1.950 11.612 1.00 80.75 761 LEU A C 1
ATOM 5976 O O . LEU A 1 761 ? -40.527 -2.583 11.055 1.00 80.75 761 LEU A O 1
ATOM 5980 N N . LEU A 1 762 ? -41.596 -1.998 12.938 1.00 76.88 762 LEU A N 1
ATOM 5981 C CA . LEU A 1 762 ? -40.699 -2.739 13.841 1.00 76.88 762 LEU A CA 1
ATOM 5982 C C . LEU A 1 762 ? -40.743 -4.264 13.653 1.00 76.88 762 LEU A C 1
ATOM 5984 O O . LEU A 1 762 ? -39.716 -4.924 13.815 1.00 76.88 762 LEU A O 1
ATOM 5988 N N . GLU A 1 763 ? -41.900 -4.826 13.301 1.00 76.88 763 GLU A N 1
ATOM 5989 C CA . GLU A 1 763 ? -42.044 -6.270 13.065 1.00 76.88 763 GLU A CA 1
ATOM 5990 C C . GLU A 1 763 ? -41.221 -6.724 11.853 1.00 76.88 763 GLU A C 1
ATOM 5992 O O . GLU A 1 763 ? -40.459 -7.688 11.948 1.00 76.88 763 GLU A O 1
ATOM 5997 N N . ASP A 1 764 ? -41.287 -5.968 10.753 1.00 81.00 764 ASP A N 1
ATOM 5998 C CA . ASP A 1 764 ? -40.496 -6.218 9.545 1.00 81.00 764 ASP A CA 1
ATOM 5999 C C . ASP A 1 764 ? -38.993 -6.054 9.813 1.00 81.00 764 ASP A C 1
ATOM 6001 O O . ASP A 1 764 ? -38.176 -6.845 9.336 1.00 81.00 764 ASP A O 1
ATOM 6005 N N . ALA A 1 765 ? -38.612 -5.055 10.619 1.00 82.25 765 ALA A N 1
ATOM 6006 C CA . ALA A 1 765 ? -37.226 -4.842 11.031 1.00 82.25 765 ALA A CA 1
ATOM 6007 C C . ALA A 1 765 ? -36.684 -6.018 11.868 1.00 82.25 765 ALA A C 1
ATOM 6009 O O . ALA A 1 765 ? -35.552 -6.461 11.654 1.00 82.25 765 ALA A O 1
ATOM 6010 N N . ASN A 1 766 ? -37.494 -6.561 12.782 1.00 81.62 766 ASN A N 1
ATOM 6011 C CA . ASN A 1 766 ? -37.138 -7.739 13.570 1.00 81.62 766 ASN A CA 1
ATOM 6012 C C . ASN A 1 766 ? -37.049 -9.000 12.698 1.00 81.62 766 ASN A C 1
ATOM 6014 O O . ASN A 1 766 ? -36.094 -9.768 12.804 1.00 81.62 766 ASN A O 1
ATOM 6018 N N . TRP A 1 767 ? -37.994 -9.185 11.775 1.00 84.69 767 TRP A N 1
ATOM 6019 C CA . TRP A 1 767 ? -37.950 -10.287 10.818 1.00 84.69 767 TRP A CA 1
ATOM 6020 C C . TRP A 1 767 ? -36.684 -10.240 9.948 1.00 84.69 767 TRP A C 1
ATOM 6022 O O . TRP A 1 767 ? -36.012 -11.261 9.785 1.00 84.69 767 TRP A O 1
ATOM 6032 N N . LEU A 1 768 ? -36.297 -9.058 9.451 1.00 84.00 768 LEU A N 1
ATOM 6033 C CA . LEU A 1 768 ? -35.057 -8.861 8.692 1.00 84.00 768 LEU A CA 1
ATOM 6034 C C . LEU A 1 768 ? -33.803 -9.169 9.521 1.00 84.00 768 LEU A C 1
ATOM 6036 O O . LEU A 1 768 ? -32.853 -9.744 8.986 1.00 84.00 768 LEU A O 1
ATOM 6040 N N . LEU A 1 769 ? -33.799 -8.829 10.814 1.00 82.69 769 LEU A N 1
ATOM 6041 C CA . LEU A 1 769 ? -32.713 -9.176 11.732 1.00 82.69 769 LEU A CA 1
ATOM 6042 C C . LEU A 1 769 ? -32.599 -10.698 11.897 1.00 82.69 769 LEU A C 1
ATOM 6044 O O . LEU A 1 769 ? -31.513 -11.253 11.725 1.00 82.69 769 LEU A O 1
ATOM 6048 N N . CYS A 1 770 ? -33.716 -11.385 12.152 1.00 81.50 770 CYS A N 1
ATOM 6049 C CA . CYS A 1 770 ? -33.753 -12.844 12.253 1.00 81.50 770 CYS A CA 1
ATOM 6050 C C . CYS A 1 770 ? -33.321 -13.522 10.944 1.00 81.50 770 CYS A C 1
ATOM 6052 O O . CYS A 1 770 ? -32.545 -14.477 10.977 1.00 81.50 770 CYS A O 1
ATOM 6054 N N . LYS A 1 771 ? -33.764 -13.006 9.789 1.00 82.75 771 LYS A N 1
ATOM 6055 C CA . LYS A 1 771 ? -33.351 -13.491 8.463 1.00 82.75 771 LYS A CA 1
ATOM 6056 C C . LYS A 1 771 ? -31.848 -13.296 8.235 1.00 82.75 771 LYS A C 1
ATOM 6058 O O . LYS A 1 771 ? -31.195 -14.199 7.718 1.00 82.75 771 LYS A O 1
ATOM 6063 N N . GLY A 1 772 ? -31.280 -12.163 8.652 1.00 80.88 772 GLY A N 1
ATOM 6064 C CA . GLY A 1 772 ? -29.838 -11.906 8.587 1.00 80.88 772 GLY A CA 1
ATOM 6065 C C . GLY A 1 772 ? -29.022 -12.892 9.426 1.00 80.88 772 GLY A C 1
ATOM 6066 O O . GLY A 1 772 ? -28.080 -13.497 8.913 1.00 80.88 772 GLY A O 1
ATOM 6067 N N . VAL A 1 773 ? -29.436 -13.127 10.676 1.00 80.88 773 VAL A N 1
ATOM 6068 C CA . VAL A 1 773 ? -28.789 -14.097 11.580 1.00 80.88 773 VAL A CA 1
ATOM 6069 C C . VAL A 1 773 ? -28.905 -15.524 11.040 1.00 80.88 773 VAL A C 1
ATOM 6071 O O . VAL A 1 773 ? -27.914 -16.250 11.017 1.00 80.88 773 VAL A O 1
ATOM 6074 N N . GLY A 1 774 ? -30.083 -15.913 10.539 1.00 78.38 774 GLY A N 1
ATOM 6075 C CA . GLY A 1 774 ? -30.307 -17.226 9.925 1.00 78.38 774 GLY A CA 1
ATOM 6076 C C . GLY A 1 774 ? -29.431 -17.483 8.693 1.00 78.38 774 GLY A C 1
ATOM 6077 O O . GLY A 1 774 ? -29.045 -18.620 8.443 1.00 78.38 774 GLY A O 1
ATOM 6078 N N . ASN A 1 775 ? -29.050 -16.425 7.973 1.00 77.25 775 ASN A N 1
ATOM 6079 C CA . ASN A 1 775 ? -28.140 -16.485 6.826 1.00 77.25 775 ASN A CA 1
ATOM 6080 C C . ASN A 1 775 ? -26.651 -16.338 7.210 1.00 77.25 775 ASN A C 1
ATOM 6082 O O . ASN A 1 775 ? -25.807 -16.185 6.329 1.00 77.25 775 ASN A O 1
ATOM 6086 N N . GLY A 1 776 ? -26.311 -16.379 8.505 1.00 75.19 776 GLY A N 1
ATOM 6087 C CA . GLY A 1 776 ? -24.930 -16.331 8.998 1.00 75.19 776 GLY A CA 1
ATOM 6088 C C . GLY A 1 776 ? -24.327 -14.926 9.126 1.00 75.19 776 GLY A C 1
ATOM 6089 O O . GLY A 1 776 ? -23.120 -14.800 9.336 1.00 75.19 776 GLY A O 1
ATOM 6090 N N . VAL A 1 777 ? -25.130 -13.861 9.017 1.00 77.50 777 VAL A N 1
ATOM 6091 C CA . VAL A 1 777 ? -24.666 -12.476 9.180 1.00 77.50 777 VAL A CA 1
ATOM 6092 C C . VAL A 1 777 ? -24.783 -12.058 10.645 1.00 77.50 777 VAL A C 1
ATOM 6094 O O . VAL A 1 777 ? -25.881 -11.949 11.188 1.00 77.50 777 VAL A O 1
ATOM 6097 N N . LEU A 1 778 ? -23.645 -11.782 11.287 1.00 74.56 778 LEU A N 1
ATOM 6098 C CA . LEU A 1 778 ? -23.606 -11.331 12.680 1.00 74.56 778 LEU A CA 1
ATOM 6099 C C . LEU A 1 778 ? -23.957 -9.832 12.792 1.00 74.56 778 LEU A C 1
ATOM 6101 O O . LEU A 1 778 ? -23.312 -9.004 12.134 1.00 74.56 778 LEU A O 1
ATOM 6105 N N . PRO A 1 779 ? -24.938 -9.453 13.634 1.00 78.44 779 PRO A N 1
ATOM 6106 C CA . PRO A 1 779 ? -25.233 -8.056 13.936 1.00 78.44 779 PRO A CA 1
ATOM 6107 C C . PRO A 1 779 ? -24.032 -7.367 14.590 1.00 78.44 779 PRO A C 1
ATOM 6109 O O . PRO A 1 779 ? -23.383 -7.928 15.472 1.00 78.44 779 PRO A O 1
ATOM 6112 N N . ASN A 1 780 ? -23.742 -6.131 14.184 1.00 78.94 780 ASN A N 1
ATOM 6113 C CA . ASN A 1 780 ? -22.629 -5.355 14.731 1.00 78.94 780 ASN A CA 1
ATOM 6114 C C . ASN A 1 780 ? -23.122 -4.216 15.635 1.00 78.94 780 ASN A C 1
ATOM 6116 O O . ASN A 1 780 ? -24.318 -3.937 15.726 1.00 78.94 780 ASN A O 1
ATOM 6120 N N . ALA A 1 781 ? -22.193 -3.508 16.286 1.00 73.94 781 ALA A N 1
ATOM 6121 C CA . ALA A 1 781 ? -22.518 -2.361 17.142 1.00 73.94 781 ALA A CA 1
ATOM 6122 C C . ALA A 1 781 ? -23.378 -1.301 16.426 1.00 73.94 781 ALA A C 1
ATOM 6124 O O . ALA A 1 781 ? -24.197 -0.631 17.047 1.00 73.94 781 ALA A O 1
ATOM 6125 N N . ARG A 1 782 ? -23.233 -1.168 15.101 1.00 75.25 782 ARG A N 1
ATOM 6126 C CA . ARG A 1 782 ? -24.033 -0.252 14.282 1.00 75.25 782 ARG A CA 1
ATOM 6127 C C . ARG A 1 782 ? -25.482 -0.722 14.147 1.00 75.25 782 ARG A C 1
ATOM 6129 O O . ARG A 1 782 ? -26.373 0.111 14.247 1.00 75.25 782 ARG A O 1
ATOM 6136 N N . THR A 1 783 ? -25.711 -2.022 13.956 1.00 76.31 783 THR A N 1
ATOM 6137 C CA . THR A 1 783 ? -27.047 -2.643 13.923 1.00 76.31 783 THR A CA 1
ATOM 6138 C C . THR A 1 783 ? -27.795 -2.382 15.227 1.00 76.31 783 THR A C 1
ATOM 6140 O O . THR A 1 783 ? -28.917 -1.878 15.213 1.00 76.31 783 THR A O 1
ATOM 6143 N N . TRP A 1 784 ? -27.134 -2.631 16.360 1.00 78.19 784 TRP A N 1
ATOM 6144 C CA . TRP A 1 784 ? -27.714 -2.394 17.680 1.00 78.19 784 TRP A CA 1
ATOM 6145 C C . TRP A 1 784 ? -27.927 -0.910 17.970 1.00 78.19 784 TRP A C 1
ATOM 6147 O O . TRP A 1 784 ? -28.970 -0.555 18.508 1.00 78.19 784 TRP A O 1
ATOM 6157 N N . ASN A 1 785 ? -27.012 -0.026 17.558 1.00 78.94 785 ASN A N 1
ATOM 6158 C CA . ASN A 1 785 ? -27.203 1.424 17.679 1.00 78.94 785 ASN A CA 1
ATOM 6159 C C . ASN A 1 785 ? -28.416 1.925 16.883 1.00 78.94 785 ASN A C 1
ATOM 6161 O O . ASN A 1 785 ? -29.146 2.776 17.374 1.00 78.94 785 ASN A O 1
ATOM 6165 N N . ILE A 1 786 ? -28.656 1.406 15.673 1.00 78.62 786 ILE A N 1
ATOM 6166 C CA . ILE A 1 786 ? -29.835 1.773 14.870 1.00 78.62 786 ILE A CA 1
ATOM 6167 C C . ILE A 1 786 ? -31.124 1.391 15.610 1.00 78.62 786 ILE A C 1
ATOM 6169 O O . ILE A 1 786 ? -32.006 2.232 15.767 1.00 78.62 786 ILE A O 1
ATOM 6173 N N . LEU A 1 787 ? -31.205 0.156 16.112 1.00 73.44 787 LEU A N 1
ATOM 6174 C CA . LEU A 1 787 ? -32.375 -0.335 16.843 1.00 73.44 787 LEU A CA 1
ATOM 6175 C C . LEU A 1 787 ? -32.577 0.415 18.168 1.00 73.44 787 LEU A C 1
ATOM 6177 O O . LEU A 1 787 ? -33.669 0.901 18.440 1.00 73.44 787 LEU A O 1
ATOM 6181 N N . THR A 1 788 ? -31.524 0.565 18.974 1.00 72.56 788 THR A N 1
ATOM 6182 C CA . THR A 1 788 ? -31.591 1.245 20.282 1.00 72.56 788 THR A CA 1
ATOM 6183 C C . THR A 1 788 ? -31.907 2.731 20.172 1.00 72.56 788 THR A C 1
ATOM 6185 O O . THR A 1 788 ? -32.696 3.226 20.969 1.00 72.56 788 THR A O 1
ATOM 6188 N N . ASN A 1 789 ? -31.357 3.443 19.183 1.00 73.88 789 ASN A N 1
ATOM 6189 C CA . ASN A 1 789 ? -31.695 4.851 18.963 1.00 73.88 789 ASN A CA 1
ATOM 6190 C C . ASN A 1 789 ? -33.185 5.025 18.649 1.00 73.88 789 ASN A C 1
ATOM 6192 O O . ASN A 1 789 ? -33.816 5.920 19.201 1.00 73.88 789 ASN A O 1
ATOM 6196 N N . HIS A 1 790 ? -33.765 4.148 17.829 1.00 70.44 790 HIS A N 1
ATOM 6197 C CA . HIS A 1 790 ? -35.194 4.208 17.517 1.00 70.44 790 HIS A CA 1
ATOM 6198 C C . HIS A 1 790 ? -36.093 3.752 18.666 1.00 70.44 790 HIS A C 1
ATOM 6200 O O . HIS A 1 790 ? -37.136 4.350 18.901 1.00 70.44 790 HIS A O 1
ATOM 6206 N N . VAL A 1 791 ? -35.685 2.739 19.432 1.00 67.00 791 VAL A N 1
ATOM 6207 C CA . VAL A 1 791 ? -36.380 2.361 20.672 1.00 67.00 791 VAL A CA 1
ATOM 6208 C C . VAL A 1 791 ? -36.395 3.550 21.646 1.00 67.00 791 VAL A C 1
ATOM 6210 O O . VAL A 1 791 ? -37.437 3.851 22.220 1.00 67.00 791 VAL A O 1
ATOM 6213 N N . ASN A 1 792 ? -35.299 4.304 21.767 1.00 69.81 792 ASN A N 1
ATOM 6214 C CA . ASN A 1 792 ? -35.275 5.522 22.585 1.00 69.81 792 ASN A CA 1
ATOM 6215 C C . ASN A 1 792 ? -36.216 6.612 22.056 1.00 69.81 792 ASN A C 1
ATOM 6217 O O . ASN A 1 792 ? -36.869 7.276 22.855 1.00 69.81 792 ASN A O 1
ATOM 6221 N N . GLU A 1 793 ? -36.299 6.797 20.735 1.00 67.62 793 GLU A N 1
ATOM 6222 C CA . GLU A 1 793 ? -37.220 7.758 20.110 1.00 67.62 793 GLU A CA 1
ATOM 6223 C C . GLU A 1 793 ? -38.694 7.382 20.332 1.00 67.62 793 GLU A C 1
ATOM 6225 O O . GLU A 1 793 ? -39.520 8.266 20.544 1.00 67.62 793 GLU A O 1
ATOM 6230 N N . ILE A 1 794 ? -39.026 6.087 20.344 1.00 62.31 794 ILE A N 1
ATOM 6231 C CA . ILE A 1 794 ? -40.401 5.597 20.534 1.00 62.31 794 ILE A CA 1
ATOM 6232 C C . ILE A 1 794 ? -40.815 5.609 22.012 1.00 62.31 794 ILE A C 1
ATOM 6234 O O . ILE A 1 794 ? -41.927 6.022 22.339 1.00 62.31 794 ILE A O 1
ATOM 6238 N N . PHE A 1 795 ? -39.944 5.148 22.915 1.00 66.00 795 PHE A N 1
ATOM 6239 C CA . PHE A 1 795 ? -40.279 4.961 24.334 1.00 66.00 795 PHE A CA 1
ATOM 6240 C C . PHE A 1 795 ? -39.818 6.111 25.244 1.00 66.00 795 PHE A C 1
ATOM 6242 O O . PHE A 1 795 ? -40.162 6.123 26.427 1.00 66.00 795 PHE A O 1
ATOM 6249 N N . GLY A 1 796 ? -39.030 7.066 24.732 1.00 61.03 796 GLY A N 1
ATOM 6250 C CA . GLY A 1 796 ? -38.551 8.242 25.472 1.00 61.03 796 GLY A CA 1
ATOM 6251 C C . GLY A 1 796 ? -37.591 7.932 26.628 1.00 61.03 796 GLY A C 1
ATOM 6252 O O . GLY A 1 796 ? -37.340 8.794 27.468 1.00 61.03 796 GLY A O 1
ATOM 6253 N N . LYS A 1 797 ? -37.071 6.703 26.707 1.00 61.19 797 LYS A N 1
ATOM 6254 C CA . LYS A 1 797 ? -36.198 6.217 27.785 1.00 61.19 797 LYS A CA 1
ATOM 6255 C C . LYS A 1 797 ? -34.939 5.607 27.194 1.00 61.19 797 LYS A C 1
ATOM 6257 O O . LYS A 1 797 ? -35.023 4.915 26.188 1.00 61.19 797 LYS A O 1
ATOM 6262 N N . SER A 1 798 ? -33.792 5.835 27.833 1.00 50.94 798 SER A N 1
ATOM 6263 C CA . SER A 1 798 ? -32.540 5.179 27.458 1.00 50.94 798 SER A CA 1
ATOM 6264 C C . SER A 1 798 ? -32.558 3.694 27.861 1.00 50.94 798 SER A C 1
ATOM 6266 O O . SER A 1 798 ? -33.102 3.356 28.917 1.00 50.94 798 SER A O 1
ATOM 6268 N N . PRO A 1 799 ? -31.965 2.780 27.068 1.00 58.16 799 PRO A N 1
ATOM 6269 C CA . PRO A 1 799 ? -31.992 1.355 27.358 1.00 58.16 799 PRO A CA 1
ATOM 6270 C C . PRO A 1 799 ? -31.043 1.085 28.527 1.00 58.16 799 PRO A C 1
ATOM 6272 O O . PRO A 1 799 ? -29.914 1.591 28.540 1.00 58.16 799 PRO A O 1
ATOM 6275 N N . SER A 1 800 ? -31.478 0.296 29.510 1.00 56.56 800 SER A N 1
ATOM 6276 C CA . SER A 1 800 ? -30.636 -0.040 30.657 1.00 56.56 800 SER A CA 1
ATOM 6277 C C . SER A 1 800 ? -29.437 -0.884 30.203 1.00 56.56 800 SER A C 1
ATOM 6279 O O . SER A 1 800 ? -29.580 -1.891 29.516 1.00 56.56 800 SER A O 1
ATOM 6281 N N . LYS A 1 801 ? -28.225 -0.449 30.569 1.00 54.78 801 LYS A N 1
ATOM 6282 C CA . LYS A 1 801 ? -26.960 -1.154 30.267 1.00 54.78 801 LYS A CA 1
ATOM 6283 C C . LYS A 1 801 ? -26.390 -1.917 31.467 1.00 54.78 801 LYS A C 1
ATOM 6285 O O . LYS A 1 801 ? -25.341 -2.535 31.348 1.00 54.78 801 LYS A O 1
ATOM 6290 N N . GLY A 1 802 ? -27.038 -1.809 32.628 1.00 49.81 802 GLY A N 1
ATOM 6291 C CA . GLY A 1 802 ? -26.536 -2.342 33.898 1.00 49.81 802 GLY A CA 1
ATOM 6292 C C . GLY A 1 802 ? -26.796 -3.831 34.112 1.00 49.81 802 GLY A C 1
ATOM 6293 O O . GLY A 1 802 ? -26.280 -4.389 35.071 1.00 49.81 802 GLY A O 1
ATOM 6294 N N . VAL A 1 803 ? -27.585 -4.469 33.246 1.00 56.00 803 VAL A N 1
ATOM 6295 C CA . VAL A 1 803 ? -27.925 -5.889 33.353 1.00 56.00 803 VAL A CA 1
ATOM 6296 C C . VAL A 1 803 ? -27.559 -6.559 32.042 1.00 56.00 803 VAL A C 1
ATOM 6298 O O . VAL A 1 803 ? -27.925 -6.067 30.972 1.00 56.00 803 VAL A O 1
ATOM 6301 N N . ASN A 1 804 ? -26.827 -7.667 32.118 1.00 54.12 804 ASN A N 1
ATOM 6302 C CA . ASN A 1 804 ? -26.570 -8.486 30.947 1.00 54.12 804 ASN A CA 1
ATOM 6303 C C . ASN A 1 804 ? -27.921 -9.038 30.440 1.00 54.12 804 ASN A C 1
ATOM 6305 O O . ASN A 1 804 ? -28.624 -9.701 31.209 1.00 54.12 804 ASN A O 1
ATOM 6309 N N . PRO A 1 805 ? -28.328 -8.760 29.187 1.00 57.50 805 PRO A N 1
ATOM 6310 C CA . PRO A 1 805 ? -29.623 -9.199 28.671 1.00 57.50 805 PRO A CA 1
ATOM 6311 C C . PRO A 1 805 ? -29.788 -10.721 28.734 1.00 57.50 805 PRO A C 1
ATOM 6313 O O . PRO A 1 805 ? -30.889 -11.197 29.007 1.00 57.50 805 PRO A O 1
ATOM 6316 N N . ASP A 1 806 ? -28.699 -11.476 28.587 1.00 56.28 806 ASP A N 1
ATOM 6317 C CA . ASP A 1 806 ? -28.732 -12.934 28.694 1.00 56.28 806 ASP A CA 1
ATO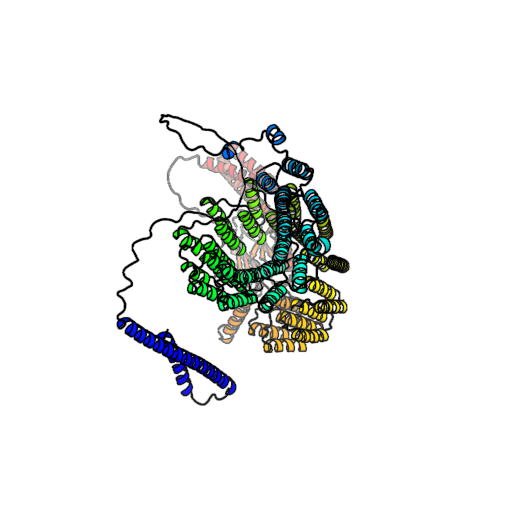M 6318 C C . ASP A 1 806 ? -28.994 -13.394 30.133 1.00 56.28 806 ASP A C 1
ATOM 6320 O O . ASP A 1 806 ? -29.721 -14.361 30.343 1.00 56.28 806 ASP A O 1
ATOM 6324 N N . GLU A 1 807 ? -28.485 -12.677 31.140 1.00 58.06 807 GLU A N 1
ATOM 6325 C CA . GLU A 1 807 ? -28.762 -12.971 32.552 1.00 58.06 807 GLU A CA 1
ATOM 6326 C C . GLU A 1 807 ? -30.213 -12.647 32.910 1.00 58.06 807 GLU A C 1
ATOM 6328 O O . GLU A 1 807 ? -30.878 -13.451 33.558 1.00 58.06 807 GLU A O 1
ATOM 6333 N N . ALA A 1 808 ? -30.744 -11.516 32.437 1.00 60.78 808 ALA A N 1
ATOM 6334 C CA . ALA A 1 808 ? -32.143 -11.152 32.660 1.00 60.78 808 ALA A CA 1
ATOM 6335 C C . ALA A 1 808 ? -33.107 -12.171 32.029 1.00 60.78 808 ALA A C 1
ATOM 6337 O O . ALA A 1 808 ? -34.073 -12.592 32.670 1.00 60.78 808 ALA A O 1
ATOM 6338 N N . VAL A 1 809 ? -32.828 -12.604 30.794 1.00 69.38 809 VAL A N 1
ATOM 6339 C CA . VAL A 1 809 ? -33.628 -13.617 30.092 1.00 69.38 809 VAL A CA 1
ATOM 6340 C C . VAL A 1 809 ? -33.468 -14.990 30.743 1.00 69.38 809 VAL A C 1
ATOM 6342 O O . VAL A 1 809 ? -34.468 -15.678 30.942 1.00 69.38 809 VAL A O 1
ATOM 6345 N N . ALA A 1 810 ? -32.254 -15.383 31.136 1.00 66.06 810 ALA A N 1
ATOM 6346 C CA . ALA A 1 810 ? -32.009 -16.655 31.814 1.00 66.06 810 ALA A CA 1
ATOM 6347 C C . ALA A 1 810 ? -32.693 -16.719 33.187 1.00 66.06 810 ALA A C 1
ATOM 6349 O O . ALA A 1 810 ? -33.326 -17.726 33.502 1.00 66.06 810 ALA A O 1
ATOM 6350 N N . MET A 1 811 ? -32.632 -15.647 33.983 1.00 64.94 811 MET A N 1
ATOM 6351 C CA . MET A 1 811 ? -33.350 -15.561 35.257 1.00 64.94 811 MET A CA 1
ATOM 6352 C C . MET A 1 811 ? -34.863 -15.558 35.048 1.00 64.94 811 MET A C 1
ATOM 6354 O O . MET A 1 811 ? -35.570 -16.277 35.749 1.00 64.94 811 MET A O 1
ATOM 6358 N N . GLY A 1 812 ? -35.364 -14.804 34.064 1.00 64.62 812 GLY A N 1
ATOM 6359 C CA . GLY A 1 812 ? -36.781 -14.798 33.701 1.00 64.62 812 GLY A CA 1
ATOM 6360 C C . GLY A 1 812 ? -37.273 -16.196 33.330 1.00 64.62 812 GLY A C 1
ATOM 6361 O O . GLY A 1 812 ? -38.246 -16.673 33.908 1.00 64.62 812 GLY A O 1
ATOM 6362 N N . ALA A 1 813 ? -36.545 -16.896 32.458 1.00 70.62 813 ALA A N 1
ATOM 6363 C CA . ALA A 1 813 ? -36.844 -18.268 32.056 1.00 70.62 813 ALA A CA 1
ATOM 6364 C C . ALA A 1 813 ? -36.744 -19.265 33.225 1.00 70.62 813 ALA A C 1
ATOM 6366 O O . ALA A 1 813 ? -37.578 -20.165 33.333 1.00 70.62 813 ALA A O 1
ATOM 6367 N N . ALA A 1 814 ? -35.771 -19.098 34.127 1.00 71.62 814 ALA A N 1
ATOM 6368 C CA . ALA A 1 814 ? -35.616 -19.937 35.314 1.00 71.62 814 ALA A CA 1
ATOM 6369 C C . ALA A 1 814 ? -36.762 -19.737 36.320 1.00 71.62 814 ALA A C 1
ATOM 6371 O O . ALA A 1 814 ? -37.308 -20.716 36.827 1.00 71.62 814 ALA A O 1
ATOM 6372 N N . ILE A 1 815 ? -37.174 -18.489 36.564 1.00 64.62 815 ILE A N 1
ATOM 6373 C CA . ILE A 1 815 ? -38.317 -18.150 37.424 1.00 64.62 815 ILE A CA 1
ATOM 6374 C C . ILE A 1 815 ? -39.609 -18.699 36.817 1.00 64.62 815 ILE A C 1
ATOM 6376 O O . ILE A 1 815 ? -40.382 -19.353 37.513 1.00 64.62 815 ILE A O 1
ATOM 6380 N N . GLN A 1 816 ? -39.822 -18.512 35.511 1.00 68.00 816 GLN A N 1
ATOM 6381 C CA . GLN A 1 816 ? -40.983 -19.064 34.810 1.00 68.00 816 GLN A CA 1
ATOM 6382 C C . GLN A 1 816 ? -40.995 -20.595 34.858 1.00 68.00 816 GLN A C 1
ATOM 6384 O O . GLN A 1 816 ? -42.039 -21.189 35.114 1.00 68.00 816 GLN A O 1
ATOM 6389 N N . GLY A 1 817 ? -39.835 -21.237 34.691 1.00 74.38 817 GLY A N 1
ATOM 6390 C CA . GLY A 1 817 ? -39.671 -22.680 34.858 1.00 74.38 817 GLY A CA 1
ATOM 6391 C C . GLY A 1 817 ? -40.004 -23.153 36.277 1.00 74.38 817 GLY A C 1
ATOM 6392 O O . GLY A 1 817 ? -40.714 -24.144 36.432 1.00 74.38 817 GLY A O 1
ATOM 6393 N N . GLY A 1 818 ? -39.564 -22.424 37.307 1.00 71.88 818 GLY A N 1
ATOM 6394 C CA . GLY A 1 818 ? -39.869 -22.712 38.713 1.00 71.88 818 GLY A CA 1
ATOM 6395 C C . GLY A 1 818 ? -41.347 -22.523 39.074 1.00 71.88 818 GLY A C 1
ATOM 6396 O O . GLY A 1 818 ? -41.906 -23.338 39.808 1.00 71.88 818 GLY A O 1
ATOM 6397 N N . ILE A 1 819 ? -42.007 -21.507 38.508 1.00 71.69 819 ILE A N 1
ATOM 6398 C CA . ILE A 1 819 ? -43.454 -21.278 38.662 1.00 71.69 819 ILE A CA 1
ATOM 6399 C C . ILE A 1 819 ? -44.245 -22.393 37.967 1.00 71.69 819 ILE A C 1
ATOM 6401 O O . ILE A 1 819 ? -45.144 -22.979 38.567 1.00 71.69 819 ILE A O 1
ATOM 6405 N N . LEU A 1 820 ? -43.886 -22.740 36.725 1.00 71.94 820 LEU A N 1
ATOM 6406 C CA . LEU A 1 820 ? -44.547 -23.801 35.954 1.00 71.94 820 LEU A CA 1
ATOM 6407 C C . LEU A 1 820 ? -44.370 -25.188 36.588 1.00 71.94 820 LEU A C 1
ATOM 6409 O O . LEU A 1 820 ? -45.257 -26.031 36.475 1.00 71.94 820 LEU A O 1
ATOM 6413 N N . ARG A 1 821 ? -43.244 -25.425 37.272 1.00 74.88 821 ARG A N 1
ATOM 6414 C CA . ARG A 1 821 ? -42.970 -26.666 38.011 1.00 74.88 821 ARG A CA 1
ATOM 6415 C C . ARG A 1 821 ? -43.641 -26.710 39.392 1.00 74.88 821 ARG A C 1
ATOM 6417 O O . ARG A 1 821 ? -43.733 -27.784 39.979 1.00 74.88 821 ARG A O 1
ATOM 6424 N N . GLY A 1 822 ? -44.146 -25.574 39.882 1.00 72.12 822 GLY A N 1
ATOM 6425 C CA . GLY A 1 822 ? -44.790 -25.435 41.193 1.00 72.12 822 GLY A CA 1
ATOM 6426 C C . GLY A 1 822 ? -43.822 -25.269 42.372 1.00 72.12 822 GLY A C 1
ATOM 6427 O O . GLY A 1 822 ? -44.268 -25.284 43.521 1.00 72.12 822 GLY A O 1
ATOM 6428 N N . ASP A 1 823 ? -42.525 -25.099 42.094 1.00 70.62 823 ASP A N 1
ATOM 6429 C CA . ASP A 1 823 ? -41.459 -24.933 43.091 1.00 70.62 823 ASP A CA 1
ATOM 6430 C C . ASP A 1 823 ? -41.478 -23.525 43.718 1.00 70.62 823 ASP A C 1
ATOM 6432 O O . ASP A 1 823 ? -41.083 -23.346 44.870 1.00 70.62 823 ASP A O 1
ATOM 6436 N N . VAL A 1 824 ? -41.981 -22.525 42.986 1.00 60.78 824 VAL A N 1
ATOM 6437 C CA . VAL A 1 824 ? -42.122 -21.137 43.453 1.00 60.78 824 VAL A CA 1
ATOM 6438 C C . VAL A 1 824 ? -43.601 -20.757 43.435 1.00 60.78 824 VAL A C 1
ATOM 6440 O O . VAL A 1 824 ? -44.189 -20.600 42.368 1.00 60.78 824 VAL A O 1
ATOM 6443 N N . LYS A 1 825 ? -44.216 -20.642 44.621 1.00 59.41 825 LYS A N 1
ATOM 6444 C CA . LYS A 1 825 ? -45.659 -20.366 44.768 1.00 59.41 825 LYS A CA 1
ATOM 6445 C C . LYS A 1 825 ? -45.999 -18.881 44.890 1.00 59.41 825 LYS A C 1
ATOM 6447 O O . LYS A 1 825 ? -47.048 -18.475 44.408 1.00 59.41 825 LYS A O 1
ATOM 6452 N N . GLU A 1 826 ? -45.118 -18.079 45.484 1.00 56.25 826 GLU A N 1
ATOM 6453 C CA . GLU A 1 826 ? -45.301 -16.633 45.642 1.00 56.25 826 GLU A CA 1
ATOM 6454 C C . GLU A 1 826 ? -43.957 -15.928 45.450 1.00 56.25 826 GLU A C 1
ATOM 6456 O O . GLU A 1 826 ? -42.978 -16.220 46.138 1.00 56.25 826 GLU A O 1
ATOM 6461 N N . LEU A 1 827 ? -43.904 -15.020 44.475 1.00 56.66 827 LEU A N 1
ATOM 6462 C CA . LEU A 1 827 ? -42.745 -14.173 44.230 1.00 56.66 827 LEU A CA 1
ATOM 6463 C C . LEU A 1 827 ? -42.902 -12.915 45.091 1.00 56.66 827 LEU A C 1
ATOM 6465 O O . LEU A 1 827 ? -43.675 -12.023 44.745 1.00 56.66 827 LEU A O 1
ATOM 6469 N N . LEU A 1 828 ? -42.215 -12.857 46.232 1.00 58.47 828 LEU A N 1
ATOM 6470 C CA . LEU A 1 828 ? -42.224 -11.666 47.079 1.00 58.47 828 LEU A CA 1
ATOM 6471 C C . LEU A 1 828 ? -41.145 -10.699 46.577 1.00 58.47 828 LEU A C 1
ATOM 6473 O O . LEU A 1 828 ? -39.950 -10.964 46.717 1.00 58.47 828 LEU A O 1
ATOM 6477 N N . LEU A 1 829 ? -41.563 -9.597 45.956 1.00 60.97 829 LEU A N 1
ATOM 6478 C CA . LEU A 1 829 ? -40.658 -8.500 45.621 1.00 60.97 829 LEU A CA 1
ATOM 6479 C C . LEU A 1 829 ? -40.325 -7.756 46.917 1.00 60.97 829 LEU A C 1
ATOM 6481 O O . LEU A 1 829 ? -41.202 -7.144 47.522 1.00 60.97 829 LEU A O 1
ATOM 6485 N N . LEU A 1 830 ? -39.073 -7.861 47.358 1.00 65.62 830 LEU A N 1
ATOM 6486 C CA . LEU A 1 830 ? -38.565 -7.095 48.492 1.00 65.62 830 LEU A CA 1
ATOM 6487 C C . LEU A 1 830 ? -38.142 -5.714 47.994 1.00 65.62 830 LEU A C 1
ATOM 6489 O O . LEU A 1 830 ? -37.368 -5.609 47.042 1.00 65.62 830 LEU A O 1
ATOM 6493 N N . ASP A 1 831 ? -38.669 -4.676 48.632 1.00 69.12 831 ASP A N 1
ATOM 6494 C CA . ASP A 1 831 ? -38.323 -3.290 48.330 1.00 69.12 831 ASP A CA 1
ATOM 6495 C C . ASP A 1 831 ? -36.991 -2.898 48.997 1.00 69.12 831 ASP A C 1
ATOM 6497 O O . ASP A 1 831 ? -36.486 -3.601 49.884 1.00 69.12 831 ASP A O 1
ATOM 6501 N N . VAL A 1 832 ? -36.403 -1.779 48.574 1.00 80.25 832 VAL A N 1
ATOM 6502 C CA . VAL A 1 832 ? -35.130 -1.271 49.102 1.00 80.25 832 VAL A CA 1
ATOM 6503 C C . VAL A 1 832 ? -35.253 0.153 49.641 1.00 80.25 832 VAL A C 1
ATOM 6505 O O . VAL A 1 832 ? -36.066 0.950 49.181 1.00 80.25 832 VAL A O 1
ATOM 6508 N N . THR A 1 833 ? -34.422 0.508 50.622 1.00 77.69 833 THR A N 1
ATOM 6509 C CA . THR A 1 833 ? -34.393 1.872 51.168 1.00 77.69 833 THR A CA 1
ATOM 6510 C C . THR A 1 833 ? -33.894 2.885 50.119 1.00 77.69 833 THR A C 1
ATOM 6512 O O . THR A 1 833 ? -32.800 2.709 49.580 1.00 77.69 833 THR A O 1
ATOM 6515 N N . PRO A 1 834 ? -34.619 3.989 49.849 1.00 77.81 834 PRO A N 1
ATOM 6516 C CA . PRO A 1 834 ? -34.228 4.952 48.810 1.00 77.81 834 PRO A CA 1
ATOM 6517 C C . PRO A 1 834 ? -33.020 5.827 49.193 1.00 77.81 834 PRO A C 1
ATOM 6519 O O . PRO A 1 834 ? -32.258 6.256 48.331 1.00 77.81 834 PRO A O 1
ATOM 6522 N N . LEU A 1 835 ? -32.835 6.100 50.486 1.00 85.81 835 LEU A N 1
ATOM 6523 C CA . LEU A 1 835 ? -31.751 6.912 51.051 1.00 85.81 835 LEU A CA 1
ATOM 6524 C C . LEU A 1 835 ? -31.313 6.310 52.391 1.00 85.81 835 LEU A C 1
ATOM 6526 O O . LEU A 1 835 ? -32.083 5.582 53.025 1.00 85.81 835 LEU A O 1
ATOM 6530 N N . SER A 1 836 ? -30.103 6.641 52.837 1.00 89.94 836 SER A N 1
ATOM 6531 C CA . SER A 1 836 ? -29.585 6.208 54.135 1.00 89.94 836 SER A CA 1
ATOM 6532 C C . SER A 1 836 ? -30.355 6.837 55.304 1.00 89.94 836 SER A C 1
ATOM 6534 O O . SER A 1 836 ? -30.801 7.985 55.242 1.00 89.94 836 SER A O 1
ATOM 6536 N N . LEU A 1 837 ? -30.494 6.074 56.390 1.00 90.69 837 LEU A N 1
ATOM 6537 C CA . LEU A 1 837 ? -31.155 6.469 57.634 1.00 90.69 837 LEU A CA 1
ATOM 6538 C C . LEU A 1 837 ? -30.152 6.462 58.785 1.00 90.69 837 LEU A C 1
ATOM 6540 O O . LEU A 1 837 ? -29.294 5.578 58.881 1.00 90.69 837 LEU A O 1
ATOM 6544 N N . GLY A 1 838 ? -30.278 7.434 59.680 1.00 91.75 838 GLY A N 1
ATOM 6545 C CA . GLY A 1 838 ? -29.338 7.606 60.779 1.00 91.75 838 GLY A CA 1
ATOM 6546 C C . GLY A 1 838 ? -29.795 8.625 61.812 1.00 91.75 838 GLY A C 1
ATOM 6547 O O . GLY A 1 838 ? -30.941 9.082 61.789 1.00 91.75 838 GLY A O 1
ATOM 6548 N N . ILE A 1 839 ? -28.884 8.981 62.716 1.00 92.38 839 ILE A N 1
ATOM 6549 C CA . ILE A 1 839 ? -29.130 9.952 63.789 1.00 92.38 839 ILE A CA 1
ATOM 6550 C C . ILE A 1 839 ? -28.076 11.060 63.833 1.00 92.38 839 ILE A C 1
ATOM 6552 O O . ILE A 1 839 ? -26.968 10.900 63.323 1.00 92.38 839 ILE A O 1
ATOM 6556 N N . GLU A 1 840 ? -28.427 12.182 64.459 1.00 90.31 840 GLU A N 1
ATOM 6557 C CA . GLU A 1 840 ? -27.484 13.259 64.779 1.00 90.31 840 GLU A CA 1
ATOM 6558 C C . GLU A 1 840 ? -26.646 12.897 66.014 1.00 90.31 840 GLU A C 1
ATOM 6560 O O . GLU A 1 840 ? -27.193 12.634 67.087 1.00 90.31 840 GLU A O 1
ATOM 6565 N N . THR A 1 841 ? -25.321 12.909 65.869 1.00 85.12 841 THR A N 1
ATOM 6566 C CA . THR A 1 841 ? -24.356 12.754 66.968 1.00 85.12 841 THR A CA 1
ATOM 6567 C C . THR A 1 841 ? -23.707 14.091 67.332 1.00 85.12 841 THR A C 1
ATOM 6569 O O . THR A 1 841 ? -23.891 15.108 66.657 1.00 85.12 841 THR A O 1
ATOM 6572 N N . LEU A 1 842 ? -22.959 14.110 68.440 1.00 79.19 842 LEU A N 1
ATOM 6573 C CA . LEU A 1 842 ? -22.334 15.322 68.969 1.00 79.19 842 LEU A CA 1
ATOM 6574 C C . LEU A 1 842 ? -21.476 16.034 67.910 1.00 79.19 842 LEU A C 1
ATOM 6576 O O . LEU A 1 842 ? -20.679 15.407 67.217 1.00 79.19 842 LEU A O 1
ATOM 6580 N N . GLY A 1 843 ? -21.667 17.350 67.787 1.00 74.81 843 GLY A N 1
ATOM 6581 C CA . GLY A 1 843 ? -21.045 18.167 66.743 1.00 74.81 843 GLY A CA 1
ATOM 6582 C C . GLY A 1 843 ? -21.865 18.290 65.452 1.00 74.81 843 GLY A C 1
ATOM 6583 O O . GLY A 1 843 ? -21.411 18.930 64.512 1.00 74.81 843 GLY A O 1
ATOM 6584 N N . GLY A 1 844 ? -23.082 17.737 65.396 1.00 82.94 844 GLY A N 1
ATOM 6585 C CA . GLY A 1 844 ? -23.974 17.881 64.238 1.00 82.94 844 GLY A CA 1
ATOM 6586 C C . GLY A 1 844 ? -23.618 16.953 63.074 1.00 82.94 844 GLY A C 1
ATOM 6587 O O . GLY A 1 844 ? -23.943 17.252 61.925 1.00 82.94 844 GLY A O 1
ATOM 6588 N N . ILE A 1 845 ? -22.942 15.839 63.358 1.00 86.88 845 ILE A N 1
ATOM 6589 C CA . ILE A 1 845 ? -22.577 14.813 62.373 1.00 86.88 845 ILE A CA 1
ATOM 6590 C C . ILE A 1 845 ? -23.756 13.852 62.184 1.00 86.88 845 ILE A C 1
ATOM 6592 O O . ILE A 1 845 ? -24.442 13.489 63.142 1.00 86.88 845 ILE A O 1
ATOM 6596 N N . PHE A 1 846 ? -23.998 13.430 60.945 1.00 89.94 846 PHE A N 1
ATOM 6597 C CA . PHE A 1 846 ? -24.971 12.395 60.618 1.00 89.94 846 PHE A CA 1
ATOM 6598 C C . PHE A 1 846 ? -24.319 11.011 60.668 1.00 89.94 846 PHE A C 1
ATOM 6600 O O . PHE A 1 846 ? -23.506 10.652 59.815 1.00 89.94 846 PHE A O 1
ATOM 6607 N N . THR A 1 847 ? -24.704 10.208 61.658 1.00 88.69 847 THR A N 1
ATOM 6608 C CA . THR A 1 847 ? -24.244 8.821 61.786 1.00 88.69 847 THR A CA 1
ATOM 6609 C C . THR A 1 847 ? -25.258 7.882 61.141 1.00 88.69 847 THR A C 1
ATOM 6611 O O . THR A 1 847 ? -26.377 7.731 61.633 1.00 88.69 847 THR A O 1
ATOM 6614 N N . ARG A 1 848 ? -24.869 7.258 60.022 1.00 90.88 848 ARG A N 1
ATOM 6615 C CA . ARG A 1 848 ? -25.702 6.319 59.252 1.00 90.88 848 ARG A CA 1
ATOM 6616 C C . ARG A 1 848 ? -25.785 4.962 59.957 1.00 90.88 848 ARG A C 1
ATOM 6618 O O . ARG A 1 848 ? -24.754 4.368 60.254 1.00 90.88 848 ARG A O 1
ATOM 6625 N N . LEU A 1 849 ? -26.999 4.452 60.167 1.00 89.38 849 LEU A N 1
ATOM 6626 C CA . LEU A 1 849 ? -27.243 3.103 60.706 1.00 89.38 849 LEU A CA 1
ATOM 6627 C C . LEU A 1 849 ? -27.750 2.128 59.634 1.00 89.38 849 LEU A C 1
ATOM 6629 O O . LEU A 1 849 ? -27.463 0.932 59.702 1.00 89.38 849 LEU A O 1
ATOM 6633 N N . ILE A 1 850 ? -28.498 2.624 58.645 1.00 89.00 850 ILE A N 1
ATOM 6634 C CA . ILE A 1 850 ? -28.987 1.844 57.501 1.00 89.00 850 ILE A CA 1
ATOM 6635 C C . ILE A 1 850 ? -28.578 2.576 56.226 1.00 89.00 850 ILE A C 1
ATOM 6637 O O . ILE A 1 850 ? -28.901 3.749 56.058 1.00 89.00 850 ILE A O 1
ATOM 6641 N N . ASN A 1 851 ? -27.878 1.886 55.327 1.00 87.06 851 ASN A N 1
ATOM 6642 C CA . ASN A 1 851 ? -27.411 2.463 54.067 1.00 87.06 851 ASN A CA 1
ATOM 6643 C C . ASN A 1 851 ? -28.526 2.474 53.011 1.00 87.06 851 ASN A C 1
ATOM 6645 O O . ASN A 1 851 ? -29.477 1.687 53.088 1.00 87.06 851 ASN A O 1
ATOM 6649 N N . ARG A 1 852 ? -28.388 3.325 51.989 1.00 84.88 852 ARG A N 1
ATOM 6650 C CA . ARG A 1 852 ? -29.227 3.264 50.782 1.00 84.88 852 ARG A CA 1
ATOM 6651 C C . ARG A 1 852 ? -29.189 1.873 50.140 1.00 84.88 852 ARG A C 1
ATOM 6653 O O . ARG A 1 852 ? -28.177 1.176 50.221 1.00 84.88 852 ARG A O 1
ATOM 6660 N N . ASN A 1 853 ? -30.267 1.508 49.457 1.00 80.75 853 ASN A N 1
ATOM 6661 C CA . ASN A 1 853 ? -30.467 0.226 48.782 1.00 80.75 853 ASN A CA 1
ATOM 6662 C C . ASN A 1 853 ? -30.419 -1.002 49.712 1.00 80.75 853 ASN A C 1
ATOM 6664 O O . ASN A 1 853 ? -30.160 -2.116 49.257 1.00 80.75 853 ASN A O 1
ATOM 6668 N N . THR A 1 854 ? -30.663 -0.823 51.014 1.00 83.00 854 THR A N 1
ATOM 6669 C CA . THR A 1 854 ? -30.796 -1.956 51.939 1.00 83.00 854 THR A CA 1
ATOM 6670 C C . THR A 1 854 ? -32.167 -2.595 51.741 1.00 83.00 854 THR A C 1
ATOM 6672 O O . THR A 1 854 ? -33.172 -1.888 51.715 1.00 83.00 854 THR A O 1
ATOM 6675 N N . THR A 1 855 ? -32.222 -3.920 51.616 1.00 80.19 855 THR A N 1
ATOM 6676 C CA . THR A 1 855 ? -33.479 -4.668 51.476 1.00 80.19 855 THR A CA 1
ATOM 6677 C C . THR A 1 855 ? -34.347 -4.554 52.732 1.00 80.19 855 THR A C 1
ATOM 6679 O O . THR A 1 855 ? -33.851 -4.664 53.853 1.00 80.19 855 THR A O 1
ATOM 6682 N N . ILE A 1 856 ? -35.648 -4.338 52.544 1.00 78.31 856 ILE A N 1
ATOM 6683 C CA . ILE A 1 856 ? -36.662 -4.222 53.599 1.00 78.31 856 ILE A CA 1
ATOM 6684 C C . ILE A 1 856 ? -37.476 -5.533 53.624 1.00 78.31 856 ILE A C 1
ATOM 6686 O O . ILE A 1 856 ? -37.836 -6.021 52.550 1.00 78.31 856 ILE A O 1
ATOM 6690 N N . PRO A 1 857 ? -37.787 -6.140 54.790 1.00 82.94 857 PRO A N 1
ATOM 6691 C CA . PRO A 1 857 ? -37.592 -5.649 56.160 1.00 82.94 857 PRO A CA 1
ATOM 6692 C C . PRO A 1 857 ? -36.154 -5.785 56.685 1.00 82.94 857 PRO A C 1
ATOM 6694 O O . PRO A 1 857 ? -35.453 -6.749 56.376 1.00 82.94 857 PRO A O 1
ATOM 6697 N N . THR A 1 858 ? -35.724 -4.840 57.528 1.00 86.06 858 THR A N 1
ATOM 6698 C CA . THR A 1 858 ? -34.378 -4.831 58.129 1.00 86.06 858 THR A CA 1
ATOM 6699 C C . THR A 1 858 ? -34.368 -4.209 59.524 1.00 86.06 858 THR A C 1
ATOM 6701 O O . THR A 1 858 ? -35.151 -3.307 59.816 1.00 86.06 858 THR A O 1
ATOM 6704 N N . LYS A 1 859 ? -33.451 -4.669 60.385 1.00 90.62 859 LYS A N 1
ATOM 6705 C CA . LYS A 1 859 ? -33.276 -4.179 61.758 1.00 90.62 859 LYS A CA 1
ATOM 6706 C C . LYS A 1 859 ? -31.799 -3.954 62.074 1.00 90.62 859 LYS A C 1
ATOM 6708 O O . LYS A 1 859 ? -30.975 -4.848 61.871 1.00 90.62 859 LYS A O 1
ATOM 6713 N N . LYS A 1 860 ? -31.457 -2.769 62.582 1.00 91.50 860 LYS A N 1
ATOM 6714 C CA . LYS A 1 860 ? -30.086 -2.372 62.948 1.00 91.50 860 LYS A CA 1
ATOM 6715 C C . LYS A 1 860 ? -30.071 -1.631 64.279 1.00 91.50 860 LYS A C 1
ATOM 6717 O O . LYS A 1 860 ? -30.910 -0.769 64.504 1.00 91.50 860 LYS A O 1
ATOM 6722 N N . SER A 1 861 ? -29.090 -1.929 65.128 1.00 91.06 861 SER A N 1
ATOM 6723 C CA . SER A 1 861 ? -28.932 -1.307 66.448 1.00 91.06 861 SER A CA 1
ATOM 6724 C C . SER A 1 861 ? -27.487 -0.874 66.677 1.00 91.06 861 SER A C 1
ATOM 6726 O O . SER A 1 861 ? -26.566 -1.595 66.293 1.00 91.06 861 SER A O 1
ATOM 6728 N N . GLN A 1 862 ? -27.288 0.276 67.320 1.00 91.19 862 GLN A N 1
ATOM 6729 C CA . GLN A 1 862 ? -25.973 0.795 67.703 1.00 91.19 862 GLN A CA 1
ATOM 6730 C C . GLN A 1 862 ? -26.034 1.440 69.091 1.00 91.19 862 GLN A C 1
ATOM 6732 O O . GLN A 1 862 ? -27.039 2.045 69.460 1.00 91.19 862 GLN A O 1
ATOM 6737 N N . VAL A 1 863 ? -24.962 1.297 69.873 1.00 89.69 863 VAL A N 1
ATOM 6738 C CA . VAL A 1 863 ? -24.868 1.839 71.236 1.00 89.69 863 VAL A CA 1
ATOM 6739 C C . VAL A 1 863 ? -24.115 3.168 71.222 1.00 89.69 863 VAL A C 1
ATOM 6741 O O . VAL A 1 863 ? -23.020 3.255 70.674 1.00 89.69 863 VAL A O 1
ATOM 6744 N N . PHE A 1 864 ? -24.700 4.179 71.856 1.00 88.31 864 PHE A N 1
ATOM 6745 C CA . PHE A 1 864 ? -24.180 5.532 72.043 1.00 88.31 864 PHE A CA 1
ATOM 6746 C C . PHE A 1 864 ? -24.040 5.850 73.539 1.00 88.31 864 PHE A C 1
ATOM 6748 O O . PHE A 1 864 ? -24.492 5.083 74.386 1.00 88.31 864 PHE A O 1
ATOM 6755 N N . SER A 1 865 ? -23.435 6.991 73.875 1.00 85.00 865 SER A N 1
ATOM 6756 C CA . SER A 1 865 ? -23.278 7.454 75.259 1.00 85.00 865 SER A CA 1
ATOM 6757 C C . SER A 1 865 ? -23.671 8.925 75.424 1.00 85.00 865 SER A C 1
ATOM 6759 O O . SER A 1 865 ? -23.810 9.654 74.442 1.00 85.00 865 SER A O 1
ATOM 6761 N N . THR A 1 866 ? -23.855 9.374 76.672 1.00 84.19 866 THR A N 1
ATOM 6762 C CA . THR A 1 866 ? -24.071 10.787 77.010 1.00 84.19 866 THR A CA 1
ATOM 6763 C C . THR A 1 866 ? -22.862 11.656 76.668 1.00 84.19 866 THR A C 1
ATOM 6765 O O . THR A 1 866 ? -21.708 11.233 76.773 1.00 84.19 866 THR A O 1
ATOM 6768 N N . ALA A 1 867 ? -23.164 12.894 76.281 1.00 75.88 867 ALA A N 1
ATOM 6769 C CA . ALA A 1 867 ? -22.224 13.923 75.859 1.00 75.88 867 ALA A CA 1
ATOM 6770 C C . ALA A 1 867 ? -21.660 14.752 77.023 1.00 75.88 867 ALA A C 1
ATOM 6772 O O . ALA A 1 867 ? -20.561 15.294 76.920 1.00 75.88 867 ALA A O 1
ATOM 6773 N N . ALA A 1 868 ? -22.416 14.869 78.118 1.00 77.12 868 ALA A N 1
ATOM 6774 C CA . ALA A 1 868 ? -22.071 15.694 79.271 1.00 77.12 868 ALA A CA 1
ATOM 6775 C C . ALA A 1 868 ? -22.185 14.919 80.591 1.00 77.12 868 ALA A C 1
ATOM 6777 O O . ALA A 1 868 ? -22.959 13.965 80.716 1.00 77.12 868 ALA A O 1
ATOM 6778 N N . ASP A 1 869 ? -21.420 15.362 81.590 1.00 77.56 869 ASP A N 1
ATOM 6779 C CA . ASP A 1 869 ? -21.481 14.820 82.946 1.00 77.56 869 ASP A CA 1
ATOM 6780 C C . ASP A 1 869 ? -22.857 15.079 83.568 1.00 77.56 869 ASP A C 1
ATOM 6782 O O . ASP A 1 869 ? -23.428 16.161 83.425 1.00 77.56 869 ASP A O 1
ATOM 6786 N N . ASN A 1 870 ? -23.383 14.087 84.288 1.00 78.94 870 ASN A N 1
ATOM 6787 C CA . ASN A 1 870 ? -24.691 14.135 84.944 1.00 78.94 870 ASN A CA 1
ATOM 6788 C C . ASN A 1 870 ? -25.863 14.416 83.986 1.00 78.94 870 ASN A C 1
ATOM 6790 O O . ASN A 1 870 ? -26.914 14.897 84.412 1.00 78.94 870 ASN A O 1
ATOM 6794 N N . GLN A 1 871 ? -25.704 14.101 82.698 1.00 82.31 871 GLN A N 1
ATOM 6795 C CA . GLN A 1 871 ? -26.761 14.240 81.707 1.00 82.31 871 GLN A CA 1
ATOM 6796 C C . GLN A 1 871 ? -27.878 13.219 81.969 1.00 82.31 871 GLN A C 1
ATOM 6798 O O . GLN A 1 871 ? -27.726 12.025 81.727 1.00 82.31 871 GLN A O 1
ATOM 6803 N N . THR A 1 872 ? -29.023 13.708 82.443 1.00 83.19 872 THR A N 1
ATOM 6804 C CA . THR A 1 872 ? -30.191 12.883 82.795 1.00 83.19 872 THR A CA 1
ATOM 6805 C C . THR A 1 872 ? -31.185 12.688 81.643 1.00 83.19 872 THR A C 1
ATOM 6807 O O . THR A 1 872 ? -32.157 11.941 81.794 1.00 83.19 872 THR A O 1
ATOM 6810 N N . GLN A 1 873 ? -30.943 13.333 80.494 1.00 86.69 873 GLN A N 1
ATOM 6811 C CA . GLN A 1 873 ? -31.770 13.249 79.286 1.00 86.69 873 GLN A CA 1
ATOM 6812 C C . GLN A 1 873 ? -30.937 13.257 77.996 1.00 86.69 873 GLN A C 1
ATOM 6814 O O . GLN A 1 873 ? -29.976 14.023 77.887 1.00 86.69 873 GLN A O 1
ATOM 6819 N N . VAL A 1 874 ? -31.319 12.457 76.996 1.00 86.25 874 VAL A N 1
ATOM 6820 C CA . VAL A 1 874 ? -30.676 12.426 75.666 1.00 86.25 874 VAL A CA 1
ATOM 6821 C C . VAL A 1 874 ? -31.718 12.577 74.565 1.00 86.25 874 VAL A C 1
ATOM 6823 O O . VAL A 1 874 ? -32.648 11.781 74.472 1.00 86.25 874 VAL A O 1
ATOM 6826 N N . GLY A 1 875 ? -31.552 13.594 73.719 1.00 87.12 875 GLY A N 1
ATOM 6827 C CA . GLY A 1 875 ? -32.377 13.794 72.528 1.00 87.12 875 GLY A CA 1
ATOM 6828 C C . GLY A 1 875 ? -31.849 12.990 71.342 1.00 87.12 875 GLY A C 1
ATOM 6829 O O . GLY A 1 875 ? -30.678 13.112 70.993 1.00 87.12 875 GLY A O 1
ATOM 6830 N N . VAL A 1 876 ? -32.713 12.202 70.705 1.00 89.94 876 VAL A N 1
ATOM 6831 C CA . VAL A 1 876 ? -32.421 11.442 69.483 1.00 89.94 876 VAL A CA 1
ATOM 6832 C C . VAL A 1 876 ? -33.167 12.088 68.322 1.00 89.94 876 VAL A C 1
ATOM 6834 O O . VAL A 1 876 ? -34.396 12.167 68.325 1.00 89.94 876 VAL A O 1
ATOM 6837 N N . ARG A 1 877 ? -32.422 12.563 67.320 1.00 90.50 877 ARG A N 1
ATOM 6838 C CA . ARG A 1 877 ? -32.963 13.133 66.078 1.00 90.50 877 ARG A CA 1
ATOM 6839 C C . ARG A 1 877 ? -32.730 12.155 64.938 1.00 90.50 877 ARG A C 1
ATOM 6841 O O . ARG A 1 877 ? -31.586 11.827 64.647 1.00 90.50 877 ARG A O 1
ATOM 6848 N N . VAL A 1 878 ? -33.811 11.696 64.320 1.00 90.75 878 VAL A N 1
ATOM 6849 C CA . VAL A 1 878 ? -33.818 10.712 63.234 1.00 90.75 878 VAL A CA 1
ATOM 6850 C C . VAL A 1 878 ? -33.829 11.438 61.895 1.00 90.75 878 VAL A C 1
ATOM 6852 O O . VAL A 1 878 ? -34.709 12.264 61.644 1.00 90.75 878 VAL A O 1
ATOM 6855 N N . LEU A 1 879 ? -32.866 11.124 61.033 1.00 90.50 879 LEU A N 1
ATOM 6856 C CA . LEU A 1 879 ? -32.602 11.822 59.774 1.00 90.50 879 LEU A CA 1
ATOM 6857 C C . LEU A 1 879 ? -32.531 10.837 58.594 1.00 90.50 879 LEU A C 1
ATOM 6859 O O . LEU A 1 879 ? -32.146 9.676 58.759 1.00 90.50 879 LEU A O 1
ATOM 6863 N N . GLN A 1 880 ? -32.871 11.328 57.402 1.00 88.75 880 GLN A N 1
ATOM 6864 C CA . GLN A 1 880 ? -32.763 10.634 56.118 1.00 88.75 880 GLN A CA 1
ATOM 6865 C C . GLN A 1 880 ? -31.960 11.480 55.123 1.00 88.75 880 GLN A C 1
ATOM 6867 O O . GLN A 1 880 ? -32.285 12.649 54.900 1.00 88.75 880 GLN A O 1
ATOM 6872 N N . GLY A 1 881 ? -30.932 10.901 54.503 1.00 88.44 881 GLY A N 1
ATOM 6873 C CA . GLY A 1 881 ? -30.123 11.585 53.493 1.00 88.44 881 GLY A CA 1
ATOM 6874 C C . GLY A 1 881 ? -28.726 10.991 53.309 1.00 88.44 881 GLY A C 1
ATOM 6875 O O . GLY A 1 881 ? -28.367 10.003 53.944 1.00 88.44 881 GLY A O 1
ATOM 6876 N N .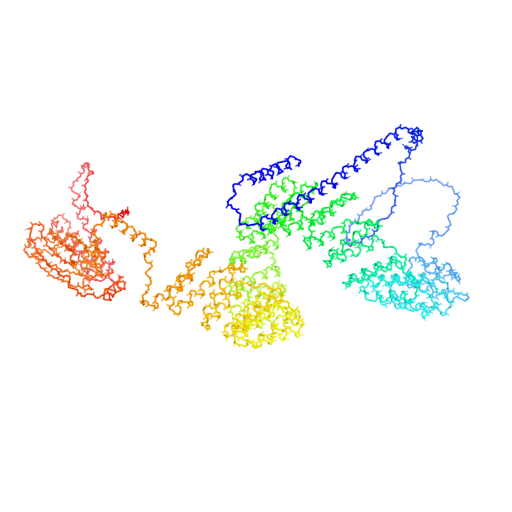 GLU A 1 882 ? -27.944 11.590 52.408 1.00 88.12 882 GLU A N 1
ATOM 6877 C CA . GLU A 1 882 ? -26.612 11.105 52.013 1.00 88.12 882 GLU A CA 1
ATOM 6878 C C . GLU A 1 882 ? -25.475 12.078 52.364 1.00 88.12 882 GLU A C 1
ATOM 6880 O O . GLU A 1 882 ? -24.315 11.737 52.154 1.00 88.12 882 GLU A O 1
ATOM 6885 N N . ARG A 1 883 ? -25.748 13.257 52.937 1.00 89.25 883 ARG A N 1
ATOM 6886 C CA . ARG A 1 883 ? -24.686 14.196 53.349 1.00 89.25 883 ARG A CA 1
ATOM 6887 C C . ARG A 1 883 ? -24.105 13.816 54.708 1.00 89.25 883 ARG A C 1
ATOM 6889 O O . ARG A 1 883 ? -24.772 13.152 55.497 1.00 89.25 883 ARG A O 1
ATOM 6896 N N . GLU A 1 884 ? -22.862 14.201 54.993 1.00 85.94 884 GLU A N 1
ATOM 6897 C CA . GLU A 1 884 ? -22.214 13.814 56.262 1.00 85.94 884 GLU A CA 1
ATOM 6898 C C . GLU A 1 884 ? -22.650 14.672 57.456 1.00 85.94 884 GLU A C 1
ATOM 6900 O O . GLU A 1 884 ? -22.594 14.223 58.600 1.00 85.94 884 GLU A O 1
ATOM 6905 N N . MET A 1 885 ? -23.119 15.895 57.204 1.00 87.75 885 MET A N 1
ATOM 6906 C CA . MET A 1 885 ? -23.607 16.807 58.237 1.00 87.75 885 MET A CA 1
ATOM 6907 C C . MET A 1 885 ? -25.110 16.621 58.465 1.00 87.75 885 MET A C 1
ATOM 6909 O O . MET A 1 885 ? -25.900 16.606 57.523 1.00 87.75 885 MET A O 1
ATOM 6913 N N . ALA A 1 886 ? -25.533 16.527 59.726 1.00 86.12 886 ALA A N 1
ATOM 6914 C CA . ALA A 1 886 ? -26.927 16.295 60.110 1.00 86.12 886 ALA A CA 1
ATOM 6915 C C . ALA A 1 886 ? -27.876 17.411 59.650 1.00 86.12 886 ALA A C 1
ATOM 6917 O O . ALA A 1 886 ? -28.981 17.120 59.202 1.00 86.12 886 ALA A O 1
ATOM 6918 N N . ALA A 1 887 ? -27.433 18.671 59.702 1.00 84.56 887 ALA A N 1
ATOM 6919 C CA . ALA A 1 887 ? -28.233 19.834 59.303 1.00 84.56 887 ALA A CA 1
ATOM 6920 C C . ALA A 1 887 ? -28.607 19.845 57.810 1.00 84.56 887 ALA A C 1
ATOM 6922 O O . ALA A 1 887 ? -29.588 20.474 57.422 1.00 84.56 887 ALA A O 1
ATOM 6923 N N . ASP A 1 888 ? -27.822 19.152 56.988 1.00 84.50 888 ASP A N 1
ATOM 6924 C CA . ASP A 1 888 ? -27.984 19.094 55.540 1.00 84.50 888 ASP A CA 1
ATOM 6925 C C . ASP A 1 888 ? -28.824 17.882 55.081 1.00 84.50 888 ASP A C 1
ATOM 6927 O O . ASP A 1 888 ? -29.031 17.682 53.883 1.00 84.50 888 ASP A O 1
ATOM 6931 N N . ASN A 1 889 ? -29.313 17.070 56.026 1.00 86.19 889 ASN A N 1
ATOM 6932 C CA . ASN A 1 889 ? -30.171 15.912 55.780 1.00 86.19 889 ASN A CA 1
ATOM 6933 C C . ASN A 1 889 ? -31.614 16.174 56.252 1.00 86.19 889 ASN A C 1
ATOM 6935 O O . ASN A 1 889 ? -31.885 17.057 57.067 1.00 86.19 889 ASN A O 1
ATOM 6939 N N . LYS A 1 890 ? -32.576 15.393 55.747 1.00 86.62 890 LYS A N 1
ATOM 6940 C CA . LYS A 1 890 ? -34.003 15.575 56.048 1.00 86.62 890 LYS A CA 1
ATOM 6941 C C . LYS A 1 890 ? -34.344 15.010 57.427 1.00 86.62 890 LYS A C 1
ATOM 6943 O O . LYS A 1 890 ? -34.180 13.816 57.664 1.00 86.62 890 LYS A O 1
ATOM 6948 N N . LEU A 1 891 ? -34.874 15.842 58.324 1.00 87.19 891 LEU A N 1
ATOM 6949 C CA . LEU A 1 891 ? -35.362 15.409 59.637 1.00 87.19 891 LEU A CA 1
ATOM 6950 C C . LEU A 1 891 ? -36.681 14.639 59.495 1.00 87.19 891 LEU A C 1
ATOM 6952 O O . LEU A 1 891 ? -37.651 15.163 58.950 1.00 87.19 891 LEU A O 1
ATOM 6956 N N . LEU A 1 892 ? -36.715 13.410 60.009 1.00 84.38 892 LEU A N 1
ATOM 6957 C CA . LEU A 1 892 ? -37.907 12.559 60.023 1.00 84.38 892 LEU A CA 1
ATOM 6958 C C . LEU A 1 892 ? -38.669 12.632 61.351 1.00 84.38 892 LEU A C 1
ATOM 6960 O O . LEU A 1 892 ? -39.892 12.524 61.369 1.00 84.38 892 LEU A O 1
ATOM 6964 N N . GLY A 1 893 ? -37.960 12.820 62.464 1.00 86.12 893 GLY A N 1
ATOM 6965 C CA . GLY A 1 893 ? -38.568 12.938 63.785 1.00 86.12 893 GLY A CA 1
ATOM 6966 C C . GLY A 1 893 ? -37.534 13.082 64.895 1.00 86.12 893 GLY A C 1
ATOM 6967 O O . GLY A 1 893 ? -36.344 12.852 64.687 1.00 86.12 893 GLY A O 1
ATOM 6968 N N . ASN A 1 894 ? -37.980 13.476 66.083 1.00 89.94 894 ASN A N 1
ATOM 6969 C CA . ASN A 1 894 ? -37.139 13.587 67.268 1.00 89.94 894 ASN A CA 1
ATOM 6970 C C . ASN A 1 894 ? -37.889 13.133 68.524 1.00 89.94 894 ASN A C 1
ATOM 6972 O O . ASN A 1 894 ? -39.111 13.232 68.609 1.00 89.94 894 ASN A O 1
ATOM 6976 N N . PHE A 1 895 ? -37.153 12.615 69.499 1.00 91.06 895 PHE A N 1
ATOM 6977 C CA . PHE A 1 895 ? -37.687 12.263 70.811 1.00 91.06 895 PHE A CA 1
ATOM 6978 C C . PHE A 1 895 ? -36.580 12.319 71.866 1.00 91.06 895 PHE A C 1
ATOM 6980 O O . PHE A 1 895 ? -35.397 12.298 71.532 1.00 91.06 895 PHE A O 1
ATOM 6987 N N . GLU A 1 896 ? -36.956 12.400 73.140 1.00 87.12 896 GLU A N 1
ATOM 6988 C CA . GLU A 1 896 ? -36.016 12.508 74.259 1.00 87.12 896 GLU A CA 1
ATOM 6989 C C . GLU A 1 896 ? -36.145 11.297 75.185 1.00 87.12 896 GLU A C 1
ATOM 6991 O O . GLU A 1 896 ? -37.237 10.962 75.647 1.00 87.12 896 GLU A O 1
ATOM 6996 N N . LEU A 1 897 ? -35.024 10.633 75.465 1.00 87.38 897 LEU A N 1
ATOM 6997 C CA . LEU A 1 897 ? -34.926 9.590 76.478 1.00 87.38 897 LEU A CA 1
ATOM 6998 C C . LEU A 1 897 ? -34.649 10.247 77.835 1.00 87.38 897 LEU A C 1
ATOM 7000 O O . LEU A 1 897 ? -33.557 10.770 78.062 1.00 87.38 897 LEU A O 1
ATOM 7004 N N . MET A 1 898 ? -35.640 10.219 78.727 1.00 85.69 898 MET A N 1
ATOM 7005 C CA . MET A 1 898 ? -35.601 10.879 80.037 1.00 85.69 898 MET A CA 1
ATOM 7006 C C . MET A 1 898 ? -35.294 9.905 81.182 1.00 85.69 898 MET A C 1
ATOM 7008 O O . MET A 1 898 ? -35.754 8.762 81.205 1.00 85.69 898 MET A O 1
ATOM 7012 N N . GLY A 1 899 ? -34.606 10.398 82.214 1.00 78.12 899 GLY A N 1
ATOM 7013 C CA . GLY A 1 899 ? -34.423 9.684 83.478 1.00 78.12 899 GLY A CA 1
ATOM 7014 C C . GLY A 1 899 ? -33.226 8.736 83.500 1.00 78.12 899 GLY A C 1
ATOM 7015 O O . GLY A 1 899 ? -33.303 7.699 84.167 1.00 78.12 899 GLY A O 1
ATOM 7016 N N . ILE A 1 900 ? -32.161 9.108 82.790 1.00 82.62 900 ILE A N 1
ATOM 7017 C CA . ILE A 1 900 ? -30.836 8.485 82.862 1.00 82.62 900 ILE A CA 1
ATOM 7018 C C . ILE A 1 900 ? -30.207 8.863 84.220 1.00 82.62 900 ILE A C 1
ATOM 7020 O O . ILE A 1 900 ? -30.312 10.027 84.624 1.00 82.62 900 ILE A O 1
ATOM 7024 N N . PRO A 1 901 ? -29.595 7.925 84.968 1.00 81.19 901 PRO A N 1
ATOM 7025 C CA . PRO A 1 901 ? -28.926 8.240 86.227 1.00 81.19 901 PRO A CA 1
ATOM 7026 C C . PRO A 1 901 ? -27.788 9.249 86.008 1.00 81.19 901 PRO A C 1
ATOM 7028 O O . PRO A 1 901 ? -27.066 9.121 85.017 1.00 81.19 901 PRO A O 1
ATOM 7031 N N . PRO A 1 902 ? -27.579 10.223 86.914 1.00 81.62 902 PRO A N 1
ATOM 7032 C CA . PRO A 1 902 ? -26.435 11.123 86.834 1.00 81.62 902 PRO A CA 1
ATOM 7033 C C . PRO A 1 902 ? -25.130 10.319 86.867 1.00 81.62 902 PRO A C 1
ATOM 7035 O O . PRO A 1 902 ? -24.793 9.708 87.881 1.00 81.62 902 PRO A O 1
ATOM 7038 N N . ALA A 1 903 ? -24.428 10.284 85.740 1.00 80.94 903 ALA A N 1
ATOM 7039 C CA . ALA A 1 903 ? -23.160 9.588 85.577 1.00 80.94 903 ALA A CA 1
ATOM 7040 C C . ALA A 1 903 ? -22.186 10.462 84.770 1.00 80.94 903 ALA A C 1
ATOM 7042 O O . ALA A 1 903 ? -22.633 11.348 84.031 1.00 80.94 903 ALA A O 1
ATOM 7043 N N . PRO A 1 904 ? -20.866 10.240 84.892 1.00 77.75 904 PRO A N 1
ATOM 7044 C CA . PRO A 1 904 ? -19.881 10.900 84.041 1.00 77.75 904 PRO A CA 1
ATOM 7045 C C . PRO A 1 904 ? -20.165 10.644 82.556 1.00 77.75 904 PRO A C 1
ATOM 7047 O O . PRO A 1 904 ? -20.694 9.585 82.193 1.00 77.75 904 PRO A O 1
ATOM 7050 N N . ARG A 1 905 ? -19.785 11.591 81.692 1.00 79.25 905 ARG A N 1
ATOM 7051 C CA . ARG A 1 905 ? -19.840 11.411 80.235 1.00 79.25 905 ARG A CA 1
ATOM 7052 C C . ARG A 1 905 ? -19.140 10.107 79.829 1.00 79.25 905 ARG A C 1
ATOM 7054 O O . ARG A 1 905 ? -18.142 9.717 80.434 1.00 79.25 905 ARG A O 1
ATOM 7061 N N . GLY A 1 906 ? -19.649 9.429 78.804 1.00 73.69 906 GLY A N 1
ATOM 7062 C CA . GLY A 1 906 ? -19.056 8.174 78.310 1.00 73.69 906 GLY A CA 1
ATOM 7063 C C . GLY A 1 906 ? -19.519 6.890 79.020 1.00 73.69 906 GLY A C 1
ATOM 7064 O O . GLY A 1 906 ? -19.276 5.803 78.502 1.00 73.69 906 GLY A O 1
ATOM 7065 N N . MET A 1 907 ? -20.165 6.986 80.190 1.00 79.31 907 MET A N 1
ATOM 7066 C CA . MET A 1 907 ? -20.537 5.814 80.997 1.00 79.31 907 MET A CA 1
ATOM 7067 C C . MET A 1 907 ? -21.938 5.241 80.688 1.00 79.31 907 MET A C 1
ATOM 7069 O O . MET A 1 907 ? -22.069 4.015 80.628 1.00 79.31 907 MET A O 1
ATOM 7073 N N . PRO A 1 908 ? -22.995 6.057 80.491 1.00 83.12 908 PRO A N 1
ATOM 7074 C CA . PRO A 1 908 ? -24.311 5.551 80.093 1.00 83.12 908 PRO A CA 1
ATOM 7075 C C . PRO A 1 908 ? -24.282 4.901 78.704 1.00 83.12 908 PRO A C 1
ATOM 7077 O O . PRO A 1 908 ? -23.740 5.476 77.768 1.00 83.12 908 PRO A O 1
ATOM 7080 N N . GLN A 1 909 ? -24.908 3.732 78.548 1.00 86.38 909 GLN A N 1
ATOM 7081 C CA . GLN A 1 909 ? -24.976 3.011 77.272 1.00 86.38 909 GLN A CA 1
ATOM 7082 C C . GLN A 1 909 ? -26.398 3.046 76.713 1.00 86.38 909 GLN A C 1
ATOM 7084 O O . GLN A 1 909 ? -27.281 2.340 77.196 1.00 86.38 909 GLN A O 1
ATOM 7089 N N . ILE A 1 910 ? -26.612 3.850 75.677 1.00 89.44 910 ILE A N 1
ATOM 7090 C CA . ILE A 1 910 ? -27.910 4.082 75.041 1.00 89.44 910 ILE A CA 1
ATOM 7091 C C . ILE A 1 910 ? -27.942 3.351 73.703 1.00 89.44 910 ILE A C 1
ATOM 7093 O O . ILE A 1 910 ? -27.283 3.745 72.748 1.00 89.44 910 ILE A O 1
ATOM 7097 N N . GLU A 1 911 ? -28.710 2.276 73.618 1.00 90.75 911 GLU A N 1
ATOM 7098 C CA . GLU A 1 911 ? -28.907 1.503 72.397 1.00 90.75 911 GLU A CA 1
ATOM 7099 C C . GLU A 1 911 ? -30.008 2.119 71.542 1.00 90.75 911 GLU A C 1
ATOM 7101 O O . GLU A 1 911 ? -31.172 2.119 71.936 1.00 90.75 911 GLU A O 1
ATOM 7106 N N . VAL A 1 912 ? -29.645 2.626 70.365 1.00 92.38 912 VAL A N 1
ATOM 7107 C CA . VAL A 1 912 ? -30.591 3.126 69.367 1.00 92.38 912 VAL A CA 1
ATOM 7108 C C . VAL A 1 912 ? -30.819 2.043 68.319 1.00 92.38 912 VAL A C 1
ATOM 7110 O O . VAL A 1 912 ? -29.871 1.572 67.693 1.00 92.38 912 VAL A O 1
ATOM 7113 N N . THR A 1 913 ? -32.073 1.646 68.125 1.00 91.62 913 THR A N 1
ATOM 7114 C CA . THR A 1 913 ? -32.499 0.586 67.207 1.00 91.62 913 THR A CA 1
ATOM 7115 C C . THR A 1 913 ? -33.418 1.148 66.134 1.00 91.62 913 THR A C 1
ATOM 7117 O O . THR A 1 913 ? -34.430 1.759 66.455 1.00 91.62 913 THR A O 1
ATOM 7120 N N . PHE A 1 914 ? -33.086 0.902 64.869 1.00 92.69 914 PHE A N 1
ATOM 7121 C CA . PHE A 1 914 ? -33.932 1.125 63.702 1.00 92.69 914 PHE A CA 1
ATOM 7122 C C . PHE A 1 914 ? -34.543 -0.207 63.273 1.00 92.69 914 PHE A C 1
ATOM 7124 O O . PHE A 1 914 ? -33.817 -1.163 62.998 1.00 92.69 914 PHE A O 1
ATOM 7131 N N . ASP A 1 915 ? -35.867 -0.262 63.201 1.00 89.50 915 ASP A N 1
ATOM 7132 C CA . ASP A 1 915 ? -36.645 -1.424 62.779 1.00 89.50 915 ASP A CA 1
ATOM 7133 C C . ASP A 1 915 ? -37.554 -1.006 61.616 1.00 89.50 915 ASP A C 1
ATOM 7135 O O . ASP A 1 915 ? -38.429 -0.157 61.796 1.00 89.50 915 ASP A O 1
ATOM 7139 N N . ILE A 1 916 ? -37.299 -1.532 60.415 1.00 87.56 916 ILE A N 1
ATOM 7140 C CA . ILE A 1 916 ? -38.083 -1.250 59.206 1.00 87.56 916 ILE A CA 1
ATOM 7141 C C . ILE A 1 916 ? -38.867 -2.504 58.839 1.00 87.56 916 ILE A C 1
ATOM 7143 O O . ILE A 1 916 ? -38.280 -3.529 58.477 1.00 87.56 916 ILE A O 1
ATOM 7147 N N . ASP A 1 917 ? -40.192 -2.412 58.913 1.00 83.94 917 ASP A N 1
ATOM 7148 C CA . ASP A 1 917 ? -41.085 -3.518 58.577 1.00 83.94 917 ASP A CA 1
ATOM 7149 C C . ASP A 1 917 ? -41.299 -3.669 57.059 1.00 83.94 917 ASP A C 1
ATOM 7151 O O . ASP A 1 917 ? -40.880 -2.832 56.262 1.00 83.94 917 ASP A O 1
ATOM 7155 N N . ALA A 1 918 ? -41.984 -4.738 56.642 1.00 78.31 918 ALA A N 1
ATOM 7156 C CA . ALA A 1 918 ? -42.264 -5.014 55.228 1.00 78.31 918 ALA A CA 1
ATOM 7157 C C . ALA A 1 918 ? -43.143 -3.947 54.538 1.00 78.31 918 ALA A C 1
ATOM 7159 O O . ALA A 1 918 ? -43.245 -3.946 53.316 1.00 78.31 918 ALA A O 1
ATOM 7160 N N . ASN A 1 919 ? -43.764 -3.040 55.301 1.00 73.19 919 ASN A N 1
ATOM 7161 C CA . ASN A 1 919 ? -44.555 -1.925 54.780 1.00 73.19 919 ASN A CA 1
ATOM 7162 C C . ASN A 1 919 ? -43.736 -0.622 54.695 1.00 73.19 919 ASN A C 1
ATOM 7164 O O . ASN A 1 919 ? -44.298 0.434 54.398 1.00 73.19 919 ASN A O 1
ATOM 7168 N N . GLY A 1 920 ? -42.434 -0.665 55.004 1.00 72.12 920 GLY A N 1
ATOM 7169 C CA . GLY A 1 920 ? -41.564 0.508 55.025 1.00 72.12 920 GLY A CA 1
ATOM 7170 C C . GLY A 1 920 ? -41.849 1.468 56.185 1.00 72.12 920 GLY A C 1
ATOM 7171 O O . GLY A 1 920 ? -41.501 2.650 56.101 1.00 72.12 920 GLY A O 1
ATOM 7172 N N . ILE A 1 921 ? -42.504 1.006 57.257 1.00 82.81 921 ILE A N 1
ATOM 7173 C CA . ILE A 1 921 ? -42.698 1.781 58.487 1.00 82.81 921 ILE A CA 1
ATOM 7174 C C . ILE A 1 921 ? -41.425 1.663 59.320 1.00 82.81 921 ILE A C 1
ATOM 7176 O O . ILE A 1 921 ? -40.998 0.564 59.669 1.00 82.81 921 ILE A O 1
ATOM 7180 N N . VAL A 1 922 ? -40.828 2.810 59.646 1.00 86.25 922 VAL A N 1
ATOM 7181 C CA . VAL A 1 922 ? -39.576 2.891 60.399 1.00 86.25 922 VAL A CA 1
ATOM 7182 C C . VAL A 1 922 ? -39.901 3.158 61.866 1.00 86.25 922 VAL A C 1
ATOM 7184 O O . VAL A 1 922 ? -40.357 4.243 62.224 1.00 86.25 922 VAL A O 1
ATOM 7187 N N . THR A 1 923 ? -39.644 2.192 62.739 1.00 89.81 923 THR A N 1
ATOM 7188 C CA . THR A 1 923 ? -39.676 2.386 64.192 1.00 89.81 923 THR A CA 1
ATOM 7189 C C . THR A 1 923 ? -38.256 2.603 64.692 1.00 89.81 923 THR A C 1
ATOM 7191 O O . THR A 1 923 ? -37.388 1.758 64.483 1.00 89.81 923 THR A O 1
ATOM 7194 N N . VAL A 1 924 ? -38.011 3.733 65.357 1.00 91.69 924 VAL A N 1
ATOM 7195 C CA . VAL A 1 924 ? -36.726 4.022 66.002 1.00 91.69 924 VAL A CA 1
ATOM 7196 C C . VAL A 1 924 ? -36.921 4.034 67.508 1.00 91.69 924 VAL A C 1
ATOM 7198 O O . VAL A 1 924 ? -37.715 4.827 68.011 1.00 91.69 924 VAL A O 1
ATOM 7201 N N . SER A 1 925 ? -36.201 3.182 68.234 1.00 91.44 925 SER A N 1
ATOM 7202 C CA . SER A 1 925 ? -36.203 3.164 69.699 1.00 91.44 925 SER A CA 1
ATOM 7203 C C . SER A 1 925 ? -34.827 3.486 70.265 1.00 91.44 925 SER A C 1
ATOM 7205 O O . SER A 1 925 ? -33.814 3.191 69.641 1.00 91.44 925 SER A O 1
ATOM 7207 N N . ALA A 1 926 ? -34.782 4.136 71.426 1.00 91.12 926 ALA A N 1
ATOM 7208 C CA . ALA A 1 926 ? -33.572 4.372 72.200 1.00 91.12 926 ALA A CA 1
ATOM 7209 C C . ALA A 1 926 ? -33.772 3.828 73.615 1.00 91.12 926 ALA A C 1
ATOM 7211 O O . ALA A 1 926 ? -34.713 4.226 74.308 1.00 91.12 926 ALA A O 1
ATOM 7212 N N . ARG A 1 927 ? -32.885 2.931 74.043 1.00 90.31 927 ARG A N 1
ATOM 7213 C CA . ARG A 1 927 ? -32.963 2.231 75.324 1.00 90.31 927 ARG A CA 1
ATOM 7214 C C . ARG A 1 927 ? -31.672 2.381 76.113 1.00 90.31 927 ARG A C 1
ATOM 7216 O O . ARG A 1 927 ? -30.606 2.021 75.628 1.00 90.31 927 ARG A O 1
ATOM 7223 N N . ASP A 1 928 ? -31.762 2.852 77.351 1.00 89.44 928 ASP A N 1
ATOM 7224 C CA . ASP A 1 928 ? -30.629 2.813 78.280 1.00 89.44 928 ASP A CA 1
ATOM 7225 C C . ASP A 1 928 ? -30.426 1.378 78.793 1.00 89.44 928 ASP A C 1
ATOM 7227 O O . ASP A 1 928 ? -31.333 0.783 79.380 1.00 89.44 928 ASP A O 1
ATOM 7231 N N . LYS A 1 929 ? -29.233 0.809 78.585 1.00 85.88 929 LYS A N 1
ATOM 7232 C CA . LYS A 1 929 ? -28.897 -0.560 79.002 1.00 85.88 929 LYS A CA 1
ATOM 7233 C C . LYS A 1 929 ? -28.826 -0.720 80.520 1.00 85.88 929 LYS A C 1
ATOM 7235 O O . LYS A 1 929 ? -29.087 -1.817 81.006 1.00 85.88 929 LYS A O 1
ATOM 7240 N N . ALA A 1 930 ? -28.513 0.342 81.267 1.00 80.94 930 ALA A N 1
ATOM 7241 C CA . ALA A 1 930 ? -28.390 0.268 82.723 1.00 80.94 930 ALA A CA 1
ATOM 7242 C C . ALA A 1 930 ? -29.757 0.288 83.424 1.00 80.94 930 ALA A C 1
ATOM 7244 O O . ALA A 1 930 ? -30.012 -0.523 84.313 1.00 80.94 930 ALA A O 1
ATOM 7245 N N . THR A 1 931 ? -30.652 1.198 83.023 1.00 81.75 931 THR A N 1
ATOM 7246 C CA . THR A 1 931 ? -31.986 1.331 83.641 1.00 81.75 931 THR A CA 1
ATOM 7247 C C . THR A 1 931 ? -33.102 0.593 82.908 1.00 81.75 931 THR A C 1
ATOM 7249 O O . THR A 1 931 ? -34.223 0.540 83.413 1.00 81.75 931 THR A O 1
ATOM 7252 N N . ALA A 1 932 ? -32.822 0.044 81.722 1.00 82.06 932 ALA A N 1
ATOM 7253 C CA . ALA A 1 932 ? -33.795 -0.547 80.804 1.00 82.06 932 ALA A CA 1
ATOM 7254 C C . ALA A 1 932 ? -34.943 0.395 80.388 1.00 82.06 932 ALA A C 1
ATOM 7256 O O . ALA A 1 932 ? -35.920 -0.073 79.802 1.00 82.06 932 ALA A O 1
ATOM 7257 N N . LYS A 1 933 ? -34.834 1.704 80.651 1.00 83.81 933 LYS A N 1
ATOM 7258 C CA . LYS A 1 933 ? -35.794 2.700 80.169 1.00 83.81 933 LYS A CA 1
ATOM 7259 C C . LYS A 1 933 ? -35.659 2.847 78.663 1.00 83.81 933 LYS A C 1
ATOM 7261 O O . LYS A 1 933 ? -34.550 2.991 78.152 1.00 83.81 933 LYS A O 1
ATOM 7266 N N . GLU A 1 934 ? -36.788 2.835 77.973 1.00 88.06 934 GLU A N 1
ATOM 7267 C CA . GLU A 1 934 ? -36.863 2.913 76.520 1.00 88.06 934 GLU A CA 1
ATOM 7268 C C . GLU A 1 934 ? -37.868 3.983 76.107 1.00 88.06 934 GLU A C 1
ATOM 7270 O O . GLU A 1 934 ? -38.937 4.115 76.705 1.00 88.06 934 GLU A O 1
ATOM 7275 N N . GLN A 1 935 ? -37.515 4.733 75.071 1.00 90.06 935 GLN A N 1
ATOM 7276 C CA . GLN A 1 935 ? -38.402 5.650 74.373 1.00 90.06 935 GLN A CA 1
ATOM 7277 C C . GLN A 1 935 ? -38.326 5.326 72.882 1.00 90.06 935 GLN A C 1
ATOM 7279 O O . GLN A 1 935 ? -37.254 5.009 72.374 1.00 90.06 935 GLN A O 1
ATOM 7284 N N . GLN A 1 936 ? -39.445 5.406 72.168 1.00 90.56 936 GLN A N 1
ATOM 7285 C CA . GLN A 1 936 ? -39.477 5.115 70.736 1.00 90.56 936 GLN A CA 1
ATOM 7286 C C . GLN A 1 936 ? -40.363 6.091 69.971 1.00 90.56 936 GLN A C 1
ATOM 7288 O O . GLN A 1 936 ? -41.282 6.691 70.535 1.00 90.56 936 GLN A O 1
ATOM 7293 N N . ILE A 1 937 ? -40.102 6.202 68.673 1.00 89.88 937 ILE A N 1
ATOM 7294 C CA . ILE A 1 937 ? -40.914 6.922 67.698 1.00 89.88 937 ILE A CA 1
ATOM 7295 C C . ILE A 1 937 ? -41.225 5.992 66.524 1.00 89.88 937 ILE A C 1
ATOM 7297 O O . ILE A 1 937 ? -40.361 5.262 66.041 1.00 89.88 937 ILE A O 1
ATOM 7301 N N . THR A 1 938 ? -42.467 6.023 66.051 1.00 86.50 938 THR A N 1
ATOM 7302 C CA . THR A 1 938 ? -42.874 5.308 64.839 1.00 86.50 938 THR A CA 1
ATOM 7303 C C . THR A 1 938 ? -43.077 6.319 63.727 1.00 86.50 938 THR A C 1
ATOM 7305 O O . THR A 1 938 ? -43.981 7.154 63.782 1.00 86.50 938 THR A O 1
ATOM 7308 N N . ILE A 1 939 ? -42.226 6.238 62.714 1.00 83.19 939 ILE A N 1
ATOM 7309 C CA . ILE A 1 939 ? -42.234 7.098 61.543 1.00 83.19 939 ILE A CA 1
ATOM 7310 C C . ILE A 1 939 ? -42.869 6.278 60.427 1.00 83.19 939 ILE A C 1
ATOM 7312 O O . ILE A 1 939 ? -42.262 5.379 59.844 1.00 83.19 939 ILE A O 1
ATOM 7316 N N . LYS A 1 940 ? -44.136 6.568 60.136 1.00 71.38 940 LYS A N 1
ATOM 7317 C CA . LYS A 1 940 ? -44.735 6.087 58.890 1.00 71.38 940 LYS A CA 1
ATOM 7318 C C . LYS A 1 940 ? -43.960 6.743 57.757 1.00 71.38 940 LYS A C 1
ATOM 7320 O O . LYS A 1 940 ? -43.769 7.955 57.820 1.00 71.38 940 LYS A O 1
ATOM 7325 N N . SER A 1 941 ? -43.540 5.970 56.753 1.00 59.47 941 SER A N 1
ATOM 7326 C CA . SER A 1 941 ? -43.032 6.525 55.496 1.00 59.47 941 SER A CA 1
ATOM 7327 C C . SER A 1 941 ? -44.113 7.421 54.895 1.00 59.47 941 SER A C 1
ATOM 7329 O O . SER A 1 941 ? -44.996 6.974 54.168 1.00 59.47 941 SER A O 1
ATOM 7331 N N . SER A 1 942 ? -44.111 8.697 55.263 1.00 48.62 942 SER A N 1
ATOM 7332 C CA . SER A 1 942 ? -44.871 9.723 54.582 1.00 48.62 942 SER A CA 1
ATOM 7333 C C . SER A 1 942 ? -44.195 9.894 53.231 1.00 48.62 942 SER A C 1
ATOM 7335 O O . SER A 1 942 ? -43.117 10.481 53.132 1.00 48.62 942 SER A O 1
ATOM 7337 N N . GLY A 1 943 ? -44.804 9.311 52.195 1.00 58.38 943 GLY A N 1
ATOM 7338 C CA . GLY A 1 943 ? -44.388 9.510 50.811 1.00 58.38 943 GLY A CA 1
ATOM 7339 C C . GLY A 1 943 ? -44.167 10.999 50.552 1.00 58.38 943 GLY A C 1
ATOM 7340 O O . GLY A 1 943 ? -45.071 11.808 50.758 1.00 58.38 943 GLY A O 1
ATOM 7341 N N . GLY A 1 944 ? -42.944 11.376 50.187 1.00 56.62 944 GLY A N 1
ATOM 7342 C CA . GLY A 1 944 ? -42.591 12.793 50.130 1.00 56.62 944 GLY A CA 1
ATOM 7343 C C . GLY A 1 944 ? -41.177 13.102 49.662 1.00 56.62 944 GLY A C 1
ATOM 7344 O O . GLY A 1 944 ? -40.648 14.140 50.051 1.00 56.62 944 GLY A O 1
ATOM 7345 N N . LEU A 1 945 ? -40.546 12.205 48.903 1.00 64.94 945 LEU A N 1
ATOM 7346 C CA . LEU A 1 945 ? -39.448 12.571 48.014 1.00 64.94 945 LEU A CA 1
ATOM 7347 C C . LEU A 1 945 ? -39.750 11.940 46.656 1.00 64.94 945 LEU A C 1
ATOM 7349 O O . LEU A 1 945 ? -39.909 10.726 46.560 1.00 64.94 945 LEU A O 1
ATOM 7353 N N . SER A 1 946 ? -39.905 12.773 45.637 1.00 73.50 946 SER A N 1
ATOM 7354 C CA . SER A 1 946 ? -39.949 12.331 44.243 1.00 73.50 946 SER A CA 1
ATOM 7355 C C . SER A 1 946 ? -38.588 11.774 43.817 1.00 73.50 946 SER A C 1
ATOM 7357 O O . SER A 1 946 ? -37.559 12.144 44.386 1.00 73.50 946 SER A O 1
ATOM 7359 N N . ASP A 1 947 ? -38.558 10.934 42.779 1.00 70.50 947 ASP A N 1
ATOM 7360 C CA . ASP A 1 947 ? -37.298 10.426 42.213 1.00 70.50 947 ASP A CA 1
ATOM 7361 C C . ASP A 1 947 ? -36.343 11.572 41.823 1.00 70.50 947 ASP A C 1
ATOM 7363 O O . ASP A 1 947 ? -35.125 11.459 41.967 1.00 70.50 947 ASP A O 1
ATOM 7367 N N . ASP A 1 948 ? -36.882 12.718 41.397 1.00 72.62 948 ASP A N 1
ATOM 7368 C CA . ASP A 1 948 ? -36.106 13.920 41.083 1.00 72.62 948 ASP A CA 1
ATOM 7369 C C . ASP A 1 948 ? -35.468 14.557 42.324 1.00 72.62 948 ASP A C 1
ATOM 7371 O O . ASP A 1 948 ? -34.312 14.984 42.279 1.00 72.62 948 ASP A O 1
ATOM 7375 N N . GLU A 1 949 ? -36.184 14.591 43.449 1.00 74.88 949 GLU A N 1
ATOM 7376 C CA . GLU A 1 949 ? -35.660 15.091 44.723 1.00 74.88 949 GLU A CA 1
ATOM 7377 C C . GLU A 1 949 ? -34.598 14.151 45.300 1.00 74.88 949 GLU A C 1
ATOM 7379 O O . GLU A 1 949 ? -33.560 14.628 45.755 1.00 74.88 949 GLU A O 1
ATOM 7384 N N . ILE A 1 950 ? -34.795 12.831 45.205 1.00 75.25 950 ILE A N 1
ATOM 7385 C CA . ILE A 1 950 ? -33.788 11.830 45.597 1.00 75.25 950 ILE A CA 1
ATOM 7386 C C . ILE A 1 950 ? -32.515 12.030 44.766 1.00 75.25 950 ILE A C 1
ATOM 7388 O O . ILE A 1 950 ? -31.425 12.191 45.316 1.00 75.25 950 ILE A O 1
ATOM 7392 N N . ASN A 1 951 ? -32.649 12.109 43.438 1.00 76.44 951 ASN A N 1
ATOM 7393 C CA . ASN A 1 951 ? -31.519 12.323 42.535 1.00 76.44 951 ASN A CA 1
ATOM 7394 C C . ASN A 1 951 ? -30.820 13.669 42.761 1.00 76.44 951 ASN A C 1
ATOM 7396 O O . ASN A 1 951 ? -29.616 13.783 42.519 1.00 76.44 951 ASN A O 1
ATOM 7400 N N . LYS A 1 952 ? -31.556 14.698 43.190 1.00 80.88 952 LYS A N 1
ATOM 7401 C CA . LYS A 1 952 ? -30.989 15.993 43.572 1.00 80.88 952 LYS A CA 1
ATOM 7402 C C . LYS A 1 952 ? -30.179 15.878 44.864 1.00 80.88 952 LYS A C 1
ATOM 7404 O O . LYS A 1 952 ? -29.035 16.316 44.869 1.00 80.88 952 LYS A O 1
ATOM 7409 N N . MET A 1 953 ? -30.715 15.236 45.905 1.00 79.31 953 MET A N 1
ATOM 7410 C CA . MET A 1 953 ? -30.006 15.036 47.177 1.00 79.31 953 MET A CA 1
ATOM 7411 C C . MET A 1 953 ? -28.728 14.201 47.002 1.00 79.31 953 MET A C 1
ATOM 7413 O O . MET A 1 953 ? -27.707 14.513 47.611 1.00 79.31 953 MET A O 1
ATOM 7417 N N . VAL A 1 954 ? -28.748 13.184 46.130 1.00 80.38 954 VAL A N 1
ATOM 7418 C CA . VAL A 1 954 ? -27.552 12.387 45.798 1.00 80.38 954 VAL A CA 1
ATOM 7419 C C . VAL A 1 954 ? -26.507 13.232 45.066 1.00 80.38 954 VAL A C 1
ATOM 7421 O O . VAL A 1 954 ? -25.340 13.229 45.451 1.00 80.38 954 VAL A O 1
ATOM 7424 N N . ARG A 1 955 ? -26.917 14.011 44.055 1.00 80.12 955 ARG A N 1
ATOM 7425 C CA . ARG A 1 955 ? -26.007 14.914 43.328 1.00 80.12 955 ARG A CA 1
ATOM 7426 C C . ARG A 1 955 ? -25.402 15.985 44.234 1.00 80.12 955 ARG A C 1
ATOM 7428 O O . ARG A 1 955 ? -24.215 16.273 44.131 1.00 80.12 955 ARG A O 1
ATOM 7435 N N . GLU A 1 956 ? -26.199 16.571 45.123 1.00 80.62 956 GLU A N 1
ATOM 7436 C CA . GLU A 1 956 ? -25.722 17.556 46.099 1.00 80.62 956 GLU A CA 1
ATOM 7437 C C . GLU A 1 956 ? -24.727 16.933 47.088 1.00 80.62 956 GLU A C 1
ATOM 7439 O O . GLU A 1 956 ? -23.723 17.566 47.412 1.00 80.62 956 GLU A O 1
ATOM 7444 N N . ALA A 1 957 ? -24.941 15.684 47.513 1.00 80.31 957 ALA A N 1
ATOM 7445 C CA . ALA A 1 957 ? -23.989 14.967 48.357 1.00 80.31 957 ALA A CA 1
ATOM 7446 C C . ALA A 1 957 ? -22.647 14.711 47.650 1.00 80.31 957 ALA A C 1
ATOM 7448 O O . ALA A 1 957 ? -21.599 14.935 48.249 1.00 80.31 957 ALA A O 1
ATOM 7449 N N . GLU A 1 958 ? -22.655 14.316 46.372 1.00 80.81 958 GLU A N 1
ATOM 7450 C CA . GLU A 1 958 ? -21.423 14.126 45.587 1.00 80.81 958 GLU A CA 1
ATOM 7451 C C . GLU A 1 958 ? -20.663 15.443 45.371 1.00 80.81 958 GLU A C 1
ATOM 7453 O O . GLU A 1 958 ? -19.444 15.489 45.527 1.00 80.81 958 GLU A O 1
ATOM 7458 N N . LEU A 1 959 ? -21.378 16.535 45.074 1.00 81.69 959 LEU A N 1
ATOM 7459 C CA . LEU A 1 959 ? -20.783 17.863 44.887 1.00 81.69 959 LEU A CA 1
ATOM 7460 C C . LEU A 1 959 ? -20.145 18.418 46.169 1.00 81.69 959 LEU A C 1
ATOM 7462 O O . LEU A 1 959 ? -19.155 19.148 46.095 1.00 81.69 959 LEU A O 1
ATOM 7466 N N . HIS A 1 960 ? -20.708 18.100 47.336 1.00 82.94 960 HIS A N 1
ATOM 7467 C CA . HIS A 1 960 ? -20.255 18.623 48.628 1.00 82.94 960 HIS A CA 1
ATOM 7468 C C . HIS A 1 960 ? -19.399 17.647 49.445 1.00 82.94 960 HIS A C 1
ATOM 7470 O O . HIS A 1 960 ? -18.920 18.032 50.512 1.00 82.94 960 HIS A O 1
ATOM 7476 N N . ALA A 1 961 ? -19.125 16.444 48.930 1.00 80.69 961 ALA A N 1
ATOM 7477 C CA . ALA A 1 961 ? -18.425 15.378 49.646 1.00 80.69 961 ALA A CA 1
ATOM 7478 C C . ALA A 1 961 ? -17.084 15.820 50.260 1.00 80.69 961 ALA A C 1
ATOM 7480 O O . ALA A 1 961 ? -16.836 15.567 51.434 1.00 80.69 961 ALA A O 1
ATOM 7481 N N . GLN A 1 962 ? -16.238 16.531 49.504 1.00 79.31 962 GLN A N 1
ATOM 7482 C CA . GLN A 1 962 ? -14.921 16.963 49.995 1.00 79.31 962 GLN A CA 1
ATOM 7483 C C . GLN A 1 962 ? -15.030 17.974 51.149 1.00 79.31 962 GLN A C 1
ATOM 7485 O O . GLN A 1 962 ? -14.342 17.850 52.158 1.00 79.31 962 GLN A O 1
ATOM 7490 N N . LYS A 1 963 ? -15.946 18.941 51.031 1.00 82.44 963 LYS A N 1
ATOM 7491 C CA . LYS A 1 963 ? -16.178 19.972 52.053 1.00 82.44 963 LYS A CA 1
ATOM 7492 C C . LYS A 1 963 ? -16.812 19.395 53.323 1.00 82.44 963 LYS A C 1
ATOM 7494 O O . LYS A 1 963 ? -16.505 19.846 54.427 1.00 82.44 963 LYS A O 1
ATOM 7499 N N . ASP A 1 964 ? -17.711 18.430 53.164 1.00 84.12 964 ASP A N 1
ATOM 7500 C CA . ASP A 1 964 ? -18.364 17.742 54.278 1.00 84.12 964 ASP A CA 1
ATOM 7501 C C . ASP A 1 964 ? -17.353 16.875 55.049 1.00 84.12 964 ASP A C 1
ATOM 7503 O O . ASP A 1 964 ? -17.297 16.961 56.277 1.00 84.12 964 ASP A O 1
ATOM 7507 N N . GLN A 1 965 ? -16.465 16.179 54.330 1.00 81.06 965 GLN A N 1
ATOM 7508 C CA . GLN A 1 965 ? -15.385 15.376 54.908 1.00 81.06 965 GLN A CA 1
ATOM 7509 C C . GLN A 1 965 ? -14.396 16.216 55.731 1.00 81.06 965 GLN A C 1
ATOM 7511 O O . GLN A 1 965 ? -14.006 15.818 56.831 1.00 81.06 965 GLN A O 1
ATOM 7516 N N . GLU A 1 966 ? -14.000 17.393 55.234 1.00 82.81 966 GLU A N 1
ATOM 7517 C CA . GLU A 1 966 ? -13.122 18.321 55.962 1.00 82.81 966 GLU A CA 1
ATOM 7518 C C . GLU A 1 966 ? -13.773 18.788 57.273 1.00 82.81 966 GLU A C 1
ATOM 7520 O O . GLU A 1 966 ? -13.159 18.710 58.341 1.00 82.81 966 GLU A O 1
ATOM 7525 N N . ARG A 1 967 ? -15.052 19.187 57.225 1.00 82.31 967 ARG A N 1
ATOM 7526 C CA . ARG A 1 967 ? -15.814 19.610 58.412 1.00 82.31 967 ARG A CA 1
ATOM 7527 C C . ARG A 1 967 ? -15.972 18.495 59.434 1.00 82.31 967 ARG A C 1
ATOM 7529 O O . ARG A 1 967 ? -15.751 18.733 60.618 1.00 82.31 967 ARG A O 1
ATOM 7536 N N . LYS A 1 968 ? -16.322 17.290 58.987 1.00 82.88 968 LYS A N 1
ATOM 7537 C CA . LYS A 1 968 ? -16.429 16.114 59.852 1.00 82.88 968 LYS A CA 1
ATOM 7538 C C . LYS A 1 968 ? -15.104 15.828 60.555 1.00 82.88 968 LYS A C 1
ATOM 7540 O O . LYS A 1 968 ? -15.088 15.693 61.774 1.00 82.88 968 LYS A O 1
ATOM 7545 N N . SER A 1 969 ? -13.991 15.848 59.816 1.00 83.44 969 SER A N 1
ATOM 7546 C CA . SER A 1 969 ? -12.661 15.602 60.386 1.00 83.44 969 SER A CA 1
ATOM 7547 C C . SER A 1 969 ? -12.287 16.615 61.476 1.00 83.44 969 SER A C 1
ATOM 7549 O O . SER A 1 969 ? -11.773 16.232 62.525 1.00 83.44 969 SER A O 1
ATOM 7551 N N . LEU A 1 970 ? -12.614 17.896 61.277 1.00 83.75 970 LEU A N 1
ATOM 7552 C CA . LEU A 1 970 ? -12.393 18.955 62.259 1.00 83.75 970 LEU A CA 1
ATOM 7553 C C . LEU A 1 970 ? -13.224 18.736 63.528 1.00 83.75 970 LEU A C 1
ATOM 7555 O O . LEU A 1 970 ? -12.717 18.908 64.635 1.00 83.75 970 LEU A O 1
ATOM 7559 N N . ILE A 1 971 ? -14.489 18.344 63.380 1.00 82.31 971 ILE A N 1
ATOM 7560 C CA . ILE A 1 971 ? -15.401 18.109 64.505 1.00 82.31 971 ILE A CA 1
ATOM 7561 C C . ILE A 1 971 ? -14.978 16.868 65.299 1.00 82.31 971 ILE A C 1
ATOM 7563 O O . ILE A 1 971 ? -14.920 16.929 66.527 1.00 82.31 971 ILE A O 1
ATOM 7567 N N . ASP A 1 972 ? -14.608 15.779 64.622 1.00 81.44 972 ASP A N 1
ATOM 7568 C CA . ASP A 1 972 ? -14.108 14.560 65.267 1.00 81.44 972 ASP A CA 1
ATOM 7569 C C . ASP A 1 972 ? -12.845 14.849 66.091 1.00 81.44 972 ASP A C 1
ATOM 7571 O O . ASP A 1 972 ? -12.758 14.455 67.257 1.00 81.44 972 ASP A O 1
ATOM 7575 N N . ILE A 1 973 ? -11.907 15.624 65.534 1.00 83.56 973 ILE A N 1
ATOM 7576 C CA . ILE A 1 973 ? -10.674 16.017 66.229 1.00 83.56 973 ILE A CA 1
ATOM 7577 C C . ILE A 1 973 ? -10.975 16.896 67.448 1.00 83.56 973 ILE A C 1
ATOM 7579 O O . ILE A 1 973 ? -10.401 16.672 68.518 1.00 83.56 973 ILE A O 1
ATOM 7583 N N . LYS A 1 974 ? -11.900 17.859 67.332 1.00 83.50 974 LYS A N 1
ATOM 7584 C CA . LYS A 1 974 ? -12.335 18.686 68.471 1.00 83.50 974 LYS A CA 1
ATOM 7585 C C . LYS A 1 974 ? -12.958 17.841 69.579 1.00 83.50 974 LYS A C 1
ATOM 7587 O O . LYS A 1 974 ? -12.595 18.008 70.740 1.00 83.50 974 LYS A O 1
ATOM 7592 N N . ASN A 1 975 ? -13.800 16.872 69.228 1.00 81.50 975 ASN A N 1
ATOM 7593 C CA . ASN A 1 975 ? -14.406 15.955 70.193 1.00 81.50 975 ASN A CA 1
ATOM 7594 C C . ASN A 1 975 ? -13.350 15.094 70.907 1.00 81.50 975 ASN A C 1
ATOM 7596 O O . ASN A 1 975 ? -13.422 14.899 72.127 1.00 81.50 975 ASN A O 1
ATOM 7600 N N . THR A 1 976 ? -12.328 14.613 70.186 1.00 82.31 976 THR A N 1
ATOM 7601 C CA . THR A 1 976 ? -11.186 13.930 70.816 1.00 82.31 976 THR A CA 1
ATOM 7602 C C . THR A 1 976 ? -10.362 14.864 71.703 1.00 82.31 976 THR A C 1
ATOM 7604 O O . THR A 1 976 ? -9.956 14.460 72.794 1.00 82.31 976 THR A O 1
ATOM 7607 N N . ALA A 1 977 ? -10.159 16.123 71.307 1.00 82.06 977 ALA A N 1
ATOM 7608 C CA . ALA A 1 977 ? -9.469 17.115 72.128 1.00 82.06 977 ALA A CA 1
ATOM 7609 C C . ALA A 1 977 ? -10.231 17.409 73.430 1.00 82.06 977 ALA A C 1
ATOM 7611 O O . ALA A 1 977 ? -9.646 17.359 74.506 1.00 82.06 977 ALA A O 1
ATOM 7612 N N . ASP A 1 978 ? -11.548 17.599 73.380 1.00 80.50 978 ASP A N 1
ATOM 7613 C CA . ASP A 1 978 ? -12.361 17.846 74.578 1.00 80.50 978 ASP A CA 1
ATOM 7614 C C . ASP A 1 978 ? -12.424 16.633 75.520 1.00 80.50 978 ASP A C 1
ATOM 7616 O O . ASP A 1 978 ? -12.482 16.781 76.748 1.00 80.50 978 ASP A O 1
ATOM 7620 N N . THR A 1 979 ? -12.394 15.420 74.961 1.00 79.44 979 THR A N 1
ATOM 7621 C CA . THR A 1 979 ? -12.354 14.174 75.742 1.00 79.44 979 THR A CA 1
ATOM 7622 C C . THR A 1 979 ? -11.002 13.997 76.432 1.00 79.44 979 THR A C 1
ATOM 7624 O O . THR A 1 979 ? -10.949 13.679 77.622 1.00 79.44 979 THR A O 1
ATOM 7627 N N . THR A 1 980 ? -9.904 14.246 75.714 1.00 81.38 980 THR A N 1
ATOM 7628 C CA . THR A 1 980 ? -8.549 14.179 76.280 1.00 81.38 980 THR A CA 1
ATOM 7629 C C . THR A 1 980 ? -8.329 15.266 77.326 1.00 81.38 980 THR A C 1
ATOM 7631 O O . THR A 1 980 ? -7.907 14.923 78.423 1.00 81.38 980 THR A O 1
ATOM 7634 N N . ILE A 1 981 ? -8.708 16.527 77.075 1.00 83.44 981 ILE A N 1
ATOM 7635 C CA . ILE A 1 981 ? -8.644 17.621 78.065 1.00 83.44 981 ILE A CA 1
ATOM 7636 C C . ILE A 1 981 ? -9.279 17.182 79.386 1.00 83.44 981 ILE A C 1
ATOM 7638 O O . ILE A 1 981 ? -8.659 17.292 80.440 1.00 83.44 981 ILE A O 1
ATOM 7642 N N . TYR A 1 982 ? -10.484 16.619 79.332 1.00 80.50 982 TYR A N 1
ATOM 7643 C CA . TYR A 1 982 ? -11.177 16.165 80.532 1.00 80.50 982 TYR A CA 1
ATOM 7644 C C . TYR A 1 982 ? -10.489 14.995 81.232 1.00 80.50 982 TYR A C 1
ATOM 7646 O O . TYR A 1 982 ? -10.339 15.010 82.453 1.00 80.50 982 TYR A O 1
ATOM 7654 N N . SER A 1 983 ? -10.061 13.979 80.475 1.00 80.75 983 SER A N 1
ATOM 7655 C CA . SER A 1 983 ? -9.342 12.833 81.041 1.00 80.75 983 SER A CA 1
ATOM 7656 C C . SER A 1 983 ? -8.061 13.285 81.739 1.00 80.75 983 SER A C 1
ATOM 7658 O O . SER A 1 983 ? -7.724 12.803 82.824 1.00 80.75 983 SER A O 1
ATOM 7660 N N . ILE A 1 984 ? -7.357 14.234 81.126 1.00 80.44 984 ILE A N 1
ATOM 7661 C CA . ILE A 1 984 ? -6.118 14.790 81.643 1.00 80.44 984 ILE A CA 1
ATOM 7662 C C . ILE A 1 984 ? -6.388 15.624 82.898 1.00 80.44 984 ILE A C 1
ATOM 7664 O O . ILE A 1 984 ? -5.693 15.441 83.889 1.00 80.44 984 ILE A O 1
ATOM 7668 N N . GLU A 1 985 ? -7.401 16.490 82.903 1.00 81.25 985 GLU A N 1
ATOM 7669 C CA . GLU A 1 985 ? -7.775 17.300 84.073 1.00 81.25 985 GLU A CA 1
ATOM 7670 C C . GLU A 1 985 ? -8.210 16.444 85.258 1.00 81.25 985 GLU A C 1
ATOM 7672 O O . GLU A 1 985 ? -7.821 16.719 86.394 1.00 81.25 985 GLU A O 1
ATOM 7677 N N . LYS A 1 986 ? -8.961 15.371 84.996 1.00 79.31 986 LYS A N 1
ATOM 7678 C CA . LYS A 1 986 ? -9.324 14.388 86.015 1.00 79.31 986 LYS A CA 1
ATOM 7679 C C . LYS A 1 986 ? -8.079 13.712 86.594 1.00 79.31 986 LYS A C 1
ATOM 7681 O O . LYS A 1 986 ? -7.920 13.665 87.811 1.00 79.31 986 LYS A O 1
ATOM 7686 N N . SER A 1 987 ? -7.168 13.263 85.729 1.00 76.62 987 SER A N 1
ATOM 7687 C CA . SER A 1 987 ? -5.909 12.629 86.144 1.00 76.62 987 SER A CA 1
ATOM 7688 C C . SER A 1 987 ? -5.027 13.605 86.932 1.00 76.62 987 SER A C 1
ATOM 7690 O O . SER A 1 987 ? -4.481 13.263 87.976 1.00 76.62 987 SER A O 1
ATOM 7692 N N . LEU A 1 988 ? -4.926 14.856 86.485 1.00 78.31 988 LEU A N 1
ATOM 7693 C CA . LEU A 1 988 ? -4.177 15.903 87.168 1.00 78.31 988 LEU A CA 1
ATOM 7694 C C . LEU A 1 988 ? -4.780 16.216 88.546 1.00 78.31 988 LEU A C 1
ATOM 7696 O O . LEU A 1 988 ? -4.033 16.400 89.500 1.00 78.31 988 LEU A O 1
ATOM 7700 N N . GLY A 1 989 ? -6.111 16.233 88.670 1.00 76.12 989 GLY A N 1
ATOM 7701 C CA . GLY A 1 989 ? -6.807 16.415 89.945 1.00 76.12 989 GLY A CA 1
ATOM 7702 C C . GLY A 1 989 ? -6.568 15.274 90.939 1.00 76.12 989 GLY A C 1
ATOM 7703 O O . GLY A 1 989 ? -6.381 15.534 92.123 1.00 76.12 989 GLY A O 1
ATOM 7704 N N . GLU A 1 990 ? -6.519 14.025 90.467 1.00 76.88 990 GLU A N 1
ATOM 7705 C CA . GLU A 1 990 ? -6.292 12.838 91.307 1.00 76.88 990 GLU A CA 1
ATOM 7706 C C . GLU A 1 990 ? -4.825 12.679 91.756 1.00 76.88 990 GLU A C 1
ATOM 7708 O O . GLU A 1 990 ? -4.561 12.167 92.847 1.00 76.88 990 GLU A O 1
ATOM 7713 N N . TYR A 1 991 ? -3.862 13.128 90.942 1.00 75.81 991 TYR A N 1
ATOM 7714 C CA . TYR A 1 991 ? -2.425 12.942 91.192 1.00 75.81 991 TYR A CA 1
ATOM 7715 C C . TYR A 1 991 ? -1.665 14.230 91.544 1.00 75.81 991 TYR A C 1
ATOM 7717 O O . TYR A 1 991 ? -0.443 14.172 91.692 1.00 75.81 991 TYR A O 1
ATOM 7725 N N . ARG A 1 992 ? -2.354 15.368 91.732 1.00 72.94 992 ARG A N 1
ATOM 7726 C CA . ARG A 1 992 ? -1.746 16.694 91.971 1.00 72.94 992 ARG A CA 1
ATOM 7727 C C . ARG A 1 992 ? -0.720 16.707 93.105 1.00 72.94 992 ARG A C 1
ATOM 7729 O O . ARG A 1 992 ? 0.324 17.334 92.973 1.00 72.94 992 ARG A O 1
ATOM 7736 N N . ASP A 1 993 ? -0.995 15.971 94.179 1.00 71.25 993 ASP A N 1
ATOM 7737 C CA . ASP A 1 993 ? -0.149 15.927 95.378 1.00 71.25 993 ASP A CA 1
ATOM 7738 C C . ASP A 1 993 ? 1.064 14.985 95.240 1.00 71.25 993 ASP A C 1
ATOM 7740 O O . ASP A 1 993 ? 1.939 14.963 96.104 1.00 71.25 993 ASP A O 1
ATOM 7744 N N . LYS A 1 994 ? 1.121 14.177 94.170 1.00 71.69 994 LYS A N 1
ATOM 7745 C CA . LYS A 1 994 ? 2.137 13.128 93.952 1.00 71.69 994 LYS A CA 1
ATOM 7746 C C . LYS A 1 994 ? 3.146 13.459 92.850 1.00 71.69 994 LYS A C 1
ATOM 7748 O O . LYS A 1 994 ? 4.089 12.696 92.652 1.00 71.69 994 LYS A O 1
ATOM 7753 N N . ILE A 1 995 ? 2.965 14.571 92.142 1.00 76.75 995 ILE A N 1
ATOM 7754 C CA . ILE A 1 995 ? 3.849 15.021 91.061 1.00 76.75 995 ILE A CA 1
ATOM 7755 C C . ILE A 1 995 ? 4.572 16.321 91.446 1.00 76.75 995 ILE A C 1
ATOM 7757 O O . ILE A 1 995 ? 4.015 17.134 92.186 1.00 76.75 995 ILE A O 1
ATOM 7761 N N . PRO A 1 996 ? 5.806 16.559 90.957 1.00 77.81 996 PRO A N 1
ATOM 7762 C CA . PRO A 1 996 ? 6.489 17.832 91.166 1.00 77.81 996 PRO A CA 1
ATOM 7763 C C . PRO A 1 996 ? 5.666 19.006 90.621 1.00 77.81 996 PRO A C 1
ATOM 7765 O O . PRO A 1 996 ? 5.086 18.909 89.537 1.00 77.81 996 PRO A O 1
ATOM 7768 N N . ALA A 1 997 ? 5.670 20.137 91.335 1.00 75.62 997 ALA A N 1
ATOM 7769 C CA . ALA A 1 997 ? 4.914 21.331 90.946 1.00 75.62 997 ALA A CA 1
ATOM 7770 C C . ALA A 1 997 ? 5.272 21.836 89.532 1.00 75.62 997 ALA A C 1
ATOM 7772 O O . ALA A 1 997 ? 4.402 22.345 88.835 1.00 75.62 997 ALA A O 1
ATOM 7773 N N . GLU A 1 998 ? 6.517 21.637 89.087 1.00 76.31 998 GLU A N 1
ATOM 7774 C CA . GLU A 1 998 ? 6.984 21.975 87.733 1.00 76.31 998 GLU A CA 1
ATOM 7775 C C . GLU A 1 998 ? 6.317 21.133 86.633 1.00 76.31 998 GLU A C 1
ATOM 7777 O O . GLU A 1 998 ? 6.020 21.637 85.554 1.00 76.31 998 GLU A O 1
ATOM 7782 N N . VAL A 1 999 ? 6.038 19.854 86.902 1.00 78.50 999 VAL A N 1
ATOM 7783 C CA . VAL A 1 999 ? 5.385 18.953 85.937 1.00 78.50 999 VAL A CA 1
ATOM 7784 C C . VAL A 1 999 ? 3.883 19.233 85.885 1.00 78.50 999 VAL A C 1
ATOM 7786 O O . VAL A 1 999 ? 3.283 19.202 84.814 1.00 78.50 999 VAL A O 1
ATOM 7789 N N . ALA A 1 1000 ? 3.274 19.566 87.028 1.00 77.06 1000 ALA A N 1
ATOM 7790 C CA . ALA A 1 1000 ? 1.870 19.961 87.085 1.00 77.06 1000 ALA A CA 1
ATOM 7791 C C . ALA A 1 1000 ? 1.601 21.247 86.281 1.00 77.06 1000 ALA A C 1
ATOM 7793 O O . ALA A 1 1000 ? 0.639 21.291 85.516 1.00 77.06 1000 ALA A O 1
ATOM 7794 N N . THR A 1 1001 ? 2.466 22.263 86.392 1.00 81.62 1001 THR A N 1
ATOM 7795 C CA . THR A 1 1001 ? 2.322 23.519 85.634 1.00 81.62 1001 THR A CA 1
ATOM 7796 C C . THR A 1 1001 ? 2.589 23.341 84.138 1.00 81.62 1001 THR A C 1
ATOM 7798 O O . THR A 1 1001 ? 1.910 23.970 83.327 1.00 81.62 1001 THR A O 1
ATOM 7801 N N . GLU A 1 1002 ? 3.514 22.455 83.746 1.00 81.25 1002 GLU A N 1
ATOM 7802 C CA . GLU A 1 1002 ? 3.744 22.099 82.337 1.00 81.25 1002 GLU A CA 1
ATOM 7803 C C . GLU A 1 1002 ? 2.493 21.454 81.709 1.00 81.25 1002 GLU A C 1
ATOM 7805 O O . GLU A 1 1002 ? 2.100 21.805 80.595 1.00 81.25 1002 GLU A O 1
ATOM 7810 N N . ILE A 1 1003 ? 1.821 20.560 82.444 1.00 80.69 1003 ILE A N 1
ATOM 7811 C CA . ILE A 1 1003 ? 0.590 19.896 81.993 1.00 80.69 1003 ILE A CA 1
ATOM 7812 C C . ILE A 1 1003 ? -0.589 20.880 81.952 1.00 80.69 1003 ILE A C 1
ATOM 7814 O O . ILE A 1 1003 ? -1.306 20.914 80.954 1.00 80.69 1003 ILE A O 1
ATOM 7818 N N . GLU A 1 1004 ? -0.762 21.737 82.966 1.00 82.94 1004 GLU A N 1
ATOM 7819 C CA . GLU A 1 1004 ? -1.780 22.805 82.952 1.00 82.94 1004 GLU A CA 1
ATOM 7820 C C . GLU A 1 1004 ? -1.568 23.778 81.775 1.00 82.94 1004 GLU A C 1
ATOM 7822 O O . GLU A 1 1004 ? -2.531 24.167 81.107 1.00 82.94 1004 GLU A O 1
ATOM 7827 N N . SER A 1 1005 ? -0.312 24.121 81.459 1.00 85.50 1005 SER A N 1
ATOM 7828 C CA . SER A 1 1005 ? 0.030 24.949 80.297 1.00 85.50 1005 SER A CA 1
ATOM 7829 C C . SER A 1 1005 ? -0.309 24.251 78.977 1.00 85.50 1005 SER A C 1
ATOM 7831 O O . SER A 1 1005 ? -0.892 24.880 78.095 1.00 85.50 1005 SER A O 1
ATOM 7833 N N . ALA A 1 1006 ? 0.011 22.960 78.836 1.00 83.56 1006 ALA A N 1
ATOM 7834 C CA . ALA A 1 1006 ? -0.289 22.188 77.629 1.00 83.56 1006 ALA A CA 1
ATOM 7835 C C . ALA A 1 1006 ? -1.805 22.028 77.397 1.00 83.56 1006 ALA A C 1
ATOM 7837 O O . ALA A 1 1006 ? -2.265 22.140 76.262 1.00 83.56 1006 ALA A O 1
ATOM 7838 N N . ILE A 1 1007 ? -2.597 21.847 78.462 1.00 85.25 1007 ILE A N 1
ATOM 7839 C CA . ILE A 1 1007 ? -4.068 21.815 78.390 1.00 85.25 1007 ILE A CA 1
ATOM 7840 C C . ILE A 1 1007 ? -4.633 23.189 78.026 1.00 85.25 1007 ILE A C 1
ATOM 7842 O O . ILE A 1 1007 ? -5.544 23.281 77.207 1.00 85.25 1007 ILE A O 1
ATOM 7846 N N . SER A 1 1008 ? -4.108 24.266 78.618 1.00 84.25 1008 SER A N 1
ATOM 7847 C CA . SER A 1 1008 ? -4.515 25.636 78.281 1.00 84.25 1008 SER A CA 1
ATOM 7848 C C . SER A 1 1008 ? -4.245 25.951 76.805 1.00 84.25 1008 SER A C 1
ATOM 7850 O O . SER A 1 1008 ? -5.090 26.548 76.137 1.00 84.25 1008 SER A O 1
ATOM 7852 N N . ASP A 1 1009 ? -3.092 25.536 76.281 1.00 84.25 1009 ASP A N 1
ATOM 7853 C CA . ASP A 1 1009 ? -2.746 25.675 74.866 1.00 84.25 1009 ASP A CA 1
ATOM 7854 C C . ASP A 1 1009 ? -3.664 24.847 73.962 1.00 84.25 1009 ASP A C 1
ATOM 7856 O O . ASP A 1 1009 ? -4.167 25.369 72.966 1.00 84.25 1009 ASP A O 1
ATOM 7860 N N . LEU A 1 1010 ? -3.941 23.592 74.333 1.00 84.62 1010 LEU A N 1
ATOM 7861 C CA . LEU A 1 1010 ? -4.879 22.737 73.608 1.00 84.62 1010 LEU A CA 1
ATOM 7862 C C . LEU A 1 1010 ? -6.283 23.363 73.586 1.00 84.62 1010 LEU A C 1
ATOM 7864 O O . LEU A 1 1010 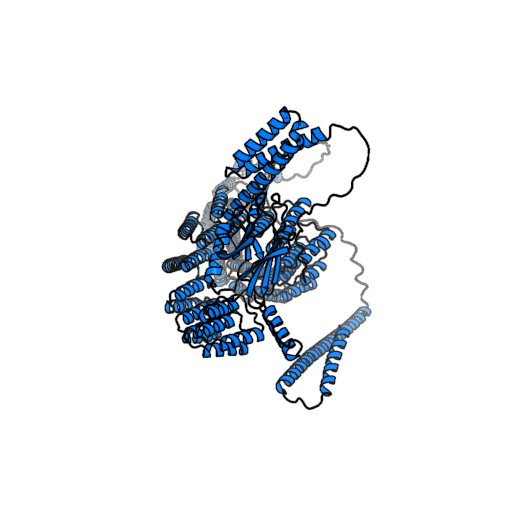? -6.844 23.538 72.510 1.00 84.62 1010 LEU A O 1
ATOM 7868 N N . ARG A 1 1011 ? -6.800 23.831 74.731 1.00 84.25 1011 ARG A N 1
ATOM 7869 C CA . ARG A 1 1011 ? -8.094 24.536 74.839 1.00 84.25 1011 ARG A CA 1
ATOM 7870 C C . ARG A 1 1011 ? -8.170 25.777 73.946 1.00 84.25 1011 ARG A C 1
ATOM 7872 O O . ARG A 1 1011 ? -9.208 26.022 73.334 1.00 84.25 1011 ARG A O 1
ATOM 7879 N N . LYS A 1 1012 ? -7.089 26.561 73.854 1.00 83.75 1012 LYS A N 1
ATOM 7880 C CA . LYS A 1 1012 ? -7.023 27.711 72.936 1.00 83.75 1012 LYS A CA 1
ATOM 7881 C C . LYS A 1 1012 ? -7.061 27.251 71.479 1.00 83.75 1012 LYS A C 1
ATOM 7883 O O . LYS A 1 1012 ? -7.825 27.818 70.704 1.00 83.75 1012 LYS A O 1
ATOM 7888 N N . SER A 1 1013 ? -6.320 26.202 71.119 1.00 81.75 1013 SER A N 1
ATOM 7889 C CA . SER A 1 1013 ? -6.317 25.669 69.748 1.00 81.75 1013 SER A CA 1
ATOM 7890 C C . SER A 1 1013 ? -7.665 25.065 69.328 1.00 81.75 1013 SER A C 1
ATOM 7892 O O . SER A 1 1013 ? -8.086 25.268 68.194 1.00 81.75 1013 SER A O 1
ATOM 7894 N N . THR A 1 1014 ? -8.423 24.445 70.246 1.00 79.12 1014 THR A N 1
ATOM 7895 C CA . THR A 1 1014 ? -9.771 23.901 69.969 1.00 79.12 1014 THR A CA 1
ATOM 7896 C C . THR A 1 1014 ? -10.768 24.985 69.523 1.00 79.12 1014 THR A C 1
ATOM 7898 O O . THR A 1 1014 ? -11.741 24.697 68.816 1.00 79.12 1014 THR A O 1
ATOM 7901 N N . SER A 1 1015 ? -10.522 26.252 69.883 1.00 76.06 1015 SER A N 1
ATOM 7902 C CA . SER A 1 1015 ? -11.328 27.391 69.421 1.00 76.06 1015 SER A CA 1
ATOM 7903 C C . SER A 1 1015 ? -11.024 27.838 67.979 1.00 76.06 1015 SER A C 1
ATOM 7905 O O . SER A 1 1015 ? -11.838 28.549 67.395 1.00 76.06 1015 SER A O 1
ATOM 7907 N N . GLY A 1 1016 ? -9.912 27.385 67.383 1.00 76.12 1016 GLY A N 1
ATOM 7908 C CA . GLY A 1 1016 ? -9.532 27.645 65.990 1.00 76.12 1016 GLY A CA 1
ATOM 7909 C C . GLY A 1 1016 ? -10.169 26.689 64.970 1.00 76.12 1016 GLY A C 1
ATOM 7910 O O . GLY A 1 1016 ? -10.942 25.793 65.324 1.00 76.12 1016 GLY A O 1
ATOM 7911 N N . GLU A 1 1017 ? -9.851 26.889 63.686 1.00 74.88 1017 GLU A N 1
ATOM 7912 C CA . GLU A 1 1017 ? -10.322 26.058 62.559 1.00 74.88 1017 GLU A CA 1
ATOM 7913 C C . GLU A 1 1017 ? -9.209 25.210 61.903 1.00 74.88 1017 GLU A C 1
ATOM 7915 O O . GLU A 1 1017 ? -9.470 24.513 60.926 1.00 74.88 1017 GLU A O 1
ATOM 7920 N N . ASP A 1 1018 ? -7.980 25.228 62.433 1.00 80.62 1018 ASP A N 1
ATOM 7921 C CA . ASP A 1 1018 ? -6.844 24.483 61.873 1.00 80.62 1018 ASP A CA 1
ATOM 7922 C C . ASP A 1 1018 ? -6.737 23.064 62.469 1.00 80.62 1018 ASP A C 1
ATOM 7924 O O . ASP A 1 1018 ? -6.462 22.868 63.654 1.00 80.62 1018 ASP A O 1
ATOM 7928 N N . VAL A 1 1019 ? -6.970 22.060 61.620 1.00 79.81 1019 VAL A N 1
ATOM 7929 C CA . VAL A 1 1019 ? -6.947 20.626 61.951 1.00 79.81 1019 VAL A CA 1
ATOM 7930 C C . VAL A 1 1019 ? -5.547 20.163 62.374 1.00 79.81 1019 VAL A C 1
ATOM 7932 O O . VAL A 1 1019 ? -5.422 19.362 63.306 1.00 79.81 1019 VAL A O 1
ATOM 7935 N N . ASP A 1 1020 ? -4.499 20.650 61.711 1.00 82.56 1020 ASP A N 1
ATOM 7936 C CA . ASP A 1 1020 ? -3.128 20.194 61.944 1.00 82.56 1020 ASP A CA 1
ATOM 7937 C C . ASP A 1 1020 ? -2.543 20.839 63.206 1.00 82.56 1020 ASP A C 1
ATOM 7939 O O . ASP A 1 1020 ? -1.836 20.177 63.973 1.00 82.56 1020 ASP A O 1
ATOM 7943 N N . GLU A 1 1021 ? -2.917 22.090 63.492 1.00 83.19 1021 GLU A N 1
ATOM 7944 C CA . GLU A 1 1021 ? -2.558 22.763 64.744 1.00 83.19 1021 GLU A CA 1
ATOM 7945 C C . GLU A 1 1021 ? -3.181 22.063 65.965 1.00 83.19 1021 GLU A C 1
ATOM 7947 O O . GLU A 1 1021 ? -2.479 21.791 66.947 1.00 83.19 1021 GLU A O 1
ATOM 7952 N N . ILE A 1 1022 ? -4.473 21.705 65.895 1.00 84.06 1022 ILE A N 1
ATOM 7953 C CA . ILE A 1 1022 ? -5.161 21.001 66.990 1.00 84.06 1022 ILE A CA 1
ATOM 7954 C C . ILE A 1 1022 ? -4.527 19.625 67.220 1.00 84.06 1022 ILE A C 1
ATOM 7956 O O . ILE A 1 1022 ? -4.266 19.270 68.368 1.00 84.06 1022 ILE A O 1
ATOM 7960 N N . LYS A 1 1023 ? -4.211 18.867 66.160 1.00 84.38 1023 LYS A N 1
ATOM 7961 C CA . LYS A 1 1023 ? -3.514 17.572 66.279 1.00 84.38 1023 LYS A CA 1
ATOM 7962 C C . LYS A 1 1023 ? -2.139 17.708 66.935 1.00 84.38 1023 LYS A C 1
ATOM 7964 O O . LYS A 1 1023 ? -1.836 16.972 67.871 1.00 84.38 1023 LYS A O 1
ATOM 7969 N N . ALA A 1 1024 ? -1.328 18.676 66.508 1.00 85.56 1024 ALA A N 1
ATOM 7970 C CA . ALA A 1 1024 ? 0.001 18.885 67.081 1.00 85.56 1024 ALA A CA 1
ATOM 7971 C C . ALA A 1 1024 ? -0.058 19.244 68.578 1.00 85.56 1024 ALA A C 1
ATOM 7973 O O . ALA A 1 1024 ? 0.748 18.759 69.378 1.00 85.56 1024 ALA A O 1
ATOM 7974 N N . LYS A 1 1025 ? -1.029 20.077 68.978 1.00 86.56 1025 LYS A N 1
ATOM 7975 C CA . LYS A 1 1025 ? -1.261 20.426 70.389 1.00 86.56 1025 LYS A CA 1
ATOM 7976 C C . LYS A 1 1025 ? -1.865 19.267 71.188 1.00 86.56 1025 LYS A C 1
ATOM 7978 O O . LYS A 1 1025 ? -1.518 19.109 72.358 1.00 86.56 1025 LYS A O 1
ATOM 7983 N N . LEU A 1 1026 ? -2.700 18.434 70.567 1.00 85.25 1026 LEU A N 1
ATOM 7984 C CA . LEU A 1 1026 ? -3.263 17.221 71.164 1.00 85.25 1026 LEU A CA 1
ATOM 7985 C C . LEU A 1 1026 ? -2.157 16.217 71.512 1.00 85.25 1026 LEU A C 1
ATOM 7987 O O . LEU A 1 1026 ? -2.089 15.728 72.640 1.00 85.25 1026 LEU A O 1
ATOM 7991 N N . ASP A 1 1027 ? -1.237 15.979 70.578 1.00 84.00 1027 ASP A N 1
ATOM 7992 C CA . ASP A 1 1027 ? -0.075 15.113 70.789 1.00 84.00 1027 ASP A CA 1
ATOM 7993 C C . ASP A 1 1027 ? 0.861 15.670 71.870 1.00 84.00 1027 ASP A C 1
ATOM 7995 O O . ASP A 1 1027 ? 1.372 14.921 72.708 1.00 84.00 1027 ASP A O 1
ATOM 7999 N N . ALA A 1 1028 ? 1.052 16.994 71.907 1.00 84.44 1028 ALA A N 1
ATOM 8000 C CA . ALA A 1 1028 ? 1.828 17.653 72.954 1.00 84.44 1028 ALA A CA 1
ATOM 8001 C C . ALA A 1 1028 ? 1.198 17.469 74.348 1.00 84.44 1028 ALA A C 1
ATOM 8003 O O . ALA A 1 1028 ? 1.917 17.156 75.301 1.00 84.44 1028 ALA A O 1
ATOM 8004 N N . ALA A 1 1029 ? -0.128 17.598 74.468 1.00 82.31 1029 ALA A N 1
ATOM 8005 C CA . ALA A 1 1029 ? -0.852 17.371 75.719 1.00 82.31 1029 ALA A CA 1
ATOM 8006 C C . ALA A 1 1029 ? -0.770 15.902 76.172 1.00 82.31 1029 ALA A C 1
ATOM 8008 O O . ALA A 1 1029 ? -0.444 15.632 77.330 1.00 82.31 1029 ALA A O 1
ATOM 8009 N N . ASN A 1 1030 ? -0.955 14.944 75.257 1.00 84.19 1030 ASN A N 1
ATOM 8010 C CA . ASN A 1 1030 ? -0.800 13.515 75.552 1.00 84.19 1030 ASN A CA 1
ATOM 8011 C C . ASN A 1 1030 ? 0.634 13.169 76.000 1.00 84.19 1030 ASN A C 1
ATOM 8013 O O . ASN A 1 1030 ? 0.834 12.430 76.970 1.00 84.19 1030 ASN A O 1
ATOM 8017 N N . LYS A 1 1031 ? 1.651 13.751 75.351 1.00 83.38 1031 LYS A N 1
ATOM 8018 C CA . LYS A 1 1031 ? 3.063 13.568 75.724 1.00 83.38 1031 LYS A CA 1
ATOM 8019 C C . LYS A 1 1031 ? 3.385 14.156 77.099 1.00 83.38 1031 LYS A C 1
ATOM 8021 O O . LYS A 1 1031 ? 4.133 13.537 77.856 1.00 83.38 1031 LYS A O 1
ATOM 8026 N N . ALA A 1 1032 ? 2.824 15.318 77.435 1.00 79.31 1032 ALA A N 1
ATOM 8027 C CA . ALA A 1 1032 ? 2.991 15.929 78.753 1.00 79.31 1032 ALA A CA 1
ATOM 8028 C C . ALA A 1 1032 ? 2.405 15.034 79.860 1.00 79.31 1032 ALA A C 1
ATOM 8030 O O . ALA A 1 1032 ? 3.025 14.840 80.902 1.00 79.31 1032 ALA A O 1
ATOM 8031 N N . VAL A 1 1033 ? 1.262 14.399 79.601 1.00 79.94 1033 VAL A N 1
ATOM 8032 C CA . VAL A 1 1033 ? 0.555 13.551 80.575 1.00 79.94 1033 VAL A CA 1
ATOM 8033 C C . VAL A 1 1033 ? 1.226 12.203 80.786 1.00 79.94 1033 VAL A C 1
ATOM 8035 O O . VAL A 1 1033 ? 1.245 11.699 81.908 1.00 79.94 1033 VAL A O 1
ATOM 8038 N N . SER A 1 1034 ? 1.896 11.661 79.767 1.00 78.31 1034 SER A N 1
ATOM 8039 C CA . SER A 1 1034 ? 2.731 10.465 79.927 1.00 78.31 1034 SER A CA 1
ATOM 8040 C C . SER A 1 1034 ? 3.853 10.640 80.967 1.00 78.31 1034 SER A C 1
ATOM 8042 O O . SER A 1 1034 ? 4.304 9.639 81.530 1.00 78.31 1034 SER A O 1
ATOM 8044 N N . LYS A 1 1035 ? 4.293 11.874 81.267 1.00 75.81 1035 LYS A N 1
ATOM 8045 C CA . LYS A 1 1035 ? 5.292 12.148 82.318 1.00 75.81 1035 LYS A CA 1
ATOM 8046 C C . LYS A 1 1035 ? 4.755 11.860 83.726 1.00 75.81 1035 LYS A C 1
ATOM 8048 O O . LYS A 1 1035 ? 5.532 11.445 84.583 1.00 75.81 1035 LYS A O 1
ATOM 8053 N N . ILE A 1 1036 ? 3.440 11.990 83.957 1.00 71.38 1036 ILE A N 1
ATOM 8054 C CA . ILE A 1 1036 ? 2.797 11.558 85.214 1.00 71.38 1036 ILE A CA 1
ATOM 8055 C C . ILE A 1 1036 ? 3.038 10.058 85.415 1.00 71.38 1036 ILE A C 1
ATOM 8057 O O . ILE A 1 1036 ? 3.478 9.642 86.485 1.00 71.38 1036 ILE A O 1
ATOM 8061 N N . GLY A 1 1037 ? 2.833 9.255 84.364 1.00 65.94 1037 GLY A N 1
ATOM 8062 C CA . GLY A 1 1037 ? 3.100 7.815 84.386 1.00 65.94 1037 GLY A CA 1
ATOM 8063 C C . GLY A 1 1037 ? 4.556 7.487 84.727 1.00 65.94 1037 GLY A C 1
ATOM 8064 O O . GLY A 1 1037 ? 4.798 6.648 85.588 1.00 65.94 1037 GLY A O 1
ATOM 8065 N N . GLN A 1 1038 ? 5.518 8.207 84.135 1.00 69.12 1038 GLN A N 1
ATOM 8066 C CA . GLN A 1 1038 ? 6.955 8.014 84.388 1.00 69.12 1038 GLN A CA 1
ATOM 8067 C C . GLN A 1 1038 ? 7.346 8.297 85.848 1.00 69.12 1038 GLN A C 1
ATOM 8069 O O . GLN A 1 1038 ? 8.095 7.519 86.443 1.00 69.12 1038 GLN A O 1
ATOM 8074 N N . HIS A 1 1039 ? 6.800 9.357 86.452 1.00 64.31 1039 HIS A N 1
ATOM 8075 C CA . HIS A 1 1039 ? 7.028 9.676 87.865 1.00 64.31 1039 HIS A CA 1
ATOM 8076 C C . HIS A 1 1039 ? 6.339 8.691 88.819 1.00 64.31 1039 HIS A C 1
ATOM 8078 O O . HIS A 1 1039 ? 6.906 8.360 89.858 1.00 64.31 1039 HIS A O 1
ATOM 8084 N N . MET A 1 1040 ? 5.171 8.161 88.446 1.00 59.31 1040 MET A N 1
ATOM 8085 C CA . MET A 1 1040 ? 4.463 7.134 89.221 1.00 59.31 1040 MET A CA 1
ATOM 8086 C C . MET A 1 1040 ? 5.163 5.765 89.167 1.00 59.31 1040 MET A C 1
ATOM 8088 O O . MET A 1 1040 ? 5.169 5.044 90.161 1.00 59.31 1040 MET A O 1
ATOM 8092 N N . SER A 1 1041 ? 5.808 5.417 88.047 1.00 56.56 1041 SER A N 1
ATOM 8093 C CA . SER A 1 1041 ? 6.612 4.189 87.907 1.00 56.56 1041 SER A CA 1
ATOM 8094 C C . SER A 1 1041 ? 8.012 4.269 88.542 1.00 56.56 1041 SER A C 1
ATOM 8096 O O . SER A 1 1041 ? 8.661 3.244 88.728 1.00 56.56 1041 SER A O 1
ATOM 8098 N N . GLY A 1 1042 ? 8.483 5.466 88.915 1.00 47.28 1042 GLY A N 1
ATOM 8099 C CA . GLY A 1 1042 ? 9.819 5.706 89.486 1.00 47.28 1042 GLY A CA 1
ATOM 8100 C C . GLY A 1 1042 ? 9.991 5.333 90.965 1.00 47.28 1042 GLY A C 1
ATOM 8101 O O . GLY A 1 1042 ? 11.026 5.639 91.553 1.00 47.28 1042 GLY A O 1
ATOM 8102 N N . GLY A 1 1043 ? 9.000 4.681 91.578 1.00 42.88 1043 GLY A N 1
ATOM 8103 C CA . GLY A 1 1043 ? 8.984 4.331 92.997 1.00 42.88 1043 GLY A CA 1
ATOM 8104 C C . GLY A 1 1043 ? 8.680 2.860 93.266 1.00 42.88 1043 GLY A C 1
ATOM 8105 O O . GLY A 1 1043 ? 7.744 2.584 94.005 1.00 42.88 1043 GLY A O 1
ATOM 8106 N N . SER A 1 1044 ? 9.426 1.925 92.667 1.00 30.16 1044 SER A N 1
ATOM 8107 C CA . SER A 1 1044 ? 9.724 0.574 93.196 1.00 30.16 1044 SER A CA 1
ATOM 8108 C C . SER A 1 1044 ? 10.621 -0.176 92.210 1.00 30.16 1044 SER A C 1
ATOM 8110 O O . SER A 1 1044 ? 10.254 -0.396 91.059 1.00 30.16 1044 SER A O 1
ATOM 8112 N N . ALA A 1 1045 ? 11.819 -0.551 92.656 1.00 30.23 1045 ALA A N 1
ATOM 8113 C CA . ALA A 1 1045 ? 12.774 -1.299 91.854 1.00 30.23 1045 ALA A CA 1
ATOM 8114 C C . ALA A 1 1045 ? 12.432 -2.800 91.817 1.00 30.23 1045 ALA A C 1
ATOM 8116 O O . ALA A 1 1045 ? 12.241 -3.418 92.859 1.00 30.23 1045 ALA A O 1
ATOM 8117 N N . ALA A 1 1046 ? 12.453 -3.342 90.596 1.00 29.62 1046 ALA A N 1
ATOM 8118 C CA . ALA A 1 1046 ? 12.780 -4.715 90.203 1.00 29.62 1046 ALA A CA 1
ATOM 8119 C C . ALA A 1 1046 ? 12.017 -5.890 90.857 1.00 29.62 1046 ALA A C 1
ATOM 8121 O O . ALA A 1 1046 ? 12.390 -6.385 91.916 1.00 29.62 1046 ALA A O 1
ATOM 8122 N N . SER A 1 1047 ? 11.061 -6.461 90.115 1.00 25.44 1047 SER A N 1
ATOM 8123 C CA . SER A 1 1047 ? 10.886 -7.921 90.032 1.00 25.44 1047 SER A CA 1
ATOM 8124 C C . SER A 1 1047 ? 10.184 -8.318 88.725 1.00 25.44 1047 SER A C 1
ATOM 8126 O O . SER A 1 1047 ? 9.462 -7.528 88.123 1.00 25.44 1047 SER A O 1
ATOM 8128 N N . GLU A 1 1048 ? 10.525 -9.514 88.257 1.00 25.84 1048 GLU A N 1
ATOM 8129 C CA . GLU A 1 1048 ? 10.251 -10.117 86.953 1.00 25.84 1048 GLU A CA 1
ATOM 8130 C C . GLU A 1 1048 ? 8.768 -10.413 86.662 1.00 25.84 1048 GLU A C 1
ATOM 8132 O O . GLU A 1 1048 ? 8.003 -10.745 87.562 1.00 25.84 1048 GLU A O 1
ATOM 8137 N N . GLY A 1 1049 ? 8.440 -10.479 85.364 1.00 25.05 1049 GLY A N 1
ATOM 8138 C CA . GLY A 1 1049 ? 7.524 -11.494 84.826 1.00 25.05 1049 GLY A CA 1
ATOM 8139 C C . GLY A 1 1049 ? 6.101 -11.053 84.467 1.00 25.05 1049 GLY A C 1
ATOM 8140 O O . GLY A 1 1049 ? 5.362 -10.547 85.301 1.00 25.05 1049 GLY A O 1
ATOM 8141 N N . GLY A 1 1050 ? 5.694 -11.375 83.231 1.00 25.84 1050 GLY A N 1
ATOM 8142 C CA . GLY A 1 1050 ? 4.285 -11.559 82.861 1.00 25.84 1050 GLY A CA 1
ATOM 8143 C C . GLY A 1 1050 ? 3.785 -10.676 81.720 1.00 25.84 1050 GLY A C 1
ATOM 8144 O O . GLY A 1 1050 ? 3.141 -9.662 81.961 1.00 25.84 1050 GLY A O 1
ATOM 8145 N N . SER A 1 1051 ? 4.022 -11.083 80.468 1.00 28.86 1051 SER A N 1
ATOM 8146 C CA . SER A 1 1051 ? 3.204 -10.617 79.345 1.00 28.86 1051 SER A CA 1
ATOM 8147 C C . SER A 1 1051 ? 1.901 -11.418 79.313 1.00 28.86 1051 SER A C 1
ATOM 8149 O O . SER A 1 1051 ? 1.910 -12.561 78.863 1.00 28.86 1051 SER A O 1
ATOM 8151 N N . GLU A 1 1052 ? 0.790 -10.829 79.744 1.00 26.70 1052 GLU A N 1
ATOM 8152 C CA . GLU A 1 1052 ? -0.550 -11.312 79.401 1.00 26.70 1052 GLU A CA 1
ATOM 8153 C C . GLU A 1 1052 ? -1.517 -10.137 79.198 1.00 26.70 1052 GLU A C 1
ATOM 8155 O O . GLU A 1 1052 ? -1.713 -9.307 80.078 1.00 26.70 1052 GLU A O 1
ATOM 8160 N N . GLY A 1 1053 ? -2.101 -10.105 77.995 1.00 25.36 1053 GLY A N 1
ATOM 8161 C CA . GLY A 1 1053 ? -3.536 -9.914 77.772 1.00 25.36 1053 GLY A CA 1
ATOM 8162 C C . GLY A 1 1053 ? -4.191 -8.603 78.205 1.00 25.36 1053 GLY A C 1
ATOM 8163 O O . GLY A 1 1053 ? -4.714 -8.499 79.308 1.00 25.36 1053 GLY A O 1
ATOM 8164 N N . GLY A 1 1054 ? -4.325 -7.673 77.258 1.00 24.72 1054 GLY A N 1
ATOM 8165 C CA . GLY A 1 1054 ? -5.295 -6.578 77.316 1.00 24.72 1054 GLY A CA 1
ATOM 8166 C C . GLY A 1 1054 ? -5.811 -6.247 75.917 1.00 24.72 1054 GLY A C 1
ATOM 8167 O O . GLY A 1 1054 ? -5.230 -5.419 75.223 1.00 24.72 1054 GLY A O 1
ATOM 8168 N N . GLU A 1 1055 ? -6.868 -6.942 75.494 1.00 24.88 1055 GLU A N 1
ATOM 8169 C CA . GLU A 1 1055 ? -7.630 -6.669 74.273 1.00 24.88 1055 GLU A CA 1
ATOM 8170 C C . GLU A 1 1055 ? -8.282 -5.281 74.333 1.00 24.88 1055 GLU A C 1
ATOM 8172 O O . GLU A 1 1055 ? -9.072 -5.000 75.234 1.00 24.88 1055 GLU A O 1
ATOM 8177 N N . GLN A 1 1056 ? -8.039 -4.452 73.316 1.00 24.38 1056 GLN A N 1
ATOM 8178 C CA . GLN A 1 1056 ? -9.005 -3.451 72.868 1.00 24.38 1056 GLN A CA 1
ATOM 8179 C C . GLN A 1 1056 ? -9.002 -3.368 71.337 1.00 24.38 1056 GLN A C 1
ATOM 8181 O O . GLN A 1 1056 ? -8.090 -2.845 70.706 1.00 24.38 1056 GLN A O 1
ATOM 8186 N N . ALA A 1 1057 ? -10.052 -3.994 70.804 1.00 24.55 1057 ALA A N 1
ATOM 8187 C CA . ALA A 1 1057 ? -10.704 -3.868 69.508 1.00 24.55 1057 ALA A CA 1
ATOM 8188 C C . ALA A 1 1057 ? -10.131 -2.837 68.517 1.00 24.55 1057 ALA A C 1
ATOM 8190 O O . ALA A 1 1057 ? -10.416 -1.644 68.600 1.00 24.55 1057 ALA A O 1
ATOM 8191 N N . THR A 1 1058 ? -9.445 -3.342 67.494 1.00 24.44 1058 THR A N 1
ATOM 8192 C CA . THR A 1 1058 ? -9.364 -2.695 66.185 1.00 24.44 1058 THR A CA 1
ATOM 8193 C C . THR A 1 1058 ? -10.566 -3.102 65.335 1.00 24.44 1058 THR A C 1
ATOM 8195 O O . THR A 1 1058 ? -10.986 -4.261 65.317 1.00 24.44 1058 THR A O 1
ATOM 8198 N N . GLU A 1 1059 ? -11.140 -2.106 64.666 1.00 25.44 1059 GLU A N 1
ATOM 8199 C CA . GLU A 1 1059 ? -12.268 -2.221 63.751 1.00 25.44 1059 GLU A CA 1
ATOM 8200 C C . GLU A 1 1059 ? -12.026 -3.280 62.671 1.00 25.44 1059 GLU A C 1
ATOM 8202 O O . GLU A 1 1059 ? -10.957 -3.380 62.069 1.00 25.44 1059 GLU A O 1
ATOM 8207 N N . ALA A 1 1060 ? -13.060 -4.088 62.455 1.00 25.28 1060 ALA A N 1
ATOM 8208 C CA . ALA A 1 1060 ? -13.077 -5.194 61.522 1.00 25.28 1060 ALA A CA 1
ATOM 8209 C C . ALA A 1 1060 ? -13.036 -4.706 60.065 1.00 25.28 1060 ALA A C 1
ATOM 8211 O O . ALA A 1 1060 ? -13.955 -4.037 59.590 1.00 25.28 1060 ALA A O 1
ATOM 8212 N N . GLU A 1 1061 ? -12.008 -5.136 59.335 1.00 23.44 1061 GLU A N 1
ATOM 8213 C CA . GLU A 1 1061 ? -12.002 -5.154 57.876 1.00 23.44 1061 GLU A CA 1
ATOM 8214 C C . GLU A 1 1061 ? -13.131 -6.057 57.354 1.00 23.44 1061 GLU A C 1
ATOM 8216 O O . GLU A 1 1061 ? -13.265 -7.231 57.717 1.00 23.44 1061 GLU A O 1
ATOM 8221 N N . TYR A 1 1062 ? -13.948 -5.494 56.468 1.00 25.88 1062 TYR A N 1
ATOM 8222 C CA . TYR A 1 1062 ? -15.017 -6.187 55.764 1.00 25.88 1062 TYR A CA 1
ATOM 8223 C C . TYR A 1 1062 ? -14.418 -7.203 54.774 1.00 25.88 1062 TYR A C 1
ATOM 8225 O O . TYR A 1 1062 ? -13.835 -6.833 53.756 1.00 25.88 1062 TYR A O 1
ATOM 8233 N N . LYS A 1 1063 ? -14.593 -8.501 55.045 1.00 23.78 1063 LYS A N 1
ATOM 8234 C CA . LYS A 1 1063 ? -14.476 -9.559 54.031 1.00 23.78 1063 LYS A CA 1
ATOM 8235 C C . LYS A 1 1063 ? -15.826 -9.721 53.337 1.00 23.78 1063 LYS A C 1
ATOM 8237 O O . LYS A 1 1063 ? -16.749 -10.293 53.914 1.00 23.78 1063 LYS A O 1
ATOM 8242 N N . GLU A 1 1064 ? -15.927 -9.277 52.088 1.00 25.34 1064 GLU A N 1
ATOM 8243 C CA . GLU A 1 1064 ? -16.993 -9.730 51.193 1.00 25.34 1064 GLU A CA 1
ATOM 8244 C C . GLU A 1 1064 ? -16.826 -11.230 50.924 1.00 25.34 1064 GLU A C 1
ATOM 8246 O O . GLU A 1 1064 ? -15.923 -11.680 50.215 1.00 25.34 1064 GLU A O 1
ATOM 8251 N N . ALA A 1 1065 ? -17.718 -12.023 51.511 1.00 25.86 1065 ALA A N 1
ATOM 8252 C CA . ALA A 1 1065 ? -17.947 -13.391 51.094 1.00 25.86 1065 ALA A CA 1
ATOM 8253 C C . ALA A 1 1065 ? -18.794 -13.365 49.815 1.00 25.86 1065 ALA A C 1
ATOM 8255 O O . ALA A 1 1065 ? -20.002 -13.138 49.869 1.00 25.86 1065 ALA A O 1
ATOM 8256 N N . LYS A 1 1066 ? -18.161 -13.625 48.666 1.00 23.91 1066 LYS A N 1
ATOM 8257 C CA . LYS A 1 1066 ? -18.877 -14.071 47.466 1.00 23.91 1066 LYS A CA 1
ATOM 8258 C C . LYS A 1 1066 ? -19.652 -15.349 47.804 1.00 23.91 1066 LYS A C 1
ATOM 8260 O O . LYS A 1 1066 ? -19.046 -16.346 48.203 1.00 23.91 1066 LYS A O 1
ATOM 8265 N N . LYS A 1 1067 ? -20.968 -15.312 47.618 1.00 31.34 1067 LYS A N 1
ATOM 8266 C CA . LYS A 1 1067 ? -21.763 -16.478 47.238 1.00 31.34 1067 LYS A CA 1
ATOM 8267 C C . LYS A 1 1067 ? -22.247 -16.270 45.819 1.00 31.34 1067 LYS A C 1
ATOM 8269 O O . LYS A 1 1067 ? -22.685 -15.134 45.539 1.00 31.34 1067 LYS A O 1
#

InterPro domains:
  IPR002885 Pentatricopeptide repeat [PF12854] (394-424)
  IPR002885 Pentatricopeptide repeat [PF12854] (427-453)
  IPR002885 Pentatricopeptide repeat [PF12854] (741-765)
  IPR002885 Pentatricopeptide repeat [PF13041] (261-305)
  IPR002885 Pentatricopeptide repeat [PF13041] (327-376)
  IPR002885 Pentatricopeptide repeat [PF13041] (464-513)
  IPR002885 Pentatricopeptide repeat [PF13041] (535-583)
  IPR002885 Pentatricopeptide repeat [PF13041] (605-653)
  IPR002885 Pentatricopeptide repeat [PF13041] (674-723)
  IPR002885 Pentatricopeptide repeat [PS51375] (258-292)
  IPR002885 Pentatricopeptide repeat [PS51375] (293-327)
  IPR002885 Pentatricopeptide repeat [PS51375] (328-362)
  IPR002885 Pentatricopeptide repeat [PS51375] (363-397)
  IPR002885 Pentatricopeptide repeat [PS51375] (398-428)
  IPR002885 Pentatricopeptide repeat [PS51375] (429-464)
  IPR002885 Pentatricopeptide repeat [PS51375] (465-499)
  IPR002885 Pentatricopeptide repeat [PS51375] (500-534)
  IPR002885 Pentatricopeptide repeat [PS51375] (535-569)
  IPR002885 Pentatricopeptide repeat [PS51375] (570-604)
  IPR002885 Pentatricopeptide repeat [PS51375] (605-639)

Mean predicted aligned error: 22.36 Å

Secondary structure (DSSP, 8-state):
-HHHHHHHHHHHHHHHHHHHTS-TT----HHHHHHHHHHHHHHHHHHHHHHHHHHHHHHHHHHHHHHHHHHHHHHHH----SSSSSS-S----------------------------------------PPPGGGGTTSS--HHHHHHH-SS--HHHHHHHHTS---HHHHHHHHHHHHTSTT----HHHHHHHHHHHHHTT-HHHHHHHHHHHHHTTPPP-HHHHHHHHHHHHHTT-HHHHHHHHHHHHHTT-PPP-HHHHHHHHHHHHHTT-HHHHHHHHHHHHHTTPPP-HHHHHHHHHHHHHTT-HHHHHHHHHHHGGGTPPP-HHHHHHHHHHHHHTT-HHHHHHHHHHHHHTTPPPPHHHHHHHHHHHHHTT-HHHHHHHHHHHHHTTPPPPHHHHHHHHHHHHHHT-HHHHHHHHTT-SS--HHHHHHHHHHHHHHT-HHHHHHIIIIIITTTT----HHHHHHHHHHHHHTT-HHHHHHHHHHHHHTT----HHHHHHHHHHHHHHT-HHHHHHHHHHHHHTTPPPPHHHHHHHHHHHHHHT-HHHHHHHHHHHHHTTPPP-HHHHHHHHHHHHHTT-HHHHHHHHHHHHHTTPPP-HHHHHHHHHHHHHTT-HHHHHHHHHHHHHTTPPPPHHHHHHHHHHHHHHT-HHHHHHHHHHHHHTT----HHHHHHHHHHHHHTT-HHHHHHHHHHHHHTTPPP-HHHHHHHHHHHHHTT-HHHHHHHHHHHHHTT----HHHHHHHHHHHHHTT-HHHHHHHHHHHHHTT----HHHHHHHHHHHHHHHSSPPP-SS-HHHHHHHHHHHHHHHHHTS--------B-SS-EEEEETTTEEEEEE-TT-BSSEEEEEEE--SSTT--EEEEEEEESS-SBGGGSEEEEEEEEE------TT---EEEEEEE-TT--EEEEEEETTT--EEEEEE-------HHHHHHHHHHHHHHHHHHHHHHHHHHHHHHHHHHHHHHHHHHHHHGGGS-HHHHHHHHHHHHHHHHHHTSS-HHHHHHHHHHHHHHHHHHHHHHHTS--------------PPPP------

Sequence (1067 aa):
MYIRFAKSTQSLLRNYDDFENRPSTEKISHEREQEKLNKIHDMLRNELDCIEKQNKMMAFITGLSEILQETKARLKNSRSIKSFRGLAEDEISLDKTFISGPNGKESDVCSSSGSGGGGGGDLGNGRLREENEWEKLLKPFDLEELRKSLNRITPHQLCQVLELPLDVPTSLELFNRTGRQVGYSHSFDVYYGIIDKLGSAREFKVIDGLIRQMREEGIVFREELFIMIMKWYEKASLPGQAHRLLDAMKDVFGCEPSFRSYNVVLDVLVAGNCPKIALNVFYEMLNRGISPNVFSFSVVMKALCSMNEVDSACGLLRKMAKHGCVPNSIVYQTLIHALSKNNRGNDAYQLLEEMLLMGCVPDIDTFNDVMLSLCKLEQIHEAAKLADRIIHLGCTPNAVTYRVLMHGLCRKGQVDEARALLNKVPSPTVVLFNTLINGYVKIGRFDEAKDVLYKIMLPMGCDPDICTYNILMHGLCKLRYLGSAREMLNEMAIKGCNPNMITYTTLIDGYCKEGRLEEAHDVLEEISTRALSLNTLGYNCLICAFCKDGKIEKAIEMFGKMSKEGCKPDIFTFNSLIYGLCKAGQMEEALRVYQDMFLEGIIANEVTYNTLIHASLRKGLLQEALKLMNEMIFRGCPLDVITYNGLIKELCKEGAIEKAEGLFSEMTGKGVIPNNISCNILVNGLCRTGRVQDASKFIRRMTNLGLTPDIVTYNSLINGLCKTGHIREAINILDNLQIEGIFPDTITYNTLIGWHCKEGLLEDANWLLCKGVGNGVLPNARTWNILTNHVNEIFGKSPSKGVNPDEAVAMGAAIQGGILRGDVKELLLLDVTPLSLGIETLGGIFTRLINRNTTIPTKKSQVFSTAADNQTQVGVRVLQGEREMAADNKLLGNFELMGIPPAPRGMPQIEVTFDIDANGIVTVSARDKATAKEQQITIKSSGGLSDDEINKMVREAELHAQKDQERKSLIDIKNTADTTIYSIEKSLGEYRDKIPAEVATEIESAISDLRKSTSGEDVDEIKAKLDAANKAVSKIGQHMSGGSAASEGGSEGGEQATEAEYKEAKK

Foldseek 3Di:
DVVVVVVVVVVVVVVVVVVVPDDDDDPPDVPVVVVVVVVVVVVVVVVVVVVVVVVVVVVVVVVVVVVVVVVVVVVVPDPDPPPPPPPDPDDDDDDDDDDDDDDDDDDDDDDDDDDDDDDDDDDDDDDDDDDPPPVVPVPDDPVVVVVVPPLADALVNLLVVLVDPDDLVVNVVSVVVNCPRPPDDHAPSNLLSNLLVCLVVVVVVVNVVSVVVCVVSVYQDDLVSLLSSLVSCLVVLNLVVLVVSQVCCCVPRVHDDALSSLLSSLQSCVSSLNLVVSVVSLVVCVVVVHQHELSSLLSNLLSCLVVVNLVVNVVVQVCCVVSVYDHAQSSLLSSLLSCLVVLVLVVSVVSVVVCVVSVHDHDLVSLLSSLLSCLVVLNLVVNVVSVVVCVVVVHDRDLSSLLSSLLSCLVVLNLVVNVVSQVVDPQHALSSLLSSLLSCLVNLNLVVSVCCVPVPQVVSVHDHALSSLLSSLLSCLVVLVLVVSVVSQVVCVVVVHDHDLSSLLSSLLSCLVVLVVVVNVVSVVVCVVVVHDHALSSLLSNLLSCLVVLVLVVSVVSVVVCVVVVHQHAQSSLLSSLLSCLVNVNLVVSVVSVVVCVVSVYDDAPSSLLSSLLSCLVVLNLVVSVVSVVVCVVVVHDDAQSSLLSNLLSCLVVLVLVVSVVSVVVCVVVVHQHALSSLLSSLLSCLVNLVLVVSVVSQVVCVVSVYDHALSSLLSSLLSCLVNVNNVVSVVSQVVCVVVVHDHALSSLLSSLLSCLVVVNNVVSVVSVVVCVVSVHDHDPSSVCSVQVSVCVVVVDHDDPPDDVVVVVVVVVVVVVCVVVVVDDDDDDWDWALFFKAWQDPPQWGDTFGGGRHTPQDKGKDKDWDPAAQPQKDKTWIFTAQAGGNVLTHTQDMDMQGGRGGGGTPPWIWMWMWGQHSQRWTKIKIATPVVRGMDIDIGDPPPDADPVNSVVRVVVRVVCVVVRVLSVLLSVLLSVLVVLLVVLVVVCVVCVVPDPPVLSVLLVVLSVCLVVCSPDSDNVSNVVSSVSNVVSSVVSVVSVVPPDDDDDDDDDDDDDDDDDDDDDDDD

pLDDT: mean 73.19, std 18.42, range [21.72, 92.69]

Organism: NCBI:txid39325

Solvent-accessible surface area (backbone atoms only — not comparable to full-atom values): 61164 Å² total; per-residue (Å²): 107,71,70,61,50,52,53,52,54,54,53,52,51,51,60,50,60,64,60,75,71,59,79,98,77,83,89,86,57,75,66,71,52,48,53,51,52,48,52,52,52,50,51,52,50,55,49,50,55,49,49,53,52,51,51,53,49,49,54,51,49,51,51,51,50,50,52,50,51,53,50,54,53,52,64,72,68,58,92,74,86,82,83,81,86,73,92,86,83,88,87,88,85,89,90,85,80,88,85,81,86,89,80,89,78,89,80,86,88,79,89,78,89,86,88,85,80,88,80,86,90,86,88,88,87,85,90,88,81,82,79,72,70,70,86,63,75,80,73,74,91,60,71,69,60,60,68,69,69,60,86,77,77,52,56,68,59,49,33,62,60,55,71,46,100,64,56,69,70,61,52,50,52,53,51,57,57,53,60,69,40,90,94,52,73,85,42,70,63,39,53,46,44,53,45,53,53,34,42,75,71,66,43,62,74,58,47,57,51,50,55,51,48,42,55,77,73,66,58,83,80,57,72,68,58,55,47,52,53,39,52,35,28,42,80,67,64,38,39,74,56,34,51,51,49,60,59,37,31,48,81,72,64,71,38,81,81,51,67,67,50,53,45,53,44,39,48,28,17,44,75,52,73,36,37,72,58,32,51,52,54,52,54,49,39,50,75,71,68,51,74,71,50,64,64,49,52,40,54,50,35,52,25,28,42,76,68,71,40,50,69,62,31,57,53,47,58,70,47,33,56,80,65,77,33,75,87,50,46,68,48,54,46,57,50,34,54,43,29,24,74,69,64,39,16,69,62,21,46,53,51,51,54,52,37,51,75,72,69,37,75,80,57,72,64,55,53,40,38,34,34,41,18,24,28,74,71,68,41,49,69,62,32,52,51,49,54,56,46,40,50,76,72,74,45,79,83,49,75,65,46,56,39,45,51,32,45,28,29,23,73,76,63,43,41,68,60,32,52,57,51,52,75,73,46,95,74,78,48,69,69,49,53,44,44,51,35,46,19,27,32,75,74,65,44,51,67,62,29,49,42,45,46,67,71,45,36,48,78,70,72,47,77,84,50,71,64,48,54,41,46,52,33,45,32,26,28,74,73,67,40,52,68,62,29,52,52,49,54,52,50,36,49,73,74,70,41,76,83,49,72,66,47,54,36,44,49,35,45,27,28,32,75,74,66,43,55,65,64,32,47,55,53,48,53,53,35,55,75,68,74,51,78,79,50,62,67,44,52,35,40,50,30,36,29,26,19,71,76,63,43,49,72,61,22,52,51,51,52,52,48,37,54,73,73,69,41,70,82,51,72,65,41,52,40,28,50,33,46,21,29,38,72,72,66,40,53,68,61,24,51,47,53,57,51,49,37,51,77,74,69,50,79,85,50,68,68,46,52,44,48,52,32,50,39,28,44,74,73,69,38,56,70,62,26,52,51,53,50,53,51,39,50,73,73,69,46,77,87,50,71,66,51,53,40,50,52,35,44,46,30,26,71,76,63,44,46,71,61,26,55,49,53,54,50,49,38,52,73,74,69,49,79,79,50,70,67,49,52,34,44,52,35,35,24,30,13,73,74,63,43,42,70,58,26,56,54,47,54,58,49,36,50,76,73,74,42,78,85,48,68,67,42,52,42,32,47,34,53,18,27,46,74,69,70,40,48,70,61,29,52,52,49,58,55,49,32,58,74,75,71,45,77,82,49,62,64,47,48,41,51,51,30,51,50,30,48,74,74,67,39,55,68,62,22,51,50,48,49,52,53,36,46,75,72,72,40,72,84,48,75,67,48,52,49,52,54,51,54,49,50,25,70,74,68,76,47,82,81,81,80,91,58,60,66,67,56,56,50,49,51,50,52,51,52,50,51,31,42,77,71,61,78,48,86,75,88,80,84,69,52,57,36,90,50,19,32,30,32,54,43,93,85,46,34,38,49,74,72,41,58,53,66,39,62,42,55,43,75,44,73,50,77,44,55,49,90,43,65,50,48,34,60,49,73,48,40,37,33,41,41,73,44,54,40,33,88,77,30,47,77,75,50,73,51,66,41,72,77,47,71,73,40,59,48,67,66,51,47,33,38,39,33,44,38,31,42,83,84,54,35,38,36,41,34,39,28,33,69,86,79,66,51,69,40,72,51,78,41,67,69,71,87,80,71,54,74,68,53,51,55,46,51,52,50,51,26,65,75,40,43,70,64,38,51,54,52,50,53,44,44,54,50,43,54,52,46,58,51,47,50,49,55,49,52,52,50,48,67,77,43,55,93,79,52,60,71,70,58,54,51,52,39,53,50,33,45,53,51,31,59,57,39,62,74,55,90,53,58,67,61,35,50,56,33,44,53,49,32,55,57,47,53,51,5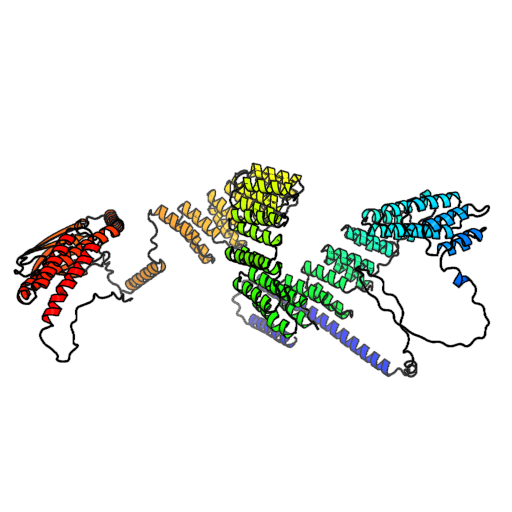0,56,56,54,64,67,62,72,76,70,87,86,82,86,90,83,94,74,90,81,92,76,85,77,85,80,80,85,74,85,77,87,126